Protein 3N0L (pdb70)

InterPro domains:
  IPR001085 Serine hydroxymethyltransferase [MF_00051] (2-410)
  IPR001085 Serine hydroxymethyltransferase [PIRSF000412] (2-402)
  IPR001085 Serine hydroxymethyltransferase [cd00378] (7-402)
  IPR015421 Pyridoxal phosphate-dependent transferase, major domain [G3DSA:3.40.640.10] (32-282)
  IPR015422 Pyridoxal phosphate-dependent transferase, small domain [G3DSA:3.90.1150.10] (6-406)
  IPR015424 Pyridoxal phosphate-dependent transferase [SSF53383] (3-410)
  IPR019798 Serine hydroxymethyltransferase, pyridoxal phosphate binding site [PS00096] (216-232)
  IPR039429 Serine hydroxymethyltransferase-like domain [PF00464] (3-379)
  IPR049943 Serine hydroxymethyltransferase-like [PTHR11680] (3-402)

B-factor: mean 29.07, std 14.07, range [7.84, 104.37]

Sequence (775 aa):
NASLEFDKEEIFDLTNKELERQCEGLEIASEENFTLPEVEVGSILTNKYAEGYPGKRYYGGCEFVDEIETLAIERCKKLFNCKKFANVQPNSGSQANQGVYAALINPGDKILGDLKYESCCFYGVELDGRIDYEKVREEIAKKEKPKLIVCGASAYARVIDFAKFREEIADEIGAYLFADIAHIAGLVVAGEHPSPFPYAHVVSSTTHKTLRGPRGGIITNDEELAKKINSAIFPGIQGGPLHVIAAKAVGFKFNLSDEWKVYAKQVRTNAQVLANVLDRKKFKLVSDGTDNHLVLSFLDREFSGKDADLALGNAGITANKNTVPGEIRSPFITSGLRLGTPALTARGFKEKEEIVSNYIADILDDVNNEKKLQENIKQELKKLASNFIIYEERAFSNASLEFDKEIFDLTNKELERQCEGLEIASENFTLPEVEVGSILTTNKYAEGYPGKRYYGGCEFVDEIETLLAIERCKKLFNCKFANVQPNSGSQANQGVYAALINPGDKILGDLKYEESCCFYGVELDGRIDYEKVREIAKKEKPKLIVCGASAYARVIDFAKFREEIADEIGAYLFADIAHIAGLVVAGEHPSPFPYAHVVSSTTHKTLRGPRGGIITNDEELAKKINSAIFPGIQGGPLHVIAAKAVGFKFNLSDEWKVYAKQVRTNAQQVLANVLDRKFKLVSDGTDNHLVLSFLDREFSGKDADLALGNAGITANKNTVPGEIRSPFITSGLRLGTPALTARGFKEKEEIVSNYIADILDDVNNEKLQENIKQELKKLASNFIIYERAF

Solvent-accessible surface area: 29057 Å² total

Organism: Campylobacter jejuni subsp. jejuni serotype O:2 (strain ATCC 700819 / NCTC 11168) (NCBI:txid192222)

Secondary structure (DSSP, 8-state):
-------HHHHHHHHHHHHHHHHSB--TT-----S------GGGG----EETTEESSS--HHHHHHHHHHHHHHHHHHT-S------SSHHHHHHHHHHHHS-TT-EEE-----EEE-----TTSS--HHHHHHHHHHH--SEEEE--SS--S---HHHHHHHHHHHT-EEEEE-TTTHHHHHTTSS---TTT-SEEEEESSTTT-S-S-EE----HHHHHHHHHIIIIII-SS---HHHHHHHHHHHHTSHHHHHHHHHHHHHHHHHHHH---S---GGGS-SSSEE---TTSSS-HHHHHHHHHHTTB--EE---TT--S-TTT-S-EEEE-HHHHHTT--S---HHHHHHHHHHHTTT-HHHHHHHHHHHHHHHTT----S---/--------HHHHHHHHHHHHHHHHSB--TT-----TT-----GGGG----EETTEESSS--HHHHHHHHHHHHHHHHHHT-S------SSHHHHHHHHHHHHS-TT-EEE-----EEE-----TTSS--HHHHHHHHHHH--SEEEE--SS--S---HHHHHHHHHHTT-EEEEE-TTTHHHHHHTSS---TTT-SEEEEESSTTT-S-S-EE----HHHHHHHHHIIIIII-SS---HHHHHHHHHHHHTSHHHHHHHHHHHHHHHHHHHH---S---GGGS-SSSEE---TTSSS-HHHHHHHHHHTTB--EE---TT--S-TTT-S-EEEE-HHHHHTT--S---HHHHHHHHHHHTTT-HHHHHHHHHHHHHHHTT----S---

Radius of gyration: 27.2 Å; Cα contacts (8 Å, |Δi|>4): 1660; chains: 2; bounding box: 58×62×82 Å

Nearest PDB structures (foldseek):
  4n0w-assembly1_C  TM=9.804E-01  e=1.116E-50  Burkholderia cenocepacia J2315
  6uld-assembly1_A  TM=9.664E-01  e=2.866E-45  Mycobacterium tuberculosis
  3ecd-assembly2_B  TM=9.263E-01  e=5.689E-45  Burkholderia pseudomallei
  3h7f-assembly1_A  TM=9.241E-01  e=9.353E-44  Mycobacterium tuberculosis
  3ecd-assembly1_D  TM=9.207E-01  e=1.628E-42  Burkholderia pseudomallei

Foldseek 3Di:
DPVCVVPVVVVVVLQVVLVLLLQFAEALQAAAADPVLVLVDCQQVDFFFDAQVDTPDPPCVVVNVLLVLLFVLVCVLQVADGKDFFFAALVLLVQLLCQLQHDACFEEEEPLNNHYDYAHAAQLQHGDLVVVLVVCVVPLGQEYEYDDQFRFEADPLQSVLVSCVVSVHAYEYEHQSASLCPSLVLGPRSPPRHQKYKYFCPRRLSFDGGMMMHRDPSSNVSSSVCSPPNRDGGGGSRSSRSSVSSVVSPDPVSNVLQVQLQQQQQLLLVLLCLPDDWRNSGGSHFKIKFQPVHPAALQLLQVLLVLLRYHWHRRAHHVWDDDRVTHGMTMDGRNHVSNLPDGNVVNVVSVLSSVCVVPSPPSVSSVVNSVVSSVVSNVRRDDPDSD/DPDVCVVPVPVVVVLVVVLVLLLQFAEALQAAAADPVLVLVDPQQVDFFFDAQVGTPDPPCPVVNVLLVLLFVLVCVLLVADGKDFFFAALVLLVQLLCQLQHDACFEEEEPLNVHYDYFAAAQLQHGDLVVVLVVCVVVLGQEYEYDDQFRFEADPLQSVLVSCVVSVHAYEYECQSASLCCSLVLGPRNPPRHQKYKYFCPRRLSFDGGMMMHRDVSSNVSSSVCSPPNRDGGGGSRSSRSSVSSVVSPDPVSNVLQVQLQQQQQLLLVLVCLPDDWRNSGGSHFKIKFQPVHDAAQVLLQVLLVLLRYHWHRRAHHVWDDDRVTHGMTMDGRNHVSNLPDGSVVNVVSVLSSVCSVPVPPSVSSNVNSVVSSVVSNVRNDDPDSD

Structure (mmCIF, N/CA/C/O backbone):
data_3N0L
#
_entry.id   3N0L
#
_cell.length_a   58.558
_cell.length_b   108.319
_cell.length_c   126.072
_cell.angle_alpha   90.0
_cell.angle_beta   90.0
_cell.angle_gamma   90.0
#
_symmetry.space_group_name_H-M   'P 21 21 21'
#
loop_
_entity.id
_entity.type
_entity.pdbx_description
1 polymer 'Serine hydroxymethyltransferase'
2 non-polymer 'SULFATE ION'
3 water water
#
loop_
_atom_site.group_PDB
_atom_site.id
_atom_site.type_symbol
_atom_site.label_atom_id
_atom_site.label_alt_id
_atom_site.label_comp_id
_atom_site.label_asym_id
_atom_site.label_entity_id
_atom_site.label_seq_id
_atom_site.pdbx_PDB_ins_code
_atom_site.Cartn_x
_atom_site.Cartn_y
_atom_site.Cartn_z
_atom_site.occupancy
_atom_site.B_iso_or_equiv
_atom_site.auth_seq_id
_atom_site.auth_comp_id
_atom_site.auth_asym_id
_atom_site.auth_atom_id
_atom_site.pdbx_PDB_model_num
ATOM 1 N N . ASN A 1 2 ? 1.293 -41.917 -46.674 1.00 59.66 -1 ASN A N 1
ATOM 2 C CA . ASN A 1 2 ? 0.782 -42.125 -45.324 1.00 63.08 -1 ASN A CA 1
ATOM 3 C C . ASN A 1 2 ? 0.061 -40.887 -44.788 1.00 57.00 -1 ASN A C 1
ATOM 4 O O . ASN A 1 2 ? -0.475 -40.095 -45.566 1.00 54.67 -1 ASN A O 1
ATOM 9 N N . ALA A 1 3 ? 0.065 -40.721 -43.465 1.00 49.43 0 ALA A N 1
ATOM 10 C CA . ALA A 1 3 ? -0.758 -39.707 -42.806 1.00 42.75 0 ALA A CA 1
ATOM 11 C C . ALA A 1 3 ? -2.209 -39.896 -43.230 1.00 36.04 0 ALA A C 1
ATOM 12 O O . ALA A 1 3 ? -2.932 -38.929 -43.494 1.00 32.68 0 ALA A O 1
ATOM 22 N N . SER A 1 5 ? -4.742 -40.930 -41.499 1.00 28.98 2 SER A N 1
ATOM 23 C CA . SER A 1 5 ? -5.704 -40.409 -40.541 1.00 29.30 2 SER A CA 1
ATOM 24 C C . SER A 1 5 ? -5.961 -38.937 -40.823 1.00 24.20 2 SER A C 1
ATOM 25 O O . SER A 1 5 ? -7.110 -38.503 -40.844 1.00 25.42 2 SER A O 1
ATOM 28 N N . LEU A 1 6 ? -4.896 -38.174 -41.051 1.00 20.28 3 LEU A N 1
ATOM 29 C CA . LEU A 1 6 ? -5.070 -36.771 -41.418 1.00 27.37 3 LEU A CA 1
ATOM 30 C C . LEU A 1 6 ? -5.832 -36.644 -42.739 1.00 23.89 3 LEU A C 1
ATOM 31 O O . LEU A 1 6 ? -6.696 -35.785 -42.891 1.00 20.96 3 LEU A O 1
ATOM 36 N N . GLU A 1 7 ? -5.515 -37.504 -43.698 1.00 20.50 4 GLU A N 1
ATOM 37 C CA . GLU A 1 7 ? -6.174 -37.435 -44.990 1.00 20.46 4 GLU A CA 1
ATOM 38 C C . GLU A 1 7 ? -7.682 -37.652 -44.849 1.00 23.52 4 GLU A C 1
ATOM 39 O O . GLU A 1 7 ? -8.478 -37.006 -45.534 1.00 24.00 4 GLU A O 1
ATOM 53 N N . PHE A 1 9 ? -9.448 -37.249 -41.876 1.00 20.45 6 PHE A N 1
ATOM 54 C CA . PHE A 1 9 ? -10.060 -36.281 -40.961 1.00 18.12 6 PHE A CA 1
ATOM 55 C C . PHE A 1 9 ? -10.125 -34.866 -41.529 1.00 19.76 6 PHE A C 1
ATOM 56 O O . PHE A 1 9 ? -11.130 -34.172 -41.365 1.00 23.26 6 PHE A O 1
ATOM 64 N N . ASP A 1 10 ? -9.049 -34.427 -42.177 1.00 18.49 7 ASP A N 1
ATOM 65 C CA . ASP A 1 10 ? -8.967 -33.044 -42.636 1.00 20.24 7 ASP A CA 1
ATOM 66 C C . ASP A 1 10 ? -8.331 -33.015 -44.012 1.00 22.23 7 ASP A C 1
ATOM 67 O O . ASP A 1 10 ? -7.170 -32.647 -44.183 1.00 18.94 7 ASP A O 1
ATOM 72 N N . LYS A 1 11 ? -9.112 -33.428 -45.002 1.00 17.06 8 LYS A N 1
ATOM 73 C CA . LYS A 1 11 ? -8.618 -33.554 -46.373 1.00 18.36 8 LYS A CA 1
ATOM 74 C C . LYS A 1 11 ? -8.063 -32.252 -46.951 1.00 18.74 8 LYS A C 1
ATOM 75 O O . LYS A 1 11 ? -7.102 -32.278 -47.713 1.00 18.95 8 LYS A O 1
ATOM 81 N N . GLU A 1 12 ? -8.660 -31.121 -46.588 1.00 17.68 9 GLU A N 1
ATOM 82 C CA A GLU A 1 12 ? -8.226 -29.817 -47.088 0.50 20.80 9 GLU A CA 1
ATOM 83 C CA B GLU A 1 12 ? -8.210 -29.843 -47.130 0.50 20.90 9 GLU A CA 1
ATOM 84 C C . GLU A 1 12 ? -6.787 -29.507 -46.674 1.00 19.74 9 GLU A C 1
ATOM 85 O O . GLU A 1 12 ? -5.953 -29.095 -47.488 1.00 19.74 9 GLU A O 1
ATOM 96 N N . ILE A 1 13 ? -6.506 -29.687 -45.389 1.00 16.82 10 ILE A N 1
ATOM 97 C CA . ILE A 1 13 ? -5.148 -29.427 -44.881 1.00 17.27 10 ILE A CA 1
ATOM 98 C C . ILE A 1 13 ? -4.158 -30.449 -45.434 1.00 16.28 10 ILE A C 1
ATOM 99 O O . ILE A 1 13 ? -3.023 -30.109 -45.784 1.00 19.35 10 ILE A O 1
ATOM 104 N N . PHE A 1 14 ? -4.580 -31.705 -45.492 1.00 17.67 11 PHE A N 1
ATOM 105 C CA . PHE A 1 14 ? -3.754 -32.754 -46.074 1.00 16.32 11 PHE A CA 1
ATOM 106 C C . PHE A 1 14 ? -3.336 -32.389 -47.503 1.00 20.12 11 PHE A C 1
ATOM 107 O O . PHE A 1 14 ? -2.150 -32.461 -47.862 1.00 18.20 11 PHE A O 1
ATOM 115 N N . ASP A 1 15 ? -4.308 -31.980 -48.309 1.00 19.67 12 ASP A N 1
ATOM 116 C CA . ASP A 1 15 ? -4.055 -31.652 -49.717 1.00 21.46 12 ASP A CA 1
ATOM 117 C C . ASP A 1 15 ? -3.161 -30.433 -49.878 1.00 22.21 12 ASP A C 1
ATOM 118 O O . ASP A 1 15 ? -2.284 -30.397 -50.750 1.00 21.26 12 ASP A O 1
ATOM 123 N N . LEU A 1 16 ? -3.377 -29.427 -49.042 1.00 18.88 13 LEU A N 1
ATOM 124 C CA . LEU A 1 16 ? -2.599 -28.202 -49.148 1.00 20.11 13 LEU A CA 1
ATOM 125 C C . LEU A 1 16 ? -1.146 -28.462 -48.771 1.00 17.19 13 LEU A C 1
ATOM 126 O O . LEU A 1 16 ? -0.245 -27.900 -49.367 1.00 18.38 13 LEU A O 1
ATOM 131 N N . THR A 1 17 ? -0.942 -29.302 -47.762 1.00 17.95 14 THR A N 1
ATOM 132 C CA . THR A 1 17 ? 0.404 -29.685 -47.344 1.00 16.02 14 THR A CA 1
ATOM 133 C C . THR A 1 17 ? 1.128 -30.433 -48.471 1.00 16.61 14 THR A C 1
ATOM 134 O O . THR A 1 17 ? 2.309 -30.184 -48.738 1.00 19.59 14 THR A O 1
ATOM 138 N N . ASN A 1 18 ? 0.432 -31.335 -49.154 1.00 18.69 15 ASN A N 1
ATOM 139 C CA . ASN A 1 18 ? 1.039 -32.010 -50.309 1.00 22.47 15 ASN A CA 1
ATOM 140 C C . ASN A 1 18 ? 1.373 -31.061 -51.458 1.00 23.36 15 ASN A C 1
ATOM 141 O O . ASN A 1 18 ? 2.391 -31.223 -52.134 1.00 22.56 15 ASN A O 1
ATOM 146 N N . LYS A 1 19 ? 0.501 -30.088 -51.703 1.00 22.24 16 LYS A N 1
ATOM 147 C CA . LYS A 1 19 ? 0.775 -29.099 -52.739 1.00 18.57 16 LYS A CA 1
ATOM 148 C C . LYS A 1 19 ? 2.005 -28.288 -52.380 1.00 18.61 16 LYS A C 1
ATOM 149 O O . LYS A 1 19 ? 2.796 -27.934 -53.242 1.00 18.16 16 LYS A O 1
ATOM 155 N N . GLU A 1 20 ? 2.172 -27.986 -51.099 1.00 14.49 17 GLU A N 1
ATOM 156 C CA . GLU A 1 20 ? 3.346 -27.227 -50.692 1.00 17.64 17 GLU A CA 1
ATOM 157 C C . GLU A 1 20 ? 4.601 -28.066 -50.903 1.00 19.13 17 GLU A C 1
ATOM 158 O O . GLU A 1 20 ? 5.644 -27.540 -51.294 1.00 20.37 17 GLU A O 1
ATOM 164 N N . LEU A 1 21 ? 4.505 -29.371 -50.660 1.00 18.45 18 LEU A N 1
ATOM 165 C CA . LEU A 1 21 ? 5.648 -30.253 -50.933 1.00 20.18 18 LEU A CA 1
ATOM 166 C C . LEU A 1 21 ? 5.981 -30.200 -52.416 1.00 18.62 18 LEU A C 1
ATOM 167 O O . LEU A 1 21 ? 7.141 -30.074 -52.823 1.00 19.31 18 LEU A O 1
ATOM 172 N N . GLU A 1 22 ? 4.954 -30.284 -53.244 1.00 17.48 19 GLU A N 1
ATOM 173 C CA . GLU A 1 22 ? 5.193 -30.264 -54.683 1.00 15.75 19 GLU A CA 1
ATOM 174 C C . GLU A 1 22 ? 5.850 -28.948 -55.091 1.00 17.08 19 GLU A C 1
ATOM 175 O O . GLU A 1 22 ? 6.777 -28.928 -55.909 1.00 21.62 19 GLU A O 1
ATOM 181 N N . ARG A 1 23 ? 5.388 -27.847 -54.502 1.00 17.88 20 ARG A N 1
ATOM 182 C CA . ARG A 1 23 ? 5.993 -26.543 -54.776 1.00 20.25 20 ARG A CA 1
ATOM 183 C C . ARG A 1 23 ? 7.482 -26.488 -54.405 1.00 21.48 20 ARG A C 1
ATOM 184 O O . ARG A 1 23 ? 8.285 -25.922 -55.150 1.00 21.53 20 ARG A O 1
ATOM 192 N N . GLN A 1 24 ? 7.849 -27.067 -53.261 1.00 20.36 21 GLN A N 1
ATOM 193 C CA . GLN A 1 24 ? 9.252 -27.078 -52.817 1.00 19.72 21 GLN A CA 1
ATOM 194 C C . GLN A 1 24 ? 10.090 -27.955 -53.747 1.00 23.47 21 GLN A C 1
ATOM 195 O O . GLN A 1 24 ? 11.244 -27.646 -54.041 1.00 23.85 21 GLN A O 1
ATOM 201 N N . CYS A 1 25 ? 9.504 -29.051 -54.214 1.00 18.16 22 CYS A N 1
ATOM 202 C CA . CYS A 1 25 ? 10.214 -29.958 -55.116 1.00 19.08 22 CYS A CA 1
ATOM 203 C C . CYS A 1 25 ? 10.430 -29.364 -56.505 1.00 21.37 22 CYS A C 1
ATOM 204 O O . CYS A 1 25 ? 11.493 -29.522 -57.099 1.00 21.76 22 CYS A O 1
ATOM 207 N N . GLU A 1 26 ? 9.403 -28.721 -57.039 1.00 20.70 23 GLU A N 1
ATOM 208 C CA . GLU A 1 26 ? 9.433 -28.256 -58.420 1.00 22.27 23 GLU A CA 1
ATOM 209 C C . GLU A 1 26 ? 10.178 -26.934 -58.591 1.00 26.84 23 GLU A C 1
ATOM 210 O O . GLU A 1 26 ? 10.793 -26.689 -59.629 1.00 26.96 23 GLU A O 1
ATOM 216 N N . GLY A 1 27 ? 10.128 -26.086 -57.574 1.00 23.12 24 GLY A N 1
ATOM 217 C CA . GLY A 1 27 ? 10.771 -24.784 -57.648 1.00 23.86 24 GLY A CA 1
ATOM 218 C C . GLY A 1 27 ? 12.248 -24.809 -57.278 1.00 25.27 24 GLY A C 1
ATOM 219 O O . GLY A 1 27 ? 12.751 -25.793 -56.739 1.00 24.89 24 GLY A O 1
ATOM 220 N N . LEU A 1 28 ? 12.943 -23.719 -57.581 1.00 19.89 25 LEU A N 1
ATOM 221 C CA . LEU A 1 28 ? 14.323 -23.533 -57.143 1.00 20.12 25 LEU A CA 1
ATOM 222 C C . LEU A 1 28 ? 14.363 -22.488 -56.038 1.00 24.50 25 LEU A C 1
ATOM 223 O O . LEU A 1 28 ? 14.175 -21.303 -56.295 1.00 28.05 25 LEU A O 1
ATOM 228 N N . GLU A 1 29 ? 14.607 -22.937 -54.809 1.00 22.31 26 GLU A N 1
ATOM 229 C CA . GLU A 1 29 ? 14.598 -22.061 -53.640 1.00 20.43 26 GLU A CA 1
ATOM 230 C C . GLU A 1 29 ? 15.919 -21.317 -53.510 1.00 21.66 26 GLU A C 1
ATOM 231 O O . GLU A 1 29 ? 16.962 -21.939 -53.292 1.00 27.09 26 GLU A O 1
ATOM 245 N N . ILE A 1 31 ? 15.907 -17.982 -51.843 1.00 21.83 28 ILE A N 1
ATOM 246 C CA . ILE A 1 31 ? 15.833 -17.045 -50.725 1.00 24.21 28 ILE A CA 1
ATOM 247 C C . ILE A 1 31 ? 16.957 -17.420 -49.759 1.00 25.17 28 ILE A C 1
ATOM 248 O O . ILE A 1 31 ? 17.002 -18.542 -49.255 1.00 25.65 28 ILE A O 1
ATOM 253 N N . ALA A 1 32 ? 17.869 -16.486 -49.512 1.00 21.98 29 ALA A N 1
ATOM 254 C CA . ALA A 1 32 ? 19.091 -16.796 -48.762 1.00 21.21 29 ALA A CA 1
ATOM 255 C C . ALA A 1 32 ? 18.831 -17.424 -47.402 1.00 25.37 29 ALA A C 1
ATOM 256 O O . ALA A 1 32 ? 19.671 -18.173 -46.885 1.00 25.86 29 ALA A O 1
ATOM 258 N N . SER A 1 33 ? 17.672 -17.117 -46.824 1.00 20.20 30 SER A N 1
ATOM 259 C CA . SER A 1 33 ? 17.364 -17.551 -45.478 1.00 24.89 30 SER A CA 1
ATOM 260 C C . SER A 1 33 ? 16.515 -18.819 -45.459 1.00 32.30 30 SER A C 1
ATOM 261 O O . SER A 1 33 ? 16.078 -19.259 -44.398 1.00 43.26 30 SER A O 1
ATOM 264 N N . GLU A 1 34 ? 16.276 -19.405 -46.624 1.00 26.99 31 GLU A N 1
ATOM 265 C CA A GLU A 1 34 ? 15.510 -20.632 -46.593 0.50 29.96 31 GLU A CA 1
ATOM 266 C CA B GLU A 1 34 ? 15.497 -20.640 -46.790 0.50 29.86 31 GLU A CA 1
ATOM 267 C C . GLU A 1 34 ? 16.396 -21.867 -46.620 1.00 25.01 31 GLU A C 1
ATOM 268 O O . GLU A 1 34 ? 17.570 -21.810 -46.969 1.00 22.85 31 GLU A O 1
ATOM 279 N N . ASN A 1 35 ? 15.834 -22.972 -46.149 1.00 21.66 32 ASN A N 1
ATOM 280 C CA . ASN A 1 35 ? 16.571 -24.224 -46.101 1.00 18.35 32 ASN A CA 1
ATOM 281 C C . ASN A 1 35 ? 15.614 -25.392 -46.011 1.00 19.34 32 ASN A C 1
ATOM 282 O O . ASN A 1 35 ? 14.400 -25.198 -45.918 1.00 16.02 32 ASN A O 1
ATOM 287 N N . PHE A 1 36 ? 16.168 -26.598 -46.049 1.00 16.76 33 PHE A N 1
ATOM 288 C CA . PHE A 1 36 ? 15.373 -27.811 -45.944 1.00 16.03 33 PHE A CA 1
ATOM 289 C C . PHE A 1 36 ? 15.737 -28.585 -44.678 1.00 17.97 33 PHE A C 1
ATOM 290 O O . PHE A 1 36 ? 16.860 -29.044 -44.515 1.00 16.54 33 PHE A O 1
ATOM 298 N N . THR A 1 37 ? 14.767 -28.699 -43.787 1.00 16.02 34 THR A N 1
ATOM 299 C CA . THR A 1 37 ? 14.875 -29.452 -42.544 1.00 21.34 34 THR A CA 1
ATOM 300 C C . THR A 1 37 ? 15.173 -30.927 -42.817 1.00 20.00 34 THR A C 1
ATOM 301 O O . THR A 1 37 ? 14.687 -31.485 -43.794 1.00 20.12 34 THR A O 1
ATOM 305 N N . LEU A 1 38 ? 15.960 -31.560 -41.950 1.00 15.79 35 LEU A N 1
ATOM 306 C CA . LEU A 1 38 ? 16.143 -33.009 -41.997 1.00 20.46 35 LEU A CA 1
ATOM 307 C C . LEU A 1 38 ? 14.850 -33.758 -41.727 1.00 25.27 35 LEU A C 1
ATOM 308 O O . LEU A 1 38 ? 14.063 -33.354 -40.871 1.00 22.70 35 LEU A O 1
ATOM 313 N N . PRO A 1 39 ? 14.639 -34.876 -42.438 1.00 26.23 36 PRO A N 1
ATOM 314 C CA . PRO A 1 39 ? 13.496 -35.749 -42.166 1.00 27.03 36 PRO A CA 1
ATOM 315 C C . PRO A 1 39 ? 13.454 -36.192 -40.702 1.00 18.56 36 PRO A C 1
ATOM 316 O O . PRO A 1 39 ? 12.378 -36.256 -40.118 1.00 22.67 36 PRO A O 1
ATOM 320 N N . GLU A 1 40 ? 14.617 -36.467 -40.114 1.00 18.30 37 GLU A N 1
ATOM 321 C CA . GLU A 1 40 ? 14.672 -36.967 -38.744 1.00 26.36 37 GLU A CA 1
ATOM 322 C C . GLU A 1 40 ? 14.244 -35.896 -37.756 1.00 22.25 37 GLU A C 1
ATOM 323 O O . GLU A 1 40 ? 13.700 -36.184 -36.693 1.00 19.40 37 GLU A O 1
ATOM 329 N N . VAL A 1 41 ? 14.518 -34.650 -38.106 1.00 15.66 38 VAL A N 1
ATOM 330 C CA . VAL A 1 41 ? 14.084 -33.532 -37.285 1.00 14.88 38 VAL A CA 1
ATOM 331 C C . VAL A 1 41 ? 12.558 -33.439 -37.321 1.00 18.43 38 VAL A C 1
ATOM 332 O O . VAL A 1 41 ? 11.889 -33.296 -36.291 1.00 19.82 38 VAL A O 1
ATOM 344 N N . GLU A 1 43 ? 10.468 -35.831 -37.944 1.00 20.43 40 GLU A N 1
ATOM 345 C CA . GLU A 1 43 ? 9.857 -36.988 -37.293 1.00 22.53 40 GLU A CA 1
ATOM 346 C C . GLU A 1 43 ? 9.569 -36.698 -35.820 1.00 27.76 40 GLU A C 1
ATOM 347 O O . GLU A 1 43 ? 8.457 -36.943 -35.319 1.00 25.72 40 GLU A O 1
ATOM 353 N N . VAL A 1 44 ? 10.550 -36.142 -35.118 1.00 18.22 41 VAL A N 1
ATOM 354 C CA . VAL A 1 44 ? 10.373 -35.953 -33.684 1.00 17.02 41 VAL A CA 1
ATOM 355 C C . VAL A 1 44 ? 9.482 -34.741 -33.372 1.00 18.31 41 VAL A C 1
ATOM 356 O O . VAL A 1 44 ? 8.984 -34.592 -32.266 1.00 21.80 41 VAL A O 1
ATOM 373 N N . GLY A 1 46 ? 6.572 -34.140 -34.755 1.00 17.08 43 GLY A N 1
ATOM 374 C CA . GLY A 1 46 ? 5.202 -34.603 -34.726 1.00 18.46 43 GLY A CA 1
ATOM 375 C C . GLY A 1 46 ? 5.006 -35.669 -33.669 1.00 21.67 43 GLY A C 1
ATOM 376 O O . GLY A 1 46 ? 4.505 -36.748 -33.959 1.00 25.85 43 GLY A O 1
ATOM 377 N N . SER A 1 47 ? 5.380 -35.354 -32.435 1.00 22.77 44 SER A N 1
ATOM 378 C CA . SER A 1 47 ? 5.417 -36.355 -31.378 1.00 18.96 44 SER A CA 1
ATOM 379 C C . SER A 1 47 ? 4.635 -35.926 -30.150 1.00 23.46 44 SER A C 1
ATOM 380 O O . SER A 1 47 ? 4.239 -34.757 -30.015 1.00 18.91 44 SER A O 1
ATOM 383 N N . ILE A 1 48 ? 4.449 -36.881 -29.240 1.00 20.25 45 ILE A N 1
ATOM 384 C CA . ILE A 1 48 ? 3.729 -36.653 -27.995 1.00 17.32 45 ILE A CA 1
ATOM 385 C C . ILE A 1 48 ? 4.435 -35.713 -27.010 1.00 15.40 45 ILE A C 1
ATOM 386 O O . ILE A 1 48 ? 3.892 -35.409 -25.938 1.00 19.01 45 ILE A O 1
ATOM 391 N N . LEU A 1 49 ? 5.635 -35.242 -27.363 1.00 14.19 46 LEU A N 1
ATOM 392 C CA . LEU A 1 49 ? 6.309 -34.256 -26.523 1.00 14.19 46 LEU A CA 1
ATOM 393 C C . LEU A 1 49 ? 5.529 -32.944 -26.536 1.00 13.71 46 LEU A C 1
ATOM 394 O O . LEU A 1 49 ? 5.691 -32.096 -25.664 1.00 17.05 46 LEU A O 1
ATOM 399 N N . THR A 1 50 ? 4.692 -32.768 -27.543 1.00 15.95 47 THR A N 1
ATOM 400 C CA . THR A 1 50 ? 3.808 -31.603 -27.549 1.00 15.25 47 THR A CA 1
ATOM 401 C C . THR A 1 50 ? 2.897 -31.580 -26.308 1.00 21.24 47 THR A C 1
ATOM 402 O O . THR A 1 50 ? 2.391 -30.518 -25.917 1.00 22.54 47 THR A O 1
ATOM 406 N N . ASN A 1 51 ? 2.706 -32.735 -25.675 1.00 17.63 48 ASN A N 1
ATOM 407 C CA . ASN A 1 51 ? 1.780 -32.828 -24.542 1.00 18.75 48 ASN A CA 1
ATOM 408 C C . ASN A 1 51 ? 2.371 -32.412 -23.197 1.00 24.57 48 ASN A C 1
ATOM 409 O O . ASN A 1 51 ? 1.629 -32.210 -22.242 1.00 29.01 48 ASN A O 1
ATOM 414 N N . LYS A 1 52 ? 3.691 -32.288 -23.099 1.00 19.19 49 LYS A N 1
ATOM 415 C CA . LYS A 1 52 ? 4.294 -31.982 -21.798 1.00 26.56 49 LYS A CA 1
ATOM 416 C C . LYS A 1 52 ? 4.414 -30.482 -21.549 1.00 31.99 49 LYS A C 1
ATOM 417 O O . LYS A 1 52 ? 4.935 -29.743 -22.385 1.00 31.69 49 LYS A O 1
ATOM 423 N N . TYR A 1 53 ? 3.922 -30.038 -20.397 1.00 26.01 50 TYR A N 1
ATOM 424 C CA . TYR A 1 53 ? 4.079 -28.652 -19.990 1.00 29.98 50 TYR A CA 1
ATOM 425 C C . TYR A 1 53 ? 5.275 -28.590 -19.049 1.00 32.69 50 TYR A C 1
ATOM 426 O O . TYR A 1 53 ? 5.253 -29.171 -17.963 1.00 32.69 50 TYR A O 1
ATOM 435 N N . ALA A 1 54 ? 6.332 -27.908 -19.475 1.00 31.89 51 ALA A N 1
ATOM 436 C CA . ALA A 1 54 ? 7.605 -27.995 -18.768 1.00 33.25 51 ALA A CA 1
ATOM 437 C C . ALA A 1 54 ? 8.203 -26.642 -18.402 1.00 32.37 51 ALA A C 1
ATOM 438 O O . ALA A 1 54 ? 9.396 -26.409 -18.633 1.00 30.46 51 ALA A O 1
ATOM 440 N N . GLU A 1 55 ? 7.392 -25.757 -17.834 1.00 30.62 52 GLU A N 1
ATOM 441 C CA . GLU A 1 55 ? 7.889 -24.456 -17.397 1.00 28.92 52 GLU A CA 1
ATOM 442 C C . GLU A 1 55 ? 9.077 -24.616 -16.456 1.00 27.73 52 GLU A C 1
ATOM 443 O O . GLU A 1 55 ? 9.063 -25.464 -15.563 1.00 28.05 52 GLU A O 1
ATOM 449 N N . GLY A 1 56 ? 10.094 -23.782 -16.651 1.00 25.41 53 GLY A N 1
ATOM 450 C CA . GLY A 1 56 ? 11.296 -23.842 -15.841 1.00 24.20 53 GLY A CA 1
ATOM 451 C C . GLY A 1 56 ? 12.439 -24.452 -16.631 1.00 26.45 53 GLY A C 1
ATOM 452 O O . GLY A 1 56 ? 12.382 -24.517 -17.856 1.00 26.91 53 GLY A O 1
ATOM 453 N N . TYR A 1 57 ? 13.472 -24.909 -15.930 1.00 25.56 54 TYR A N 1
ATOM 454 C CA . TYR A 1 57 ? 14.637 -25.494 -16.580 1.00 21.43 54 TYR A CA 1
ATOM 455 C C . TYR A 1 57 ? 14.891 -26.911 -16.063 1.00 26.48 54 TYR A C 1
ATOM 456 O O . TYR A 1 57 ? 14.335 -27.304 -15.041 1.00 27.03 54 TYR A O 1
ATOM 465 N N . PRO A 1 58 ? 15.695 -27.700 -16.793 1.00 30.28 55 PRO A N 1
ATOM 466 C CA . PRO A 1 58 ? 15.916 -29.086 -16.362 1.00 31.40 55 PRO A CA 1
ATOM 467 C C . PRO A 1 58 ? 16.346 -29.173 -14.897 1.00 31.94 55 PRO A C 1
ATOM 468 O O . PRO A 1 58 ? 17.269 -28.470 -14.478 1.00 26.44 55 PRO A O 1
ATOM 472 N N . GLY A 1 59 ? 15.662 -30.013 -14.125 1.00 30.27 56 GLY A N 1
ATOM 473 C CA . GLY A 1 59 ? 15.989 -30.190 -12.721 1.00 36.25 56 GLY A CA 1
ATOM 474 C C . GLY A 1 59 ? 15.401 -29.107 -11.835 1.00 39.35 56 GLY A C 1
ATOM 475 O O . GLY A 1 59 ? 15.469 -29.193 -10.609 1.00 45.72 56 GLY A O 1
ATOM 476 N N . LYS A 1 60 ? 14.823 -28.080 -12.452 1.00 28.81 57 LYS A N 1
ATOM 477 C CA . LYS A 1 60 ? 14.151 -27.026 -11.703 1.00 36.97 57 LYS A CA 1
ATOM 478 C C . LYS A 1 60 ? 12.861 -26.596 -12.401 1.00 33.02 57 LYS A C 1
ATOM 479 O O . LYS A 1 60 ? 12.705 -25.438 -12.792 1.00 31.07 57 LYS A O 1
ATOM 485 N N . ARG A 1 61 ? 11.948 -27.549 -12.564 1.00 32.20 58 ARG A N 1
ATOM 486 C CA . ARG A 1 61 ? 10.672 -27.297 -13.229 1.00 38.10 58 ARG A CA 1
ATOM 487 C C . ARG A 1 61 ? 9.585 -26.956 -12.223 1.00 41.00 58 ARG A C 1
ATOM 488 O O . ARG A 1 61 ? 9.699 -27.264 -11.037 1.00 37.21 58 ARG A O 1
ATOM 496 N N . TYR A 1 62 ? 8.513 -26.338 -12.703 1.00 42.62 59 TYR A N 1
ATOM 497 C CA . TYR A 1 62 ? 7.369 -26.087 -11.842 1.00 44.92 59 TYR A CA 1
ATOM 498 C C . TYR A 1 62 ? 6.564 -27.370 -11.613 1.00 46.94 59 TYR A C 1
ATOM 499 O O . TYR A 1 62 ? 5.887 -27.513 -10.597 1.00 54.68 59 TYR A O 1
ATOM 508 N N . TYR A 1 63 ? 6.661 -28.313 -12.546 1.00 41.54 60 TYR A N 1
ATOM 509 C CA . TYR A 1 63 ? 5.869 -29.540 -12.475 1.00 47.47 60 TYR A CA 1
ATOM 510 C C . TYR A 1 63 ? 6.714 -30.802 -12.372 1.00 46.86 60 TYR A C 1
ATOM 511 O O . TYR A 1 63 ? 7.834 -30.857 -12.875 1.00 39.52 60 TYR A O 1
ATOM 520 N N . GLY A 1 64 ? 6.153 -31.827 -11.736 1.00 44.07 61 GLY A N 1
ATOM 521 C CA . GLY A 1 64 ? 6.753 -33.147 -11.739 1.00 41.98 61 GLY A CA 1
ATOM 522 C C . GLY A 1 64 ? 6.457 -33.847 -13.054 1.00 38.80 61 GLY A C 1
ATOM 523 O O . GLY A 1 64 ? 5.775 -33.295 -13.923 1.00 32.59 61 GLY A O 1
ATOM 524 N N . GLY A 1 65 ? 6.969 -35.064 -13.200 1.00 38.28 62 GLY A N 1
ATOM 525 C CA . GLY A 1 65 ? 6.774 -35.823 -14.422 1.00 32.37 62 GLY A CA 1
ATOM 526 C C . GLY A 1 65 ? 7.722 -35.382 -15.526 1.00 28.14 62 GLY A C 1
ATOM 527 O O . GLY A 1 65 ? 7.520 -35.722 -16.692 1.00 32.74 62 GLY A O 1
ATOM 528 N N . CYS A 1 66 ? 8.767 -34.637 -15.163 1.00 29.53 63 CYS A N 1
ATOM 529 C CA . CYS A 1 66 ? 9.684 -34.074 -16.173 1.00 27.88 63 CYS A CA 1
ATOM 530 C C . CYS A 1 66 ? 11.001 -34.839 -16.343 1.00 31.19 63 CYS A C 1
ATOM 531 O O . CYS A 1 66 ? 11.915 -34.367 -17.018 1.00 28.26 63 CYS A O 1
ATOM 534 N N . GLU A 1 67 ? 11.093 -36.023 -15.747 1.00 31.73 64 GLU A N 1
ATOM 535 C CA . GLU A 1 67 ? 12.305 -36.832 -15.843 1.00 36.97 64 GLU A CA 1
ATOM 536 C C . GLU A 1 67 ? 12.864 -36.908 -17.267 1.00 34.90 64 GLU A C 1
ATOM 537 O O . GLU A 1 67 ? 14.047 -36.640 -17.503 1.00 27.20 64 GLU A O 1
ATOM 543 N N . PHE A 1 68 ? 12.005 -37.265 -18.217 1.00 29.52 65 PHE A N 1
ATOM 544 C CA . PHE A 1 68 ? 12.460 -37.538 -19.576 1.00 25.33 65 PHE A CA 1
ATOM 545 C C . PHE A 1 68 ? 12.638 -36.313 -20.468 1.00 25.90 65 PHE A C 1
ATOM 546 O O . PHE A 1 68 ? 13.561 -36.273 -21.279 1.00 22.19 65 PHE A O 1
ATOM 554 N N . VAL A 1 69 ? 11.761 -35.324 -20.334 1.00 25.43 66 VAL A N 1
ATOM 555 C CA . VAL A 1 69 ? 11.953 -34.077 -21.075 1.00 23.35 66 VAL A CA 1
ATOM 556 C C . VAL A 1 69 ? 13.156 -33.308 -20.538 1.00 23.45 66 VAL A C 1
ATOM 557 O O . VAL A 1 69 ? 13.804 -32.574 -21.276 1.00 21.41 66 VAL A O 1
ATOM 561 N N . ASP A 1 70 ? 13.478 -33.495 -19.262 1.00 24.38 67 ASP A N 1
ATOM 562 C CA . ASP A 1 70 ? 14.683 -32.876 -18.714 1.00 25.79 67 ASP A CA 1
ATOM 563 C C . ASP A 1 70 ? 15.925 -33.440 -19.390 1.00 22.21 67 ASP A C 1
ATOM 564 O O . ASP A 1 70 ? 16.874 -32.703 -19.694 1.00 19.92 67 ASP A O 1
ATOM 569 N N . GLU A 1 71 ? 15.931 -34.749 -19.616 1.00 20.50 68 GLU A N 1
ATOM 570 C CA . GLU A 1 71 ? 17.053 -35.380 -20.302 1.00 21.15 68 GLU A CA 1
ATOM 571 C C . GLU A 1 71 ? 17.140 -34.942 -21.765 1.00 23.12 68 GLU A C 1
ATOM 572 O O . GLU A 1 71 ? 18.228 -34.744 -22.298 1.00 21.05 68 GLU A O 1
ATOM 578 N N . ILE A 1 72 ? 15.992 -34.758 -22.408 1.00 20.46 69 ILE A N 1
ATOM 579 C CA . ILE A 1 72 ? 15.968 -34.240 -23.774 1.00 16.63 69 ILE A CA 1
ATOM 580 C C . ILE A 1 72 ? 16.512 -32.810 -23.877 1.00 18.84 69 ILE A C 1
ATOM 581 O O . ILE A 1 72 ? 17.371 -32.515 -24.726 1.00 19.54 69 ILE A O 1
ATOM 586 N N . GLU A 1 73 ? 16.013 -31.917 -23.026 1.00 14.91 70 GLU A N 1
ATOM 587 C CA . GLU A 1 73 ? 16.490 -30.539 -23.054 1.00 16.38 70 GLU A CA 1
ATOM 588 C C . GLU A 1 73 ? 17.977 -30.456 -22.698 1.00 20.70 70 GLU A C 1
ATOM 589 O O . GLU A 1 73 ? 18.725 -29.693 -23.302 1.00 17.77 70 GLU A O 1
ATOM 595 N N . THR A 1 74 ? 18.405 -31.246 -21.719 1.00 20.02 71 THR A N 1
ATOM 596 C CA . THR A 1 74 ? 19.822 -31.272 -21.343 1.00 19.86 71 THR A CA 1
ATOM 597 C C . THR A 1 74 ? 20.689 -31.669 -22.534 1.00 24.94 71 THR A C 1
ATOM 598 O O . THR A 1 74 ? 21.737 -31.073 -22.786 1.00 24.94 71 THR A O 1
ATOM 602 N N . LEU A 1 75 ? 20.237 -32.675 -23.271 1.00 21.21 72 LEU A N 1
ATOM 603 C CA . LEU A 1 75 ? 20.934 -33.127 -24.459 1.00 22.34 72 LEU A CA 1
ATOM 604 C C . LEU A 1 75 ? 21.025 -32.007 -25.505 1.00 20.80 72 LEU A C 1
ATOM 605 O O . LEU A 1 75 ? 22.075 -31.809 -26.119 1.00 21.57 72 LEU A O 1
ATOM 610 N N . ALA A 1 76 ? 19.934 -31.271 -25.706 1.00 15.96 73 ALA A N 1
ATOM 611 C CA . ALA A 1 76 ? 19.940 -30.138 -26.643 1.00 13.79 73 ALA A CA 1
ATOM 612 C C . ALA A 1 76 ? 20.931 -29.070 -26.193 1.00 16.00 73 ALA A C 1
ATOM 613 O O . ALA A 1 76 ? 21.681 -28.512 -27.006 1.00 15.59 73 ALA A O 1
ATOM 615 N N . ILE A 1 77 ? 20.941 -28.793 -24.894 1.00 14.41 74 ILE A N 1
ATOM 616 C CA . ILE A 1 77 ? 21.816 -27.761 -24.356 1.00 18.27 74 ILE A CA 1
ATOM 617 C C . ILE A 1 77 ? 23.271 -28.179 -24.542 1.00 16.47 74 ILE A C 1
ATOM 618 O O . ILE A 1 77 ? 24.113 -27.384 -24.971 1.00 18.24 74 ILE A O 1
ATOM 623 N N . GLU A 1 78 ? 23.570 -29.437 -24.231 1.00 17.15 75 GLU A N 1
ATOM 624 C CA . GLU A 1 78 ? 24.965 -29.894 -24.268 1.00 21.78 75 GLU A CA 1
ATOM 625 C C . GLU A 1 78 ? 25.493 -29.946 -25.699 1.00 18.55 75 GLU A C 1
ATOM 626 O O . GLU A 1 78 ? 26.671 -29.635 -25.962 1.00 20.65 75 GLU A O 1
ATOM 632 N N . ARG A 1 79 ? 24.630 -30.343 -26.629 1.00 15.12 76 ARG A N 1
ATOM 633 C CA . ARG A 1 79 ? 25.004 -30.377 -28.036 1.00 19.61 76 ARG A CA 1
ATOM 634 C C . ARG A 1 79 ? 25.218 -28.963 -28.588 1.00 19.06 76 ARG A C 1
ATOM 635 O O . ARG A 1 79 ? 26.139 -28.728 -29.381 1.00 15.90 76 ARG A O 1
ATOM 643 N N . CYS A 1 80 ? 24.372 -28.032 -28.157 1.00 14.98 77 CYS A N 1
ATOM 644 C CA . CYS A 1 80 ? 24.495 -26.630 -28.543 1.00 13.57 77 CYS A CA 1
ATOM 645 C C . CYS A 1 80 ? 25.823 -26.050 -28.039 1.00 17.47 77 CYS A C 1
ATOM 646 O O . CYS A 1 80 ? 26.535 -25.385 -28.791 1.00 18.47 77 CYS A O 1
ATOM 649 N N . LYS A 1 81 ? 26.148 -26.306 -26.768 1.00 18.90 78 LYS A N 1
ATOM 650 C CA . LYS A 1 81 ? 27.414 -25.830 -26.184 1.00 18.69 78 LYS A CA 1
ATOM 651 C C . LYS A 1 81 ? 28.606 -26.379 -26.963 1.00 22.21 78 LYS A C 1
ATOM 652 O O . LYS A 1 81 ? 29.578 -25.657 -27.228 1.00 21.29 78 LYS A O 1
ATOM 658 N N . LYS A 1 82 ? 28.541 -27.662 -27.320 1.00 17.89 79 LYS A N 1
ATOM 659 C CA . LYS A 1 82 ? 29.611 -28.290 -28.098 1.00 17.71 79 LYS A CA 1
ATOM 660 C C . LYS A 1 82 ? 29.735 -27.671 -29.500 1.00 20.02 79 LYS A C 1
ATOM 661 O O . LYS A 1 82 ? 30.832 -27.387 -29.989 1.00 20.62 79 LYS A O 1
ATOM 667 N N . LEU A 1 83 ? 28.600 -27.443 -30.140 1.00 18.69 80 LEU A N 1
ATOM 668 C CA . LEU A 1 83 ? 28.572 -26.880 -31.482 1.00 16.31 80 LEU A CA 1
ATOM 669 C C . LEU A 1 83 ? 29.155 -25.471 -31.555 1.00 23.18 80 LEU A C 1
ATOM 670 O O . LEU A 1 83 ? 29.886 -25.145 -32.492 1.00 21.89 80 LEU A O 1
ATOM 675 N N . PHE A 1 84 ? 28.822 -24.634 -30.576 1.00 15.92 81 PHE A N 1
ATOM 676 C CA . PHE A 1 84 ? 29.313 -23.263 -30.555 1.00 18.30 81 PHE A CA 1
ATOM 677 C C . PHE A 1 84 ? 30.550 -23.093 -29.654 1.00 22.80 81 PHE A C 1
ATOM 678 O O . PHE A 1 84 ? 31.063 -21.982 -29.506 1.00 24.66 81 PHE A O 1
ATOM 686 N N . ASN A 1 85 ? 31.024 -24.201 -29.079 1.00 20.14 82 ASN A N 1
ATOM 687 C CA . ASN A 1 85 ? 32.115 -24.194 -28.089 1.00 24.48 82 ASN A CA 1
ATOM 688 C C . ASN A 1 85 ? 31.947 -23.079 -27.068 1.00 29.78 82 ASN A C 1
ATOM 689 O O . ASN A 1 85 ? 32.832 -22.238 -26.907 1.00 28.76 82 ASN A O 1
ATOM 694 N N . CYS A 1 86 ? 30.801 -23.070 -26.390 1.00 23.10 83 CYS A N 1
ATOM 695 C CA . CYS A 1 86 ? 30.527 -22.073 -25.359 1.00 22.00 83 CYS A CA 1
ATOM 696 C C . CYS A 1 86 ? 30.095 -22.761 -24.069 1.00 25.80 83 CYS A C 1
ATOM 697 O O . CYS A 1 86 ? 29.771 -23.951 -24.070 1.00 24.44 83 CYS A O 1
ATOM 700 N N . LYS A 1 87 ? 30.083 -22.013 -22.972 1.00 17.88 84 LYS A N 1
ATOM 701 C CA A LYS A 1 87 ? 29.893 -22.654 -21.677 0.50 17.39 84 LYS A CA 1
ATOM 702 C CA B LYS A 1 87 ? 29.912 -22.566 -21.628 0.50 16.84 84 LYS A CA 1
ATOM 703 C C . LYS A 1 87 ? 28.440 -22.661 -21.215 1.00 15.98 84 LYS A C 1
ATOM 704 O O . LYS A 1 87 ? 28.092 -23.420 -20.311 1.00 16.28 84 LYS A O 1
ATOM 715 N N . PHE A 1 88 ? 27.601 -21.854 -21.861 1.00 16.45 85 PHE A N 1
ATOM 716 C CA . PHE A 1 88 ? 26.165 -21.800 -21.528 1.00 16.79 85 PHE A CA 1
ATOM 717 C C . PHE A 1 88 ? 25.279 -21.693 -22.773 1.00 16.70 85 PHE A C 1
ATOM 718 O O . PHE A 1 88 ? 25.611 -20.978 -23.726 1.00 16.39 85 PHE A O 1
ATOM 726 N N . ALA A 1 89 ? 24.145 -22.400 -22.761 1.00 15.38 86 ALA A N 1
ATOM 727 C CA . ALA A 1 89 ? 23.189 -22.281 -23.847 1.00 13.28 86 ALA A CA 1
ATOM 728 C C . ALA A 1 89 ? 21.771 -22.332 -23.291 1.00 12.79 86 ALA A C 1
ATOM 729 O O . ALA A 1 89 ? 21.506 -23.000 -22.296 1.00 17.41 86 ALA A O 1
ATOM 731 N N . ASN A 1 90 ? 20.880 -21.605 -23.940 1.00 13.27 87 ASN A N 1
ATOM 732 C CA . ASN A 1 90 ? 19.462 -21.663 -23.640 1.00 11.84 87 ASN A CA 1
ATOM 733 C C . ASN A 1 90 ? 18.763 -22.032 -24.940 1.00 13.13 87 ASN A C 1
ATOM 734 O O . ASN A 1 90 ? 18.890 -21.325 -25.939 1.00 14.51 87 ASN A O 1
ATOM 739 N N . VAL A 1 91 ? 18.066 -23.165 -24.937 1.00 13.17 88 VAL A N 1
ATOM 740 C CA . VAL A 1 91 ? 17.463 -23.674 -26.162 1.00 13.53 88 VAL A CA 1
ATOM 741 C C . VAL A 1 91 ? 15.940 -23.488 -26.163 1.00 12.75 88 VAL A C 1
ATOM 742 O O . VAL A 1 91 ? 15.267 -23.983 -27.059 1.00 15.11 88 VAL A O 1
ATOM 746 N N . GLN A 1 92 ? 15.417 -22.774 -25.167 1.00 11.87 89 GLN A N 1
ATOM 747 C CA . GLN A 1 92 ? 13.954 -22.538 -25.088 1.00 11.88 89 GLN A CA 1
ATOM 748 C C . GLN A 1 92 ? 13.311 -21.498 -26.034 1.00 15.40 89 GLN A C 1
ATOM 749 O O . GLN A 1 92 ? 12.106 -21.593 -26.302 1.00 13.42 89 GLN A O 1
ATOM 755 N N . PRO A 1 93 ? 14.070 -20.510 -26.547 1.00 12.85 90 PRO A N 1
ATOM 756 C CA . PRO A 1 93 ? 13.348 -19.489 -27.345 1.00 11.78 90 PRO A CA 1
ATOM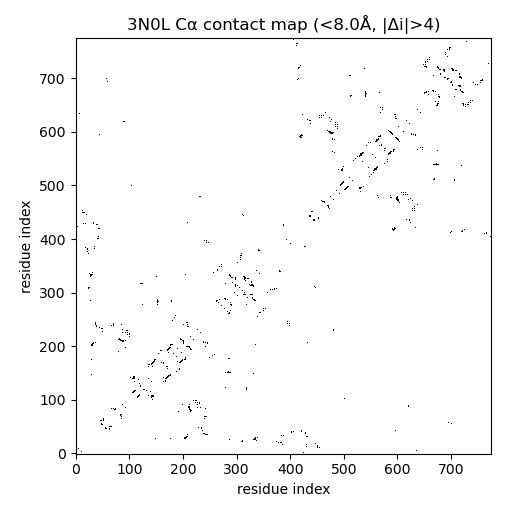 757 C C . PRO A 1 93 ? 12.484 -20.021 -28.496 1.00 12.81 90 PRO A C 1
ATOM 758 O O . PRO A 1 93 ? 12.954 -20.816 -29.317 1.00 15.64 90 PRO A O 1
ATOM 762 N N . ASN A 1 94 ? 11.231 -19.565 -28.552 1.00 12.93 91 ASN A N 1
ATOM 763 C CA . ASN A 1 94 ? 10.279 -20.042 -29.556 1.00 14.40 91 ASN A CA 1
ATOM 764 C C . ASN A 1 94 ? 10.665 -19.622 -30.975 1.00 17.09 91 ASN A C 1
ATOM 765 O O . ASN A 1 94 ? 10.155 -20.162 -31.969 1.00 13.18 91 ASN A O 1
ATOM 770 N N . SER A 1 95 ? 11.507 -18.602 -31.080 1.00 14.04 92 SER A N 1
ATOM 771 C CA . SER A 1 95 ? 11.857 -18.069 -32.387 1.00 11.96 92 SER A CA 1
ATOM 772 C C . SER A 1 95 ? 13.086 -17.188 -32.241 1.00 15.05 92 SER A C 1
ATOM 773 O O . SER A 1 95 ? 13.506 -16.889 -31.114 1.00 13.77 92 SER A O 1
ATOM 776 N N . GLY A 1 96 ? 13.651 -16.769 -33.368 1.00 14.96 93 GLY A N 1
ATOM 777 C CA . GLY A 1 96 ? 14.725 -15.783 -33.348 1.00 12.93 93 GLY A CA 1
ATOM 778 C C . GLY A 1 96 ? 14.274 -14.490 -32.688 1.00 14.78 93 GLY A C 1
ATOM 779 O O . GLY A 1 96 ? 15.032 -13.876 -31.949 1.00 15.86 93 GLY A O 1
ATOM 780 N N . SER A 1 97 ? 13.032 -14.070 -32.942 1.00 12.96 94 SER A N 1
ATOM 781 C CA . SER A 1 97 ? 12.529 -12.844 -32.307 1.00 13.10 94 SER A CA 1
ATOM 782 C C . SER A 1 97 ? 12.514 -12.951 -30.785 1.00 15.96 94 SER A C 1
ATOM 783 O O . SER A 1 97 ? 12.912 -12.013 -30.083 1.00 14.83 94 SER A O 1
ATOM 786 N N . GLN A 1 98 ? 12.036 -14.081 -30.270 1.00 14.44 95 GLN A N 1
ATOM 787 C CA . GLN A 1 98 ? 12.004 -14.275 -28.819 1.00 15.16 95 GLN A CA 1
ATOM 788 C C . GLN A 1 98 ? 13.411 -14.404 -28.239 1.00 13.84 95 GLN A C 1
ATOM 789 O O . GLN A 1 98 ? 13.670 -13.945 -27.124 1.00 16.41 95 GLN A O 1
ATOM 795 N N . ALA A 1 99 ? 14.310 -15.041 -28.982 1.00 13.58 96 ALA A N 1
ATOM 796 C CA . ALA A 1 99 ? 15.698 -15.127 -28.529 1.00 11.13 96 ALA A CA 1
ATOM 797 C C . ALA A 1 99 ? 16.264 -13.721 -28.334 1.00 17.01 96 ALA A C 1
ATOM 798 O O . ALA A 1 99 ? 16.827 -13.411 -27.281 1.00 18.08 96 ALA A O 1
ATOM 800 N N . ASN A 1 100 ? 16.086 -12.871 -29.337 1.00 11.06 97 ASN A N 1
ATOM 801 C CA . ASN A 1 100 ? 16.605 -11.510 -29.255 1.00 20.23 97 ASN A CA 1
ATOM 802 C C . ASN A 1 100 ? 15.946 -10.687 -28.147 1.00 20.47 97 ASN A C 1
ATOM 803 O O . ASN A 1 100 ? 16.644 -10.003 -27.392 1.00 16.59 97 ASN A O 1
ATOM 808 N N . GLN A 1 101 ? 14.612 -10.767 -28.026 1.00 13.01 98 GLN A N 1
ATOM 809 C CA . GLN A 1 101 ? 13.926 -10.124 -26.910 1.00 11.68 98 GLN A CA 1
ATOM 810 C C . GLN A 1 101 ? 14.453 -10.581 -25.556 1.00 19.17 98 GLN A C 1
ATOM 811 O O . GLN A 1 101 ? 14.529 -9.786 -24.619 1.00 16.56 98 GLN A O 1
ATOM 817 N N . GLY A 1 102 ? 14.784 -11.866 -25.446 1.00 16.13 99 GLY A N 1
ATOM 818 C CA . GLY A 1 102 ? 15.331 -12.396 -24.211 1.00 16.30 99 GLY A CA 1
ATOM 819 C C . GLY A 1 102 ? 16.676 -11.740 -23.924 1.00 16.16 99 GLY A C 1
ATOM 820 O O . GLY A 1 102 ? 16.979 -11.375 -22.783 1.00 21.95 99 GLY A O 1
ATOM 821 N N . VAL A 1 103 ? 17.489 -11.589 -24.961 1.00 14.96 100 VAL A N 1
ATOM 822 C CA . VAL A 1 103 ? 18.803 -10.983 -24.774 1.00 18.04 100 VAL A CA 1
ATOM 823 C C . VAL A 1 103 ? 18.677 -9.519 -24.350 1.00 17.29 100 VAL A C 1
ATOM 824 O O . VAL A 1 103 ? 19.356 -9.097 -23.418 1.00 19.19 100 VAL A O 1
ATOM 828 N N . TYR A 1 104 ? 17.814 -8.757 -25.024 1.00 16.63 101 TYR A N 1
ATOM 829 C CA . TYR A 1 104 ? 17.581 -7.365 -24.645 1.00 19.25 101 TYR A CA 1
ATOM 830 C C . TYR A 1 104 ? 17.118 -7.285 -23.191 1.00 23.98 101 TYR A C 1
ATOM 831 O O . TYR A 1 104 ? 17.595 -6.456 -22.420 1.00 22.47 101 TYR A O 1
ATOM 840 N N . ALA A 1 105 ? 16.169 -8.142 -22.832 1.00 22.36 102 ALA A N 1
ATOM 841 C CA . ALA A 1 105 ? 15.584 -8.100 -21.498 1.00 23.86 102 ALA A CA 1
ATOM 842 C C . ALA A 1 105 ? 16.628 -8.453 -20.440 1.00 24.48 102 ALA A C 1
ATOM 843 O O . ALA A 1 105 ? 16.586 -7.942 -19.319 1.00 23.53 102 ALA A O 1
ATOM 845 N N . ALA A 1 106 ? 17.592 -9.292 -20.814 1.00 20.42 103 ALA A N 1
ATOM 846 C CA . ALA A 1 106 ? 18.629 -9.710 -19.880 1.00 21.51 103 ALA A CA 1
ATOM 847 C C . ALA A 1 106 ? 19.706 -8.640 -19.692 1.00 25.67 103 ALA A C 1
ATOM 848 O O . ALA A 1 106 ? 20.246 -8.482 -18.596 1.00 29.31 103 ALA A O 1
ATOM 850 N N . LEU A 1 107 ? 20.022 -7.913 -20.756 1.00 17.98 104 LEU A N 1
ATOM 851 C CA . LEU A 1 107 ? 21.191 -7.032 -20.727 1.00 18.82 104 LEU A CA 1
ATOM 852 C C . LEU A 1 107 ? 20.910 -5.567 -20.426 1.00 24.86 104 LEU A C 1
ATOM 853 O O . LEU A 1 107 ? 21.780 -4.863 -19.909 1.00 25.92 104 LEU A O 1
ATOM 858 N N . ILE A 1 108 ? 19.723 -5.090 -20.785 1.00 22.42 105 ILE A N 1
ATOM 859 C CA . ILE A 1 108 ? 19.447 -3.664 -20.679 1.00 21.39 105 ILE A CA 1
ATOM 860 C C . ILE A 1 108 ? 18.048 -3.424 -20.130 1.00 22.19 105 ILE A C 1
ATOM 861 O O . ILE A 1 108 ? 17.277 -4.365 -19.930 1.00 26.86 105 ILE A O 1
ATOM 866 N N . ASN A 1 109 ? 17.726 -2.158 -19.900 1.00 25.84 106 ASN A N 1
ATOM 867 C CA . ASN A 1 109 ? 16.425 -1.774 -19.359 1.00 27.87 106 ASN A CA 1
ATOM 868 C C . ASN A 1 109 ? 15.533 -1.151 -20.428 1.00 32.78 106 ASN A C 1
ATOM 869 O O . ASN A 1 109 ? 16.030 -0.556 -21.386 1.00 28.85 106 ASN A O 1
ATOM 874 N N . PRO A 1 110 ? 14.205 -1.267 -20.255 1.00 30.26 107 PRO A N 1
ATOM 875 C CA . PRO A 1 110 ? 13.255 -0.617 -21.161 1.00 27.71 107 PRO A CA 1
ATOM 876 C C . PRO A 1 110 ? 13.652 0.838 -21.337 1.00 31.00 107 PRO A C 1
ATOM 877 O O . PRO A 1 110 ? 14.025 1.480 -20.356 1.00 32.60 107 PRO A O 1
ATOM 881 N N . GLY A 1 111 ? 13.587 1.353 -22.559 1.00 31.83 108 GLY A N 1
ATOM 882 C CA . GLY A 1 111 ? 13.987 2.724 -22.803 1.00 34.67 108 GLY A CA 1
ATOM 883 C C . GLY A 1 111 ? 15.456 2.899 -23.157 1.00 33.84 108 GLY A C 1
ATOM 884 O O . GLY A 1 111 ? 15.824 3.893 -23.780 1.00 36.10 108 GLY A O 1
ATOM 885 N N . ASP A 1 112 ? 16.299 1.949 -22.751 1.00 31.08 109 ASP A N 1
ATOM 886 C CA . ASP A 1 112 ? 17.724 1.986 -23.089 1.00 25.00 109 ASP A CA 1
ATOM 887 C C . ASP A 1 112 ? 17.945 1.977 -24.598 1.00 22.24 109 ASP A C 1
ATOM 888 O O . ASP A 1 112 ? 17.092 1.525 -25.359 1.00 28.54 109 ASP A O 1
ATOM 893 N N . LYS A 1 113 ? 19.113 2.438 -25.032 1.00 26.53 110 LYS A N 1
ATOM 894 C CA . LYS A 1 113 ? 19.365 2.594 -26.456 1.00 22.91 110 LYS A CA 1
ATOM 895 C C . LYS A 1 113 ? 20.185 1.442 -27.047 1.00 22.81 110 LYS A C 1
ATOM 896 O O . LYS A 1 113 ? 21.173 1.009 -26.456 1.00 24.08 110 LYS A O 1
ATOM 902 N N . ILE A 1 114 ? 19.766 0.974 -28.219 1.00 22.07 111 ILE A N 1
ATOM 903 C CA . ILE A 1 114 ? 20.444 -0.095 -28.942 1.00 20.50 111 ILE A CA 1
ATOM 904 C C . ILE A 1 114 ? 20.952 0.397 -30.296 1.00 24.79 111 ILE A C 1
ATOM 905 O O . ILE A 1 114 ? 20.222 1.046 -31.048 1.00 24.69 111 ILE A O 1
ATOM 910 N N . LEU A 1 115 ? 22.208 0.082 -30.611 1.00 21.37 112 LEU A N 1
ATOM 911 C CA . LEU A 1 115 ? 22.771 0.394 -31.916 1.00 20.18 112 LEU A CA 1
ATOM 912 C C . LEU A 1 115 ? 22.891 -0.887 -32.742 1.00 22.71 112 LEU A C 1
ATOM 913 O O . LEU A 1 115 ? 23.586 -1.821 -32.345 1.00 23.68 112 LEU A O 1
ATOM 918 N N . GLY A 1 116 ? 22.223 -0.927 -33.891 1.00 18.40 113 GLY A N 1
ATOM 919 C CA . GLY A 1 116 ? 22.146 -2.145 -34.674 1.00 19.77 113 GLY A CA 1
ATOM 920 C C . GLY A 1 116 ? 22.315 -1.883 -36.153 1.00 20.38 113 GLY A C 1
ATOM 921 O O . GLY A 1 116 ? 22.373 -0.737 -36.584 1.00 23.45 113 GLY A O 1
ATOM 930 N N . ASP A 1 118 ? 21.473 -1.630 -40.124 1.00 46.80 115 ASP A N 1
ATOM 931 C CA . ASP A 1 118 ? 20.357 -1.283 -40.993 1.00 59.63 115 ASP A CA 1
ATOM 932 C C . ASP A 1 118 ? 20.677 -1.630 -42.442 1.00 65.39 115 ASP A C 1
ATOM 933 O O . ASP A 1 118 ? 21.393 -0.890 -43.120 1.00 67.20 115 ASP A O 1
ATOM 938 N N . LEU A 1 119 ? 20.145 -2.758 -42.905 1.00 68.53 116 LEU A N 1
ATOM 939 C CA . LEU A 1 119 ? 20.321 -3.194 -44.288 1.00 72.19 116 LEU A CA 1
ATOM 940 C C . LEU A 1 119 ? 21.798 -3.295 -44.679 1.00 72.85 116 LEU A C 1
ATOM 941 O O . LEU A 1 119 ? 22.340 -4.392 -44.842 1.00 70.08 116 LEU A O 1
ATOM 946 N N . LYS A 1 136 ? 9.144 0.128 -29.615 1.00 65.67 133 LYS A N 1
ATOM 947 C CA . LYS A 1 136 ? 8.566 0.928 -28.539 1.00 61.50 133 LYS A CA 1
ATOM 948 C C . LYS A 1 136 ? 9.275 0.696 -27.210 1.00 46.93 133 LYS A C 1
ATOM 949 O O . LYS A 1 136 ? 9.393 1.609 -26.395 1.00 44.19 133 LYS A O 1
ATOM 960 N N . TYR A 1 138 ? 12.504 -0.150 -26.581 1.00 27.22 135 TYR A N 1
ATOM 961 C CA . TYR A 1 138 ? 13.854 0.421 -26.487 1.00 29.22 135 TYR A CA 1
ATOM 962 C C . TYR A 1 138 ? 14.055 1.522 -27.527 1.00 31.93 135 TYR A C 1
ATOM 963 O O . TYR A 1 138 ? 13.308 1.608 -28.494 1.00 33.34 135 TYR A O 1
ATOM 972 N N . GLU A 1 139 ? 15.057 2.371 -27.336 1.00 28.17 136 GLU A N 1
ATOM 973 C CA . GLU A 1 139 ? 15.398 3.313 -28.394 1.00 34.38 136 GLU A CA 1
ATOM 974 C C . GLU A 1 139 ? 16.381 2.653 -29.354 1.00 38.10 136 GLU A C 1
ATOM 975 O O . GLU A 1 139 ? 17.303 1.962 -28.918 1.00 31.28 136 GLU A O 1
ATOM 981 N N . SER A 1 140 ? 16.173 2.858 -30.653 1.00 33.60 137 SER A N 1
ATOM 982 C CA . SER A 1 140 ? 17.003 2.237 -31.680 1.00 34.63 137 SER A CA 1
ATOM 983 C C . SER A 1 140 ? 17.794 3.245 -32.508 1.00 35.56 137 SER A C 1
ATOM 984 O O . SER A 1 140 ? 17.253 4.262 -32.943 1.00 37.23 137 SER A O 1
ATOM 987 N N . CYS A 1 141 ? 19.079 2.965 -32.709 1.00 32.34 138 CYS A N 1
ATOM 988 C CA A CYS A 1 141 ? 19.934 3.735 -33.610 0.50 31.05 138 CYS A CA 1
ATOM 989 C CA B CYS A 1 141 ? 19.872 3.733 -33.660 0.50 30.67 138 CYS A CA 1
ATOM 990 C C . CYS A 1 141 ? 20.630 2.769 -34.565 1.00 27.28 138 CYS A C 1
ATOM 991 O O . CYS A 1 141 ? 20.735 1.578 -34.264 1.00 23.47 138 CYS A O 1
ATOM 996 N N . PHE A 1 142 ? 21.125 3.274 -35.696 1.00 24.28 139 PHE A N 1
ATOM 997 C CA . PHE A 1 142 ? 21.661 2.376 -36.721 1.00 27.44 139 PHE A CA 1
ATOM 998 C C . PHE A 1 142 ? 22.990 2.764 -37.337 1.00 29.21 139 PHE A C 1
ATOM 999 O O . PHE A 1 142 ? 23.331 3.939 -37.436 1.00 26.75 139 PHE A O 1
ATOM 1007 N N . TYR A 1 143 ? 23.718 1.744 -37.778 1.00 26.62 140 TYR A N 1
ATOM 1008 C CA . TYR A 1 143 ? 24.846 1.932 -38.678 1.00 20.71 140 TYR A CA 1
ATOM 1009 C C . TYR A 1 143 ? 24.492 1.158 -39.938 1.00 24.73 140 TYR A C 1
ATOM 1010 O O . TYR A 1 143 ? 23.571 0.339 -39.930 1.00 24.47 140 TYR A O 1
ATOM 1019 N N . GLY A 1 144 ? 25.203 1.424 -41.026 1.00 23.37 141 GLY A N 1
ATOM 1020 C CA . GLY A 1 144 ? 24.916 0.741 -42.267 1.00 26.32 141 GLY A CA 1
ATOM 1021 C C . GLY A 1 144 ? 26.161 0.299 -43.000 1.00 25.08 141 GLY A C 1
ATOM 1022 O O . GLY A 1 144 ? 27.208 0.068 -42.396 1.00 24.23 141 GLY A O 1
ATOM 1023 N N . VAL A 1 145 ? 26.046 0.211 -44.319 1.00 20.31 142 VAL A N 1
ATOM 1024 C CA . VAL A 1 145 ? 27.128 -0.282 -45.161 1.00 23.56 142 VAL A CA 1
ATOM 1025 C C . VAL A 1 145 ? 27.463 0.807 -46.175 1.00 25.74 142 VAL A C 1
ATOM 1026 O O . VAL A 1 145 ? 26.584 1.553 -46.582 1.00 28.66 142 VAL A O 1
ATOM 1030 N N . GLU A 1 146 ? 28.728 0.909 -46.575 1.00 21.68 143 GLU A N 1
ATOM 1031 C CA . GLU A 1 146 ? 29.142 1.944 -47.516 1.00 24.16 143 GLU A CA 1
ATOM 1032 C C . GLU A 1 146 ? 28.855 1.521 -48.951 1.00 23.56 143 GLU A C 1
ATOM 1033 O O . GLU A 1 146 ? 28.381 0.418 -49.196 1.00 26.17 143 GLU A O 1
ATOM 1039 N N . LEU A 1 147 ? 29.158 2.396 -49.906 1.00 26.05 144 LEU A N 1
ATOM 1040 C CA . LEU A 1 147 ? 28.899 2.088 -51.307 1.00 32.87 144 LEU A CA 1
ATOM 1041 C C . LEU A 1 147 ? 29.663 0.852 -51.803 1.00 32.21 144 LEU A C 1
ATOM 1042 O O . LEU A 1 147 ? 29.183 0.130 -52.681 1.00 32.83 144 LEU A O 1
ATOM 1047 N N . ASP A 1 148 ? 30.841 0.607 -51.239 1.00 25.82 145 ASP A N 1
ATOM 1048 C CA . ASP A 1 148 ? 31.634 -0.562 -51.618 1.00 29.80 145 ASP A CA 1
ATOM 1049 C C . ASP A 1 148 ? 31.090 -1.854 -50.991 1.00 29.82 145 ASP A C 1
ATOM 1050 O O . ASP A 1 148 ? 31.703 -2.911 -51.092 1.00 31.21 145 ASP A O 1
ATOM 1055 N N . GLY A 1 149 ? 29.934 -1.752 -50.344 1.00 24.05 146 GLY A N 1
ATOM 1056 C CA . GLY A 1 149 ? 29.256 -2.915 -49.799 1.00 24.39 146 GLY A CA 1
ATOM 1057 C C . GLY A 1 149 ? 29.801 -3.475 -48.493 1.00 32.91 146 GLY A C 1
ATOM 1058 O O . GLY A 1 149 ? 29.445 -4.584 -48.095 1.00 32.19 146 GLY A O 1
ATOM 1059 N N . ARG A 1 150 ? 30.651 -2.709 -47.817 1.00 24.91 147 ARG A N 1
ATOM 1060 C CA . ARG A 1 150 ? 31.269 -3.163 -46.573 1.00 20.37 147 ARG A CA 1
ATOM 1061 C C . ARG A 1 150 ? 31.023 -2.191 -45.438 1.00 23.27 147 ARG A C 1
ATOM 1062 O O . ARG A 1 150 ? 30.829 -0.994 -45.660 1.00 23.30 147 ARG A O 1
ATOM 1070 N N . ILE A 1 151 ? 31.019 -2.712 -44.217 1.00 24.34 148 ILE A N 1
ATOM 1071 C CA . ILE A 1 151 ? 30.875 -1.867 -43.043 1.00 20.17 148 ILE A CA 1
ATOM 1072 C C . ILE A 1 151 ? 32.123 -1.017 -42.878 1.00 19.95 148 ILE A C 1
ATOM 1073 O O . ILE A 1 151 ? 33.245 -1.533 -42.957 1.00 19.65 148 ILE A O 1
ATOM 1078 N N . ASP A 1 152 ? 31.937 0.282 -42.670 1.00 20.72 149 ASP A N 1
ATOM 1079 C CA . ASP A 1 152 ? 33.055 1.158 -42.299 1.00 26.11 149 ASP A CA 1
ATOM 1080 C C . ASP A 1 152 ? 33.122 1.217 -40.773 1.00 20.32 149 ASP A C 1
ATOM 1081 O O . ASP A 1 152 ? 32.305 1.890 -40.139 1.00 21.95 149 ASP A O 1
ATOM 1086 N N . TYR A 1 153 ? 34.067 0.493 -40.178 1.00 19.89 150 TYR A N 1
ATOM 1087 C CA . TYR A 1 153 ? 34.099 0.355 -38.721 1.00 20.92 150 TYR A CA 1
ATOM 1088 C C . TYR A 1 153 ? 34.419 1.664 -37.980 1.00 20.16 150 TYR A C 1
ATOM 1089 O O . TYR A 1 153 ? 33.994 1.855 -36.838 1.00 20.25 150 TYR A O 1
ATOM 1098 N N . GLU A 1 154 ? 35.155 2.562 -38.626 1.00 17.95 151 GLU A N 1
ATOM 1099 C CA . GLU A 1 154 ? 35.416 3.869 -38.028 1.00 21.35 151 GLU A CA 1
ATOM 1100 C C . GLU A 1 154 ? 34.140 4.708 -37.978 1.00 24.39 151 GLU A C 1
ATOM 1101 O O . GLU A 1 154 ? 33.941 5.500 -37.056 1.00 24.47 151 GLU A O 1
ATOM 1107 N N . LYS A 1 155 ? 33.265 4.528 -38.960 1.00 20.51 152 LYS A N 1
ATOM 1108 C CA . LYS A 1 155 ? 31.979 5.218 -38.922 1.00 26.33 152 LYS A CA 1
ATOM 1109 C C . LYS A 1 155 ? 31.095 4.644 -37.815 1.00 24.25 152 LYS A C 1
ATOM 1110 O O . LYS A 1 155 ? 30.462 5.394 -37.071 1.00 23.97 152 LYS A O 1
ATOM 1116 N N . VAL A 1 156 ? 31.070 3.319 -37.698 1.00 18.05 153 VAL A N 1
ATOM 1117 C CA . VAL A 1 156 ? 30.344 2.681 -36.606 1.00 23.66 153 VAL A CA 1
ATOM 1118 C C . VAL A 1 156 ? 30.860 3.221 -35.277 1.00 18.81 153 VAL A C 1
ATOM 1119 O O . VAL A 1 156 ? 30.087 3.531 -34.369 1.00 21.84 153 VAL A O 1
ATOM 1123 N N . ARG A 1 157 ? 32.176 3.331 -35.157 1.00 18.36 154 ARG A N 1
ATOM 1124 C CA . ARG A 1 157 ? 32.767 3.796 -33.909 1.00 15.93 154 ARG A CA 1
ATOM 1125 C C . ARG A 1 157 ? 32.289 5.203 -33.538 1.00 20.58 154 ARG A C 1
ATOM 1126 O O . ARG A 1 157 ? 31.964 5.474 -32.380 1.00 26.89 154 ARG A O 1
ATOM 1134 N N . GLU A 1 158 ? 32.235 6.107 -34.509 1.00 21.14 155 GLU A N 1
ATOM 1135 C CA A GLU A 1 158 ? 31.829 7.472 -34.193 0.50 27.66 155 GLU A CA 1
ATOM 1136 C CA B GLU A 1 158 ? 31.818 7.483 -34.226 0.50 28.54 155 GLU A CA 1
ATOM 1137 C C . GLU A 1 158 ? 30.323 7.592 -33.917 1.00 26.18 155 GLU A C 1
ATOM 1138 O O . GLU A 1 158 ? 29.904 8.405 -33.093 1.00 30.29 155 GLU A O 1
ATOM 1149 N N . ILE A 1 159 ? 29.515 6.765 -34.575 1.00 21.75 156 ILE A N 1
ATOM 1150 C CA . ILE A 1 159 ? 28.094 6.675 -34.245 1.00 26.68 156 ILE A CA 1
ATOM 1151 C C . ILE A 1 159 ? 27.935 6.215 -32.794 1.00 26.22 156 ILE A C 1
ATOM 1152 O O . ILE A 1 159 ? 27.182 6.807 -32.019 1.00 26.70 156 ILE A O 1
ATOM 1157 N N . ALA A 1 160 ? 28.669 5.172 -32.422 1.00 24.78 157 ALA A N 1
ATOM 1158 C CA . ALA A 1 160 ? 28.624 4.650 -31.059 1.00 26.89 157 ALA A CA 1
ATOM 1159 C C . ALA A 1 160 ? 29.038 5.694 -30.018 1.00 22.29 157 ALA A C 1
ATOM 1160 O O . ALA A 1 160 ? 28.410 5.811 -28.963 1.00 25.14 157 ALA A O 1
ATOM 1162 N N . LYS A 1 161 ? 30.096 6.448 -30.306 1.00 21.95 158 LYS A N 1
ATOM 1163 C CA . LYS A 1 161 ? 30.553 7.477 -29.372 1.00 24.89 158 LYS A CA 1
ATOM 1164 C C . LYS A 1 161 ? 29.539 8.608 -29.246 1.00 28.34 158 LYS A C 1
ATOM 1165 O O . LYS A 1 161 ? 29.369 9.178 -28.170 1.00 30.18 158 LYS A O 1
ATOM 1171 N N . LYS A 1 162 ? 28.857 8.917 -30.340 1.00 28.87 159 LYS A N 1
ATOM 1172 C CA . LYS A 1 162 ? 27.844 9.974 -30.337 1.00 37.22 159 LYS A CA 1
ATOM 1173 C C . LYS A 1 162 ? 26.545 9.568 -29.631 1.00 36.21 159 LYS A C 1
ATOM 1174 O O . LYS A 1 162 ? 25.942 10.359 -28.896 1.00 31.60 159 LYS A O 1
ATOM 1180 N N . GLU A 1 163 ? 26.107 8.339 -29.867 1.00 25.61 160 GLU A N 1
ATOM 1181 C CA . GLU A 1 163 ? 24.811 7.886 -29.357 1.00 25.47 160 GLU A CA 1
ATOM 1182 C C . GLU A 1 163 ? 24.894 7.239 -27.976 1.00 31.96 160 GLU A C 1
ATOM 1183 O O . GLU A 1 163 ? 23.917 7.236 -27.221 1.00 33.69 160 GLU A O 1
ATOM 1189 N N . LYS A 1 164 ? 26.056 6.686 -27.653 1.00 24.29 161 LYS A N 1
ATOM 1190 C CA . LYS A 1 164 ? 26.268 6.003 -26.376 1.00 28.55 161 LYS A CA 1
ATOM 1191 C C . LYS A 1 164 ? 25.209 4.949 -26.048 1.00 28.45 161 LYS A C 1
ATOM 1192 O O . LYS A 1 164 ? 24.603 4.983 -24.975 1.00 27.44 161 LYS A O 1
ATOM 1198 N N . PRO A 1 165 ? 24.993 3.997 -26.964 1.00 26.95 162 PRO A N 1
ATOM 1199 C CA . PRO A 1 165 ? 24.033 2.925 -26.667 1.00 24.66 162 PRO A CA 1
ATOM 1200 C C . PRO A 1 165 ? 24.541 2.060 -25.523 1.00 27.80 162 PRO A C 1
ATOM 1201 O O . PRO A 1 165 ? 25.736 2.072 -25.247 1.00 23.16 162 PRO A O 1
ATOM 1205 N N . LYS A 1 166 ? 23.644 1.330 -24.867 1.00 23.39 163 LYS A N 1
ATOM 1206 C CA . LYS A 1 166 ? 24.036 0.389 -23.825 1.00 24.43 163 LYS A CA 1
ATOM 1207 C C . LYS A 1 166 ? 24.353 -0.962 -24.447 1.00 22.35 163 LYS A C 1
ATOM 1208 O O . LYS A 1 166 ? 24.964 -1.820 -23.816 1.00 23.12 163 LYS A O 1
ATOM 1214 N N . LEU A 1 167 ? 23.923 -1.146 -25.689 1.00 20.28 164 LEU A N 1
ATOM 1215 C CA . LEU A 1 167 ? 24.085 -2.426 -26.370 1.00 18.95 164 LEU A CA 1
ATOM 1216 C C . LEU A 1 167 ? 24.301 -2.204 -27.853 1.00 19.23 164 LEU A C 1
ATOM 1217 O O . LEU A 1 167 ? 23.568 -1.444 -28.481 1.00 18.79 164 LEU A O 1
ATOM 1222 N N . ILE A 1 168 ? 25.325 -2.853 -28.404 1.00 17.35 165 ILE A N 1
ATOM 1223 C CA . ILE A 1 168 ? 25.547 -2.844 -29.839 1.00 15.37 165 ILE A CA 1
ATOM 1224 C C . ILE A 1 168 ? 25.211 -4.223 -30.380 1.00 18.91 165 ILE A C 1
ATOM 1225 O O . ILE A 1 168 ? 25.604 -5.219 -29.786 1.00 15.30 165 ILE A O 1
ATOM 1230 N N . VAL A 1 169 ? 24.493 -4.285 -31.503 1.00 13.58 166 VAL A N 1
ATOM 1231 C CA . VAL A 1 169 ? 24.120 -5.564 -32.093 1.00 16.44 166 VAL A CA 1
ATOM 1232 C C . VAL A 1 169 ? 24.781 -5.674 -33.454 1.00 16.87 166 VAL A C 1
ATOM 1233 O O . VAL A 1 169 ? 24.845 -4.700 -34.198 1.00 21.53 166 VAL A O 1
ATOM 1237 N N . CYS A 1 170 ? 25.322 -6.844 -33.764 1.00 14.85 167 CYS A N 1
ATOM 1238 C CA . CYS A 1 170 ? 25.825 -7.076 -35.105 1.00 17.77 167 CYS A CA 1
ATOM 1239 C C . CYS A 1 170 ? 25.203 -8.342 -35.665 1.00 23.70 167 CYS A C 1
ATOM 1240 O O . CYS A 1 170 ? 24.655 -9.167 -34.923 1.00 21.65 167 CYS A O 1
ATOM 1243 N N . GLY A 1 171 ? 25.278 -8.479 -36.981 1.00 19.56 168 GLY A N 1
ATOM 1244 C CA . GLY A 1 171 ? 24.554 -9.522 -37.680 1.00 25.58 168 GLY A CA 1
ATOM 1245 C C . GLY A 1 171 ? 23.552 -8.837 -38.581 1.00 34.98 168 GLY A C 1
ATOM 1246 O O . GLY A 1 171 ? 22.964 -7.816 -38.212 1.00 30.99 168 GLY A O 1
ATOM 1247 N N . ALA A 1 172 ? 23.371 -9.383 -39.777 1.00 37.88 169 ALA A N 1
ATOM 1248 C CA . ALA A 1 172 ? 22.479 -8.785 -40.764 1.00 38.63 169 ALA A CA 1
ATOM 1249 C C . ALA A 1 172 ? 22.022 -9.847 -41.750 1.00 32.20 169 ALA A C 1
ATOM 1250 O O . ALA A 1 172 ? 22.691 -10.855 -41.955 1.00 30.74 169 ALA A O 1
ATOM 1252 N N . SER A 1 173 ? 20.879 -9.625 -42.372 1.00 30.54 170 SER A N 1
ATOM 1253 C CA . SER A 1 173 ? 20.322 -10.650 -43.234 1.00 31.53 170 SER A CA 1
ATOM 1254 C C . SER A 1 173 ? 20.865 -10.575 -44.667 1.00 28.72 170 SER A C 1
ATOM 1255 O O . SER A 1 173 ? 20.680 -11.505 -45.447 1.00 27.13 170 SER A O 1
ATOM 1258 N N . ALA A 1 174 ? 21.515 -9.469 -45.022 1.00 20.38 171 ALA A N 1
ATOM 1259 C CA . ALA A 1 174 ? 21.905 -9.272 -46.411 1.00 22.54 171 ALA A CA 1
ATOM 1260 C C . ALA A 1 174 ? 23.319 -8.734 -46.539 1.00 27.50 171 ALA A C 1
ATOM 1261 O O . ALA A 1 174 ? 23.628 -8.024 -47.486 1.00 32.05 171 ALA A O 1
ATOM 1263 N N . TYR A 1 175 ? 24.175 -9.078 -45.586 1.00 18.11 172 TYR A N 1
ATOM 1264 C CA . TYR A 1 175 ? 25.569 -8.645 -45.633 1.00 21.49 172 TYR A CA 1
ATOM 1265 C C . TYR A 1 175 ? 26.394 -9.783 -46.211 1.00 19.68 172 TYR A C 1
ATOM 1266 O O . TYR A 1 175 ? 26.310 -10.911 -45.732 1.00 22.28 172 TYR A O 1
ATOM 1275 N N . ALA A 1 176 ? 27.178 -9.496 -47.245 1.00 22.72 173 ALA A N 1
ATOM 1276 C CA . ALA A 1 176 ? 27.851 -10.563 -47.991 1.00 24.12 173 ALA A CA 1
ATOM 1277 C C . ALA A 1 176 ? 29.270 -10.863 -47.525 1.00 23.50 173 ALA A C 1
ATOM 1278 O O . ALA A 1 176 ? 29.930 -11.743 -48.075 1.00 24.91 173 ALA A O 1
ATOM 1280 N N . ARG A 1 177 ? 29.755 -10.134 -46.527 1.00 19.15 174 ARG A N 1
ATOM 1281 C CA . ARG A 1 177 ? 31.156 -10.285 -46.165 1.00 17.39 174 ARG A CA 1
ATOM 1282 C C . ARG A 1 177 ? 31.317 -10.693 -44.705 1.00 18.87 174 ARG A C 1
ATOM 1283 O O . ARG A 1 177 ? 30.357 -10.637 -43.930 1.00 19.20 174 ARG A O 1
ATOM 1291 N N . VAL A 1 178 ? 32.528 -11.112 -44.338 1.00 18.74 175 VAL A N 1
ATOM 1292 C CA . VAL A 1 178 ? 32.771 -11.541 -42.968 1.00 19.21 175 VAL A CA 1
ATOM 1293 C C . VAL A 1 178 ? 32.602 -10.355 -42.027 1.00 21.24 175 VAL A C 1
ATOM 1294 O O . VAL A 1 178 ? 33.091 -9.262 -42.303 1.00 20.96 175 VAL A O 1
ATOM 1298 N N . ILE A 1 179 ? 31.909 -10.587 -40.919 1.00 18.48 176 ILE A N 1
ATOM 1299 C CA . ILE A 1 179 ? 31.724 -9.584 -39.870 1.00 16.42 176 ILE A CA 1
ATOM 1300 C C . ILE A 1 179 ? 32.953 -9.577 -38.952 1.00 21.58 176 ILE A C 1
ATOM 1301 O O . ILE A 1 179 ? 33.394 -10.635 -38.504 1.00 22.74 176 ILE A O 1
ATOM 1306 N N . ASP A 1 180 ? 33.509 -8.394 -38.678 1.00 16.70 177 ASP A N 1
ATOM 1307 C CA . ASP A 1 180 ? 34.702 -8.291 -37.834 1.00 15.07 177 ASP A CA 1
ATOM 1308 C C . ASP A 1 180 ? 34.246 -8.168 -36.387 1.00 18.74 177 ASP A C 1
ATOM 1309 O O . ASP A 1 180 ? 34.049 -7.061 -35.875 1.00 15.19 177 ASP A O 1
ATOM 1314 N N . PHE A 1 181 ? 34.049 -9.310 -35.736 1.00 18.34 178 PHE A N 1
ATOM 1315 C CA . PHE A 1 181 ? 33.544 -9.310 -34.372 1.00 15.94 178 PHE A CA 1
ATOM 1316 C C . PHE A 1 181 ? 34.499 -8.627 -33.396 1.00 16.70 178 PHE A C 1
ATOM 1317 O O . PHE A 1 181 ? 34.057 -7.981 -32.454 1.00 16.12 178 PHE A O 1
ATOM 1325 N N . ALA A 1 182 ? 35.806 -8.791 -33.595 1.00 13.71 179 ALA A N 1
ATOM 1326 C CA . ALA A 1 182 ? 36.758 -8.147 -32.697 1.00 15.98 179 ALA A CA 1
ATOM 1327 C C . ALA A 1 182 ? 36.638 -6.619 -32.729 1.00 17.18 179 ALA A C 1
ATOM 1328 O O . ALA A 1 182 ? 36.717 -5.961 -31.691 1.00 17.97 179 ALA A O 1
ATOM 1330 N N . LYS A 1 183 ? 36.457 -6.050 -33.913 1.00 18.10 180 LYS A N 1
ATOM 1331 C CA . LYS A 1 183 ? 36.324 -4.596 -34.027 1.00 17.38 180 LYS A CA 1
ATOM 1332 C C . LYS A 1 183 ? 35.021 -4.106 -33.390 1.00 16.42 180 LYS A C 1
ATOM 1333 O O . LYS A 1 183 ? 34.987 -3.056 -32.748 1.00 15.07 180 LYS A O 1
ATOM 1339 N N . PHE A 1 184 ? 33.945 -4.870 -33.555 1.00 14.21 181 PHE A N 1
ATOM 1340 C CA . PHE A 1 184 ? 32.697 -4.510 -32.891 1.00 14.56 181 PHE A CA 1
ATOM 1341 C C . PHE A 1 184 ? 32.886 -4.507 -31.366 1.00 12.75 181 PHE A C 1
ATOM 1342 O O . PHE A 1 184 ? 32.373 -3.637 -30.669 1.00 16.64 181 PHE A O 1
ATOM 1350 N N . ARG A 1 185 ? 33.612 -5.489 -30.838 1.00 12.19 182 ARG A N 1
ATOM 1351 C CA . ARG A 1 185 ? 33.828 -5.543 -29.390 1.00 13.74 182 ARG A CA 1
ATOM 1352 C C . ARG A 1 185 ? 34.716 -4.394 -28.915 1.00 18.28 182 ARG A C 1
ATOM 1353 O O . ARG A 1 185 ? 34.519 -3.849 -27.827 1.00 17.57 182 ARG A O 1
ATOM 1361 N N . GLU A 1 186 ? 35.715 -4.032 -29.715 1.00 16.62 183 GLU A N 1
ATOM 1362 C CA A GLU A 1 186 ? 36.573 -2.906 -29.361 0.50 17.33 183 GLU A CA 1
ATOM 1363 C CA B GLU A 1 186 ? 36.573 -2.906 -29.374 0.50 17.39 183 GLU A CA 1
ATOM 1364 C C . GLU A 1 186 ? 35.743 -1.626 -29.268 1.00 18.78 183 GLU A C 1
ATOM 1365 O O . GLU A 1 186 ? 35.932 -0.818 -28.357 1.00 19.49 183 GLU A O 1
ATOM 1376 N N . ILE A 1 187 ? 34.834 -1.448 -30.219 1.00 16.08 184 ILE A N 1
ATOM 1377 C CA . ILE A 1 187 ? 33.922 -0.296 -30.217 1.00 21.13 184 ILE A CA 1
ATOM 1378 C C . ILE A 1 187 ? 33.005 -0.310 -28.994 1.00 22.08 184 ILE A C 1
ATOM 1379 O O . ILE A 1 187 ? 32.870 0.706 -28.302 1.00 20.08 184 ILE A O 1
ATOM 1384 N N . ALA A 1 188 ? 32.390 -1.459 -28.721 1.00 17.10 185 ALA A N 1
ATOM 1385 C CA . ALA A 1 188 ? 31.557 -1.618 -27.525 1.00 18.38 185 ALA A CA 1
ATOM 1386 C C . ALA A 1 188 ? 32.322 -1.266 -26.248 1.00 20.54 185 ALA A C 1
ATOM 1387 O O . ALA A 1 188 ? 31.813 -0.560 -25.370 1.00 15.53 185 ALA A O 1
ATOM 1389 N N . ASP A 1 189 ? 33.551 -1.762 -26.145 1.00 19.69 186 ASP A N 1
ATOM 1390 C CA . ASP A 1 189 ? 34.375 -1.514 -24.969 1.00 21.11 186 ASP A CA 1
ATOM 1391 C C . ASP A 1 189 ? 34.674 -0.030 -24.763 1.00 19.52 186 ASP A C 1
ATOM 1392 O O . ASP A 1 189 ? 34.730 0.436 -23.630 1.00 24.83 186 ASP A O 1
ATOM 1397 N N . GLU A 1 190 ? 34.892 0.700 -25.855 1.00 20.34 187 GLU A N 1
ATOM 1398 C CA . GLU A 1 190 ? 35.207 2.124 -25.768 1.00 23.03 187 GLU A CA 1
ATOM 1399 C C . GLU A 1 190 ? 34.082 2.883 -25.072 1.00 26.52 187 GLU A C 1
ATOM 1400 O O . GLU A 1 190 ? 34.326 3.883 -24.400 1.00 24.57 187 GLU A O 1
ATOM 1406 N N . ILE A 1 191 ? 32.847 2.427 -25.249 1.00 22.75 188 ILE A N 1
ATOM 1407 C CA . ILE A 1 191 ? 31.711 3.146 -24.672 1.00 22.87 188 ILE A CA 1
ATOM 1408 C C . ILE A 1 191 ? 31.043 2.395 -23.517 1.00 23.41 188 ILE A C 1
ATOM 1409 O O . ILE A 1 191 ? 30.027 2.837 -22.985 1.00 24.72 188 ILE A O 1
ATOM 1414 N N . GLY A 1 192 ? 31.613 1.262 -23.132 1.00 21.46 189 GLY A N 1
ATOM 1415 C CA . GLY A 1 192 ? 31.087 0.486 -22.023 1.00 22.67 189 GLY A CA 1
ATOM 1416 C C . GLY A 1 192 ? 29.784 -0.231 -22.333 1.00 24.91 189 GLY A C 1
ATOM 1417 O O . GLY A 1 192 ? 28.992 -0.490 -21.431 1.00 27.43 189 GLY A O 1
ATOM 1418 N N . ALA A 1 193 ? 29.563 -0.552 -23.603 1.00 17.86 190 ALA A N 1
ATOM 1419 C CA . ALA A 1 193 ? 28.362 -1.267 -24.031 1.00 19.49 190 ALA A CA 1
ATOM 1420 C C . ALA A 1 193 ? 28.579 -2.787 -24.121 1.00 22.28 190 ALA A C 1
ATOM 1421 O O . ALA A 1 193 ? 29.707 -3.244 -24.267 1.00 19.67 190 ALA A O 1
ATOM 1423 N N . TYR A 1 194 ? 27.495 -3.564 -24.032 1.00 20.30 191 TYR A N 1
ATOM 1424 C CA . TYR A 1 194 ? 27.537 -4.987 -24.366 1.00 16.00 191 TYR A CA 1
ATOM 1425 C C . TYR A 1 194 ? 27.583 -5.168 -25.876 1.00 17.79 191 TYR A C 1
ATOM 1426 O O . TYR A 1 194 ? 27.054 -4.334 -26.616 1.00 16.44 191 TYR A O 1
ATOM 1435 N N . LEU A 1 195 ? 28.193 -6.265 -26.326 1.00 13.29 192 LEU A N 1
ATOM 1436 C CA . LEU A 1 195 ? 28.117 -6.664 -27.733 1.00 13.90 192 LEU A CA 1
ATOM 1437 C C . LEU A 1 195 ? 27.291 -7.928 -27.852 1.00 14.10 192 LEU A C 1
ATOM 1438 O O . LEU A 1 195 ? 27.569 -8.936 -27.191 1.00 14.94 192 LEU A O 1
ATOM 1443 N N . PHE A 1 196 ? 26.261 -7.850 -28.686 1.00 14.05 193 PHE A N 1
ATOM 1444 C CA . PHE A 1 196 ? 25.343 -8.946 -28.943 1.00 11.85 193 PHE A CA 1
ATOM 1445 C C . PHE A 1 196 ? 25.504 -9.315 -30.416 1.00 13.93 193 PHE A C 1
ATOM 1446 O O . PHE A 1 196 ? 25.289 -8.475 -31.286 1.00 17.18 193 PHE A O 1
ATOM 1454 N N . ALA A 1 197 ? 25.921 -10.548 -30.699 1.00 11.71 194 ALA A N 1
ATOM 1455 C CA . ALA A 1 197 ? 25.992 -11.019 -32.080 1.00 12.67 194 ALA A CA 1
ATOM 1456 C C . ALA A 1 197 ? 24.805 -11.910 -32.437 1.00 14.70 194 ALA A C 1
ATOM 1457 O O . ALA A 1 197 ? 24.654 -12.992 -31.881 1.00 14.46 194 ALA A O 1
ATOM 1459 N N . ASP A 1 198 ? 23.962 -11.456 -33.363 1.00 17.08 195 ASP A N 1
ATOM 1460 C CA . ASP A 1 198 ? 22.862 -12.295 -33.847 1.00 16.01 195 ASP A CA 1
ATOM 1461 C C . ASP A 1 198 ? 23.361 -12.984 -35.115 1.00 17.03 195 ASP A C 1
ATOM 1462 O O . ASP A 1 198 ? 23.446 -12.360 -36.172 1.00 18.38 195 ASP A O 1
ATOM 1467 N N . ILE A 1 199 ? 23.730 -14.255 -35.006 1.00 13.82 196 ILE A N 1
ATOM 1468 C CA . ILE A 1 199 ? 24.332 -14.927 -36.146 1.00 13.58 196 ILE A CA 1
ATOM 1469 C C . ILE A 1 199 ? 23.382 -15.885 -36.841 1.00 12.69 196 ILE A C 1
ATOM 1470 O O . ILE A 1 199 ? 23.820 -16.824 -37.491 1.00 15.14 196 ILE A O 1
ATOM 1475 N N . ALA A 1 200 ? 22.083 -15.623 -36.724 1.00 15.25 197 ALA A N 1
ATOM 1476 C CA . ALA A 1 200 ? 21.086 -16.511 -37.304 1.00 16.84 197 ALA A CA 1
ATOM 1477 C C . ALA A 1 200 ? 21.341 -16.796 -38.783 1.00 21.54 197 ALA A C 1
ATOM 1478 O O . ALA A 1 200 ? 21.140 -17.917 -39.243 1.00 22.20 197 ALA A O 1
ATOM 1480 N N . HIS A 1 201 ? 21.791 -15.784 -39.517 1.00 15.00 198 HIS A N 1
ATOM 1481 C CA . HIS A 1 201 ? 21.967 -15.926 -40.965 1.00 17.16 198 HIS A CA 1
ATOM 1482 C C . HIS A 1 201 ? 23.260 -16.615 -41.403 1.00 21.87 198 HIS A C 1
ATOM 1483 O O . HIS A 1 201 ? 23.408 -16.951 -42.576 1.00 25.17 198 HIS A O 1
ATOM 1490 N N . ILE A 1 202 ? 24.188 -16.828 -40.470 1.00 15.23 199 ILE A N 1
ATOM 1491 C CA . ILE A 1 202 ? 25.477 -17.457 -40.802 1.00 13.19 199 ILE A CA 1
ATOM 1492 C C . ILE A 1 202 ? 25.892 -18.587 -39.852 1.00 17.12 199 ILE A C 1
ATOM 1493 O O . ILE A 1 202 ? 26.994 -19.107 -39.968 1.00 15.33 199 ILE A O 1
ATOM 1498 N N . ALA A 1 203 ? 25.021 -18.976 -38.919 1.00 15.04 200 ALA A N 1
ATOM 1499 C CA . ALA A 1 203 ? 25.421 -19.912 -37.869 1.00 15.35 200 ALA A CA 1
ATOM 1500 C C . ALA A 1 203 ? 25.952 -21.238 -38.410 1.00 17.84 200 ALA A C 1
ATOM 1501 O O . ALA A 1 203 ? 26.917 -21.791 -37.885 1.00 19.61 200 ALA A O 1
ATOM 1503 N N . GLY A 1 204 ? 25.332 -21.740 -39.469 1.00 16.54 201 GLY A N 1
ATOM 1504 C CA . GLY A 1 204 ? 25.765 -22.994 -40.068 1.00 16.44 201 GLY A CA 1
ATOM 1505 C C . GLY A 1 204 ? 27.178 -22.917 -40.591 1.00 21.92 201 GLY A C 1
ATOM 1506 O O . GLY A 1 204 ? 27.930 -23.901 -40.528 1.00 20.03 201 GLY A O 1
ATOM 1507 N N . LEU A 1 205 ? 27.551 -21.752 -41.119 1.00 14.18 202 LEU A N 1
ATOM 1508 C CA . LEU A 1 205 ? 28.938 -21.551 -41.555 1.00 14.02 202 LEU A CA 1
ATOM 1509 C C . LEU A 1 205 ? 29.876 -21.439 -40.353 1.00 16.74 202 LEU A C 1
ATOM 1510 O O . LEU A 1 205 ? 30.967 -22.019 -40.332 1.00 17.92 202 LEU A O 1
ATOM 1515 N N . VAL A 1 206 ? 29.462 -20.672 -39.356 1.00 16.49 203 VAL A N 1
ATOM 1516 C CA . VAL A 1 206 ? 30.258 -20.528 -38.136 1.00 16.92 203 VAL A CA 1
ATOM 1517 C C . VAL A 1 206 ? 30.613 -21.873 -37.465 1.00 14.94 203 VAL A C 1
ATOM 1518 O O . VAL A 1 206 ? 31.791 -22.151 -37.168 1.00 17.27 203 VAL A O 1
ATOM 1522 N N . VAL A 1 207 ? 29.614 -22.723 -37.223 1.00 16.17 204 VAL A N 1
ATOM 1523 C CA . VAL A 1 207 ? 29.886 -23.977 -36.509 1.00 16.32 204 VAL A CA 1
ATOM 1524 C C . VAL A 1 207 ? 30.759 -24.946 -37.325 1.00 20.14 204 VAL A C 1
ATOM 1525 O O . VAL A 1 207 ? 31.305 -25.901 -36.782 1.00 21.12 204 VAL A O 1
ATOM 1529 N N . ALA A 1 208 ? 30.898 -24.693 -38.624 1.00 15.92 205 ALA A N 1
ATOM 1530 C CA . ALA A 1 208 ? 31.723 -25.542 -39.471 1.00 17.48 205 ALA A CA 1
ATOM 1531 C C . ALA A 1 208 ? 33.116 -24.957 -39.656 1.00 23.72 205 ALA A C 1
ATOM 1532 O O . ALA A 1 208 ? 33.964 -25.563 -40.316 1.00 21.87 205 ALA A O 1
ATOM 1534 N N . GLY A 1 209 ? 33.348 -23.770 -39.109 1.00 23.45 206 GLY A N 1
ATOM 1535 C CA . GLY A 1 209 ? 34.639 -23.122 -39.283 1.00 22.77 206 GLY A CA 1
ATOM 1536 C C . GLY A 1 209 ? 34.755 -22.397 -40.614 1.00 23.42 206 GLY A C 1
ATOM 1537 O O . GLY A 1 209 ? 35.853 -22.013 -41.022 1.00 24.84 206 GLY A O 1
ATOM 1538 N N . GLU A 1 210 ? 33.621 -22.199 -41.287 1.00 19.56 207 GLU A N 1
ATOM 1539 C CA . GLU A 1 210 ? 33.589 -21.490 -42.571 1.00 15.85 207 GLU A CA 1
ATOM 1540 C C . GLU A 1 210 ? 33.309 -19.985 -42.414 1.00 20.47 207 GLU A C 1
ATOM 1541 O O . GLU A 1 210 ? 33.213 -19.256 -43.409 1.00 20.76 207 GLU A O 1
ATOM 1547 N N . HIS A 1 211 ? 33.195 -19.535 -41.165 1.00 19.42 208 HIS A N 1
ATOM 1548 C CA . HIS A 1 211 ? 33.114 -18.111 -40.816 1.00 18.31 208 HIS A CA 1
ATOM 1549 C C . HIS A 1 211 ? 33.680 -18.019 -39.399 1.00 18.91 208 HIS A C 1
ATOM 1550 O O . HIS A 1 211 ? 33.459 -18.930 -38.599 1.00 17.70 208 HIS A O 1
ATOM 1557 N N . PRO A 1 212 ? 34.420 -16.942 -39.078 1.00 17.58 209 PRO A N 1
ATOM 1558 C CA . PRO A 1 212 ? 34.956 -16.845 -37.712 1.00 15.57 209 PRO A CA 1
ATOM 1559 C C . PRO A 1 212 ? 33.856 -16.838 -36.662 1.00 17.81 209 PRO A C 1
ATOM 1560 O O . PRO A 1 212 ? 32.754 -16.352 -36.939 1.00 18.09 209 PRO A O 1
ATOM 1564 N N . SER A 1 213 ? 34.150 -17.361 -35.477 1.00 15.36 210 SER A N 1
ATOM 1565 C CA . SER A 1 213 ? 33.159 -17.349 -34.393 1.00 12.69 210 SER A CA 1
ATOM 1566 C C . SER A 1 213 ? 33.018 -15.965 -33.757 1.00 13.08 210 SER A C 1
ATOM 1567 O O . SER A 1 213 ? 33.998 -15.217 -33.650 1.00 14.02 210 SER A O 1
ATOM 1570 N N . PRO A 1 214 ? 31.801 -15.614 -33.320 1.00 14.34 211 PRO A N 1
ATOM 1571 C CA . PRO A 1 214 ? 31.608 -14.392 -32.548 1.00 18.74 211 PRO A CA 1
ATOM 1572 C C . PRO A 1 214 ? 32.245 -14.479 -31.169 1.00 12.45 211 PRO A C 1
ATOM 1573 O O . PRO A 1 214 ? 32.489 -13.441 -30.566 1.00 16.11 211 PRO A O 1
ATOM 1577 N N . PHE A 1 215 ? 32.465 -15.680 -30.648 1.00 12.48 212 PHE A N 1
ATOM 1578 C CA . PHE A 1 215 ? 33.165 -15.794 -29.364 1.00 12.67 212 PHE A CA 1
ATOM 1579 C C . PHE A 1 215 ? 34.675 -15.765 -29.582 1.00 12.44 212 PHE A C 1
ATOM 1580 O O . PHE A 1 215 ? 35.167 -16.362 -30.539 1.00 16.15 212 PHE A O 1
ATOM 1588 N N . PRO A 1 216 ? 35.433 -15.143 -28.660 1.00 13.03 213 PRO A N 1
ATOM 1589 C CA . PRO A 1 216 ? 35.014 -14.572 -27.367 1.00 14.23 213 PRO A CA 1
ATOM 1590 C C . PRO A 1 216 ? 34.607 -13.088 -27.415 1.00 18.30 213 PRO A C 1
ATOM 1591 O O . PRO A 1 216 ? 34.443 -12.479 -26.353 1.00 22.22 213 PRO A O 1
ATOM 1595 N N . TYR A 1 217 ? 34.454 -12.516 -28.604 1.00 13.53 214 TYR A N 1
ATOM 1596 C CA . TYR A 1 217 ? 34.235 -11.073 -28.730 1.00 11.79 214 TYR A CA 1
ATOM 1597 C C . TYR A 1 217 ? 32.829 -10.642 -28.299 1.00 14.25 214 TYR A C 1
ATOM 1598 O O . TYR A 1 217 ? 32.670 -9.631 -27.624 1.00 14.43 214 TYR A O 1
ATOM 1607 N N . ALA A 1 218 ? 31.823 -11.418 -28.672 1.00 11.71 215 ALA A N 1
ATOM 1608 C CA . ALA A 1 218 ? 30.440 -11.059 -28.301 1.00 11.01 215 ALA A CA 1
ATOM 1609 C C . ALA A 1 218 ? 30.181 -11.490 -26.854 1.00 17.39 215 ALA A C 1
ATOM 1610 O O . ALA A 1 218 ? 30.596 -12.574 -26.454 1.00 16.70 215 ALA A O 1
ATOM 1612 N N . HIS A 1 219 ? 29.513 -10.652 -26.060 1.00 12.86 216 HIS A N 1
ATOM 1613 C CA . HIS A 1 219 ? 29.108 -11.075 -24.716 1.00 14.15 216 HIS A CA 1
ATOM 1614 C C . HIS A 1 219 ? 28.050 -12.182 -24.790 1.00 18.15 216 HIS A C 1
ATOM 1615 O O . HIS A 1 219 ? 28.030 -13.095 -23.963 1.00 14.07 216 HIS A O 1
ATOM 1622 N N . VAL A 1 220 ? 27.152 -12.061 -25.764 1.00 13.80 217 VAL A N 1
ATOM 1623 C CA . VAL A 1 220 ? 26.018 -12.980 -25.923 1.00 12.96 217 VAL A CA 1
ATOM 1624 C C . VAL A 1 220 ? 25.789 -13.175 -27.413 1.00 13.78 217 VAL A C 1
ATOM 1625 O O . VAL A 1 220 ? 26.010 -12.264 -28.194 1.00 14.26 217 VAL A O 1
ATOM 1629 N N . VAL A 1 221 ? 25.343 -14.360 -27.805 1.00 12.59 218 VAL A N 1
ATOM 1630 C CA . VAL A 1 221 ? 25.169 -14.678 -29.215 1.00 11.86 218 VAL A CA 1
ATOM 1631 C C . VAL A 1 221 ? 23.788 -15.294 -29.359 1.00 16.44 218 VAL A C 1
ATOM 1632 O O . VAL A 1 221 ? 23.391 -16.095 -28.515 1.00 17.27 218 VAL A O 1
ATOM 1636 N N . SER A 1 222 ? 23.040 -14.923 -30.398 1.00 13.36 219 SER A N 1
ATOM 1637 C CA . SER A 1 222 ? 21.780 -15.624 -30.652 1.00 13.19 219 SER A CA 1
ATOM 1638 C C . SER A 1 222 ? 21.782 -16.256 -32.028 1.00 13.26 219 SER A C 1
ATOM 1639 O O . SER A 1 222 ? 22.577 -15.908 -32.902 1.00 13.34 219 SER A O 1
ATOM 1642 N N . SER A 1 223 ? 20.883 -17.199 -32.234 1.00 11.58 220 SER A N 1
ATOM 1643 C CA . SER A 1 223 ? 20.747 -17.754 -33.553 1.00 13.41 220 SER A CA 1
ATOM 1644 C C . SER A 1 223 ? 19.356 -18.359 -33.684 1.00 12.17 220 SER A C 1
ATOM 1645 O O . SER A 1 223 ? 18.658 -18.558 -32.679 1.00 11.54 220 SER A O 1
ATOM 1648 N N . THR A 1 224 ? 18.960 -18.623 -34.919 1.00 16.39 221 THR A N 1
ATOM 1649 C CA . THR A 1 224 ? 17.785 -19.454 -35.167 1.00 14.04 221 THR A CA 1
ATOM 1650 C C . THR A 1 224 ? 18.304 -20.814 -35.605 1.00 14.10 221 THR A C 1
ATOM 1651 O O . THR A 1 224 ? 19.455 -20.946 -36.001 1.00 15.29 221 THR A O 1
ATOM 1655 N N . THR A 1 225 ? 17.447 -21.826 -35.548 1.00 14.33 222 THR A N 1
ATOM 1656 C CA . THR A 1 225 ? 17.899 -23.182 -35.785 1.00 14.97 222 THR A CA 1
ATOM 1657 C C . THR A 1 225 ? 17.523 -23.748 -37.163 1.00 19.43 222 THR A C 1
ATOM 1658 O O . THR A 1 225 ? 17.898 -24.866 -37.460 1.00 15.68 222 THR A O 1
ATOM 1662 N N . HIS A 1 226 ? 16.777 -23.006 -37.990 1.00 16.41 223 HIS A N 1
ATOM 1663 C CA . HIS A 1 226 ? 16.347 -23.557 -39.295 1.00 17.66 223 HIS A CA 1
ATOM 1664 C C . HIS A 1 226 ? 17.144 -23.043 -40.503 1.00 22.92 223 HIS A C 1
ATOM 1665 O O . HIS A 1 226 ? 17.652 -23.826 -41.300 1.00 27.07 223 HIS A O 1
ATOM 1672 N N . LYS A 1 227 ? 17.259 -21.727 -40.612 1.00 17.50 224 LYS A N 1
ATOM 1673 C CA . LYS A 1 227 ? 17.839 -21.057 -41.788 1.00 19.51 224 LYS A CA 1
ATOM 1674 C C . LYS A 1 227 ? 19.126 -21.661 -42.318 1.00 26.77 224 LYS A C 1
ATOM 1675 O O . LYS A 1 227 ? 19.265 -21.934 -43.512 1.00 27.90 224 LYS A O 1
ATOM 1681 N N . THR A 1 228 ? 20.098 -21.776 -41.430 1.00 21.48 225 THR A N 1
ATOM 1682 C CA . THR A 1 228 ? 21.449 -22.142 -41.825 1.00 14.82 225 THR A CA 1
ATOM 1683 C C . THR A 1 228 ? 21.869 -23.466 -41.169 1.00 14.05 225 THR A C 1
ATOM 1684 O O . THR A 1 228 ? 22.785 -24.136 -41.636 1.00 19.55 225 THR A O 1
ATOM 1688 N N . LEU A 1 229 ? 21.152 -23.864 -40.121 1.00 19.29 226 LEU A N 1
ATOM 1689 C CA . LEU A 1 229 ? 21.461 -25.097 -39.393 1.00 17.60 226 LEU A CA 1
ATOM 1690 C C . LEU A 1 229 ? 20.575 -26.289 -39.777 1.00 17.92 226 LEU A C 1
ATOM 1691 O O . LEU A 1 229 ? 20.845 -27.424 -39.376 1.00 17.66 226 LEU A O 1
ATOM 1696 N N . ARG A 1 230 ? 19.524 -26.044 -40.556 1.00 20.81 227 ARG A N 1
ATOM 1697 C CA . ARG A 1 230 ? 18.639 -27.116 -41.033 1.00 14.77 227 ARG A CA 1
ATOM 1698 C C . ARG A 1 230 ? 17.922 -27.871 -39.938 1.00 17.14 227 ARG A C 1
ATOM 1699 O O . ARG A 1 230 ? 17.528 -29.025 -40.122 1.00 21.80 227 ARG A O 1
ATOM 1707 N N . GLY A 1 231 ? 17.745 -27.217 -38.798 1.00 19.03 228 GLY A N 1
ATOM 1708 C CA . GLY A 1 231 ? 16.935 -27.777 -37.739 1.00 18.21 228 GLY A CA 1
ATOM 1709 C C . GLY A 1 231 ? 15.532 -27.208 -37.855 1.00 17.20 228 GLY A C 1
ATOM 1710 O O . GLY A 1 231 ? 15.151 -26.688 -38.910 1.00 13.44 228 GLY A O 1
ATOM 1711 N N . PRO A 1 232 ? 14.750 -27.298 -36.774 1.00 16.48 229 PRO A N 1
ATOM 1712 C CA . PRO A 1 232 ? 13.383 -26.776 -36.817 1.00 16.45 229 PRO A CA 1
ATOM 1713 C C . PRO A 1 232 ? 13.394 -25.257 -36.688 1.00 15.02 229 PRO A C 1
ATOM 1714 O O . PRO A 1 232 ? 14.427 -24.678 -36.381 1.00 14.35 229 PRO A O 1
ATOM 1718 N N . ARG A 1 233 ? 12.246 -24.614 -36.877 1.00 12.92 230 ARG A N 1
ATOM 1719 C CA . ARG A 1 233 ? 12.170 -23.174 -36.658 1.00 14.33 230 ARG A CA 1
ATOM 1720 C C . ARG A 1 233 ? 12.228 -22.926 -35.156 1.00 15.79 230 ARG A C 1
ATOM 1721 O O . ARG A 1 233 ? 11.521 -23.580 -34.380 1.00 16.55 230 ARG A O 1
ATOM 1729 N N . GLY A 1 234 ? 13.101 -22.021 -34.725 1.00 15.02 231 GLY A N 1
ATOM 1730 C CA . GLY A 1 234 ? 13.188 -21.737 -33.307 1.00 11.84 231 GLY A CA 1
ATOM 1731 C C . GLY A 1 234 ? 14.423 -20.911 -33.016 1.00 12.94 231 GLY A C 1
ATOM 1732 O O . GLY A 1 234 ? 15.190 -20.614 -33.923 1.00 12.46 231 GLY A O 1
ATOM 1733 N N . GLY A 1 235 ? 14.598 -20.506 -31.763 1.00 12.54 232 GLY A N 1
ATOM 1734 C CA . GLY A 1 235 ? 15.766 -19.701 -31.414 1.00 12.19 232 GLY A CA 1
ATOM 1735 C C . GLY A 1 235 ? 16.653 -20.317 -30.347 1.00 13.81 232 GLY A C 1
ATOM 1736 O O . GLY A 1 235 ? 16.248 -21.234 -29.642 1.00 12.03 232 GLY A O 1
ATOM 1737 N N . ILE A 1 236 ? 17.890 -19.820 -30.244 1.00 14.36 233 ILE A N 1
ATOM 1738 C CA . ILE A 1 236 ? 18.804 -20.243 -29.182 1.00 14.61 233 ILE A CA 1
ATOM 1739 C C . ILE A 1 236 ? 19.622 -19.028 -28.718 1.00 13.21 233 ILE A C 1
ATOM 1740 O O . ILE A 1 236 ? 19.830 -18.092 -29.494 1.00 12.47 233 ILE A O 1
ATOM 1745 N N . ILE A 1 237 ? 20.056 -19.044 -27.458 1.00 13.18 234 ILE A N 1
ATOM 1746 C CA . ILE A 1 237 ? 20.962 -18.020 -26.935 1.00 13.25 234 ILE A CA 1
ATOM 1747 C C . ILE A 1 237 ? 22.182 -18.684 -26.284 1.00 11.46 234 ILE A C 1
ATOM 1748 O O . ILE A 1 237 ? 22.048 -19.671 -25.541 1.00 14.51 234 ILE A O 1
ATOM 1761 N N . THR A 1 239 ? 26.256 -17.953 -24.375 1.00 14.51 236 THR A N 1
ATOM 1762 C CA . THR A 1 239 ? 27.195 -17.021 -23.737 1.00 13.06 236 THR A CA 1
ATOM 1763 C C . THR A 1 239 ? 28.274 -17.800 -22.994 1.00 18.07 236 THR A C 1
ATOM 1764 O O . THR A 1 239 ? 28.104 -18.991 -22.710 1.00 16.66 236 THR A O 1
ATOM 1768 N N . ASN A 1 240 ? 29.403 -17.146 -22.715 1.00 16.47 237 ASN A N 1
ATOM 1769 C CA . ASN A 1 240 ? 30.428 -17.754 -21.887 1.00 15.77 237 ASN A CA 1
ATOM 1770 C C . ASN A 1 240 ? 30.420 -17.219 -20.459 1.00 19.42 237 ASN A C 1
ATOM 1771 O O . ASN A 1 240 ? 31.179 -17.673 -19.602 1.00 20.76 237 ASN A O 1
ATOM 1776 N N . ASP A 1 241 ? 29.562 -16.242 -20.207 1.00 18.20 238 ASP A N 1
ATOM 1777 C CA . ASP A 1 241 ? 29.552 -15.555 -18.921 1.00 17.42 238 ASP A CA 1
ATOM 1778 C C . ASP A 1 241 ? 28.427 -16.109 -18.055 1.00 23.50 238 ASP A C 1
ATOM 1779 O O . ASP A 1 241 ? 27.264 -16.032 -18.431 1.00 20.76 238 ASP A O 1
ATOM 1784 N N . GLU A 1 242 ? 28.774 -16.659 -16.893 1.00 20.20 239 GLU A N 1
ATOM 1785 C CA . GLU A 1 242 ? 27.789 -17.307 -16.029 1.00 23.25 239 GLU A CA 1
ATOM 1786 C C . GLU A 1 242 ? 26.764 -16.318 -15.486 1.00 22.43 239 GLU A C 1
ATOM 1787 O O . GLU A 1 242 ? 25.592 -16.666 -15.318 1.00 22.85 239 GLU A O 1
ATOM 1793 N N . GLU A 1 243 ? 27.198 -15.086 -15.215 1.00 21.82 240 GLU A N 1
ATOM 1794 C CA . GLU A 1 243 ? 26.276 -14.066 -14.707 1.00 24.90 240 GLU A CA 1
ATOM 1795 C C . GLU A 1 243 ? 25.250 -13.703 -15.787 1.00 20.88 240 GLU A C 1
ATOM 1796 O O . GLU A 1 243 ? 24.051 -13.575 -15.505 1.00 22.36 240 GLU A O 1
ATOM 1802 N N . LEU A 1 244 ? 25.715 -13.546 -17.022 1.00 21.74 241 LEU A N 1
ATOM 1803 C CA . LEU A 1 244 ? 24.782 -13.268 -18.121 1.00 19.72 241 LEU A CA 1
ATOM 1804 C C . LEU A 1 244 ? 23.853 -14.452 -18.373 1.00 21.62 241 LEU A C 1
ATOM 1805 O O . LEU A 1 244 ? 22.670 -14.256 -18.667 1.00 20.93 241 LEU A O 1
ATOM 1810 N N . ALA A 1 245 ? 24.374 -15.675 -18.245 1.00 17.63 242 ALA A N 1
ATOM 1811 C CA . ALA A 1 245 ? 23.560 -16.867 -18.493 1.00 14.46 242 ALA A CA 1
ATOM 1812 C C . ALA A 1 245 ? 22.383 -16.885 -17.541 1.00 19.48 242 ALA A C 1
ATOM 1813 O O . ALA A 1 245 ? 21.264 -17.191 -17.930 1.00 17.20 242 ALA A O 1
ATOM 1815 N N . LYS A 1 246 ? 22.629 -16.530 -16.286 1.00 18.57 243 LYS A N 1
ATOM 1816 C CA . LYS A 1 246 ? 21.537 -16.491 -15.317 1.00 20.66 243 LYS A CA 1
ATOM 1817 C C . LYS A 1 246 ? 20.486 -15.453 -15.701 1.00 21.51 243 LYS A C 1
ATOM 1818 O O . LYS A 1 246 ? 19.276 -15.713 -15.615 1.00 19.57 243 LYS A O 1
ATOM 1824 N N . LYS A 1 247 ? 20.947 -14.271 -16.102 1.00 22.10 244 LYS A N 1
ATOM 1825 C CA . LYS A 1 247 ? 20.036 -13.212 -16.526 1.00 21.75 244 LYS A CA 1
ATOM 1826 C C . LYS A 1 247 ? 19.245 -13.630 -17.762 1.00 18.91 244 LYS A C 1
ATOM 1827 O O . LYS A 1 247 ? 18.040 -13.349 -17.870 1.00 18.67 244 LYS A O 1
ATOM 1833 N N . ILE A 1 248 ? 19.926 -14.295 -18.690 1.00 17.02 245 ILE A N 1
ATOM 1834 C CA . ILE A 1 248 ? 19.290 -14.813 -19.902 1.00 14.40 245 ILE A CA 1
ATOM 1835 C C . ILE A 1 248 ? 18.204 -15.834 -19.562 1.00 18.46 245 ILE A C 1
ATOM 1836 O O . ILE A 1 248 ? 17.089 -15.770 -20.088 1.00 16.04 245 ILE A O 1
ATOM 1841 N N . ASN A 1 249 ? 18.507 -16.771 -18.668 1.00 17.92 246 ASN A N 1
ATOM 1842 C CA . ASN A 1 249 ? 17.514 -17.793 -18.351 1.00 16.48 246 ASN A CA 1
ATOM 1843 C C . ASN A 1 249 ? 16.271 -17.188 -17.696 1.00 22.33 246 ASN A C 1
ATOM 1844 O O . ASN A 1 249 ? 15.137 -17.586 -18.002 1.00 17.94 246 ASN A O 1
ATOM 1849 N N . SER A 1 250 ? 16.483 -16.208 -16.817 1.00 16.15 247 SER A N 1
ATOM 1850 C CA . SER A 1 250 ? 15.367 -15.536 -16.161 1.00 17.42 247 SER A CA 1
ATOM 1851 C C . SER A 1 250 ? 14.531 -14.715 -17.126 1.00 19.13 247 SER A C 1
ATOM 1852 O O . SER A 1 250 ? 13.309 -14.627 -16.974 1.00 21.76 247 SER A O 1
ATOM 1855 N N . ALA A 1 251 ? 15.202 -14.059 -18.062 1.00 19.07 248 ALA A N 1
ATOM 1856 C CA . ALA A 1 251 ? 14.536 -13.258 -19.083 1.00 19.17 248 ALA A CA 1
ATOM 1857 C C . ALA A 1 251 ? 13.629 -14.128 -19.936 1.00 16.21 248 ALA A C 1
ATOM 1858 O O . ALA A 1 251 ? 12.483 -13.771 -20.193 1.00 17.88 248 ALA A O 1
ATOM 1860 N N . ILE A 1 252 ? 14.166 -15.252 -20.405 1.00 17.12 249 ILE A N 1
ATOM 1861 C CA . ILE A 1 252 ? 13.389 -16.164 -21.234 1.00 14.62 249 ILE A CA 1
ATOM 1862 C C . ILE A 1 252 ? 12.208 -16.737 -20.454 1.00 17.65 249 ILE A C 1
ATOM 1863 O O . ILE A 1 252 ? 11.070 -16.722 -20.934 1.00 16.45 249 ILE A O 1
ATOM 1868 N N . PHE A 1 253 ? 12.471 -17.217 -19.244 1.00 14.78 250 PHE A N 1
ATOM 1869 C CA . PHE A 1 253 ? 11.380 -17.668 -18.385 1.00 19.16 250 PHE A CA 1
ATOM 1870 C C . PHE A 1 253 ? 11.639 -17.253 -16.945 1.00 22.33 250 PHE A C 1
ATOM 1871 O O . PHE A 1 253 ? 12.682 -17.585 -16.388 1.00 24.87 250 PHE A O 1
ATOM 1879 N N . PRO A 1 254 ? 10.678 -16.555 -16.326 1.00 24.10 251 PRO A N 1
ATOM 1880 C CA . PRO A 1 254 ? 9.331 -16.280 -16.852 1.00 23.80 251 PRO A CA 1
ATOM 1881 C C . PRO A 1 254 ? 9.165 -14.926 -17.556 1.00 25.20 251 PRO A C 1
ATOM 1882 O O . PRO A 1 254 ? 8.036 -14.479 -17.763 1.00 26.34 251 PRO A O 1
ATOM 1886 N N . GLY A 1 255 ? 10.257 -14.273 -17.922 1.00 21.29 252 GLY A N 1
ATOM 1887 C CA . GLY A 1 255 ? 10.148 -12.947 -18.510 1.00 28.24 252 GLY A CA 1
ATOM 1888 C C . GLY A 1 255 ? 9.371 -12.858 -19.819 1.00 29.26 252 GLY A C 1
ATOM 1889 O O . GLY A 1 255 ? 8.442 -12.058 -19.948 1.00 24.65 252 GLY A O 1
ATOM 1890 N N . ILE A 1 256 ? 9.751 -13.691 -20.785 1.00 24.41 253 ILE A N 1
ATOM 1891 C CA . ILE A 1 256 ? 9.303 -13.558 -22.175 1.00 23.53 253 ILE A CA 1
ATOM 1892 C C . ILE A 1 256 ? 8.405 -14.712 -22.593 1.00 22.28 253 ILE A C 1
ATOM 1893 O O . ILE A 1 256 ? 7.562 -14.559 -23.476 1.00 20.54 253 ILE A O 1
ATOM 1898 N N . GLN A 1 257 ? 8.589 -15.861 -21.952 1.00 19.06 254 GLN A N 1
ATOM 1899 C CA . GLN A 1 257 ? 7.872 -17.074 -22.341 1.00 16.54 254 GLN A CA 1
ATOM 1900 C C . GLN A 1 257 ? 7.310 -17.809 -21.134 1.00 21.33 254 GLN A C 1
ATOM 1901 O O . GLN A 1 257 ? 7.641 -17.501 -19.996 1.00 20.46 254 GLN A O 1
ATOM 1907 N N . GLY A 1 258 ? 6.460 -18.790 -21.407 1.00 21.90 255 GLY A N 1
ATOM 1908 C CA . GLY A 1 258 ? 6.008 -19.721 -20.395 1.00 23.55 255 GLY A CA 1
ATOM 1909 C C . GLY A 1 258 ? 6.690 -21.054 -20.643 1.00 23.04 255 GLY A C 1
ATOM 1910 O O . GLY A 1 258 ? 7.918 -21.150 -20.609 1.00 24.83 255 GLY A O 1
ATOM 1911 N N . GLY A 1 259 ? 5.896 -22.080 -20.918 1.00 28.04 256 GLY A N 1
ATOM 1912 C CA . GLY A 1 259 ? 6.439 -23.396 -21.185 1.00 32.40 256 GLY A CA 1
ATOM 1913 C C . GLY A 1 259 ? 7.086 -23.439 -22.554 1.00 26.50 256 GLY A C 1
ATOM 1914 O O . GLY A 1 259 ? 6.583 -22.832 -23.497 1.00 25.88 256 GLY A O 1
ATOM 1915 N N . PRO A 1 260 ? 8.208 -24.160 -22.670 1.00 20.35 257 PRO A N 1
ATOM 1916 C CA . PRO A 1 260 ? 8.883 -24.265 -23.966 1.00 17.68 257 PRO A CA 1
ATOM 1917 C C . PRO A 1 260 ? 8.160 -25.270 -24.858 1.00 23.10 257 PRO A C 1
ATOM 1918 O O . PRO A 1 260 ? 7.310 -26.009 -24.366 1.00 19.82 257 PRO A O 1
ATOM 1922 N N . LEU A 1 261 ? 8.476 -25.279 -26.150 1.00 16.46 258 LEU A N 1
ATOM 1923 C CA . LEU A 1 261 ? 7.920 -26.263 -27.069 1.00 14.58 258 LEU A CA 1
ATOM 1924 C C . LEU A 1 261 ? 8.800 -27.513 -27.040 1.00 16.21 258 LEU A C 1
ATOM 1925 O O . LEU A 1 261 ? 9.825 -27.560 -27.730 1.00 13.55 258 LEU A O 1
ATOM 1938 N N . HIS A 1 263 ? 8.587 -30.524 -28.104 1.00 14.20 260 HIS A N 1
ATOM 1939 C CA . HIS A 1 263 ? 8.767 -31.255 -29.357 1.00 17.56 260 HIS A CA 1
ATOM 1940 C C . HIS A 1 263 ? 9.782 -30.536 -30.249 1.00 18.28 260 HIS A C 1
ATOM 1941 O O . HIS A 1 263 ? 10.573 -31.169 -30.965 1.00 16.86 260 HIS A O 1
ATOM 1948 N N . VAL A 1 264 ? 9.801 -29.212 -30.177 1.00 14.95 261 VAL A N 1
ATOM 1949 C CA . VAL A 1 264 ? 10.784 -28.449 -30.943 1.00 10.37 261 VAL A CA 1
ATOM 1950 C C . VAL A 1 264 ? 12.177 -28.547 -30.340 1.00 10.59 261 VAL A C 1
ATOM 1951 O O . VAL A 1 264 ? 13.167 -28.614 -31.059 1.00 15.49 261 VAL A O 1
ATOM 1955 N N . ILE A 1 265 ? 12.262 -28.546 -29.020 1.00 13.76 262 ILE A N 1
ATOM 1956 C CA . ILE A 1 265 ? 13.563 -28.699 -28.366 1.00 11.30 262 ILE A CA 1
ATOM 1957 C C . ILE A 1 265 ? 14.189 -30.056 -28.690 1.00 17.22 262 ILE A C 1
ATOM 1958 O O . ILE A 1 265 ? 15.400 -30.146 -28.941 1.00 15.93 262 ILE A O 1
ATOM 1963 N N . ALA A 1 266 ? 13.377 -31.114 -28.712 1.00 12.69 263 ALA A N 1
ATOM 1964 C CA . ALA A 1 266 ? 13.896 -32.416 -29.129 1.00 15.31 263 ALA A CA 1
ATOM 1965 C C . ALA A 1 266 ? 14.380 -32.352 -30.581 1.00 14.32 263 ALA A C 1
ATOM 1966 O O . ALA A 1 266 ? 15.393 -32.956 -30.944 1.00 14.92 263 ALA A O 1
ATOM 1968 N N . ALA A 1 267 ? 13.637 -31.631 -31.409 1.00 12.40 264 ALA A N 1
ATOM 1969 C CA . ALA A 1 267 ? 13.992 -31.458 -32.810 1.00 11.17 264 ALA A CA 1
ATOM 1970 C C . ALA A 1 267 ? 15.284 -30.659 -32.954 1.00 16.19 264 ALA A C 1
ATOM 1971 O O . ALA A 1 267 ? 16.087 -30.934 -33.852 1.00 15.31 264 ALA A O 1
ATOM 1973 N N . LYS A 1 268 ? 15.479 -29.665 -32.091 1.00 12.90 265 LYS A N 1
ATOM 1974 C CA . LYS A 1 268 ? 16.735 -28.899 -32.124 1.00 15.06 265 LYS A CA 1
ATOM 1975 C C . LYS A 1 268 ? 17.896 -29.833 -31.787 1.00 14.84 265 LYS A C 1
ATOM 1976 O O . LYS A 1 268 ? 18.966 -29.738 -32.386 1.00 15.50 265 LYS A O 1
ATOM 1982 N N . ALA A 1 269 ? 17.690 -30.720 -30.812 1.00 13.37 266 ALA A N 1
ATOM 1983 C CA . ALA A 1 269 ? 18.741 -31.668 -30.425 1.00 15.20 266 ALA A CA 1
ATOM 1984 C C . ALA A 1 269 ? 19.150 -32.536 -31.609 1.00 14.78 266 ALA A C 1
ATOM 1985 O O . ALA A 1 269 ? 20.345 -32.771 -31.840 1.00 15.95 266 ALA A O 1
ATOM 1987 N N . VAL A 1 270 ? 18.159 -33.061 -32.322 1.00 15.81 267 VAL A N 1
ATOM 1988 C CA . VAL A 1 270 ? 18.427 -33.910 -33.473 1.00 15.43 267 VAL A CA 1
ATOM 1989 C C . VAL A 1 270 ? 19.210 -33.123 -34.521 1.00 21.94 267 VAL A C 1
ATOM 1990 O O . VAL A 1 270 ? 20.224 -33.599 -35.054 1.00 16.59 267 VAL A O 1
ATOM 1994 N N . GLY A 1 271 ? 18.758 -31.903 -34.795 1.00 16.90 268 GLY A N 1
ATOM 1995 C CA . GLY A 1 271 ? 19.456 -31.031 -35.722 1.00 11.56 268 GLY A CA 1
ATOM 1996 C C . GLY A 1 271 ? 20.907 -30.795 -35.319 1.00 11.68 268 GLY A C 1
ATOM 1997 O O . GLY A 1 271 ? 21.814 -30.899 -36.155 1.00 17.61 268 GLY A O 1
ATOM 1998 N N . PHE A 1 272 ? 21.131 -30.458 -34.051 1.00 12.96 269 PHE A N 1
ATOM 1999 C CA . PHE A 1 272 ? 22.507 -30.264 -33.566 1.00 16.40 269 PHE A CA 1
ATOM 2000 C C . PHE A 1 272 ? 23.375 -31.501 -33.791 1.00 21.68 269 PHE A C 1
ATOM 2001 O O . PHE A 1 272 ? 24.573 -31.376 -34.087 1.00 17.71 269 PHE A O 1
ATOM 2009 N N . LYS A 1 273 ? 22.799 -32.693 -33.624 1.00 18.29 270 LYS A N 1
ATOM 2010 C CA . LYS A 1 273 ? 23.579 -33.913 -33.826 1.00 20.37 270 LYS A CA 1
ATOM 2011 C C . LYS A 1 273 ? 24.114 -33.925 -35.247 1.00 22.25 270 LYS A C 1
ATOM 2012 O O . LYS A 1 273 ? 25.288 -34.234 -35.485 1.00 21.85 270 LYS A O 1
ATOM 2018 N N . PHE A 1 274 ? 23.254 -33.574 -36.197 1.00 20.17 271 PHE A N 1
ATOM 2019 C CA . PHE A 1 274 ? 23.691 -33.481 -37.588 1.00 19.26 271 PHE A CA 1
ATOM 2020 C C . PHE A 1 274 ? 24.746 -32.394 -37.785 1.00 19.02 271 PHE A C 1
ATOM 2021 O O . PHE A 1 274 ? 25.738 -32.606 -38.494 1.00 20.97 271 PHE A O 1
ATOM 2029 N N . ASN A 1 275 ? 24.537 -31.234 -37.168 1.00 14.04 272 ASN A N 1
ATOM 2030 C CA . ASN A 1 275 ? 25.498 -30.133 -37.284 1.00 13.03 272 ASN A CA 1
ATOM 2031 C C . ASN A 1 275 ? 26.880 -30.533 -36.761 1.00 22.12 272 ASN A C 1
ATOM 2032 O O . ASN A 1 275 ? 27.899 -29.966 -37.184 1.00 18.76 272 ASN A O 1
ATOM 2037 N N . LEU A 1 276 ? 26.908 -31.471 -35.820 1.00 20.47 273 LEU A N 1
ATOM 2038 C CA . LEU A 1 276 ? 28.174 -31.905 -35.205 1.00 19.46 273 LEU A CA 1
ATOM 2039 C C . LEU A 1 276 ? 28.895 -32.962 -36.019 1.00 26.24 273 LEU A C 1
ATOM 2040 O O . LEU A 1 276 ? 30.044 -33.304 -35.716 1.00 25.67 273 LEU A O 1
ATOM 2045 N N . SER A 1 277 ? 28.225 -33.492 -37.036 1.00 26.50 274 SER A N 1
ATOM 2046 C CA . SER A 1 277 ? 28.765 -34.613 -37.802 1.00 26.46 274 SER A CA 1
ATOM 2047 C C . SER A 1 277 ? 29.777 -34.129 -38.832 1.00 28.34 274 SER A C 1
ATOM 2048 O O . SER A 1 277 ? 29.859 -32.935 -39.116 1.00 23.40 274 SER A O 1
ATOM 2051 N N . ASP A 1 278 ? 30.549 -35.060 -39.392 1.00 32.19 275 ASP A N 1
ATOM 2052 C CA . ASP A 1 278 ? 31.540 -34.712 -40.404 1.00 33.78 275 ASP A CA 1
ATOM 2053 C C . ASP A 1 278 ? 30.864 -34.206 -41.674 1.00 26.53 275 ASP A C 1
ATOM 2054 O O . ASP A 1 278 ? 31.384 -33.323 -42.356 1.00 24.94 275 ASP A O 1
ATOM 2059 N N . GLU A 1 279 ? 29.693 -34.760 -41.972 1.00 26.82 276 GLU A N 1
ATOM 2060 C CA . GLU A 1 279 ? 28.930 -34.371 -43.147 1.00 27.49 276 GLU A CA 1
ATOM 2061 C C . GLU A 1 279 ? 28.580 -32.874 -43.124 1.00 25.74 276 GLU A C 1
ATOM 2062 O O . GLU A 1 279 ? 28.426 -32.241 -44.175 1.00 23.04 276 GLU A O 1
ATOM 2068 N N . TRP A 1 280 ? 28.459 -32.302 -41.931 1.00 19.47 277 TRP A N 1
ATOM 2069 C CA . TRP A 1 280 ? 28.071 -30.891 -41.842 1.00 19.00 277 TRP A CA 1
ATOM 2070 C C . TRP A 1 280 ? 29.109 -29.969 -42.471 1.00 18.35 277 TRP A C 1
ATOM 2071 O O . TRP A 1 280 ? 28.767 -29.042 -43.215 1.00 18.42 277 TRP A O 1
ATOM 2082 N N . LYS A 1 281 ? 30.377 -30.216 -42.160 1.00 18.75 278 LYS A N 1
ATOM 2083 C CA . LYS A 1 281 ? 31.457 -29.381 -42.685 1.00 23.33 278 LYS A CA 1
ATOM 2084 C C . LYS A 1 281 ? 31.487 -29.460 -44.212 1.00 23.30 278 LYS A C 1
ATOM 2085 O O . LYS A 1 281 ? 31.712 -28.455 -44.902 1.00 20.44 278 LYS A O 1
ATOM 2091 N N . VAL A 1 282 ? 31.232 -30.654 -44.740 1.00 20.45 279 VAL A N 1
ATOM 2092 C CA . VAL A 1 282 ? 31.151 -30.830 -46.188 1.00 20.46 279 VAL A CA 1
ATOM 2093 C C . VAL A 1 282 ? 30.016 -29.979 -46.763 1.00 22.37 279 VAL A C 1
ATOM 2094 O O . VAL A 1 282 ? 30.190 -29.307 -47.787 1.00 20.90 279 VAL A O 1
ATOM 2098 N N . TYR A 1 283 ? 28.858 -30.025 -46.108 1.00 19.56 280 TYR A N 1
ATOM 2099 C CA . TYR A 1 283 ? 27.721 -29.201 -46.514 1.00 17.70 280 TYR A CA 1
ATOM 2100 C C . TYR A 1 283 ? 28.080 -27.713 -46.485 1.00 21.35 280 TYR A C 1
ATOM 2101 O O . TYR A 1 283 ? 27.872 -26.996 -47.458 1.00 17.82 280 TYR A O 1
ATOM 2110 N N . ALA A 1 284 ? 28.614 -27.242 -45.362 1.00 15.97 281 ALA A N 1
ATOM 2111 C CA . ALA A 1 284 ? 28.905 -25.817 -45.229 1.00 16.61 281 ALA A CA 1
ATOM 2112 C C . ALA A 1 284 ? 29.916 -25.343 -46.275 1.00 22.84 281 ALA A C 1
ATOM 2113 O O . ALA A 1 284 ? 29.792 -24.246 -46.811 1.00 16.51 281 ALA A O 1
ATOM 2115 N N . LYS A 1 285 ? 30.927 -26.162 -46.564 1.00 19.72 282 LYS A N 1
ATOM 2116 C CA . LYS A 1 285 ? 31.899 -25.775 -47.581 1.00 17.56 282 LYS A CA 1
ATOM 2117 C C . LYS A 1 285 ? 31.238 -25.678 -48.949 1.00 20.56 282 LYS A C 1
ATOM 2118 O O . LYS A 1 285 ? 31.534 -24.767 -49.724 1.00 19.70 282 LYS A O 1
ATOM 2124 N N . GLN A 1 286 ? 30.339 -26.612 -49.243 1.00 19.94 283 GLN A N 1
ATOM 2125 C CA . GLN A 1 286 ? 29.653 -26.603 -50.532 1.00 19.95 283 GLN A CA 1
ATOM 2126 C C . GLN A 1 286 ? 28.730 -25.386 -50.650 1.00 19.05 283 GLN A C 1
ATOM 2127 O O . GLN A 1 286 ? 28.538 -24.840 -51.740 1.00 21.51 283 GLN A O 1
ATOM 2133 N N . VAL A 1 287 ? 28.153 -24.963 -49.527 1.00 17.87 284 VAL A N 1
ATOM 2134 C CA . VAL A 1 287 ? 27.339 -23.750 -49.525 1.00 18.50 284 VAL A CA 1
ATOM 2135 C C . VAL A 1 287 ? 28.182 -22.569 -50.015 1.00 21.19 284 VAL A C 1
ATOM 2136 O O . VAL A 1 287 ? 27.760 -21.804 -50.885 1.00 17.09 284 VAL A O 1
ATOM 2140 N N . ARG A 1 288 ? 29.380 -22.421 -49.458 1.00 17.68 285 ARG A N 1
ATOM 2141 C CA . ARG A 1 288 ? 30.232 -21.300 -49.841 1.00 18.99 285 ARG A CA 1
ATOM 2142 C C . ARG A 1 288 ? 30.727 -21.438 -51.281 1.00 21.10 285 ARG A C 1
ATOM 2143 O O . ARG A 1 288 ? 30.748 -20.463 -52.041 1.00 19.58 285 ARG A O 1
ATOM 2151 N N . THR A 1 289 ? 31.145 -22.643 -51.653 1.00 19.48 286 THR A N 1
ATOM 2152 C CA . THR A 1 289 ? 31.583 -22.884 -53.032 1.00 19.79 286 THR A CA 1
ATOM 2153 C C . THR A 1 289 ? 30.487 -22.538 -54.038 1.00 19.93 286 THR A C 1
ATOM 2154 O O . THR A 1 289 ? 30.736 -21.863 -55.043 1.00 23.91 286 THR A O 1
ATOM 2158 N N . ASN A 1 290 ? 29.274 -23.008 -53.755 1.00 18.30 287 ASN A N 1
ATOM 2159 C CA . ASN A 1 290 ? 28.129 -22.760 -54.622 1.00 20.29 287 ASN A CA 1
ATOM 2160 C C . ASN A 1 290 ? 27.850 -21.259 -54.749 1.00 21.70 287 ASN A C 1
ATOM 2161 O O . ASN A 1 290 ? 27.515 -20.773 -55.824 1.00 20.17 287 ASN A O 1
ATOM 2166 N N . ALA A 1 291 ? 27.989 -20.525 -53.647 1.00 15.62 288 ALA A N 1
ATOM 2167 C CA . ALA A 1 291 ? 27.796 -19.079 -53.679 1.00 17.20 288 ALA A CA 1
ATOM 2168 C C . ALA A 1 291 ? 28.906 -18.386 -54.481 1.00 18.65 288 ALA A C 1
ATOM 2169 O O . ALA A 1 291 ? 28.664 -17.373 -55.145 1.00 18.61 288 ALA A O 1
ATOM 2171 N N . GLN A 1 292 ? 30.127 -18.921 -54.426 1.00 18.89 289 GLN A N 1
ATOM 2172 C CA . GLN A 1 292 ? 31.185 -18.392 -55.278 1.00 20.81 289 GLN A CA 1
ATOM 2173 C C . GLN A 1 292 ? 30.842 -18.577 -56.756 1.00 25.57 289 GLN A C 1
ATOM 2174 O O . GLN A 1 292 ? 31.069 -17.680 -57.569 1.00 21.79 289 GLN A O 1
ATOM 2180 N N . VAL A 1 293 ? 30.291 -19.739 -57.105 1.00 21.87 290 VAL A N 1
ATOM 2181 C CA . VAL A 1 293 ? 29.910 -20.002 -58.489 1.00 21.96 290 VAL A CA 1
ATOM 2182 C C . VAL A 1 293 ? 28.843 -19.012 -58.944 1.00 21.58 290 VAL A C 1
ATOM 2183 O O . VAL A 1 293 ? 28.926 -18.440 -60.026 1.00 21.19 290 VAL A O 1
ATOM 2187 N N . LEU A 1 294 ? 27.824 -18.836 -58.113 1.00 16.55 291 LEU A N 1
ATOM 2188 C CA . LEU A 1 294 ? 26.740 -17.914 -58.420 1.00 17.94 291 LEU A CA 1
ATOM 2189 C C . LEU A 1 294 ? 27.296 -16.502 -58.633 1.00 22.83 291 LEU A C 1
ATOM 2190 O O . LEU A 1 294 ? 26.985 -15.836 -59.619 1.00 20.11 291 LEU A O 1
ATOM 2195 N N . ALA A 1 295 ? 28.125 -16.050 -57.700 1.00 20.66 292 ALA A N 1
ATOM 2196 C CA . ALA A 1 295 ? 28.727 -14.726 -57.797 1.00 22.95 292 ALA A CA 1
ATOM 2197 C C . ALA A 1 295 ? 29.546 -14.558 -59.083 1.00 21.17 292 ALA A C 1
ATOM 2198 O O . ALA A 1 295 ? 29.415 -13.558 -59.792 1.00 23.10 292 ALA A O 1
ATOM 2200 N N . ASN A 1 296 ? 30.401 -15.532 -59.371 1.00 23.12 293 ASN A N 1
ATOM 2201 C CA . ASN A 1 296 ? 31.324 -15.413 -60.493 1.00 22.89 293 ASN A CA 1
ATOM 2202 C C . ASN A 1 296 ? 30.585 -15.401 -61.813 1.00 25.69 293 ASN A C 1
ATOM 2203 O O . ASN A 1 296 ? 30.923 -14.639 -62.727 1.00 24.65 293 ASN A O 1
ATOM 2208 N N . VAL A 1 297 ? 29.576 -16.259 -61.915 1.00 21.97 294 VAL A N 1
ATOM 2209 C CA . VAL A 1 297 ? 28.789 -16.320 -63.141 1.00 26.10 294 VAL A CA 1
ATOM 2210 C C . VAL A 1 297 ? 28.053 -15.004 -63.365 1.00 24.35 294 VAL A C 1
ATOM 2211 O O . VAL A 1 297 ? 28.079 -14.457 -64.464 1.00 25.90 294 VAL A O 1
ATOM 2215 N N . LEU A 1 298 ? 27.402 -14.485 -62.324 1.00 20.02 295 LEU A N 1
ATOM 2216 C CA . LEU A 1 298 ? 26.662 -13.237 -62.486 1.00 20.78 295 LEU A CA 1
ATOM 2217 C C . LEU A 1 298 ? 27.571 -12.080 -62.913 1.00 25.88 295 LEU A C 1
ATOM 2218 O O . LEU A 1 298 ? 27.216 -11.287 -63.783 1.00 26.71 295 LEU A O 1
ATOM 2231 N N . ASP A 1 300 ? 30.562 -12.361 -64.443 1.00 29.87 297 ASP A N 1
ATOM 2232 C CA . ASP A 1 300 ? 30.971 -12.647 -65.817 1.00 32.29 297 ASP A CA 1
ATOM 2233 C C . ASP A 1 300 ? 29.894 -12.210 -66.798 1.00 36.29 297 ASP A C 1
ATOM 2234 O O . ASP A 1 300 ? 30.201 -11.777 -67.906 1.00 34.49 297 ASP A O 1
ATOM 2239 N N . ARG A 1 301 ? 28.632 -12.348 -66.396 1.00 28.37 298 ARG A N 1
ATOM 2240 C CA . ARG A 1 301 ? 27.508 -11.927 -67.236 1.00 31.41 298 ARG A CA 1
ATOM 2241 C C . ARG A 1 301 ? 27.225 -10.430 -67.087 1.00 29.13 298 ARG A C 1
ATOM 2242 O O . ARG A 1 301 ? 26.183 -9.943 -67.510 1.00 28.58 298 ARG A O 1
ATOM 2250 N N . LYS A 1 302 ? 28.159 -9.729 -66.445 1.00 27.25 299 LYS A N 1
ATOM 2251 C CA A LYS A 1 302 ? 28.151 -8.266 -66.400 0.50 30.76 299 LYS A CA 1
ATOM 2252 C CA B LYS A 1 302 ? 28.166 -8.269 -66.383 0.50 30.59 299 LYS A CA 1
ATOM 2253 C C . LYS A 1 302 ? 27.137 -7.658 -65.426 1.00 31.64 299 LYS A C 1
ATOM 2254 O O . LYS A 1 302 ? 26.747 -6.497 -65.568 1.00 32.82 299 LYS A O 1
ATOM 2265 N N . PHE A 1 303 ? 26.708 -8.425 -64.435 1.00 27.42 300 PHE A N 1
ATOM 2266 C CA . PHE A 1 303 ? 25.842 -7.842 -63.414 1.00 28.74 300 PHE A CA 1
ATOM 2267 C C . PHE A 1 303 ? 26.689 -7.345 -62.257 1.00 28.37 300 PHE A C 1
ATOM 2268 O O . PHE A 1 303 ? 27.757 -7.879 -61.990 1.00 29.88 300 PHE A O 1
ATOM 2276 N N . LYS A 1 304 ? 26.214 -6.303 -61.588 1.00 23.59 301 LYS A N 1
ATOM 2277 C CA . LYS A 1 304 ? 26.928 -5.750 -60.447 1.00 23.47 301 LYS A CA 1
ATOM 2278 C C . LYS A 1 304 ? 26.478 -6.457 -59.170 1.00 26.08 301 LYS A C 1
ATOM 2279 O O . LYS A 1 304 ? 25.285 -6.680 -58.964 1.00 19.90 301 LYS A O 1
ATOM 2285 N N . LEU A 1 305 ? 27.441 -6.834 -58.331 1.00 21.20 302 LEU A N 1
ATOM 2286 C CA . LEU A 1 305 ? 27.152 -7.377 -57.004 1.00 19.42 302 LEU A CA 1
ATOM 2287 C C . LEU A 1 305 ? 27.628 -6.402 -55.932 1.00 21.60 302 LEU A C 1
ATOM 2288 O O . LEU A 1 305 ? 28.712 -5.823 -56.053 1.00 21.59 302 LEU A O 1
ATOM 2293 N N . VAL A 1 306 ? 26.834 -6.219 -54.880 1.00 18.94 303 VAL A N 1
ATOM 2294 C CA . VAL A 1 306 ? 27.272 -5.396 -53.751 1.00 18.76 303 VAL A CA 1
ATOM 2295 C C . VAL A 1 306 ? 28.539 -5.995 -53.128 1.00 22.58 303 VAL A C 1
ATOM 2296 O O . VAL A 1 306 ? 28.571 -7.175 -52.785 1.00 21.32 303 VAL A O 1
ATOM 2300 N N . SER A 1 307 ? 29.581 -5.169 -53.007 1.00 21.16 304 SER A N 1
ATOM 2301 C CA . SER A 1 307 ? 30.918 -5.595 -52.576 1.00 22.39 304 SER A CA 1
ATOM 2302 C C . SER A 1 307 ? 31.647 -6.466 -53.607 1.00 23.98 304 SER A C 1
ATOM 2303 O O . SER A 1 307 ? 32.702 -7.024 -53.310 1.00 24.05 304 SER A O 1
ATOM 2306 N N . ASP A 1 308 ? 31.084 -6.576 -54.807 1.00 20.77 305 ASP A N 1
ATOM 2307 C CA . ASP A 1 308 ? 31.717 -7.318 -55.908 1.00 21.84 305 ASP A CA 1
ATOM 2308 C C . ASP A 1 308 ? 32.036 -8.775 -55.601 1.00 22.07 305 ASP A C 1
ATOM 2309 O O . ASP A 1 308 ? 33.047 -9.305 -56.073 1.00 23.17 305 ASP A O 1
ATOM 2314 N N . GLY A 1 309 ? 31.179 -9.432 -54.828 1.00 22.37 306 GLY A N 1
ATOM 2315 C CA . GLY A 1 309 ? 31.387 -10.838 -54.538 1.00 23.45 306 GLY A CA 1
ATOM 2316 C C . GLY A 1 309 ? 30.809 -11.192 -53.189 1.00 21.97 306 GLY A C 1
ATOM 2317 O O . GLY A 1 309 ? 29.976 -10.464 -52.657 1.00 23.72 306 GLY A O 1
ATOM 2318 N N . THR A 1 310 ? 31.259 -12.304 -52.627 1.00 18.50 307 THR A N 1
ATOM 2319 C CA . THR A 1 310 ? 30.788 -12.706 -51.309 1.00 19.11 307 THR A CA 1
ATOM 2320 C C . THR A 1 310 ? 31.821 -13.552 -50.580 1.00 18.93 307 THR A C 1
ATOM 2321 O O . THR A 1 310 ? 32.680 -14.186 -51.210 1.00 20.07 307 THR A O 1
ATOM 2325 N N . ASP A 1 311 ? 31.721 -13.548 -49.249 1.00 19.63 308 ASP A N 1
ATOM 2326 C CA . ASP A 1 311 ? 32.489 -14.434 -48.383 1.00 22.74 308 ASP A CA 1
ATOM 2327 C C . ASP A 1 311 ? 31.606 -15.543 -47.826 1.00 20.84 308 ASP A C 1
ATOM 2328 O O . ASP A 1 311 ? 32.102 -16.439 -47.143 1.00 21.60 308 ASP A O 1
ATOM 2333 N N . ASN A 1 312 ? 30.294 -15.466 -48.045 1.00 17.69 309 ASN A N 1
ATOM 2334 C CA . ASN A 1 312 ? 29.412 -16.401 -47.367 1.00 15.77 309 ASN A CA 1
ATOM 2335 C C . ASN A 1 312 ? 28.410 -17.117 -48.277 1.00 17.71 309 ASN A C 1
ATOM 2336 O O . ASN A 1 312 ? 28.767 -17.580 -49.362 1.00 21.27 309 ASN A O 1
ATOM 2341 N N . HIS A 1 313 ? 27.164 -17.202 -47.826 1.00 16.52 310 HIS A N 1
ATOM 2342 C CA . HIS A 1 313 ? 26.154 -18.033 -48.491 1.00 18.51 310 HIS A CA 1
ATOM 2343 C C . HIS A 1 313 ? 25.285 -17.220 -49.439 1.00 21.81 310 HIS A C 1
ATOM 2344 O O . HIS A 1 313 ? 24.417 -17.771 -50.111 1.00 21.62 310 HIS A O 1
ATOM 2351 N N . LEU A 1 314 ? 25.484 -15.907 -49.480 1.00 21.34 311 LEU A N 1
ATOM 2352 C CA . LEU A 1 314 ? 24.572 -15.067 -50.251 1.00 22.52 311 LEU A CA 1
ATOM 2353 C C . LEU A 1 314 ? 25.269 -14.120 -51.219 1.00 18.53 311 LEU A C 1
ATOM 2354 O O . LEU A 1 314 ? 26.459 -13.830 -51.084 1.00 20.14 311 LEU A O 1
ATOM 2359 N N . VAL A 1 315 ? 24.519 -13.652 -52.210 1.00 16.18 312 VAL A N 1
ATOM 2360 C CA . VAL A 1 315 ? 24.991 -12.561 -53.049 1.00 17.18 312 VAL A CA 1
ATOM 2361 C C . VAL A 1 315 ? 23.876 -11.537 -53.108 1.00 19.27 312 VAL A C 1
ATOM 2362 O O . VAL A 1 315 ? 22.698 -11.888 -53.008 1.00 17.98 312 VAL A O 1
ATOM 2366 N N . LEU A 1 316 ? 24.258 -10.274 -53.223 1.00 17.75 313 LEU A N 1
ATOM 2367 C CA . LEU A 1 316 ? 23.297 -9.185 -53.316 1.00 17.05 313 LEU A CA 1
ATOM 2368 C C . LEU A 1 316 ? 23.536 -8.445 -54.625 1.00 19.23 313 LEU A C 1
ATOM 2369 O O . LEU A 1 316 ? 24.550 -7.781 -54.793 1.00 20.61 313 LEU A O 1
ATOM 2382 N N . SER A 1 318 ? 22.938 -5.593 -57.462 1.00 22.10 315 SER A N 1
ATOM 2383 C CA . SER A 1 318 ? 22.566 -4.181 -57.481 1.00 24.64 315 SER A CA 1
ATOM 2384 C C . SER A 1 318 ? 22.142 -3.754 -58.882 1.00 24.83 315 SER A C 1
ATOM 2385 O O . SER A 1 318 ? 22.861 -4.008 -59.845 1.00 22.33 315 SER A O 1
ATOM 2388 N N . PHE A 1 319 ? 20.982 -3.104 -58.984 1.00 24.04 316 PHE A N 1
ATOM 2389 C CA . PHE A 1 319 ? 20.440 -2.685 -60.278 1.00 29.30 316 PHE A CA 1
ATOM 2390 C C . PHE A 1 319 ? 20.389 -1.164 -60.422 1.00 30.92 316 PHE A C 1
ATOM 2391 O O . PHE A 1 319 ? 19.552 -0.634 -61.152 1.00 37.23 316 PHE A O 1
ATOM 2399 N N . LEU A 1 320 ? 21.269 -0.460 -59.718 1.00 31.08 317 LEU A N 1
ATOM 2400 C CA . LEU A 1 320 ? 21.312 0.996 -59.824 1.00 34.15 317 LEU A CA 1
ATOM 2401 C C . LEU A 1 320 ? 21.617 1.398 -61.258 1.00 37.44 317 LEU A C 1
ATOM 2402 O O . LEU A 1 320 ? 21.202 2.460 -61.716 1.00 45.73 317 LEU A O 1
ATOM 2407 N N . ASP A 1 321 ? 22.339 0.530 -61.958 1.00 36.81 318 ASP A N 1
ATOM 2408 C CA . ASP A 1 321 ? 22.716 0.761 -63.348 1.00 48.94 318 ASP A CA 1
ATOM 2409 C C . ASP A 1 321 ? 21.726 0.121 -64.326 1.00 51.45 318 ASP A C 1
ATOM 2410 O O . ASP A 1 321 ? 22.099 -0.234 -65.445 1.00 52.43 318 ASP A O 1
ATOM 2415 N N . ARG A 1 322 ? 20.472 -0.029 -63.907 1.00 47.05 319 ARG A N 1
ATOM 2416 C CA . ARG A 1 322 ? 19.478 -0.718 -64.732 1.00 44.71 319 ARG A CA 1
ATOM 2417 C C . ARG A 1 322 ? 18.134 -0.000 -64.764 1.00 43.83 319 ARG A C 1
ATOM 2418 O O . ARG A 1 322 ? 17.847 0.844 -63.915 1.00 48.75 319 ARG A O 1
ATOM 2426 N N . GLU A 1 323 ? 17.306 -0.359 -65.743 1.00 41.12 320 GLU A N 1
ATOM 2427 C CA . GLU A 1 323 ? 15.984 0.239 -65.897 1.00 44.51 320 GLU A CA 1
ATOM 2428 C C . GLU A 1 323 ? 14.914 -0.469 -65.068 1.00 43.24 320 GLU A C 1
ATOM 2429 O O . GLU A 1 323 ? 13.850 0.098 -64.808 1.00 52.82 320 GLU A O 1
ATOM 2435 N N . PHE A 1 324 ? 15.188 -1.706 -64.665 1.00 33.00 321 PHE A N 1
ATOM 2436 C CA . PHE A 1 324 ? 14.240 -2.467 -63.858 1.00 28.67 321 PHE A CA 1
ATOM 2437 C C . PHE A 1 324 ? 14.616 -2.421 -62.379 1.00 27.90 321 PHE A C 1
ATOM 2438 O O . PHE A 1 324 ? 15.762 -2.150 -62.025 1.00 24.82 321 PHE A O 1
ATOM 2446 N N . SER A 1 325 ? 13.643 -2.688 -61.521 1.00 24.08 322 SER A N 1
ATOM 2447 C CA . SER A 1 325 ? 13.854 -2.626 -60.087 1.00 23.12 322 SER A CA 1
ATOM 2448 C C . SER A 1 325 ? 14.115 -4.006 -59.521 1.00 24.89 322 SER A C 1
ATOM 2449 O O . SER A 1 325 ? 14.004 -5.011 -60.229 1.00 26.27 322 SER A O 1
ATOM 2452 N N . GLY A 1 326 ? 14.450 -4.058 -58.235 1.00 19.55 323 GLY A N 1
ATOM 2453 C CA . GLY A 1 326 ? 14.557 -5.329 -57.540 1.00 19.12 323 GLY A CA 1
ATOM 2454 C C . GLY A 1 326 ? 13.222 -6.058 -57.566 1.00 19.35 323 GLY A C 1
ATOM 2455 O O . GLY A 1 326 ? 13.161 -7.271 -57.754 1.00 21.30 323 GLY A O 1
ATOM 2456 N N . LYS A 1 327 ? 12.139 -5.309 -57.394 1.00 20.52 324 LYS A N 1
ATOM 2457 C CA . LYS A 1 327 ? 10.805 -5.901 -57.477 1.00 17.09 324 LYS A CA 1
ATOM 2458 C C . LYS A 1 327 ? 10.553 -6.536 -58.854 1.00 20.78 324 LYS A C 1
ATOM 2459 O O . LYS A 1 327 ? 10.028 -7.649 -58.941 1.00 25.51 324 LYS A O 1
ATOM 2465 N N . ASP A 1 328 ? 10.913 -5.831 -59.924 1.00 25.06 325 ASP A N 1
ATOM 2466 C CA . ASP A 1 328 ? 10.762 -6.382 -61.269 1.00 21.87 325 ASP A CA 1
ATOM 2467 C C . ASP A 1 328 ? 11.561 -7.679 -61.397 1.00 24.00 325 ASP A C 1
ATOM 2468 O O . ASP A 1 328 ? 11.076 -8.667 -61.936 1.00 24.23 325 ASP A O 1
ATOM 2473 N N . ALA A 1 329 ? 12.799 -7.662 -60.914 1.00 23.35 326 ALA A N 1
ATOM 2474 C CA . ALA A 1 329 ? 13.663 -8.836 -61.003 1.00 23.26 326 ALA A CA 1
ATOM 2475 C C . ALA A 1 329 ? 13.086 -10.012 -60.211 1.00 25.31 326 ALA A C 1
ATOM 2476 O O . ALA A 1 329 ? 13.045 -11.153 -60.687 1.00 23.61 326 ALA A O 1
ATOM 2478 N N . ASP A 1 330 ? 12.643 -9.722 -58.995 1.00 21.19 327 ASP A N 1
ATOM 2479 C CA . ASP A 1 330 ? 12.067 -10.738 -58.125 1.00 21.08 327 ASP A CA 1
ATOM 2480 C C . ASP A 1 330 ? 10.861 -11.408 -58.782 1.00 25.81 327 ASP A C 1
ATOM 2481 O O . ASP A 1 330 ? 10.719 -12.638 -58.754 1.00 22.76 327 ASP A O 1
ATOM 2486 N N . LEU A 1 331 ? 9.991 -10.596 -59.376 1.00 19.88 328 LEU A N 1
ATOM 2487 C CA . LEU A 1 331 ? 8.817 -11.120 -60.055 1.00 27.48 328 LEU A CA 1
ATOM 2488 C C . LEU A 1 331 ? 9.192 -11.905 -61.314 1.00 27.94 328 LEU A C 1
ATOM 2489 O O . LEU A 1 331 ? 8.581 -12.930 -61.612 1.00 26.36 328 LEU A O 1
ATOM 2494 N N . ALA A 1 332 ? 10.201 -11.437 -62.046 1.00 28.81 329 ALA A N 1
ATOM 2495 C CA . ALA A 1 332 ? 10.632 -12.142 -63.254 1.00 27.25 329 ALA A CA 1
ATOM 2496 C C . ALA A 1 332 ? 11.195 -13.525 -62.923 1.00 28.46 329 ALA A C 1
ATOM 2497 O O . ALA A 1 332 ? 10.859 -14.507 -63.583 1.00 24.92 329 ALA A O 1
ATOM 2499 N N . LEU A 1 333 ? 12.042 -13.602 -61.898 1.00 20.72 330 LEU A N 1
ATOM 2500 C CA . LEU A 1 333 ? 12.585 -14.888 -61.459 1.00 24.13 330 LEU A CA 1
ATOM 2501 C C . LEU A 1 333 ? 11.478 -15.809 -60.938 1.00 24.18 330 LEU A C 1
ATOM 2502 O O . LEU A 1 333 ? 11.469 -17.005 -61.226 1.00 22.35 330 LEU A O 1
ATOM 2507 N N . GLY A 1 334 ? 10.552 -15.241 -60.170 1.00 23.07 331 GLY A N 1
ATOM 2508 C CA . GLY A 1 334 ? 9.435 -15.995 -59.632 1.00 26.93 331 GLY A CA 1
ATOM 2509 C C . GLY A 1 334 ? 8.626 -16.657 -60.735 1.00 29.26 331 GLY A C 1
ATOM 2510 O O . GLY A 1 334 ? 8.216 -17.816 -60.622 1.00 27.30 331 GLY A O 1
ATOM 2511 N N . ASN A 1 335 ? 8.414 -15.929 -61.820 1.00 23.85 332 ASN A N 1
ATOM 2512 C CA . ASN A 1 335 ? 7.672 -16.485 -62.949 1.00 29.21 332 ASN A CA 1
ATOM 2513 C C . ASN A 1 335 ? 8.414 -17.643 -63.616 1.00 36.03 332 ASN A C 1
ATOM 2514 O O . ASN A 1 335 ? 7.800 -18.520 -64.233 1.00 35.69 332 ASN A O 1
ATOM 2519 N N . ALA A 1 336 ? 9.737 -17.639 -63.490 1.00 27.51 333 ALA A N 1
ATOM 2520 C CA . ALA A 1 336 ? 10.573 -18.695 -64.061 1.00 24.09 333 ALA A CA 1
ATOM 2521 C C . ALA A 1 336 ? 10.816 -19.825 -63.057 1.00 27.44 333 ALA A C 1
ATOM 2522 O O . ALA A 1 336 ? 11.609 -20.736 -63.311 1.00 33.36 333 ALA A O 1
ATOM 2524 N N . GLY A 1 337 ? 10.132 -19.757 -61.920 1.00 24.63 334 GLY A N 1
ATOM 2525 C CA . GLY A 1 337 ? 10.166 -20.817 -60.928 1.00 29.68 334 GLY A CA 1
ATOM 2526 C C . GLY A 1 337 ? 11.263 -20.684 -59.884 1.00 33.56 334 GLY A C 1
ATOM 2527 O O . GLY A 1 337 ? 11.503 -21.616 -59.118 1.00 34.83 334 GLY A O 1
ATOM 2528 N N . ILE A 1 338 ? 11.927 -19.531 -59.844 1.00 24.08 335 ILE A N 1
ATOM 2529 C CA . ILE A 1 338 ? 12.995 -19.292 -58.861 1.00 19.42 335 ILE A CA 1
ATOM 2530 C C . ILE A 1 338 ? 12.534 -18.332 -57.780 1.00 24.98 335 ILE A C 1
ATOM 2531 O O . ILE A 1 338 ? 12.109 -17.221 -58.085 1.00 20.19 335 ILE A O 1
ATOM 2536 N N . THR A 1 339 ? 12.614 -18.757 -56.519 1.00 17.04 336 THR A N 1
ATOM 2537 C CA . THR A 1 339 ? 12.229 -17.874 -55.426 1.00 17.11 336 THR A CA 1
ATOM 2538 C C . THR A 1 339 ? 13.437 -17.112 -54.919 1.00 22.92 336 THR A C 1
ATOM 2539 O O . THR A 1 339 ? 14.476 -17.698 -54.622 1.00 30.50 336 THR A O 1
ATOM 2543 N N . ALA A 1 340 ? 13.303 -15.796 -54.843 1.00 19.40 337 ALA A N 1
ATOM 2544 C CA . ALA A 1 340 ? 14.360 -14.951 -54.306 1.00 20.46 337 ALA A CA 1
ATOM 2545 C C . ALA A 1 340 ? 13.645 -13.827 -53.590 1.00 22.99 337 ALA A C 1
ATOM 2546 O O . ALA A 1 340 ? 12.448 -13.924 -53.338 1.00 25.10 337 ALA A O 1
ATOM 2548 N N . ASN A 1 341 ? 14.346 -12.755 -53.251 1.00 18.16 338 ASN A N 1
ATOM 2549 C CA . ASN A 1 341 ? 13.637 -11.574 -52.765 1.00 24.04 338 ASN A CA 1
ATOM 2550 C C . ASN A 1 341 ? 14.320 -10.265 -53.115 1.00 25.77 338 ASN A C 1
ATOM 2551 O O . ASN A 1 341 ? 15.542 -10.180 -53.144 1.00 20.45 338 ASN A O 1
ATOM 2556 N N . LYS A 1 342 ? 13.512 -9.248 -53.389 1.00 21.82 339 LYS A N 1
ATOM 2557 C CA . LYS A 1 342 ? 14.035 -7.914 -53.645 1.00 23.34 339 LYS A CA 1
ATOM 2558 C C . LYS A 1 342 ? 14.686 -7.425 -52.371 1.00 19.92 339 LYS A C 1
ATOM 2559 O O . LYS A 1 342 ? 14.339 -7.867 -51.277 1.00 19.14 339 LYS A O 1
ATOM 2565 N N . ASN A 1 343 ? 15.662 -6.538 -52.505 1.00 22.12 340 ASN A N 1
ATOM 2566 C CA . ASN A 1 343 ? 16.413 -6.080 -51.353 1.00 23.41 340 ASN A CA 1
ATOM 2567 C C . ASN A 1 343 ? 16.999 -4.725 -51.682 1.00 18.29 340 ASN A C 1
ATOM 2568 O O . ASN A 1 343 ? 17.424 -4.502 -52.816 1.00 24.42 340 ASN A O 1
ATOM 2573 N N . THR A 1 344 ? 17.024 -3.814 -50.714 1.00 18.25 341 THR A N 1
ATOM 2574 C CA . THR A 1 344 ? 17.652 -2.519 -50.956 1.00 24.36 341 THR A CA 1
ATOM 2575 C C . THR A 1 344 ? 19.167 -2.687 -51.009 1.00 27.05 341 THR A C 1
ATOM 2576 O O . THR A 1 344 ? 19.717 -3.700 -50.554 1.00 25.91 341 THR A O 1
ATOM 2580 N N . VAL A 1 345 ? 19.835 -1.686 -51.566 1.00 22.94 342 VAL A N 1
ATOM 2581 C CA . VAL A 1 345 ? 21.280 -1.734 -51.728 1.00 20.95 342 V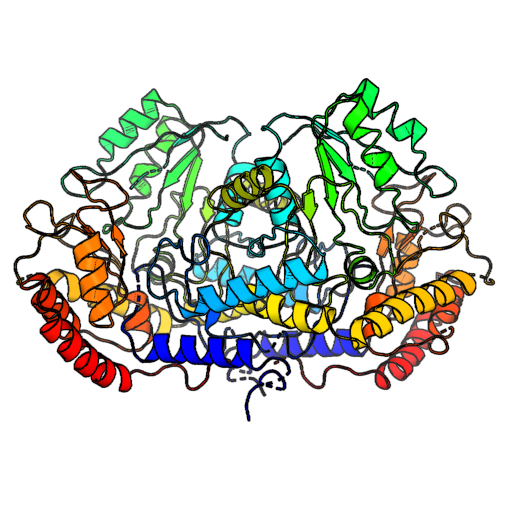AL A CA 1
ATOM 2582 C C . VAL A 1 345 ? 21.892 -0.388 -51.355 1.00 24.55 342 VAL A C 1
ATOM 2583 O O . VAL A 1 345 ? 21.198 0.620 -51.327 1.00 22.93 342 VAL A O 1
ATOM 2587 N N . PRO A 1 346 ? 23.209 -0.363 -51.082 1.00 25.78 343 PRO A N 1
ATOM 2588 C CA . PRO A 1 346 ? 23.856 0.930 -50.826 1.00 24.19 343 PRO A CA 1
ATOM 2589 C C . PRO A 1 346 ? 23.650 1.859 -52.019 1.00 24.30 343 PRO A C 1
ATOM 2590 O O . PRO A 1 346 ? 23.769 1.409 -53.161 1.00 26.58 343 PRO A O 1
ATOM 2594 N N . GLY A 1 347 ? 23.344 3.129 -51.762 1.00 31.29 344 GLY A N 1
ATOM 2595 C CA . GLY A 1 347 ? 23.085 4.086 -52.828 1.00 30.62 344 GLY A CA 1
ATOM 2596 C C . GLY A 1 347 ? 21.657 3.993 -53.348 1.00 29.40 344 GLY A C 1
ATOM 2597 O O . GLY A 1 347 ? 21.331 4.550 -54.394 1.00 29.68 344 GLY A O 1
ATOM 2598 N N . GLU A 1 348 ? 20.807 3.289 -52.606 1.00 25.90 345 GLU A N 1
ATOM 2599 C CA . GLU A 1 348 ? 19.419 3.048 -53.010 1.00 26.65 345 GLU A CA 1
ATOM 2600 C C . GLU A 1 348 ? 18.726 4.336 -53.454 1.00 29.45 345 GLU A C 1
ATOM 2601 O O . GLU A 1 348 ? 18.821 5.358 -52.780 1.00 27.82 345 GLU A O 1
ATOM 2607 N N . ILE A 1 349 ? 18.030 4.288 -54.589 1.00 22.31 346 ILE A N 1
ATOM 2608 C CA . ILE A 1 349 ? 17.351 5.470 -55.121 1.00 28.76 346 ILE A CA 1
ATOM 2609 C C . ILE A 1 349 ? 15.830 5.277 -55.226 1.00 28.39 346 ILE A C 1
ATOM 2610 O O . ILE A 1 349 ? 15.102 6.213 -55.554 1.00 26.78 346 ILE A O 1
ATOM 2615 N N . ARG A 1 350 ? 15.363 4.063 -54.949 1.00 27.66 347 ARG A N 1
ATOM 2616 C CA . ARG A 1 350 ? 13.946 3.732 -55.049 1.00 26.92 347 ARG A CA 1
ATOM 2617 C C . ARG A 1 350 ? 13.325 3.521 -53.679 1.00 28.33 347 ARG A C 1
ATOM 2618 O O . ARG A 1 350 ? 14.028 3.333 -52.690 1.00 24.51 347 ARG A O 1
ATOM 2626 N N . SER A 1 351 ? 11.996 3.541 -53.625 1.00 29.18 348 SER A N 1
ATOM 2627 C CA . SER A 1 351 ? 11.293 3.171 -52.409 1.00 24.93 348 SER A CA 1
ATOM 2628 C C . SER A 1 351 ? 11.830 1.844 -51.884 1.00 23.30 348 SER A C 1
ATOM 2629 O O . SER A 1 351 ? 12.162 0.947 -52.662 1.00 24.17 348 SER A O 1
ATOM 2632 N N . PRO A 1 352 ? 11.908 1.703 -50.556 1.00 26.77 349 PRO A N 1
ATOM 2633 C CA . PRO A 1 352 ? 12.344 0.428 -49.986 1.00 25.25 349 PRO A CA 1
ATOM 2634 C C . PRO A 1 352 ? 11.303 -0.671 -50.202 1.00 27.55 349 PRO A C 1
ATOM 2635 O O . PRO A 1 352 ? 11.588 -1.837 -49.936 1.00 24.65 349 PRO A O 1
ATOM 2639 N N . PHE A 1 353 ? 10.114 -0.314 -50.680 1.00 23.15 350 PHE A N 1
ATOM 2640 C CA . PHE A 1 353 ? 9.120 -1.331 -51.006 1.00 23.44 350 PHE A CA 1
ATOM 2641 C C . PHE A 1 353 ? 9.234 -1.759 -52.470 1.00 29.53 350 PHE A C 1
ATOM 2642 O O . PHE A 1 353 ? 8.468 -2.598 -52.947 1.00 28.32 350 PHE A O 1
ATOM 2650 N N . ILE A 1 354 ? 10.195 -1.174 -53.176 1.00 22.33 351 ILE A N 1
ATOM 2651 C CA . ILE A 1 354 ? 10.422 -1.484 -54.587 1.00 21.16 351 ILE A CA 1
ATOM 2652 C C . ILE A 1 354 ? 11.852 -1.981 -54.732 1.00 24.51 351 ILE A C 1
ATOM 2653 O O . ILE A 1 354 ? 12.089 -3.060 -55.267 1.00 24.95 351 ILE A O 1
ATOM 2658 N N . THR A 1 355 ? 12.790 -1.173 -54.232 1.00 20.63 352 THR A N 1
ATOM 2659 C CA . THR A 1 355 ? 14.226 -1.513 -54.139 1.00 19.80 352 THR A CA 1
ATOM 2660 C C . THR A 1 355 ? 14.957 -1.593 -55.472 1.00 24.32 352 THR A C 1
ATOM 2661 O O . THR A 1 355 ? 14.346 -1.719 -56.534 1.00 24.00 352 THR A O 1
ATOM 2665 N N . SER A 1 356 ? 16.283 -1.514 -55.392 1.00 23.93 353 SER A N 1
ATOM 2666 C CA . SER A 1 356 ? 17.150 -1.624 -56.559 1.00 25.11 353 SER A CA 1
ATOM 2667 C C . SER A 1 356 ? 18.080 -2.830 -56.466 1.00 25.02 353 SER A C 1
ATOM 2668 O O . SER A 1 356 ? 19.175 -2.799 -57.007 1.00 26.24 353 SER A O 1
ATOM 2671 N N . GLY A 1 357 ? 17.658 -3.884 -55.775 1.00 19.63 354 GLY A N 1
ATOM 2672 C CA . GLY A 1 357 ? 18.516 -5.043 -55.643 1.00 23.21 354 GLY A CA 1
ATOM 2673 C C . GLY A 1 357 ? 17.778 -6.356 -55.474 1.00 21.19 354 GLY A C 1
ATOM 2674 O O . GLY A 1 357 ? 16.545 -6.401 -55.402 1.00 18.06 354 GLY A O 1
ATOM 2675 N N . LEU A 1 358 ? 18.555 -7.431 -55.411 1.00 20.67 355 LEU A N 1
ATOM 2676 C CA . LEU A 1 358 ? 18.012 -8.772 -55.314 1.00 21.11 355 LEU A CA 1
ATOM 2677 C C . LEU A 1 358 ? 18.943 -9.624 -54.472 1.00 20.38 355 LEU A C 1
ATOM 2678 O O . LEU A 1 358 ? 20.132 -9.732 -54.766 1.00 18.68 355 LEU A O 1
ATOM 2683 N N . ARG A 1 359 ? 18.415 -10.218 -53.411 1.00 17.94 356 ARG A N 1
ATOM 2684 C CA . ARG A 1 359 ? 19.233 -11.116 -52.603 1.00 16.77 356 ARG A CA 1
ATOM 2685 C C . ARG A 1 359 ? 19.033 -12.557 -53.045 1.00 20.15 356 ARG A C 1
ATOM 2686 O O . ARG A 1 359 ? 17.901 -12.984 -53.250 1.00 18.51 356 ARG A O 1
ATOM 2694 N N . LEU A 1 360 ? 20.135 -13.300 -53.190 1.00 15.33 357 LEU A N 1
ATOM 2695 C CA . LEU A 1 360 ? 20.084 -14.717 -53.571 1.00 17.57 357 LEU A CA 1
ATOM 2696 C C . LEU A 1 360 ? 20.970 -15.507 -52.629 1.00 20.08 357 LEU A C 1
ATOM 2697 O O . LEU A 1 360 ? 22.012 -15.015 -52.221 1.00 23.03 357 LEU A O 1
ATOM 2702 N N . GLY A 1 361 ? 20.580 -16.734 -52.302 1.00 18.43 358 GLY A N 1
ATOM 2703 C CA . GLY A 1 361 ? 21.415 -17.569 -51.447 1.00 19.48 358 GLY A CA 1
ATOM 2704 C C . GLY A 1 361 ? 21.465 -19.018 -51.896 1.00 25.22 358 GLY A C 1
ATOM 2705 O O . GLY A 1 361 ? 20.587 -19.486 -52.633 1.00 26.07 358 GLY A O 1
ATOM 2706 N N . THR A 1 362 ? 22.477 -19.739 -51.426 1.00 20.93 359 THR A N 1
ATOM 2707 C CA . THR A 1 362 ? 22.693 -21.122 -51.829 1.00 16.62 359 THR A CA 1
ATOM 2708 C C . THR A 1 362 ? 22.358 -22.234 -50.812 1.00 15.92 359 THR A C 1
ATOM 2709 O O . THR A 1 362 ? 22.419 -23.408 -51.173 1.00 20.20 359 THR A O 1
ATOM 2713 N N . PRO A 1 363 ? 22.037 -21.897 -49.545 1.00 18.82 360 PRO A N 1
ATOM 2714 C CA . PRO A 1 363 ? 21.840 -23.021 -48.610 1.00 19.46 360 PRO A CA 1
ATOM 2715 C C . PRO A 1 363 ? 20.808 -24.073 -49.035 1.00 21.70 360 PRO A C 1
ATOM 2716 O O . PRO A 1 363 ? 21.066 -25.266 -48.898 1.00 16.68 360 PRO A O 1
ATOM 2720 N N . ALA A 1 364 ? 19.655 -23.648 -49.530 1.00 18.61 361 ALA A N 1
ATOM 2721 C CA . ALA A 1 364 ? 18.604 -24.605 -49.869 1.00 18.73 361 ALA A CA 1
ATOM 2722 C C . ALA A 1 364 ? 18.957 -25.470 -51.074 1.00 19.04 361 ALA A C 1
ATOM 2723 O O . ALA A 1 364 ? 18.768 -26.689 -51.052 1.00 19.26 361 ALA A O 1
ATOM 2725 N N . LEU A 1 365 ? 19.474 -24.852 -52.130 1.00 17.32 362 LEU A N 1
ATOM 2726 C CA . LEU A 1 365 ? 19.891 -25.634 -53.293 1.00 20.89 362 LEU A CA 1
ATOM 2727 C C . LEU A 1 365 ? 21.015 -26.599 -52.923 1.00 21.46 362 LEU A C 1
ATOM 2728 O O . LEU A 1 365 ? 21.054 -27.721 -53.409 1.00 18.59 362 LEU A O 1
ATOM 2733 N N . THR A 1 366 ? 21.936 -26.156 -52.070 1.00 16.47 363 THR A N 1
ATOM 2734 C CA . THR A 1 366 ? 23.022 -27.037 -51.633 1.00 18.98 363 THR A CA 1
ATOM 2735 C C . THR A 1 366 ? 22.473 -28.244 -50.870 1.00 16.94 363 THR A C 1
ATOM 2736 O O . THR A 1 366 ? 22.950 -29.377 -51.043 1.00 19.45 363 THR A O 1
ATOM 2740 N N . ALA A 1 367 ? 21.462 -27.990 -50.039 1.00 16.96 364 ALA A N 1
ATOM 2741 C CA . ALA A 1 367 ? 20.826 -29.031 -49.243 1.00 20.34 364 ALA A CA 1
ATOM 2742 C C . ALA A 1 367 ? 20.218 -30.106 -50.136 1.00 23.56 364 ALA A C 1
ATOM 2743 O O . ALA A 1 367 ? 20.211 -31.280 -49.779 1.00 21.52 364 ALA A O 1
ATOM 2745 N N . ARG A 1 368 ? 19.688 -29.712 -51.288 1.00 18.67 365 ARG A N 1
ATOM 2746 C CA . ARG A 1 368 ? 19.087 -30.720 -52.159 1.00 20.57 365 ARG A CA 1
ATOM 2747 C C . ARG A 1 368 ? 20.083 -31.352 -53.122 1.00 21.89 365 ARG A C 1
ATOM 2748 O O . ARG A 1 368 ? 19.718 -32.203 -53.928 1.00 23.90 365 ARG A O 1
ATOM 2756 N N . GLY A 1 369 ? 21.348 -30.951 -53.015 1.00 21.38 366 GLY A N 1
ATOM 2757 C CA . GLY A 1 369 ? 22.408 -31.664 -53.707 1.00 20.51 366 GLY A CA 1
ATOM 2758 C C . GLY A 1 369 ? 23.087 -30.935 -54.845 1.00 23.39 366 GLY A C 1
ATOM 2759 O O . GLY A 1 369 ? 23.971 -31.503 -55.483 1.00 25.04 366 GLY A O 1
ATOM 2760 N N . PHE A 1 370 ? 22.690 -29.694 -55.114 1.00 20.38 367 PHE A N 1
ATOM 2761 C CA . PHE A 1 370 ? 23.322 -28.934 -56.191 1.00 21.50 367 PHE A CA 1
ATOM 2762 C C . PHE A 1 370 ? 24.798 -28.739 -55.877 1.00 23.61 367 PHE A C 1
ATOM 2763 O O . PHE A 1 370 ? 25.165 -28.432 -54.746 1.00 24.33 367 PHE A O 1
ATOM 2771 N N . LYS A 1 371 ? 25.636 -28.914 -56.887 1.00 22.40 368 LYS A N 1
ATOM 2772 C CA . LYS A 1 371 ? 27.037 -28.546 -56.774 1.00 23.21 368 LYS A CA 1
ATOM 2773 C C . LYS A 1 371 ? 27.367 -27.544 -57.876 1.00 23.03 368 LYS A C 1
ATOM 2774 O O . LYS A 1 371 ? 26.470 -26.923 -58.455 1.00 23.67 368 LYS A O 1
ATOM 2780 N N . GLU A 1 372 ? 28.649 -27.373 -58.158 1.00 25.48 369 GLU A N 1
ATOM 2781 C CA . GLU A 1 372 ? 29.092 -26.307 -59.041 1.00 24.78 369 GLU A CA 1
ATOM 2782 C C . GLU A 1 372 ? 28.402 -26.329 -60.399 1.00 21.95 369 GLU A C 1
ATOM 2783 O O . GLU A 1 372 ? 28.000 -25.285 -60.922 1.00 23.88 369 GLU A O 1
ATOM 2789 N N . LYS A 1 373 ? 28.269 -27.519 -60.974 1.00 25.03 370 LYS A N 1
ATOM 2790 C CA . LYS A 1 373 ? 27.718 -27.652 -62.317 1.00 25.40 370 LYS A CA 1
ATOM 2791 C C . LYS A 1 373 ? 26.280 -27.153 -62.360 1.00 24.70 370 LYS A C 1
ATOM 2792 O O . LYS A 1 373 ? 25.882 -26.429 -63.279 1.00 23.70 370 LYS A O 1
ATOM 2798 N N . GLU A 1 374 ? 25.493 -27.537 -61.360 1.00 26.11 371 GLU A N 1
ATOM 2799 C CA . GLU A 1 374 ? 24.098 -27.104 -61.328 1.00 26.18 371 GLU A CA 1
ATOM 2800 C C . GLU A 1 374 ? 23.998 -25.610 -61.023 1.00 21.02 371 GLU A C 1
ATOM 2801 O O . GLU A 1 374 ? 23.131 -24.918 -61.555 1.00 25.17 371 GLU A O 1
ATOM 2815 N N . GLU A 1 376 ? 26.047 -23.351 -61.967 1.00 22.71 373 GLU A N 1
ATOM 2816 C CA . GLU A 1 376 ? 26.394 -22.621 -63.175 1.00 21.37 373 GLU A CA 1
ATOM 2817 C C . GLU A 1 376 ? 25.197 -22.570 -64.127 1.00 25.32 373 GLU A C 1
ATOM 2818 O O . GLU A 1 376 ? 24.930 -21.551 -64.760 1.00 24.94 373 GLU A O 1
ATOM 2824 N N . ILE A 1 377 ? 24.452 -23.662 -64.199 1.00 25.53 374 ILE A N 1
ATOM 2825 C CA . ILE A 1 377 ? 23.238 -23.673 -65.002 1.00 26.04 374 ILE A CA 1
ATOM 2826 C C . ILE A 1 377 ? 22.218 -22.643 -64.506 1.00 25.65 374 ILE A C 1
ATOM 2827 O O . ILE A 1 377 ? 21.725 -21.807 -65.280 1.00 21.85 374 ILE A O 1
ATOM 2832 N N . VAL A 1 378 ? 21.903 -22.691 -63.216 1.00 22.38 375 VAL A N 1
ATOM 2833 C CA . VAL A 1 378 ? 20.897 -21.781 -62.674 1.00 21.97 375 VAL A CA 1
ATOM 2834 C C . VAL A 1 378 ? 21.344 -20.315 -62.740 1.00 18.24 375 VAL A C 1
ATOM 2835 O O . VAL A 1 378 ? 20.549 -19.432 -63.063 1.00 21.34 375 VAL A O 1
ATOM 2839 N N . SER A 1 379 ? 22.617 -20.055 -62.457 1.00 20.24 376 SER A N 1
ATOM 2840 C CA . SER A 1 379 ? 23.126 -18.682 -62.487 1.00 21.21 376 SER A CA 1
ATOM 2841 C C . SER A 1 379 ? 23.035 -18.066 -63.880 1.00 21.42 376 SER A C 1
ATOM 2842 O O . SER A 1 379 ? 22.718 -16.884 -64.025 1.00 24.69 376 SER A O 1
ATOM 2845 N N . ASN A 1 380 ? 23.342 -18.855 -64.908 1.00 21.25 377 ASN A N 1
ATOM 2846 C CA . ASN A 1 380 ? 23.207 -18.367 -66.278 1.00 21.49 377 ASN A CA 1
ATOM 2847 C C . ASN A 1 380 ? 21.752 -18.145 -66.696 1.00 22.69 377 ASN A C 1
ATOM 2848 O O . ASN A 1 380 ? 21.457 -17.224 -67.459 1.00 28.94 377 ASN A O 1
ATOM 2853 N N . TYR A 1 381 ? 20.846 -18.990 -66.208 1.00 25.28 378 TYR A N 1
ATOM 2854 C CA . TYR A 1 381 ? 19.411 -18.758 -66.407 1.00 25.30 378 TYR A CA 1
ATOM 2855 C C . TYR A 1 381 ? 18.973 -17.449 -65.743 1.00 25.92 378 TYR A C 1
ATOM 2856 O O . TYR A 1 381 ? 18.229 -16.665 -66.331 1.00 24.26 378 TYR A O 1
ATOM 2865 N N . ILE A 1 382 ? 19.451 -17.205 -64.526 1.00 22.90 379 ILE A N 1
ATOM 2866 C CA . ILE A 1 382 ? 19.143 -15.946 -63.850 1.00 24.67 379 ILE A CA 1
ATOM 2867 C C . ILE A 1 382 ? 19.614 -14.756 -64.685 1.00 25.19 379 ILE A C 1
ATOM 2868 O O . ILE A 1 382 ? 18.868 -13.803 -64.898 1.00 22.58 379 ILE A O 1
ATOM 2873 N N . ALA A 1 383 ? 20.858 -14.817 -65.155 1.00 22.98 380 ALA A N 1
ATOM 2874 C CA . ALA A 1 383 ? 21.386 -13.799 -66.055 1.00 21.43 380 ALA A CA 1
ATOM 2875 C C . ALA A 1 383 ? 20.549 -13.653 -67.333 1.00 26.76 380 ALA A C 1
ATOM 2876 O O . ALA A 1 383 ? 20.322 -12.538 -67.803 1.00 28.44 380 ALA A O 1
ATOM 2878 N N . ASP A 1 384 ? 20.092 -14.770 -67.897 1.00 23.19 381 ASP A N 1
ATOM 2879 C CA . ASP A 1 384 ? 19.282 -14.717 -69.111 1.00 28.31 381 ASP A CA 1
ATOM 2880 C C . ASP A 1 384 ? 18.020 -13.914 -68.849 1.00 27.91 381 ASP A C 1
ATOM 2881 O O . ASP A 1 384 ? 17.659 -13.036 -69.622 1.00 25.70 381 ASP A O 1
ATOM 2886 N N . ILE A 1 385 ? 17.354 -14.223 -67.744 1.00 21.24 382 ILE A N 1
ATOM 2887 C CA . ILE A 1 385 ? 16.103 -13.566 -67.417 1.00 21.10 382 ILE A CA 1
ATOM 2888 C C . ILE A 1 385 ? 16.306 -12.066 -67.230 1.00 33.98 382 ILE A C 1
ATOM 2889 O O . ILE A 1 385 ? 15.590 -11.259 -67.821 1.00 32.37 382 ILE A O 1
ATOM 2894 N N . LEU A 1 386 ? 17.300 -11.698 -66.431 1.00 28.90 383 LEU A N 1
ATOM 2895 C CA . LEU A 1 386 ? 17.527 -10.293 -66.110 1.00 31.32 383 LEU A CA 1
ATOM 2896 C C . LEU A 1 386 ? 18.071 -9.478 -67.287 1.00 31.61 383 LEU A C 1
ATOM 2897 O O . LEU A 1 386 ? 17.982 -8.253 -67.285 1.00 30.73 383 LEU A O 1
ATOM 2902 N N . ASP A 1 387 ? 18.632 -10.163 -68.284 1.00 28.68 384 ASP A N 1
ATOM 2903 C CA . ASP A 1 387 ? 19.034 -9.531 -69.540 1.00 36.30 384 ASP A CA 1
ATOM 2904 C C . ASP A 1 387 ? 17.829 -9.187 -70.431 1.00 39.65 384 ASP A C 1
ATOM 2905 O O . ASP A 1 387 ? 17.948 -8.391 -71.363 1.00 39.93 384 ASP A O 1
ATOM 2910 N N . ASP A 1 388 ? 16.681 -9.799 -70.146 1.00 36.69 385 ASP A N 1
ATOM 2911 C CA . ASP A 1 388 ? 15.464 -9.604 -70.930 1.00 41.19 385 ASP A CA 1
ATOM 2912 C C . ASP A 1 388 ? 14.276 -9.715 -69.978 1.00 37.99 385 ASP A C 1
ATOM 2913 O O . ASP A 1 388 ? 13.438 -10.602 -70.117 1.00 34.12 385 ASP A O 1
ATOM 2918 N N . VAL A 1 389 ? 14.214 -8.805 -69.009 1.00 34.98 386 VAL A N 1
ATOM 2919 C CA . VAL A 1 389 ? 13.321 -8.952 -67.864 1.00 31.11 386 VAL A CA 1
ATOM 2920 C C . VAL A 1 389 ? 11.831 -9.025 -68.211 1.00 33.05 386 VAL A C 1
ATOM 2921 O O . VAL A 1 389 ? 11.060 -9.637 -67.484 1.00 32.10 386 VAL A O 1
ATOM 2925 N N . ASN A 1 390 ? 11.426 -8.413 -69.319 1.00 33.53 387 ASN A N 1
ATOM 2926 C CA . ASN A 1 390 ? 10.019 -8.457 -69.716 1.00 35.79 387 ASN A CA 1
ATOM 2927 C C . ASN A 1 390 ? 9.667 -9.622 -70.644 1.00 41.28 387 ASN A C 1
ATOM 2928 O O . ASN A 1 390 ? 8.509 -9.767 -71.058 1.00 39.33 387 ASN A O 1
ATOM 2933 N N . ASN A 1 391 ? 10.656 -10.450 -70.973 1.00 35.58 388 ASN A N 1
ATOM 2934 C CA . ASN A 1 391 ? 10.407 -11.589 -71.854 1.00 37.22 388 ASN A CA 1
ATOM 2935 C C . ASN A 1 391 ? 9.699 -12.716 -71.112 1.00 39.81 388 ASN A C 1
ATOM 2936 O O . ASN A 1 391 ? 10.333 -13.559 -70.476 1.00 39.28 388 ASN A O 1
ATOM 2941 N N . GLU A 1 392 ? 8.375 -12.720 -71.193 1.00 43.32 389 GLU A N 1
ATOM 2942 C CA . GLU A 1 392 ? 7.566 -13.645 -70.411 1.00 48.99 389 GLU A CA 1
ATOM 2943 C C . GLU A 1 392 ? 7.686 -15.084 -70.900 1.00 48.23 389 GLU A C 1
ATOM 2944 O O . GLU A 1 392 ? 7.578 -16.021 -70.109 1.00 41.41 389 GLU A O 1
ATOM 2950 N N . LYS A 1 393 ? 7.904 -15.256 -72.202 1.00 50.22 390 LYS A N 1
ATOM 2951 C CA A LYS A 1 393 ? 8.054 -16.586 -72.778 0.50 50.28 390 LYS A CA 1
ATOM 2952 C CA B LYS A 1 393 ? 8.056 -16.586 -72.782 0.50 50.29 390 LYS A CA 1
ATOM 2953 C C . LYS A 1 393 ? 9.374 -17.226 -72.350 1.00 45.97 390 LYS A C 1
ATOM 2954 O O . LYS A 1 393 ? 9.427 -18.414 -72.040 1.00 42.08 390 LYS A O 1
ATOM 2965 N N . LEU A 1 394 ? 10.438 -16.433 -72.336 1.00 43.01 391 LEU A N 1
ATOM 2966 C CA . LEU A 1 394 ? 11.729 -16.920 -71.872 1.00 37.45 391 LEU A CA 1
ATOM 2967 C C . LEU A 1 394 ? 11.565 -17.476 -70.457 1.00 35.62 391 LEU A C 1
ATOM 2968 O O . LEU A 1 394 ? 12.067 -18.555 -70.144 1.00 34.29 391 LEU A O 1
ATOM 2973 N N . GLN A 1 395 ? 10.853 -16.737 -69.605 1.00 35.39 392 GLN A N 1
ATOM 2974 C CA . GLN A 1 395 ? 10.626 -17.178 -68.231 1.00 32.11 392 GLN A CA 1
ATOM 2975 C C . GLN A 1 395 ? 9.898 -18.513 -68.226 1.00 38.24 392 GLN A C 1
ATOM 2976 O O . GLN A 1 395 ? 10.235 -19.418 -67.458 1.00 35.08 392 GLN A O 1
ATOM 2982 N N . GLU A 1 396 ? 8.900 -18.634 -69.094 1.00 37.12 393 GLU A N 1
ATOM 2983 C CA . GLU A 1 396 ? 8.129 -19.866 -69.192 1.00 42.84 393 GLU A CA 1
ATOM 2984 C C . GLU A 1 396 ? 9.001 -21.033 -69.654 1.00 36.16 393 GLU A C 1
ATOM 2985 O O . GLU A 1 396 ? 8.905 -22.135 -69.119 1.00 41.93 393 GLU A O 1
ATOM 2991 N N . ASN A 1 397 ? 9.857 -20.785 -70.637 1.00 31.86 394 ASN A N 1
ATOM 2992 C CA . ASN A 1 397 ? 10.781 -21.819 -71.104 1.00 36.96 394 ASN A CA 1
ATOM 2993 C C . ASN A 1 397 ? 11.778 -22.254 -70.035 1.00 38.63 394 ASN A C 1
ATOM 2994 O O . ASN A 1 397 ? 12.004 -23.452 -69.829 1.00 37.32 394 ASN A O 1
ATOM 2999 N N . ILE A 1 398 ? 12.369 -21.278 -69.352 1.00 38.32 395 ILE A N 1
ATOM 3000 C CA . ILE A 1 398 ? 13.343 -21.569 -68.307 1.00 30.93 395 ILE A CA 1
ATOM 3001 C C . ILE A 1 398 ? 12.691 -22.320 -67.162 1.00 30.12 395 ILE A C 1
ATOM 3002 O O . ILE A 1 398 ? 13.294 -23.219 -66.573 1.00 38.34 395 ILE A O 1
ATOM 3007 N N . LYS A 1 399 ? 11.454 -21.949 -66.844 1.00 30.16 396 LYS A N 1
ATOM 3008 C CA . LYS A 1 399 ? 10.714 -22.630 -65.797 1.00 27.02 396 LYS A CA 1
ATOM 3009 C C . LYS A 1 399 ? 10.643 -24.116 -66.128 1.00 33.66 396 LYS A C 1
ATOM 3010 O O . LYS A 1 399 ? 10.843 -24.971 -65.265 1.00 37.14 396 LYS A O 1
ATOM 3016 N N . GLN A 1 400 ? 10.363 -24.414 -67.387 1.00 36.46 397 GLN A N 1
ATOM 3017 C CA . GLN A 1 400 ? 10.286 -25.796 -67.842 1.00 38.53 397 GLN A CA 1
ATOM 3018 C C . GLN A 1 400 ? 11.625 -26.500 -67.654 1.00 37.79 397 GLN A C 1
ATOM 3019 O O . GLN A 1 400 ? 11.681 -27.609 -67.129 1.00 35.20 397 GLN A O 1
ATOM 3025 N N . GLU A 1 401 ? 12.704 -25.846 -68.067 1.00 38.50 398 GLU A N 1
ATOM 3026 C CA . GLU A 1 401 ? 14.039 -26.425 -67.928 1.00 35.09 398 GLU A CA 1
ATOM 3027 C C . GLU A 1 401 ? 14.426 -26.649 -66.468 1.00 30.69 398 GLU A C 1
ATOM 3028 O O . GLU A 1 401 ? 15.041 -27.656 -66.137 1.00 35.13 398 GLU A O 1
ATOM 3034 N N . LEU A 1 402 ? 14.058 -25.716 -65.595 1.00 30.10 399 LEU A N 1
ATOM 3035 C CA . LEU A 1 402 ? 14.435 -25.810 -64.185 1.00 30.63 399 LEU A CA 1
ATOM 3036 C C . LEU A 1 402 ? 13.677 -26.903 -63.448 1.00 31.17 399 LEU A C 1
ATOM 3037 O O . LEU A 1 402 ? 14.229 -27.559 -62.571 1.00 30.78 399 LEU A O 1
ATOM 3042 N N . LYS A 1 403 ? 12.404 -27.080 -63.787 1.00 32.63 400 LYS A N 1
ATOM 3043 C CA . LYS A 1 403 ? 11.618 -28.169 -63.220 1.00 33.33 400 LYS A CA 1
ATOM 3044 C C . LYS A 1 403 ? 12.275 -29.508 -63.546 1.00 33.55 400 LYS A C 1
ATOM 3045 O O . LYS A 1 403 ? 12.339 -30.404 -62.705 1.00 30.04 400 LYS A O 1
ATOM 3051 N N . LYS A 1 404 ? 12.783 -29.639 -64.767 1.00 32.33 401 LYS A N 1
ATOM 3052 C CA . LYS A 1 404 ? 13.480 -30.865 -65.156 1.00 37.62 401 LYS A CA 1
ATOM 3053 C C . LYS A 1 404 ? 14.751 -31.053 -64.333 1.00 32.48 401 LYS A C 1
ATOM 3054 O O . LYS A 1 404 ? 15.039 -32.147 -63.850 1.00 34.93 401 LYS A O 1
ATOM 3060 N N . LEU A 1 405 ? 15.515 -29.979 -64.188 1.00 26.72 402 LEU A N 1
ATOM 3061 C CA . LEU A 1 405 ? 16.718 -30.016 -63.374 1.00 29.15 402 LEU A CA 1
ATOM 3062 C C . LEU A 1 405 ? 16.372 -30.398 -61.927 1.00 30.53 402 LEU A C 1
ATOM 3063 O O . LEU A 1 405 ? 17.000 -31.280 -61.339 1.00 36.06 402 LEU A O 1
ATOM 3068 N N . ALA A 1 406 ? 15.350 -29.750 -61.376 1.00 31.81 403 ALA A N 1
ATOM 3069 C CA . ALA A 1 406 ? 14.907 -30.002 -60.006 1.00 29.28 403 ALA A CA 1
ATOM 3070 C C . ALA A 1 406 ? 14.482 -31.456 -59.777 1.00 31.82 403 ALA A C 1
ATOM 3071 O O . ALA A 1 406 ? 14.711 -32.017 -58.703 1.00 27.61 403 ALA A O 1
ATOM 3073 N N . SER A 1 407 ? 13.872 -32.072 -60.785 1.00 27.54 404 SER A N 1
ATOM 3074 C CA . SER A 1 407 ? 13.380 -33.437 -60.636 1.00 31.27 404 SER A CA 1
ATOM 3075 C C . SER A 1 407 ? 14.500 -34.430 -60.337 1.00 33.51 404 SER A C 1
ATOM 3076 O O . SER A 1 407 ? 14.240 -35.558 -59.926 1.00 34.25 404 SER A O 1
ATOM 3079 N N . ASN A 1 408 ? 15.746 -34.023 -60.557 1.00 32.03 405 ASN A N 1
ATOM 3080 C CA . ASN A 1 408 ? 16.880 -34.920 -60.329 1.00 33.23 405 ASN A CA 1
ATOM 3081 C C . ASN A 1 408 ? 17.496 -34.747 -58.952 1.00 32.63 405 ASN A C 1
ATOM 3082 O O . ASN A 1 408 ? 18.467 -35.415 -58.616 1.00 31.54 405 ASN A O 1
ATOM 3087 N N . PHE A 1 409 ? 16.911 -33.853 -58.158 1.00 31.25 406 PHE A N 1
ATOM 3088 C CA . PHE A 1 409 ? 17.460 -33.482 -56.861 1.00 24.88 406 PHE A CA 1
ATOM 3089 C C . PHE A 1 409 ? 16.358 -33.436 -55.809 1.00 28.98 406 PHE A C 1
ATOM 3090 O O . PHE A 1 409 ? 16.041 -32.389 -55.258 1.00 26.99 406 PHE A O 1
ATOM 3098 N N . ILE A 1 410 ? 15.765 -34.592 -55.545 1.00 29.27 407 ILE A N 1
ATOM 3099 C CA . ILE A 1 410 ? 14.614 -34.657 -54.657 1.00 28.70 407 ILE A CA 1
ATOM 3100 C C . ILE A 1 410 ? 15.062 -35.194 -53.311 1.00 33.06 407 ILE A C 1
ATOM 3101 O O . ILE A 1 410 ? 15.623 -36.284 -53.238 1.00 38.56 407 ILE A O 1
ATOM 3106 N N . ILE A 1 411 ? 14.842 -34.436 -52.243 1.00 31.12 408 ILE A N 1
ATOM 3107 C CA . ILE A 1 411 ? 15.233 -34.937 -50.925 1.00 35.49 408 ILE A CA 1
ATOM 3108 C C . ILE A 1 411 ? 14.068 -35.410 -50.059 1.00 36.99 408 ILE A C 1
ATOM 3109 O O . ILE A 1 411 ? 14.281 -36.106 -49.067 1.00 42.51 408 ILE A O 1
ATOM 3114 N N . TYR A 1 412 ? 12.841 -35.062 -50.436 1.00 29.04 409 TYR A N 1
ATOM 3115 C CA . TYR A 1 412 ? 11.689 -35.582 -49.702 1.00 26.34 409 TYR A CA 1
ATOM 3116 C C . TYR A 1 412 ? 10.807 -36.488 -50.555 1.00 27.98 409 TYR A C 1
ATOM 3117 O O . TYR A 1 412 ? 10.342 -36.086 -51.617 1.00 32.02 409 TYR A O 1
ATOM 3126 N N . GLU A 1 413 ? 10.552 -37.690 -50.056 1.00 28.11 410 GLU A N 1
ATOM 3127 C CA A GLU A 1 413 ? 9.669 -38.624 -50.739 0.50 35.75 410 GLU A CA 1
ATOM 3128 C CA B GLU A 1 413 ? 9.672 -38.639 -50.720 0.50 35.79 410 GLU A CA 1
ATOM 3129 C C . GLU A 1 413 ? 8.228 -38.438 -50.266 1.00 32.05 410 GLU A C 1
ATOM 3130 O O . GLU A 1 413 ? 7.304 -39.010 -50.835 1.00 32.31 410 GLU A O 1
ATOM 3141 N N . ARG A 1 414 ? 8.039 -37.624 -49.230 1.00 29.78 411 ARG A N 1
ATOM 3142 C CA . ARG A 1 414 ? 6.701 -37.385 -48.687 1.00 26.08 411 ARG A CA 1
ATOM 3143 C C . ARG A 1 414 ? 6.658 -36.058 -47.954 1.00 23.78 411 ARG A C 1
ATOM 3144 O O . ARG A 1 414 ? 7.704 -35.469 -47.680 1.00 23.25 411 ARG A O 1
ATOM 3152 N N . ALA A 1 415 ? 5.453 -35.592 -47.634 1.00 22.16 412 ALA A N 1
ATOM 3153 C CA . ALA A 1 415 ? 5.286 -34.274 -47.021 1.00 21.44 412 ALA A CA 1
ATOM 3154 C C . ALA A 1 415 ? 5.318 -34.326 -45.503 1.00 23.52 412 ALA A C 1
ATOM 3155 O O . ALA A 1 415 ? 5.705 -33.350 -44.852 1.00 22.36 412 ALA A O 1
ATOM 3165 N N . PHE A 1 417 ? 6.337 -36.524 -41.886 1.00 24.51 414 PHE A N 1
ATOM 3166 C CA . PHE A 1 417 ? 7.262 -37.495 -41.315 1.00 30.68 414 PHE A CA 1
ATOM 3167 C C . PHE A 1 417 ? 6.873 -37.892 -39.893 1.00 43.49 414 PHE A C 1
ATOM 3168 O O . PHE A 1 417 ? 7.253 -38.966 -39.427 1.00 46.83 414 PHE A O 1
ATOM 3177 N N . SER B 1 1 ? 8.204 -50.254 -39.032 1.00 79.60 -2 SER B N 1
ATOM 3178 C CA . SER B 1 1 ? 9.314 -49.627 -38.323 1.00 80.37 -2 SER B CA 1
ATOM 3179 C C . SER B 1 1 ? 9.191 -48.102 -38.365 1.00 83.07 -2 SER B C 1
ATOM 3180 O O . SER B 1 1 ? 9.981 -47.421 -39.021 1.00 79.75 -2 SER B O 1
ATOM 3183 N N . ASN B 1 2 ? 8.194 -47.574 -37.661 1.00 84.81 -1 ASN B N 1
ATOM 3184 C CA . ASN B 1 2 ? 7.937 -46.137 -37.646 1.00 84.30 -1 ASN B CA 1
ATOM 3185 C C . ASN B 1 2 ? 9.117 -45.320 -37.110 1.00 73.34 -1 ASN B C 1
ATOM 3186 O O . ASN B 1 2 ? 9.746 -45.691 -36.115 1.00 67.51 -1 ASN B O 1
ATOM 3191 N N . ALA B 1 3 ? 9.406 -44.207 -37.781 1.00 65.00 0 ALA B N 1
ATOM 3192 C CA . ALA B 1 3 ? 10.523 -43.339 -37.412 1.00 53.11 0 ALA B CA 1
ATOM 3193 C C . ALA B 1 3 ? 11.824 -44.124 -37.236 1.00 41.05 0 ALA B C 1
ATOM 3194 O O . ALA B 1 3 ? 12.613 -43.842 -36.331 1.00 37.17 0 ALA B O 1
ATOM 3204 N N . SER B 1 5 ? 14.353 -44.054 -39.227 1.00 39.88 2 SER B N 1
ATOM 3205 C CA . SER B 1 5 ? 15.466 -43.169 -39.544 1.00 42.22 2 SER B CA 1
ATOM 3206 C C . SER B 1 5 ? 15.922 -42.432 -38.291 1.00 34.39 2 SER B C 1
ATOM 3207 O O . SER B 1 5 ? 17.121 -42.291 -38.051 1.00 33.87 2 SER B O 1
ATOM 3210 N N . LEU B 1 6 ? 14.971 -41.963 -37.492 1.00 28.55 3 LEU B N 1
ATOM 3211 C CA . LEU B 1 6 ? 15.328 -41.272 -36.257 1.00 27.63 3 LEU B CA 1
ATOM 3212 C C . LEU B 1 6 ? 16.010 -42.232 -35.290 1.00 30.17 3 LEU B C 1
ATOM 3213 O O . LEU B 1 6 ? 17.016 -41.895 -34.670 1.00 26.75 3 LEU B O 1
ATOM 3218 N N . GLU B 1 7 ? 15.455 -43.431 -35.161 1.00 30.57 4 GLU B N 1
ATOM 3219 C CA . GLU B 1 7 ? 16.034 -44.439 -34.279 1.00 30.05 4 GLU B CA 1
ATOM 3220 C C . GLU B 1 7 ? 17.487 -44.751 -34.651 1.00 29.63 4 GLU B C 1
ATOM 3221 O O . GLU B 1 7 ? 18.347 -44.897 -33.780 1.00 28.34 4 GLU B O 1
ATOM 3235 N N . PHE B 1 9 ? 19.464 -42.739 -36.486 1.00 23.80 6 PHE B N 1
ATOM 3236 C CA . PHE B 1 9 ? 20.261 -41.519 -36.479 1.00 23.81 6 PHE B CA 1
ATOM 3237 C C . PHE B 1 9 ? 20.535 -40.947 -35.088 1.00 27.67 6 PHE B C 1
ATOM 3238 O O . PHE B 1 9 ? 21.650 -40.504 -34.800 1.00 26.78 6 PHE B O 1
ATOM 3246 N N . ASP B 1 10 ? 19.514 -40.924 -34.240 1.00 22.17 7 ASP B N 1
ATOM 3247 C CA . ASP B 1 10 ? 19.647 -40.313 -32.921 1.00 24.19 7 ASP B CA 1
ATOM 3248 C C . ASP B 1 10 ? 18.896 -41.158 -31.915 1.00 21.22 7 ASP B C 1
ATOM 3249 O O . ASP B 1 10 ? 17.827 -40.765 -31.439 1.00 21.47 7 ASP B O 1
ATOM 3254 N N . LYS B 1 11 ? 19.446 -42.322 -31.595 1.00 22.19 8 LYS B N 1
ATOM 3255 C CA . LYS B 1 11 ? 18.724 -43.286 -30.758 1.00 22.06 8 LYS B CA 1
ATOM 32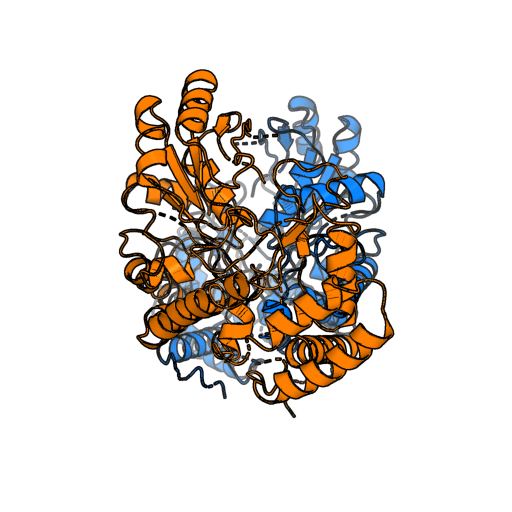56 C C . LYS B 1 11 ? 18.431 -42.738 -29.371 1.00 20.24 8 LYS B C 1
ATOM 3257 O O . LYS B 1 11 ? 17.421 -43.092 -28.772 1.00 25.07 8 LYS B O 1
ATOM 3263 N N . GLU B 1 12 ? 19.298 -41.870 -28.853 1.00 20.72 9 GLU B N 1
ATOM 3264 C CA . GLU B 1 12 ? 19.035 -41.288 -27.533 1.00 24.46 9 GLU B CA 1
ATOM 3265 C C . GLU B 1 12 ? 17.719 -40.490 -27.505 1.00 25.80 9 GLU B C 1
ATOM 3266 O O . GLU B 1 12 ? 16.850 -40.710 -26.645 1.00 21.30 9 GLU B O 1
ATOM 3272 N N . ILE B 1 13 ? 17.569 -39.565 -28.446 1.00 19.96 10 ILE B N 1
ATOM 3273 C CA . ILE B 1 13 ? 16.330 -38.798 -28.551 1.00 16.53 10 ILE B CA 1
ATOM 3274 C C . ILE B 1 13 ? 15.120 -39.718 -28.788 1.00 23.41 10 ILE B C 1
ATOM 3275 O O . ILE B 1 13 ? 14.074 -39.566 -28.154 1.00 20.73 10 ILE B O 1
ATOM 3280 N N . PHE B 1 14 ? 15.274 -40.679 -29.691 1.00 20.19 11 PHE B N 1
ATOM 3281 C CA . PHE B 1 14 ? 14.206 -41.633 -29.995 1.00 22.10 11 PHE B CA 1
ATOM 3282 C C . PHE B 1 14 ? 13.755 -42.384 -28.733 1.00 21.28 11 PHE B C 1
ATOM 3283 O O . PHE B 1 14 ? 12.555 -42.495 -28.455 1.00 18.86 11 PHE B O 1
ATOM 3291 N N . ASP B 1 15 ? 14.721 -42.882 -27.964 1.00 26.00 12 ASP B N 1
ATOM 3292 C CA . ASP B 1 15 ? 14.420 -43.617 -26.737 1.00 28.01 12 ASP B CA 1
ATOM 3293 C C . ASP B 1 15 ? 13.746 -42.752 -25.675 1.00 24.63 12 ASP B C 1
ATOM 3294 O O . ASP B 1 15 ? 12.802 -43.195 -25.014 1.00 24.49 12 ASP B O 1
ATOM 3299 N N . LEU B 1 16 ? 14.237 -41.525 -25.510 1.00 22.56 13 LEU B N 1
ATOM 3300 C CA . LEU B 1 16 ? 13.667 -40.596 -24.535 1.00 20.02 13 LEU B CA 1
ATOM 3301 C C . LEU B 1 16 ? 12.233 -40.236 -24.890 1.00 20.98 13 LEU B C 1
ATOM 3302 O O . LEU B 1 16 ? 11.377 -40.109 -24.013 1.00 22.51 13 LEU B O 1
ATOM 3307 N N . THR B 1 17 ? 11.968 -40.094 -26.180 1.00 18.58 14 THR B N 1
ATOM 3308 C CA . THR B 1 17 ? 10.621 -39.788 -26.637 1.00 21.15 14 THR B CA 1
ATOM 3309 C C . THR B 1 17 ? 9.669 -40.961 -26.343 1.00 20.31 14 THR B C 1
ATOM 3310 O O . THR B 1 17 ? 8.552 -40.747 -25.867 1.00 19.74 14 THR B O 1
ATOM 3314 N N . ASN B 1 18 ? 10.109 -42.193 -26.603 1.00 20.47 15 ASN B N 1
ATOM 3315 C CA . ASN B 1 18 ? 9.285 -43.362 -26.258 1.00 23.21 15 ASN B CA 1
ATOM 3316 C C . ASN B 1 18 ? 9.064 -43.539 -24.759 1.00 25.21 15 ASN B C 1
ATOM 3317 O O . ASN B 1 18 ? 8.006 -44.005 -24.341 1.00 23.59 15 ASN B O 1
ATOM 3322 N N . LYS B 1 19 ? 10.067 -43.200 -23.954 1.00 22.83 16 LYS B N 1
ATOM 3323 C CA . LYS B 1 19 ? 9.907 -43.233 -22.499 1.00 25.31 16 LYS B CA 1
ATOM 3324 C C . LYS B 1 19 ? 8.861 -42.225 -22.034 1.00 22.11 16 LYS B C 1
ATOM 3325 O O . LYS B 1 19 ? 8.109 -42.480 -21.092 1.00 22.89 16 LYS B O 1
ATOM 3331 N N . GLU B 1 20 ? 8.822 -41.076 -22.691 1.00 19.91 17 GLU B N 1
ATOM 3332 C CA . GLU B 1 20 ? 7.830 -40.067 -22.351 1.00 23.88 17 GLU B CA 1
ATOM 3333 C C . GLU B 1 20 ? 6.436 -40.535 -22.753 1.00 23.61 17 GLU B C 1
ATOM 3334 O O . GLU B 1 20 ? 5.461 -40.268 -22.053 1.00 20.94 17 GLU B O 1
ATOM 3340 N N . LEU B 1 21 ? 6.332 -41.245 -23.869 1.00 19.48 18 LEU B N 1
ATOM 3341 C CA . LEU B 1 21 ? 5.050 -41.844 -24.228 1.00 22.18 18 LEU B CA 1
ATOM 3342 C C . LEU B 1 21 ? 4.625 -42.884 -23.184 1.00 23.77 18 LEU B C 1
ATOM 3343 O O . LEU B 1 21 ? 3.466 -42.925 -22.755 1.00 21.05 18 LEU B O 1
ATOM 3348 N N . GLU B 1 22 ? 5.565 -43.735 -22.791 1.00 19.35 19 GLU B N 1
ATOM 3349 C CA . GLU B 1 22 ? 5.288 -44.752 -21.782 1.00 24.71 19 GLU B CA 1
ATOM 3350 C C . GLU B 1 22 ? 4.804 -44.103 -20.488 1.00 26.28 19 GLU B C 1
ATOM 3351 O O . GLU B 1 22 ? 3.847 -44.570 -19.873 1.00 25.93 19 GLU B O 1
ATOM 3357 N N . ARG B 1 23 ? 5.461 -43.020 -20.084 1.00 20.60 20 ARG B N 1
ATOM 3358 C CA . ARG B 1 23 ? 5.038 -42.260 -18.914 1.00 22.83 20 ARG B CA 1
ATOM 3359 C C . ARG B 1 23 ? 3.621 -41.690 -19.073 1.00 24.94 20 ARG B C 1
ATOM 3360 O O . ARG B 1 23 ? 2.824 -41.751 -18.140 1.00 24.92 20 ARG B O 1
ATOM 3368 N N . GLN B 1 24 ? 3.313 -41.109 -20.233 1.00 19.42 21 GLN B N 1
ATOM 3369 C CA . GLN B 1 24 ? 1.952 -40.602 -20.468 1.00 23.44 21 GLN B CA 1
ATOM 3370 C C . GLN B 1 24 ? 0.890 -41.712 -20.473 1.00 26.05 21 GLN B C 1
ATOM 3371 O O . GLN B 1 24 ? -0.263 -41.471 -20.114 1.00 28.28 21 GLN B O 1
ATOM 3377 N N . CYS B 1 25 ? 1.260 -42.917 -20.898 1.00 23.77 22 CYS B N 1
ATOM 3378 C CA . CYS B 1 25 ? 0.292 -44.020 -20.968 1.00 23.19 22 CYS B CA 1
ATOM 3379 C C . CYS B 1 25 ? 0.089 -44.663 -19.610 1.00 26.95 22 CYS B C 1
ATOM 3380 O O . CYS B 1 25 ? -1.025 -45.033 -19.247 1.00 28.58 22 CYS B O 1
ATOM 3383 N N . GLU B 1 26 ? 1.180 -44.816 -18.867 1.00 21.86 23 GLU B N 1
ATOM 3384 C CA . GLU B 1 26 ? 1.152 -45.604 -17.638 1.00 26.19 23 GLU B CA 1
ATOM 3385 C C . GLU B 1 26 ? 0.645 -44.823 -16.432 1.00 31.27 23 GLU B C 1
ATOM 3386 O O . GLU B 1 26 ? 0.085 -45.410 -15.504 1.00 31.98 23 GLU B O 1
ATOM 3392 N N . GLY B 1 27 ? 0.851 -43.511 -16.440 1.00 27.14 24 GLY B N 1
ATOM 3393 C CA . GLY B 1 27 ? 0.435 -42.672 -15.329 1.00 26.91 24 GLY B CA 1
ATOM 3394 C C . GLY B 1 27 ? -0.888 -41.971 -15.579 1.00 22.86 24 GLY B C 1
ATOM 3395 O O . GLY B 1 27 ? -1.440 -42.032 -16.678 1.00 25.60 24 GLY B O 1
ATOM 3396 N N . LEU B 1 28 ? -1.405 -41.322 -14.542 1.00 19.72 25 LEU B N 1
ATOM 3397 C CA . LEU B 1 28 ? -2.621 -40.534 -14.648 1.00 21.29 25 LEU B CA 1
ATOM 3398 C C . LEU B 1 28 ? -2.245 -39.061 -14.625 1.00 26.47 25 LEU B C 1
ATOM 3399 O O . LEU B 1 28 ? -1.743 -38.556 -13.626 1.00 27.41 25 LEU B O 1
ATOM 3404 N N . GLU B 1 29 ? -2.483 -38.388 -15.744 1.00 23.33 26 GLU B N 1
ATOM 3405 C CA . GLU B 1 29 ? -2.124 -36.989 -15.916 1.00 26.71 26 GLU B CA 1
ATOM 3406 C C . GLU B 1 29 ? -3.244 -36.131 -15.367 1.00 29.52 26 GLU B C 1
ATOM 3407 O O . GLU B 1 29 ? -4.309 -36.036 -15.978 1.00 29.82 26 GLU B O 1
ATOM 3421 N N . ILE B 1 31 ? -2.585 -32.811 -14.125 1.00 21.40 28 ILE B N 1
ATOM 3422 C CA . ILE B 1 31 ? -2.205 -31.405 -14.182 1.00 22.89 28 ILE B CA 1
ATOM 3423 C C . ILE B 1 31 ? -3.309 -30.687 -14.967 1.00 27.92 28 ILE B C 1
ATOM 3424 O O . ILE B 1 31 ? -3.581 -31.025 -16.118 1.00 26.51 28 ILE B O 1
ATOM 3429 N N . ALA B 1 32 ? -3.973 -29.726 -14.331 1.00 22.83 29 ALA B N 1
ATOM 3430 C CA . ALA B 1 32 ? -5.196 -29.157 -14.912 1.00 24.73 29 ALA B CA 1
ATOM 3431 C C . ALA B 1 32 ? -4.995 -28.553 -16.293 1.00 24.32 29 ALA B C 1
ATOM 3432 O O . ALA B 1 32 ? -5.922 -28.538 -17.104 1.00 28.19 29 ALA B O 1
ATOM 3434 N N . SER B 1 33 ? -3.783 -28.075 -16.558 1.00 22.49 30 SER B N 1
ATOM 3435 C CA . SER B 1 33 ? -3.468 -27.342 -17.780 1.00 29.98 30 SER B CA 1
ATOM 3436 C C . SER B 1 33 ? -2.870 -28.201 -18.890 1.00 29.19 30 SER B C 1
ATOM 3437 O O . SER B 1 33 ? -2.400 -27.684 -19.896 1.00 35.71 30 SER B O 1
ATOM 3440 N N . GLU B 1 34 ? -2.886 -29.510 -18.712 1.00 25.45 31 GLU B N 1
ATOM 3441 C CA . GLU B 1 34 ? -2.361 -30.382 -19.746 1.00 30.11 31 GLU B CA 1
ATOM 3442 C C . GLU B 1 34 ? -3.455 -31.141 -20.464 1.00 28.15 31 GLU B C 1
ATOM 3443 O O . GLU B 1 34 ? -4.570 -31.279 -19.965 1.00 21.48 31 GLU B O 1
ATOM 3449 N N . ASN B 1 35 ? -3.124 -31.641 -21.642 1.00 17.35 32 ASN B N 1
ATOM 3450 C CA . ASN B 1 35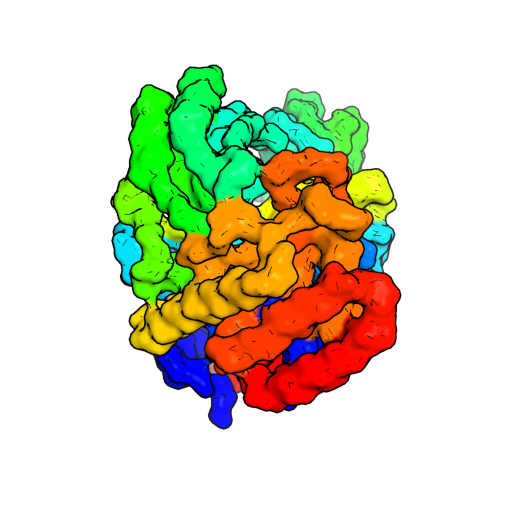 ? -4.101 -32.384 -22.407 1.00 14.77 32 ASN B CA 1
ATOM 3451 C C . ASN B 1 35 ? -3.387 -33.304 -23.378 1.00 18.02 32 ASN B C 1
ATOM 3452 O O . ASN B 1 35 ? -2.144 -33.309 -23.435 1.00 17.41 32 ASN B O 1
ATOM 3457 N N . PHE B 1 36 ? -4.150 -34.089 -24.126 1.00 15.84 33 PHE B N 1
ATOM 3458 C CA . PHE B 1 36 ? -3.568 -34.977 -25.132 1.00 13.30 33 PHE B CA 1
ATOM 3459 C C . PHE B 1 36 ? -3.978 -34.543 -26.537 1.00 18.86 33 PHE B C 1
ATOM 3460 O O . PHE B 1 36 ? -5.151 -34.603 -26.880 1.00 20.31 33 PHE B O 1
ATOM 3468 N N . THR B 1 37 ? -2.995 -34.092 -27.316 1.00 14.48 34 THR B N 1
ATOM 3469 C CA . THR B 1 3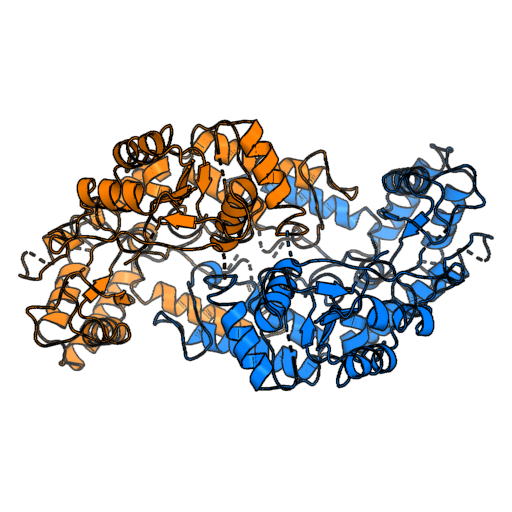7 ? -3.149 -33.634 -28.698 1.00 22.13 34 THR B CA 1
ATOM 3470 C C . THR B 1 37 ? -3.709 -34.752 -29.565 1.00 16.82 34 THR B C 1
ATOM 3471 O O . THR B 1 37 ? -3.450 -35.920 -29.304 1.00 19.74 34 THR B O 1
ATOM 3475 N N . LEU B 1 38 ? -4.455 -34.407 -30.611 1.00 16.52 35 LEU B N 1
ATOM 3476 C CA . LEU B 1 38 ? -4.900 -35.413 -31.583 1.00 19.09 35 LEU B CA 1
ATOM 3477 C C . LEU B 1 38 ? -3.745 -35.943 -32.435 1.00 18.50 35 LEU B C 1
ATOM 3478 O O . LEU B 1 38 ? -2.874 -35.177 -32.846 1.00 18.43 35 LEU B O 1
ATOM 3483 N N . PRO B 1 39 ? -3.759 -37.244 -32.754 1.00 18.32 36 PRO B N 1
ATOM 3484 C CA . PRO B 1 39 ? -2.767 -37.762 -33.700 1.00 20.14 36 PRO B CA 1
ATOM 3485 C C . PRO B 1 39 ? -2.750 -36.958 -35.003 1.00 17.23 36 PRO B C 1
ATOM 3486 O O . PRO B 1 39 ? -1.670 -36.697 -35.531 1.00 22.62 36 PRO B O 1
ATOM 3490 N N . GLU B 1 40 ? -3.918 -36.555 -35.498 1.00 18.35 37 GLU B N 1
ATOM 3491 C CA . GLU B 1 40 ? -3.980 -35.828 -36.764 1.00 18.10 37 GLU B CA 1
ATOM 3492 C C . GLU B 1 40 ? -3.295 -34.472 -36.677 1.00 18.04 37 GLU B C 1
ATOM 3493 O O . GLU B 1 40 ? -2.729 -33.990 -37.655 1.00 19.47 37 GLU B O 1
ATOM 3499 N N . VAL B 1 41 ? -3.365 -33.848 -35.504 1.00 15.79 38 VAL B N 1
ATOM 3500 C CA . VAL B 1 41 ? -2.660 -32.588 -35.283 1.00 16.50 38 VAL B CA 1
ATOM 3501 C C . VAL B 1 41 ? -1.154 -32.831 -35.316 1.00 17.19 38 VAL B C 1
ATOM 3502 O O . VAL B 1 41 ? -0.385 -32.066 -35.898 1.00 16.74 38 VAL B O 1
ATOM 3514 N N . GLU B 1 43 ? 0.414 -35.231 -36.806 1.00 19.52 40 GLU B N 1
ATOM 3515 C CA . GLU B 1 43 ? 0.885 -35.652 -38.112 1.00 22.57 40 GLU B CA 1
ATOM 3516 C C . GLU B 1 43 ? 1.273 -34.440 -38.931 1.00 22.95 40 GLU B C 1
ATOM 3517 O O . GLU B 1 43 ? 2.320 -34.424 -39.565 1.00 28.53 40 GLU B O 1
ATOM 3523 N N . VAL B 1 44 ? 0.465 -33.390 -38.893 1.00 15.11 41 VAL B N 1
ATOM 3524 C CA . VAL B 1 44 ? 0.791 -32.263 -39.753 1.00 16.16 41 VAL B CA 1
ATOM 3525 C C . VAL B 1 44 ? 1.908 -31.415 -39.177 1.00 20.80 41 VAL B C 1
ATOM 3526 O O . VAL B 1 44 ? 2.498 -30.617 -39.886 1.00 16.11 41 VAL B O 1
ATOM 3538 N N . GLY B 1 46 ? 4.765 -32.568 -38.048 1.00 18.71 43 GLY B N 1
ATOM 3539 C CA . GLY B 1 46 ? 6.039 -33.098 -38.505 1.00 18.59 43 GLY B CA 1
ATOM 3540 C C . GLY B 1 46 ? 6.139 -33.044 -40.016 1.00 19.83 43 GLY B C 1
ATOM 3541 O O . GLY B 1 46 ? 6.439 -34.049 -40.660 1.00 23.70 43 GLY B O 1
ATOM 3542 N N . SER B 1 47 ? 5.904 -31.864 -40.585 1.00 22.15 44 SER B N 1
ATOM 3543 C CA . SER B 1 47 ? 5.757 -31.754 -42.034 1.00 21.79 44 SER B CA 1
ATOM 3544 C C . SER B 1 47 ? 6.722 -30.771 -42.658 1.00 20.27 44 SER B C 1
ATOM 3545 O O . SER B 1 47 ? 7.382 -29.988 -41.967 1.00 19.57 44 SER B O 1
ATOM 3548 N N . ILE B 1 48 ? 6.784 -30.797 -43.985 1.00 15.23 45 ILE B N 1
ATOM 3549 C CA . ILE B 1 48 ? 7.612 -29.836 -44.710 1.00 14.79 45 ILE B CA 1
ATOM 3550 C C . ILE B 1 48 ? 7.130 -28.375 -44.619 1.00 17.13 45 ILE B C 1
ATOM 3551 O O . ILE B 1 48 ? 7.770 -27.477 -45.170 1.00 16.60 45 ILE B O 1
ATOM 3556 N N . LEU B 1 49 ? 6.013 -28.123 -43.925 1.00 13.85 46 LEU B N 1
ATOM 3557 C CA . LEU B 1 49 ? 5.604 -26.737 -43.692 1.00 12.42 46 LEU B CA 1
ATOM 3558 C C . LEU B 1 49 ? 6.628 -25.979 -42.852 1.00 15.97 46 LEU B C 1
ATOM 3559 O O . LEU B 1 49 ? 6.667 -24.753 -42.876 1.00 17.60 46 LEU B O 1
ATOM 3564 N N . THR B 1 50 ? 7.456 -26.708 -42.113 1.00 15.95 47 THR B N 1
ATOM 3565 C CA A THR B 1 50 ? 8.525 -26.056 -41.362 0.50 18.16 47 THR B CA 1
ATOM 3566 C CA B THR B 1 50 ? 8.578 -26.116 -41.376 0.50 18.20 47 THR B CA 1
ATOM 3567 C C . THR B 1 50 ? 9.539 -25.320 -42.255 1.00 21.10 47 THR B C 1
ATOM 3568 O O . THR B 1 50 ? 10.222 -24.417 -41.783 1.00 21.42 47 THR B O 1
ATOM 3575 N N . ASN B 1 51 ? 9.614 -25.672 -43.539 1.00 18.25 48 ASN B N 1
ATOM 3576 C CA . ASN B 1 51 ? 10.567 -25.023 -44.441 1.00 16.25 48 ASN B CA 1
ATOM 3577 C C . ASN B 1 51 ? 10.108 -23.672 -44.974 1.00 24.59 48 ASN B C 1
ATOM 3578 O O . ASN B 1 51 ? 10.888 -22.941 -45.567 1.00 23.45 48 ASN B O 1
ATOM 3583 N N . LYS B 1 52 ? 8.839 -23.338 -44.785 1.00 18.08 49 LYS B N 1
ATOM 3584 C CA . LYS B 1 52 ? 8.313 -22.131 -45.418 1.00 18.65 49 LYS B CA 1
ATOM 3585 C C . LYS B 1 52 ? 8.472 -20.910 -44.520 1.00 25.74 49 LYS B C 1
ATOM 3586 O O . LYS B 1 52 ? 8.060 -20.922 -43.365 1.00 27.31 49 LYS B O 1
ATOM 3592 N N . TYR B 1 53 ? 9.102 -19.863 -45.046 1.00 23.94 50 TYR B N 1
ATOM 3593 C CA . TYR B 1 53 ? 9.217 -18.610 -44.314 1.00 29.67 50 TYR B CA 1
ATOM 3594 C C . TYR B 1 53 ? 8.133 -17.665 -44.830 1.00 34.66 50 TYR B C 1
ATOM 3595 O O . TYR B 1 53 ? 8.198 -17.183 -45.962 1.00 39.71 50 TYR B O 1
ATOM 3604 N N . ALA B 1 54 ? 7.118 -17.427 -44.012 1.00 30.25 51 ALA B N 1
ATOM 3605 C CA . ALA B 1 54 ? 5.959 -16.675 -44.477 1.00 34.19 51 ALA B CA 1
ATOM 3606 C C . ALA B 1 54 ? 5.661 -15.418 -43.656 1.00 25.16 51 ALA B C 1
ATOM 3607 O O . ALA B 1 54 ? 4.542 -15.243 -43.170 1.00 27.40 51 ALA B O 1
ATOM 3609 N N . GLU B 1 55 ? 6.643 -14.529 -43.532 1.00 25.88 52 GLU B N 1
ATOM 3610 C CA . GLU B 1 55 ? 6.412 -13.258 -42.841 1.00 28.61 52 GLU B CA 1
ATOM 3611 C C . GLU B 1 55 ? 5.281 -12.459 -43.489 1.00 23.04 52 GLU B C 1
ATOM 3612 O O . GLU B 1 55 ? 5.173 -12.403 -44.717 1.00 21.96 52 GLU B O 1
ATOM 3618 N N . GLY B 1 56 ? 4.457 -11.828 -42.657 1.00 18.33 53 GLY B N 1
ATOM 3619 C CA . GLY B 1 56 ? 3.299 -11.088 -43.139 1.00 20.08 53 GLY B CA 1
ATOM 3620 C C . GLY B 1 56 ? 2.025 -11.892 -42.952 1.00 20.25 53 GLY B C 1
ATOM 3621 O O . GLY B 1 56 ? 2.014 -12.861 -42.201 1.00 19.27 53 GLY B O 1
ATOM 3622 N N . TYR B 1 57 ? 0.950 -11.493 -43.628 1.00 20.10 54 TYR B N 1
ATOM 3623 C CA . TYR B 1 57 ? -0.338 -12.183 -43.501 1.00 23.53 54 TYR B CA 1
ATOM 3624 C C . TYR B 1 57 ? -0.790 -12.694 -44.872 1.00 21.02 54 TYR B C 1
ATOM 3625 O O . TYR B 1 57 ? -0.187 -12.351 -45.893 1.00 22.81 54 TYR B O 1
ATOM 3634 N N . PRO B 1 58 ? -1.821 -13.559 -44.901 1.00 20.52 55 PRO B N 1
ATOM 3635 C CA . PRO B 1 58 ? -2.246 -14.132 -46.187 1.00 25.56 55 PRO B CA 1
ATOM 3636 C C . PRO B 1 58 ? -2.583 -13.059 -47.228 1.00 27.82 55 PRO B C 1
ATOM 3637 O O . PRO B 1 58 ? -3.298 -12.101 -46.930 1.00 25.28 55 PRO B O 1
ATOM 3641 N N . GLY B 1 59 ? -2.044 -13.217 -48.433 1.00 27.59 56 GLY B N 1
ATOM 3642 C CA . GLY B 1 59 ? -2.227 -12.232 -49.484 1.00 30.95 56 GLY B CA 1
ATOM 3643 C C . GLY B 1 59 ? -1.374 -10.991 -49.311 1.00 31.92 56 GLY B C 1
ATOM 3644 O O . GLY B 1 59 ? -1.414 -10.088 -50.145 1.00 33.46 56 GLY B O 1
ATOM 3645 N N . LYS B 1 60 ? -0.593 -10.949 -48.234 1.00 28.04 57 LYS B N 1
ATOM 3646 C CA . LYS B 1 60 ? 0.220 -9.781 -47.901 1.00 26.98 57 LYS B CA 1
ATOM 3647 C C . LYS B 1 60 ? 1.555 -10.216 -47.312 1.00 28.73 57 LYS B C 1
ATOM 3648 O O . LYS B 1 60 ? 1.975 -9.727 -46.259 1.00 28.11 57 LYS B O 1
ATOM 3654 N N . ARG B 1 61 ? 2.218 -11.143 -47.990 1.00 25.67 58 ARG B N 1
ATOM 3655 C CA . ARG B 1 61 ? 3.467 -11.698 -47.487 1.00 25.08 58 ARG B CA 1
ATOM 3656 C C . ARG B 1 61 ? 4.663 -10.918 -48.006 1.00 28.81 58 ARG B C 1
ATOM 3657 O O . ARG B 1 61 ? 4.587 -10.268 -49.044 1.00 29.30 58 ARG B O 1
ATOM 3665 N N . TYR B 1 62 ? 5.781 -11.010 -47.297 1.00 24.91 59 TYR B N 1
ATOM 3666 C CA . TYR B 1 62 ? 7.009 -10.369 -47.753 1.00 31.15 59 TYR B CA 1
ATOM 3667 C C . TYR B 1 62 ? 7.689 -11.135 -48.889 1.00 36.84 59 TYR B C 1
ATOM 3668 O O . TYR B 1 62 ? 8.312 -10.532 -49.757 1.00 42.72 59 TYR B O 1
ATOM 3677 N N . TYR B 1 63 ? 7.559 -12.458 -48.889 1.00 34.83 60 TYR B N 1
ATOM 3678 C CA . TYR B 1 63 ? 8.159 -13.288 -49.934 1.00 38.48 60 TYR B CA 1
ATOM 3679 C C . TYR B 1 63 ? 7.100 -13.912 -50.827 1.00 39.61 60 TYR B C 1
ATOM 3680 O O . TYR B 1 63 ? 5.935 -14.014 -50.440 1.00 32.88 60 TYR B O 1
ATOM 3689 N N . GLY B 1 64 ? 7.524 -14.353 -52.009 1.00 36.97 61 GLY B N 1
ATOM 3690 C CA . GLY B 1 64 ? 6.664 -15.090 -52.918 1.00 34.61 61 GLY B CA 1
ATOM 3691 C C . GLY B 1 64 ? 6.587 -16.569 -52.573 1.00 35.87 61 GLY B C 1
ATOM 3692 O O . GLY B 1 64 ? 7.255 -17.032 -51.648 1.00 35.01 61 GLY B O 1
ATOM 3693 N N . GLY B 1 65 ? 5.764 -17.310 -53.312 1.00 31.69 62 GLY B N 1
ATOM 3694 C CA . GLY B 1 65 ? 5.647 -18.747 -53.128 1.00 28.35 62 GLY B CA 1
ATOM 3695 C C . GLY B 1 65 ? 4.720 -19.157 -51.999 1.00 25.28 62 GLY B C 1
ATOM 3696 O O . GLY B 1 65 ? 4.787 -20.289 -51.516 1.00 25.45 62 GLY B O 1
ATOM 3697 N N . CYS B 1 66 ? 3.841 -18.250 -51.582 1.00 25.04 63 CYS B N 1
ATOM 3698 C CA . CYS B 1 66 ? 3.002 -18.495 -50.409 1.00 24.19 63 CYS B CA 1
ATOM 3699 C C . CYS B 1 66 ? 1.569 -18.906 -50.739 1.00 26.43 63 CYS B C 1
ATOM 3700 O O . CYS B 1 66 ? 0.702 -18.864 -49.868 1.00 22.84 63 CYS B O 1
ATOM 3703 N N . GLU B 1 67 ? 1.324 -19.323 -51.978 1.00 25.68 64 GLU B N 1
ATOM 3704 C CA . GLU B 1 67 ? -0.032 -19.652 -52.406 1.00 31.46 64 GLU B CA 1
ATOM 3705 C C . GLU B 1 67 ? -0.707 -20.630 -51.450 1.00 25.27 64 GLU B C 1
ATOM 3706 O O . GLU B 1 67 ? -1.841 -20.420 -51.024 1.00 23.47 64 GLU B O 1
ATOM 3712 N N . PHE B 1 68 ? 0.002 -21.698 -51.110 1.00 21.87 65 PHE B N 1
ATOM 3713 C CA . PHE B 1 68 ? -0.590 -22.789 -50.343 1.00 17.68 65 PHE B CA 1
ATOM 3714 C C . PHE B 1 68 ? -0.590 -22.514 -48.840 1.00 19.61 65 PHE B C 1
ATOM 3715 O O . PHE B 1 68 ? -1.564 -22.831 -48.145 1.00 19.97 65 PHE B O 1
ATOM 3723 N N . VAL B 1 69 ? 0.471 -21.897 -48.330 1.00 20.11 66 VAL B N 1
ATOM 3724 C CA . VAL B 1 69 ? 0.466 -21.575 -46.906 1.00 17.53 66 VAL B CA 1
ATOM 3725 C C . VAL B 1 69 ? -0.559 -20.465 -46.597 1.00 18.15 66 VAL B C 1
ATOM 3726 O O . VAL B 1 69 ? -1.087 -20.395 -45.490 1.00 16.94 66 VAL B O 1
ATOM 3730 N N . ASP B 1 70 ? -0.825 -19.592 -47.566 1.00 15.98 67 ASP B N 1
ATOM 3731 C CA . ASP B 1 70 ? -1.871 -18.583 -47.391 1.00 21.89 67 ASP B CA 1
ATOM 3732 C C . ASP B 1 70 ? -3.233 -19.264 -47.251 1.00 21.16 67 ASP B C 1
ATOM 3733 O O . ASP B 1 70 ? -4.058 -18.866 -46.428 1.00 19.35 67 ASP B O 1
ATOM 3738 N N . GLU B 1 71 ? -3.473 -20.283 -48.068 1.00 20.10 68 GLU B N 1
ATOM 3739 C CA . GLU B 1 71 ? -4.720 -21.032 -47.951 1.00 18.47 68 GLU B CA 1
ATOM 3740 C C . GLU B 1 71 ? -4.810 -21.754 -46.594 1.00 18.48 68 GLU B C 1
ATOM 3741 O O . GLU B 1 71 ? -5.864 -21.791 -45.960 1.00 15.17 68 GLU B O 1
ATOM 3747 N N . ILE B 1 72 ? -3.694 -22.311 -46.143 1.00 15.41 69 ILE B N 1
ATOM 3748 C CA . ILE B 1 72 ? -3.666 -22.993 -44.854 1.00 13.41 69 ILE B CA 1
ATOM 3749 C C . ILE B 1 72 ? -3.962 -22.006 -43.728 1.00 14.17 69 ILE B C 1
ATOM 3750 O O . ILE B 1 72 ? -4.799 -22.276 -42.856 1.00 15.62 69 ILE B O 1
ATOM 3755 N N . GLU B 1 73 ? -3.279 -20.862 -43.732 1.00 14.36 70 GLU B N 1
ATOM 3756 C CA . GLU B 1 73 ? -3.498 -19.888 -42.657 1.00 12.77 70 GLU B CA 1
ATOM 3757 C C . GLU B 1 73 ? -4.924 -19.344 -42.697 1.00 15.85 70 GLU B C 1
ATOM 3758 O O . GLU B 1 73 ? -5.557 -19.153 -41.663 1.00 16.35 70 GLU B O 1
ATOM 3764 N N . THR B 1 74 ? -5.431 -19.087 -43.895 1.00 12.73 71 THR B N 1
ATOM 3765 C CA . THR B 1 74 ? -6.813 -18.596 -44.030 1.00 17.60 71 THR B CA 1
ATOM 3766 C C . THR B 1 74 ? -7.816 -19.588 -43.448 1.00 16.76 71 THR B C 1
ATOM 3767 O O . THR B 1 74 ? -8.792 -19.207 -42.784 1.00 16.82 71 THR B O 1
ATOM 3771 N N . LEU B 1 75 ? -7.586 -20.866 -43.705 1.00 18.47 72 LEU B N 1
ATOM 3772 C CA A LEU B 1 75 ? -8.421 -21.911 -43.127 0.50 16.29 72 LEU B CA 1
ATOM 3773 C CA B LEU B 1 75 ? -8.417 -21.914 -43.140 0.50 16.27 72 LEU B CA 1
ATOM 3774 C C . LEU B 1 75 ? -8.356 -21.872 -41.612 1.00 17.67 72 LEU B C 1
ATOM 3775 O O . LEU B 1 75 ? -9.374 -21.965 -40.950 1.00 13.60 72 LEU B O 1
ATOM 3784 N N . ALA B 1 76 ? -7.148 -21.744 -41.054 1.00 12.12 73 ALA B N 1
ATOM 3785 C CA . ALA B 1 76 ? -7.034 -21.638 -39.593 1.00 11.93 73 ALA B CA 1
ATOM 3786 C C . ALA B 1 76 ? -7.814 -20.426 -39.053 1.00 14.93 73 ALA B C 1
ATOM 3787 O O . ALA B 1 76 ? -8.523 -20.516 -38.036 1.00 13.80 73 ALA B O 1
ATOM 3789 N N . ILE B 1 77 ? -7.661 -19.285 -39.718 1.00 12.38 74 ILE B N 1
ATOM 3790 C CA . ILE B 1 77 ? -8.313 -18.046 -39.272 1.00 12.07 74 ILE B CA 1
ATOM 3791 C C . ILE B 1 77 ? -9.827 -18.179 -39.362 1.00 13.80 74 ILE B C 1
ATOM 3792 O O . ILE B 1 77 ? -10.551 -17.776 -38.444 1.00 14.00 74 ILE B O 1
ATOM 3797 N N . GLU B 1 78 ? -10.298 -18.752 -40.459 1.00 12.70 75 GLU B N 1
ATOM 3798 C CA . GLU B 1 78 ? -11.757 -18.854 -40.673 1.00 14.42 75 GLU B CA 1
ATOM 3799 C C . GLU B 1 78 ? -12.401 -19.821 -39.681 1.00 16.24 75 GLU B C 1
ATOM 3800 O O . GLU B 1 78 ? -13.495 -19.562 -39.176 1.00 14.46 75 GLU B O 1
ATOM 3806 N N . ARG B 1 79 ? -11.723 -20.930 -39.391 1.00 12.74 76 ARG B N 1
ATOM 3807 C CA . ARG B 1 79 ? -12.241 -21.885 -38.417 1.00 14.58 76 ARG B CA 1
ATOM 3808 C C . ARG B 1 79 ? -12.230 -21.272 -37.026 1.00 15.82 76 ARG B C 1
ATOM 3809 O O . ARG B 1 79 ? -13.160 -21.469 -36.252 1.00 13.35 76 ARG B O 1
ATOM 3817 N N . CYS B 1 80 ? -11.169 -20.536 -36.703 1.00 11.77 77 CYS B N 1
ATOM 3818 C CA . CYS B 1 80 ? -11.081 -19.858 -35.409 1.00 11.76 77 CYS B CA 1
ATOM 3819 C C . CYS B 1 80 ? -12.241 -18.866 -35.236 1.00 14.97 77 CYS B C 1
ATOM 3820 O O . CYS B 1 80 ? -12.908 -18.840 -34.198 1.00 14.20 77 CYS B O 1
ATOM 3823 N N . LYS B 1 81 ? -12.482 -18.052 -36.259 1.00 12.73 78 LYS B N 1
ATOM 3824 C CA . LYS B 1 81 ? -13.607 -17.114 -36.243 1.00 12.99 78 LYS B CA 1
ATOM 3825 C C . LYS B 1 81 ? -14.944 -17.822 -36.022 1.00 15.97 78 LYS B C 1
ATOM 3826 O O . LYS B 1 81 ? -15.784 -17.346 -35.250 1.00 15.99 78 LYS B O 1
ATOM 3832 N N . LYS B 1 82 ? -15.139 -18.953 -36.697 1.00 16.29 79 LYS B N 1
ATOM 3833 C CA . LYS B 1 82 ? -16.395 -19.697 -36.585 1.00 16.14 79 LYS B CA 1
ATOM 3834 C C . LYS B 1 82 ? -16.529 -20.254 -35.172 1.00 17.43 79 LYS B C 1
ATOM 3835 O O . LYS B 1 82 ? -17.585 -20.179 -34.540 1.00 15.24 79 LYS B O 1
ATOM 3841 N N . LEU B 1 83 ? -15.422 -20.766 -34.653 1.00 14.56 80 LEU B N 1
ATOM 3842 C CA . LEU B 1 83 ? -15.405 -21.389 -33.342 1.00 17.21 80 LEU B CA 1
ATOM 3843 C C . LEU B 1 83 ? -15.770 -20.421 -32.219 1.00 17.82 80 LEU B C 1
ATOM 3844 O O . LEU B 1 83 ? -16.483 -20.789 -31.288 1.00 17.23 80 LEU B O 1
ATOM 3849 N N . PHE B 1 84 ? -15.263 -19.194 -32.288 1.00 11.02 81 PHE B N 1
ATOM 3850 C CA . PHE B 1 84 ? -15.528 -18.205 -31.239 1.00 12.43 81 PHE B CA 1
ATOM 3851 C C . PHE B 1 84 ? -16.656 -17.249 -31.647 1.00 15.71 81 PHE B C 1
ATOM 3852 O O . PHE B 1 84 ? -17.015 -16.338 -30.893 1.00 15.60 81 PHE B O 1
ATOM 3860 N N . ASN B 1 85 ? -17.206 -17.473 -32.838 1.00 12.49 82 ASN B N 1
ATOM 3861 C CA . ASN B 1 85 ? -18.229 -16.605 -33.409 1.00 10.91 82 ASN B CA 1
ATOM 3862 C C . ASN B 1 85 ? -17.808 -15.139 -33.370 1.00 17.45 82 ASN B C 1
ATOM 3863 O O . ASN B 1 85 ? -18.530 -14.279 -32.862 1.00 15.47 82 ASN B O 1
ATOM 3868 N N . CYS B 1 86 ? -16.615 -14.853 -33.894 1.00 12.73 83 CYS B N 1
ATOM 3869 C CA . CYS B 1 86 ? -16.098 -13.490 -33.877 1.00 15.81 83 CYS B CA 1
ATOM 3870 C C . CYS B 1 86 ? -15.622 -13.094 -35.274 1.00 14.85 83 CYS B C 1
ATOM 3871 O O . CYS B 1 86 ? -15.517 -13.938 -36.169 1.00 16.08 83 CYS B O 1
ATOM 3874 N N . LYS B 1 87 ? -15.356 -11.808 -35.457 1.00 12.72 84 LYS B N 1
ATOM 3875 C CA . LYS B 1 87 ? -15.100 -11.274 -36.786 1.00 13.13 84 LYS B CA 1
ATOM 3876 C C . LYS B 1 87 ? -13.633 -11.292 -37.212 1.00 15.03 84 LYS B C 1
ATOM 3877 O O . LYS B 1 87 ? -13.346 -11.268 -38.414 1.00 13.35 84 LYS B O 1
ATOM 3883 N N . PHE B 1 88 ? -12.729 -11.349 -36.236 1.00 11.79 85 PHE B N 1
ATOM 3884 C CA . PHE B 1 88 ? -11.286 -11.278 -36.509 1.00 13.61 85 PHE B CA 1
ATOM 3885 C C . PHE B 1 88 ? -10.503 -12.269 -35.653 1.00 13.67 85 PHE B C 1
ATOM 3886 O O . PHE B 1 88 ? -10.787 -12.453 -34.472 1.00 14.91 85 PHE B O 1
ATOM 3894 N N . ALA B 1 89 ? -9.508 -12.909 -36.253 1.00 10.12 86 ALA B N 1
ATOM 3895 C CA . ALA B 1 89 ? -8.649 -13.806 -35.492 1.00 13.26 86 ALA B CA 1
ATOM 3896 C C . ALA B 1 89 ? -7.238 -13.704 -36.013 1.00 14.00 86 ALA B C 1
ATOM 3897 O O . ALA B 1 89 ? -7.024 -13.508 -37.207 1.00 15.48 86 ALA B O 1
ATOM 3899 N N . ASN B 1 90 ? -6.280 -13.814 -35.102 1.00 10.51 87 ASN B N 1
ATOM 3900 C CA . ASN B 1 90 ? -4.887 -13.913 -35.486 1.00 12.00 87 ASN B CA 1
ATOM 3901 C C . ASN B 1 90 ? -4.339 -15.230 -34.955 1.00 13.64 87 ASN B C 1
ATOM 3902 O O . ASN B 1 90 ? -4.370 -15.483 -33.748 1.00 13.10 87 ASN B O 1
ATOM 3907 N N . VAL B 1 91 ? -3.850 -16.078 -35.852 1.00 11.12 88 VAL B N 1
ATOM 3908 C CA . VAL B 1 91 ? -3.432 -17.411 -35.441 1.00 10.17 88 VAL B CA 1
ATOM 3909 C C . VAL B 1 91 ? -1.921 -17.570 -35.463 1.00 10.45 88 VAL B C 1
ATOM 3910 O O . VAL B 1 91 ? -1.409 -18.687 -35.335 1.00 13.52 88 VAL B O 1
ATOM 3914 N N . GLN B 1 92 ? -1.223 -16.448 -35.591 1.00 11.10 89 GLN B N 1
ATOM 3915 C CA . GLN B 1 92 ? 0.245 -16.471 -35.613 1.00 11.39 89 GLN B CA 1
ATOM 3916 C C . GLN B 1 92 ? 1.006 -16.574 -34.278 1.00 14.58 89 GLN B C 1
ATOM 3917 O O . GLN B 1 92 ? 2.168 -17.022 -34.270 1.00 15.58 89 GLN B O 1
ATOM 3923 N N . PRO B 1 93 ? 0.395 -16.164 -33.150 1.00 11.72 90 PRO B N 1
ATOM 3924 C CA . PRO B 1 93 ? 1.247 -16.129 -31.946 1.00 13.72 90 PRO B CA 1
ATOM 3925 C C . PRO B 1 93 ? 1.922 -17.462 -31.610 1.00 15.26 90 PRO B C 1
ATOM 3926 O O . PRO B 1 93 ? 1.269 -18.498 -31.607 1.00 12.69 90 PRO B O 1
ATOM 3930 N N . ASN B 1 94 ? 3.221 -17.423 -31.306 1.00 14.56 91 ASN B N 1
ATOM 3931 C CA . ASN B 1 94 ? 3.981 -18.645 -31.066 1.00 13.10 91 ASN B CA 1
ATOM 3932 C C . ASN B 1 94 ? 3.621 -19.344 -29.755 1.00 15.47 91 ASN B C 1
ATOM 3933 O O . ASN B 1 94 ? 4.022 -20.486 -29.518 1.00 16.58 91 ASN B O 1
ATOM 3938 N N . SER B 1 95 ? 2.915 -18.631 -28.885 1.00 15.34 92 SER B N 1
ATOM 3939 C CA . SER B 1 95 ? 2.598 -19.130 -27.556 1.00 15.07 92 SER B CA 1
ATOM 3940 C C . SER B 1 95 ? 1.558 -18.240 -26.915 1.00 17.57 92 SER B C 1
ATOM 3941 O O . SER B 1 95 ? 1.233 -17.185 -27.458 1.00 13.12 92 SER B O 1
ATOM 3944 N N . GLY B 1 96 ? 1.047 -18.656 -25.753 1.00 14.68 93 GLY B N 1
ATOM 3945 C CA . GLY B 1 96 ? 0.135 -17.814 -24.986 1.00 15.33 93 GLY B CA 1
ATOM 3946 C C . GLY B 1 96 ? 0.806 -16.524 -24.531 1.00 12.83 93 GLY B C 1
ATOM 3947 O O . GLY B 1 96 ? 0.194 -15.447 -24.512 1.00 17.17 93 GLY B O 1
ATOM 3948 N N . SER B 1 97 ? 2.071 -16.634 -24.138 1.00 11.36 94 SER B N 1
ATOM 3949 C CA . SER B 1 97 ? 2.831 -15.450 -23.747 1.00 12.96 94 SER B CA 1
ATOM 3950 C C . SER B 1 97 ? 2.949 -14.437 -24.878 1.00 14.44 94 SER B C 1
ATOM 3951 O O . SER B 1 97 ? 2.774 -13.241 -24.652 1.00 14.75 94 SER B O 1
ATOM 3954 N N . GLN B 1 98 ? 3.251 -14.902 -26.088 1.00 14.28 95 GLN B N 1
ATOM 3955 C CA . GLN B 1 98 ? 3.367 -13.979 -27.219 1.00 15.01 95 GLN B CA 1
ATOM 3956 C C . GLN B 1 98 ? 1.997 -13.414 -27.592 1.00 13.56 95 GLN B C 1
ATOM 3957 O O . GLN B 1 98 ? 1.896 -12.261 -28.002 1.00 15.37 95 GLN B O 1
ATOM 3963 N N . ALA B 1 99 ? 0.955 -14.225 -27.462 1.00 13.88 96 ALA B N 1
ATOM 3964 C CA . ALA B 1 99 ? -0.393 -13.717 -27.705 1.00 13.36 96 ALA B CA 1
ATOM 3965 C C . ALA B 1 99 ? -0.688 -12.563 -26.757 1.00 15.75 96 ALA B C 1
ATOM 3966 O O . ALA B 1 99 ? -1.139 -11.492 -27.177 1.00 15.60 96 ALA B O 1
ATOM 3968 N N . ASN B 1 100 ? -0.423 -12.769 -25.473 1.00 14.09 97 ASN B N 1
ATOM 3969 C CA . ASN B 1 100 ? -0.704 -11.711 -24.503 1.00 14.90 97 ASN B CA 1
ATOM 3970 C C . ASN B 1 100 ? 0.165 -10.477 -24.742 1.00 17.88 97 ASN B C 1
ATOM 3971 O O . ASN B 1 100 ? -0.315 -9.340 -24.697 1.00 14.54 97 ASN B O 1
ATOM 3976 N N . GLN B 1 101 ? 1.449 -10.695 -25.011 1.00 15.31 98 GLN B N 1
ATOM 3977 C CA . GLN B 1 101 ? 2.331 -9.582 -25.338 1.00 15.84 98 GLN B CA 1
ATOM 3978 C C . GLN B 1 101 ? 1.823 -8.778 -26.524 1.00 18.10 98 GLN B C 1
ATOM 3979 O O . GLN B 1 101 ? 1.950 -7.549 -26.559 1.00 18.20 98 GLN B O 1
ATOM 3985 N N . GLY B 1 102 ? 1.282 -9.475 -27.515 1.00 16.68 99 GLY B N 1
ATOM 3986 C CA . GLY B 1 102 ? 0.735 -8.814 -28.688 1.00 16.26 99 GLY B CA 1
ATOM 3987 C C . GLY B 1 102 ? -0.457 -7.951 -28.324 1.00 21.24 99 GLY B C 1
ATOM 3988 O O . GLY B 1 102 ? -0.622 -6.842 -28.838 1.00 20.52 99 GLY B O 1
ATOM 3989 N N . VAL B 1 103 ? -1.294 -8.447 -27.422 1.00 15.45 100 VAL B N 1
ATOM 3990 C CA . VAL B 1 103 ? -2.491 -7.697 -27.035 1.00 12.88 100 VAL B CA 1
ATOM 3991 C C . VAL B 1 103 ? -2.087 -6.445 -26.270 1.00 19.88 100 VAL B C 1
ATOM 3992 O O . VAL B 1 103 ? -2.617 -5.367 -26.524 1.00 20.30 100 VAL B O 1
ATOM 3996 N N . TYR B 1 104 ? -1.145 -6.589 -25.342 1.00 15.69 101 TYR B N 1
ATOM 3997 C CA . TYR B 1 104 ? -0.639 -5.429 -24.587 1.00 17.91 101 TYR B CA 1
ATOM 3998 C C . TYR B 1 104 ? -0.098 -4.368 -25.524 1.00 18.60 101 TYR B C 1
ATOM 3999 O O . TYR B 1 104 ? -0.441 -3.193 -25.408 1.00 22.89 101 TYR B O 1
ATOM 4008 N N . ALA B 1 105 ? 0.756 -4.792 -26.452 1.00 20.49 102 ALA B N 1
ATOM 4009 C CA . ALA B 1 105 ? 1.391 -3.872 -27.393 1.00 22.85 102 ALA B CA 1
ATOM 4010 C C . ALA B 1 105 ? 0.346 -3.192 -28.274 1.00 27.26 102 ALA B C 1
ATOM 4011 O O . ALA B 1 105 ? 0.510 -2.039 -28.678 1.00 29.01 102 ALA B O 1
ATOM 4013 N N . ALA B 1 106 ? -0.729 -3.909 -28.576 1.00 22.20 103 ALA B N 1
ATOM 4014 C CA . ALA B 1 106 ? -1.792 -3.357 -29.410 1.00 22.95 103 ALA B CA 1
ATOM 4015 C C . ALA B 1 106 ? -2.619 -2.311 -28.675 1.00 26.46 103 ALA B C 1
ATOM 4016 O O . ALA B 1 106 ? -3.064 -1.338 -29.281 1.00 30.74 103 ALA B O 1
ATOM 4018 N N . LEU B 1 107 ? -2.819 -2.509 -27.374 1.00 19.80 104 LEU B N 1
ATOM 4019 C CA . LEU B 1 107 ? -3.829 -1.747 -26.629 1.00 21.13 104 LEU B CA 1
ATOM 4020 C C . LEU B 1 107 ? -3.265 -0.617 -25.775 1.00 30.39 104 LEU B C 1
ATOM 4021 O O . LEU B 1 107 ? -3.920 0.397 -25.588 1.00 28.23 104 LEU B O 1
ATOM 4026 N N . ILE B 1 108 ? -2.061 -0.797 -25.244 1.00 25.29 105 ILE B N 1
ATOM 4027 C CA . ILE B 1 108 ? -1.507 0.191 -24.320 1.00 26.70 105 ILE B CA 1
ATOM 4028 C C . ILE B 1 108 ? -0.063 0.496 -24.659 1.00 30.45 105 ILE B C 1
ATOM 4029 O O . ILE B 1 108 ? 0.513 -0.118 -25.547 1.00 27.82 105 ILE B O 1
ATOM 4034 N N . ASN B 1 109 ? 0.512 1.453 -23.946 1.00 31.04 106 ASN B N 1
ATOM 4035 C CA . ASN B 1 109 ? 1.889 1.874 -24.193 1.00 37.73 106 ASN B CA 1
ATOM 4036 C C . ASN B 1 109 ? 2.841 1.391 -23.106 1.00 31.77 106 ASN B C 1
ATOM 4037 O O . ASN B 1 109 ? 2.422 1.143 -21.974 1.00 28.86 106 ASN B O 1
ATOM 4042 N N . PRO B 1 110 ? 4.132 1.247 -23.442 1.00 37.29 107 PRO B N 1
ATOM 4043 C CA . PRO B 1 110 ? 5.071 0.831 -22.399 1.00 32.99 107 PRO B CA 1
ATOM 4044 C C . PRO B 1 110 ? 4.932 1.749 -21.194 1.00 32.59 107 PRO B C 1
ATOM 4045 O O . PRO B 1 110 ? 4.755 2.951 -21.374 1.00 35.85 107 PRO B O 1
ATOM 4049 N N . GLY B 1 111 ? 4.994 1.193 -19.988 1.00 31.59 108 GLY B N 1
ATOM 4050 C CA . GLY B 1 111 ? 4.854 1.996 -18.785 1.00 30.11 108 GLY B CA 1
ATOM 4051 C C . GLY B 1 111 ? 3.423 2.090 -18.276 1.00 35.04 108 GLY B C 1
ATOM 4052 O O . GLY B 1 111 ? 3.203 2.390 -17.101 1.00 36.00 108 GLY B O 1
ATOM 4053 N N . ASP B 1 112 ? 2.444 1.846 -19.148 1.00 33.52 109 ASP B N 1
ATOM 4054 C CA . ASP B 1 112 ? 1.040 1.912 -18.733 1.00 31.49 109 ASP B CA 1
ATOM 4055 C C . ASP B 1 112 ? 0.742 0.851 -17.682 1.00 33.55 109 ASP B C 1
ATOM 4056 O O . ASP B 1 112 ? 1.445 -0.157 -17.590 1.00 29.09 109 ASP B O 1
ATOM 4061 N N . LYS B 1 113 ? -0.320 1.066 -16.910 1.00 30.47 110 LYS B N 1
ATOM 4062 C CA . LYS B 1 113 ? -0.674 0.150 -15.831 1.00 28.73 110 LYS B CA 1
ATOM 4063 C C . LYS B 1 113 ? -1.692 -0.912 -16.261 1.00 24.08 110 LYS B C 1
ATOM 4064 O O . LYS B 1 113 ? -2.679 -0.605 -16.929 1.00 25.36 110 LYS B O 1
ATOM 4070 N N . ILE B 1 114 ? -1.449 -2.155 -15.860 1.00 23.39 111 ILE B N 1
ATOM 4071 C CA . ILE B 1 114 ? -2.381 -3.252 -16.101 1.00 25.19 111 ILE B CA 1
ATOM 4072 C C . ILE B 1 114 ? -2.889 -3.778 -14.767 1.00 28.72 111 ILE B C 1
ATOM 4073 O O . ILE B 1 114 ? -2.115 -3.937 -13.831 1.00 25.93 111 ILE B O 1
ATOM 4078 N N . LEU B 1 115 ? -4.190 -4.052 -14.683 1.00 26.39 112 LEU B N 1
ATOM 4079 C CA . LEU B 1 115 ? -4.764 -4.689 -13.503 1.00 22.64 112 LEU B CA 1
ATOM 4080 C C . LEU B 1 115 ? -5.127 -6.129 -13.834 1.00 24.33 112 LEU B C 1
ATOM 4081 O O . LEU B 1 115 ? -5.991 -6.366 -14.673 1.00 24.04 112 LEU B O 1
ATOM 4086 N N . GLY B 1 116 ? -4.477 -7.082 -13.171 1.00 24.60 113 GLY B N 1
ATOM 4087 C CA . GLY B 1 116 ? -4.688 -8.489 -13.473 1.00 22.45 113 GLY B CA 1
ATOM 4088 C C . GLY B 1 116 ? -4.850 -9.365 -12.249 1.00 24.76 113 GLY B C 1
ATOM 4089 O O . GLY B 1 116 ? -4.634 -8.925 -11.119 1.00 25.60 113 GLY B O 1
ATOM 4098 N N . ASP B 1 118 ? -3.992 -12.384 -9.626 1.00 44.86 115 ASP B N 1
ATOM 4099 C CA . ASP B 1 118 ? -2.842 -13.069 -9.059 1.00 51.10 115 ASP B CA 1
ATOM 4100 C C . ASP B 1 118 ? -3.316 -14.193 -8.143 1.00 57.45 115 ASP B C 1
ATOM 4101 O O . ASP B 1 118 ? -4.107 -13.960 -7.228 1.00 59.58 115 ASP B O 1
ATOM 4106 N N . LEU B 1 119 ? -2.844 -15.410 -8.397 1.00 60.25 116 LEU B N 1
ATOM 4107 C CA . LEU B 1 119 ? -3.176 -16.548 -7.542 1.00 66.19 116 LEU B CA 1
ATOM 4108 C C . LEU B 1 119 ? -1.929 -17.311 -7.099 1.00 73.00 116 LEU B C 1
ATOM 4109 O O . LEU B 1 119 ? -0.906 -16.712 -6.768 1.00 77.89 116 LEU B O 1
ATOM 4114 N N . LYS B 1 136 ? 10.976 -3.639 -16.236 1.00 63.20 133 LYS B N 1
ATOM 4115 C CA . LYS B 1 136 ? 9.521 -3.803 -16.278 1.00 59.23 133 LYS B CA 1
ATOM 4116 C C . LYS B 1 136 ? 8.878 -2.983 -17.402 1.00 49.59 133 LYS B C 1
ATOM 4117 O O . LYS B 1 136 ? 8.862 -1.752 -17.354 1.00 48.63 133 LYS B O 1
ATOM 4127 N N . TYR B 1 138 ? 5.598 -2.884 -18.400 1.00 33.85 135 TYR B N 1
ATOM 4128 C CA . TYR B 1 138 ? 4.362 -2.243 -17.958 1.00 34.43 135 TYR B CA 1
ATOM 4129 C C . TYR B 1 138 ? 4.285 -2.234 -16.436 1.00 34.59 135 TYR B C 1
ATOM 4130 O O . TYR B 1 138 ? 4.961 -3.018 -15.771 1.00 40.29 135 TYR B O 1
ATOM 4139 N N . GLU B 1 139 ? 3.458 -1.352 -15.885 1.00 32.92 136 GLU B N 1
ATOM 4140 C CA A GLU B 1 139 ? 3.208 -1.349 -14.449 0.50 33.26 136 GLU B CA 1
ATOM 4141 C CA B GLU B 1 139 ? 3.197 -1.344 -14.450 0.50 33.27 136 GLU B CA 1
ATOM 4142 C C . GLU B 1 139 ? 2.053 -2.302 -14.126 1.00 37.44 136 GLU B C 1
ATOM 4143 O O . GLU B 1 139 ? 0.995 -2.243 -14.748 1.00 42.62 136 GLU B O 1
ATOM 4154 N N . SER B 1 140 ? 2.265 -3.185 -13.157 1.00 38.06 137 SER B N 1
ATOM 4155 C CA . SER B 1 140 ? 1.263 -4.188 -12.799 1.00 36.94 137 SER B CA 1
ATOM 4156 C C . SER B 1 140 ? 0.627 -3.959 -11.435 1.00 36.76 137 SER B C 1
ATOM 4157 O O . SER B 1 140 ? 1.302 -3.599 -10.478 1.00 38.45 137 SER B O 1
ATOM 4160 N N . CYS B 1 141 ? -0.684 -4.151 -11.361 1.00 28.17 138 CYS B N 1
ATOM 4161 C CA A CYS B 1 141 ? -1.357 -4.233 -10.072 0.50 27.07 138 CYS B CA 1
ATOM 4162 C CA B CYS B 1 141 ? -1.407 -4.192 -10.093 0.50 27.58 138 CYS B CA 1
ATOM 4163 C C . CYS B 1 141 ? -2.292 -5.430 -10.119 1.00 27.35 138 CYS B C 1
ATOM 4164 O O . CYS B 1 141 ? -2.615 -5.929 -11.191 1.00 26.20 138 CYS B O 1
ATOM 4169 N N . PHE B 1 142 ? -2.698 -5.920 -8.956 1.00 32.25 139 PHE B N 1
ATOM 4170 C CA . PHE B 1 142 ? -3.427 -7.182 -8.944 1.00 33.81 139 PHE B CA 1
ATOM 4171 C C . PHE B 1 142 ? -4.690 -7.187 -8.097 1.00 32.27 139 PHE B C 1
ATOM 4172 O O . PHE B 1 142 ? -4.833 -6.402 -7.169 1.00 32.52 139 PHE B O 1
ATOM 4180 N N . TYR B 1 143 ? -5.607 -8.081 -8.447 1.00 28.57 140 TYR B N 1
ATOM 4181 C CA . TYR B 1 143 ? -6.708 -8.443 -7.568 1.00 30.34 140 TYR B CA 1
ATOM 4182 C C . TYR B 1 143 ? -6.568 -9.939 -7.363 1.00 32.18 140 TYR B C 1
ATOM 4183 O O . TYR B 1 143 ? -5.844 -10.599 -8.109 1.00 32.32 140 TYR B O 1
ATOM 4192 N N . GLY B 1 144 ? -7.232 -10.478 -6.346 1.00 32.24 141 GLY B N 1
ATOM 4193 C CA . GLY B 1 144 ? -7.132 -11.896 -6.064 1.00 30.24 141 GLY B CA 1
ATOM 4194 C C . GLY B 1 144 ? -8.478 -12.479 -5.699 1.00 34.21 141 GLY B C 1
ATOM 4195 O O . GLY B 1 144 ? -9.509 -11.981 -6.134 1.00 36.69 141 GLY B O 1
ATOM 4196 N N . VAL B 1 145 ? -8.461 -13.540 -4.900 1.00 31.51 142 VAL B N 1
ATOM 4197 C CA . VAL B 1 145 ? -9.687 -14.173 -4.426 1.00 28.88 142 VAL B CA 1
ATOM 4198 C C . VAL B 1 145 ? -9.773 -14.061 -2.910 1.00 33.23 142 VAL B C 1
ATOM 4199 O O . VAL B 1 145 ? -8.7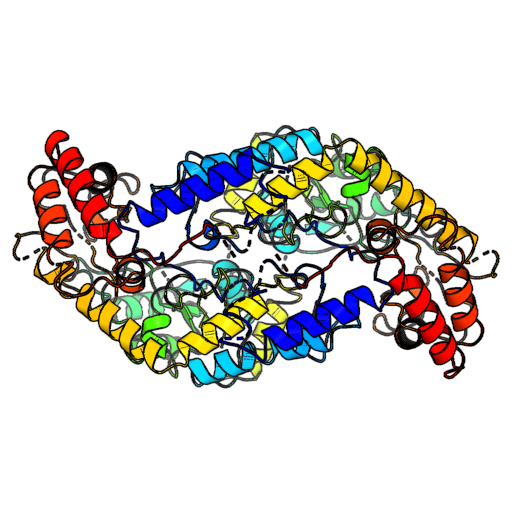57 -13.894 -2.229 1.00 40.44 142 VAL B O 1
ATOM 4203 N N . GLU B 1 146 ? -10.988 -14.157 -2.385 1.00 33.02 143 GLU B N 1
ATOM 4204 C CA . GLU B 1 146 ? -11.213 -14.095 -0.948 1.00 35.81 143 GLU B CA 1
ATOM 4205 C C . GLU B 1 146 ? -11.039 -15.473 -0.314 1.00 38.99 143 GLU B C 1
ATOM 4206 O O . GLU B 1 146 ? -10.840 -16.469 -1.016 1.00 36.19 143 GLU B O 1
ATOM 4212 N N . LEU B 1 147 ? -11.119 -15.525 1.013 1.00 42.64 144 LEU B N 1
ATOM 4213 C CA . LEU B 1 147 ? -10.932 -16.780 1.740 1.00 45.93 144 LEU B CA 1
ATOM 4214 C C . LEU B 1 147 ? -11.899 -17.875 1.285 1.00 46.82 144 LEU B C 1
ATOM 4215 O O . LEU B 1 147 ? -11.594 -19.063 1.401 1.00 51.18 144 LEU B O 1
ATOM 4220 N N . ASP B 1 148 ? -13.060 -17.476 0.774 1.00 39.10 145 ASP B N 1
ATOM 4221 C CA . ASP B 1 148 ? -14.029 -18.434 0.249 1.00 38.78 145 ASP B CA 1
ATOM 4222 C C . ASP B 1 148 ? -13.708 -18.856 -1.196 1.00 39.39 145 ASP B C 1
ATOM 4223 O O . ASP B 1 148 ? -14.511 -19.521 -1.851 1.00 40.20 145 ASP B O 1
ATOM 4228 N N . GLY B 1 149 ? -12.533 -18.463 -1.685 1.00 38.56 146 GLY B N 1
ATOM 4229 C CA . GLY B 1 149 ? -12.063 -18.900 -2.991 1.00 39.67 146 GLY B CA 1
ATOM 4230 C C . GLY B 1 149 ? -12.707 -18.243 -4.203 1.00 41.16 146 GLY B C 1
ATOM 4231 O O . GLY B 1 149 ? -12.481 -18.667 -5.342 1.00 34.97 146 GLY B O 1
ATOM 4232 N N . ARG B 1 150 ? -13.504 -17.206 -3.974 1.00 30.64 147 ARG B N 1
ATOM 4233 C CA . ARG B 1 150 ? -14.134 -16.498 -5.084 1.00 34.27 147 ARG B CA 1
ATOM 4234 C C . ARG B 1 150 ? -13.653 -15.058 -5.204 1.00 32.57 147 ARG B C 1
ATOM 4235 O O . ARG B 1 150 ? -13.236 -14.442 -4.217 1.00 30.38 147 ARG B O 1
ATOM 4243 N N . ILE B 1 151 ? -13.695 -14.531 -6.424 1.00 30.55 148 ILE B N 1
ATOM 4244 C CA . ILE B 1 151 ? -13.408 -13.123 -6.644 1.00 26.39 148 ILE B CA 1
ATOM 4245 C C . ILE B 1 151 ? -14.520 -12.289 -6.014 1.00 28.44 148 ILE B C 1
ATOM 4246 O O . ILE B 1 151 ? -15.703 -12.582 -6.196 1.00 28.21 148 ILE B O 1
ATOM 4251 N N . ASP B 1 152 ? -14.140 -11.257 -5.269 1.00 30.54 149 ASP B N 1
ATOM 4252 C CA . ASP B 1 152 ? -15.104 -10.270 -4.785 1.00 31.58 149 ASP B CA 1
ATOM 4253 C C . ASP B 1 152 ? -15.055 -9.098 -5.746 1.00 28.47 149 ASP B C 1
ATOM 4254 O O . ASP B 1 152 ? -14.101 -8.316 -5.728 1.00 28.81 149 ASP B O 1
ATOM 4259 N N . TYR B 1 153 ? -16.075 -8.993 -6.595 1.00 29.32 150 TYR B N 1
ATOM 4260 C CA . TYR B 1 153 ? -16.065 -8.025 -7.685 1.00 30.52 150 TYR B CA 1
ATOM 4261 C C . TYR B 1 153 ? -16.187 -6.582 -7.196 1.00 34.14 150 TYR B C 1
ATOM 4262 O O . TYR B 1 153 ? -15.801 -5.645 -7.891 1.00 29.50 150 TYR B O 1
ATOM 4271 N N . GLU B 1 154 ? -16.698 -6.401 -5.987 1.00 30.93 151 GLU B N 1
ATOM 4272 C CA . GLU B 1 154 ? -16.763 -5.060 -5.426 1.00 29.76 151 GLU B CA 1
ATOM 4273 C C . GLU B 1 154 ? -15.359 -4.586 -5.067 1.00 32.52 151 GLU B C 1
ATOM 4274 O O . GLU B 1 154 ? -15.008 -3.427 -5.282 1.00 35.20 151 GLU B O 1
ATOM 4280 N N . LYS B 1 155 ? -14.549 -5.494 -4.534 1.00 32.41 152 LYS B N 1
ATOM 4281 C CA . LYS B 1 155 ? -13.162 -5.172 -4.235 1.00 33.40 152 LYS B CA 1
ATOM 4282 C C . LYS B 1 155 ? -12.383 -4.867 -5.513 1.00 31.55 152 LYS B C 1
ATOM 4283 O O . LYS B 1 155 ? -11.644 -3.884 -5.574 1.00 33.26 152 LYS B O 1
ATOM 4289 N N . VAL B 1 156 ? -12.543 -5.709 -6.534 1.00 28.04 153 VAL B N 1
ATOM 4290 C CA . VAL B 1 156 ? -11.915 -5.438 -7.819 1.00 24.24 153 VAL B CA 1
ATOM 4291 C C . VAL B 1 156 ? -12.281 -4.034 -8.283 1.00 26.63 153 VAL B C 1
ATOM 4292 O O . VAL B 1 156 ? -11.418 -3.264 -8.709 1.00 28.63 153 VAL B O 1
ATOM 4296 N N . ARG B 1 157 ? -13.566 -3.709 -8.194 1.00 25.51 154 ARG B N 1
ATOM 4297 C CA . ARG B 1 157 ? -14.061 -2.391 -8.581 1.00 29.88 154 ARG B CA 1
ATOM 4298 C C . ARG B 1 157 ? -13.361 -1.280 -7.795 1.00 31.60 154 ARG B C 1
ATOM 4299 O O . ARG B 1 157 ? -13.011 -0.237 -8.352 1.00 31.73 154 ARG B O 1
ATOM 4307 N N . GLU B 1 158 ? -13.162 -1.508 -6.500 1.00 34.08 155 GLU B N 1
ATOM 4308 C CA . GLU B 1 158 ? -12.495 -0.525 -5.649 1.00 39.28 155 GLU B CA 1
ATOM 4309 C C . GLU B 1 158 ? -11.031 -0.365 -6.046 1.00 38.00 155 GLU B C 1
ATOM 4310 O O . GLU B 1 158 ? -10.530 0.754 -6.147 1.00 35.59 155 GLU B O 1
ATOM 4316 N N . ILE B 1 159 ? -10.356 -1.489 -6.275 1.00 31.13 156 ILE B N 1
ATOM 4317 C CA . ILE B 1 159 ? -8.971 -1.480 -6.730 1.00 30.75 156 ILE B CA 1
ATOM 4318 C C . ILE B 1 159 ? -8.841 -0.743 -8.061 1.00 34.51 156 ILE B C 1
ATOM 4319 O O . ILE B 1 159 ? -7.925 0.059 -8.256 1.00 32.18 156 ILE B O 1
ATOM 4324 N N . ALA B 1 160 ? -9.776 -1.002 -8.970 1.00 33.51 157 ALA B N 1
ATOM 4325 C CA . ALA B 1 160 ? -9.741 -0.375 -10.285 1.00 29.60 157 ALA B CA 1
ATOM 4326 C C . ALA B 1 160 ? -9.936 1.136 -10.174 1.00 32.13 157 ALA B C 1
ATOM 4327 O O . ALA B 1 160 ? -9.253 1.916 -10.838 1.00 29.50 157 ALA B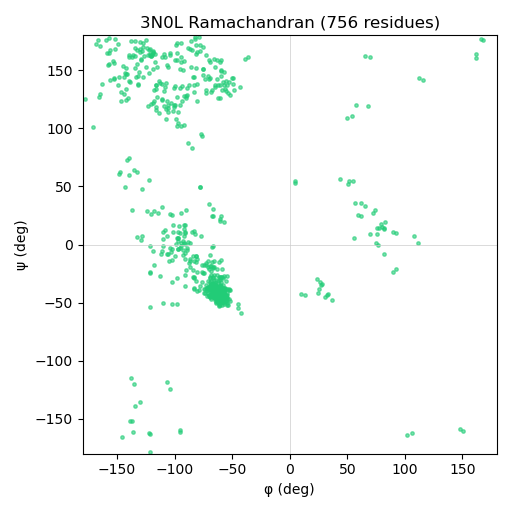 O 1
ATOM 4329 N N . LYS B 1 161 ? -10.864 1.547 -9.321 1.00 34.72 158 LYS B N 1
ATOM 4330 C CA . LYS B 1 161 ? -11.152 2.964 -9.151 1.00 39.20 158 LYS B CA 1
ATOM 4331 C C . LYS B 1 161 ? -9.985 3.734 -8.532 1.00 41.76 158 LYS B C 1
ATOM 4332 O O . LYS B 1 161 ? -9.815 4.919 -8.805 1.00 46.22 158 LYS B O 1
ATOM 4338 N N . LYS B 1 162 ? -9.175 3.066 -7.716 1.00 38.51 159 LYS B N 1
ATOM 4339 C CA . LYS B 1 162 ? -8.042 3.738 -7.087 1.00 46.83 159 LYS B CA 1
ATOM 4340 C C . LYS B 1 162 ? -6.759 3.650 -7.921 1.00 44.49 159 LYS B C 1
ATOM 4341 O O . LYS B 1 162 ? -5.978 4.595 -7.954 1.00 44.05 159 LYS B O 1
ATOM 4347 N N . GLU B 1 163 ? -6.546 2.527 -8.602 1.00 37.71 160 GLU B N 1
ATOM 4348 C CA . GLU B 1 163 ? -5.337 2.360 -9.413 1.00 36.42 160 GLU B CA 1
ATOM 4349 C C . GLU B 1 163 ? -5.461 2.969 -10.813 1.00 33.66 160 GLU B C 1
ATOM 4350 O O . GLU B 1 163 ? -4.460 3.365 -11.414 1.00 39.22 160 GLU B O 1
ATOM 4356 N N . LYS B 1 164 ? -6.682 3.025 -11.336 1.00 36.70 161 LYS B N 1
ATOM 4357 C CA . LYS B 1 164 ? -6.934 3.600 -12.660 1.00 36.85 161 LYS B CA 1
ATOM 4358 C C . LYS B 1 164 ? -6.098 2.954 -13.769 1.00 34.01 161 LYS B C 1
ATOM 4359 O O . LYS B 1 164 ? -5.396 3.648 -14.508 1.00 31.00 161 LYS B O 1
ATOM 4365 N N . PRO B 1 165 ? -6.170 1.623 -13.895 1.00 27.33 162 PRO B N 1
ATOM 4366 C CA . PRO B 1 165 ? -5.380 0.971 -14.944 1.00 28.46 162 PRO B CA 1
ATOM 4367 C C . PRO B 1 165 ? -5.912 1.293 -16.334 1.00 28.42 162 PRO B C 1
ATOM 4368 O O . PRO B 1 165 ? -7.087 1.622 -16.489 1.00 31.77 162 PRO B O 1
ATOM 4372 N N . LYS B 1 166 ? -5.058 1.182 -17.343 1.00 27.53 163 LYS B N 1
ATOM 4373 C CA . LYS B 1 166 ? -5.496 1.413 -18.712 1.00 23.77 163 LYS B CA 1
ATOM 4374 C C . LYS B 1 166 ? -6.127 0.133 -19.260 1.00 22.85 163 LYS B C 1
ATOM 4375 O O . LYS B 1 166 ? -6.923 0.161 -20.200 1.00 25.43 163 LYS B O 1
ATOM 4381 N N . LEU B 1 167 ? -5.770 -0.985 -18.646 1.00 22.54 164 LEU B N 1
ATOM 4382 C CA . LEU B 1 167 ? -6.231 -2.281 -19.099 1.00 21.09 164 LEU B CA 1
ATOM 4383 C C . LEU B 1 167 ? -6.518 -3.201 -17.925 1.00 25.80 164 LEU B C 1
ATOM 4384 O O . LEU B 1 167 ? -5.724 -3.297 -16.998 1.00 23.27 164 LEU B O 1
ATOM 4389 N N . ILE B 1 168 ? -7.664 -3.876 -17.969 1.00 21.55 165 ILE B N 1
ATOM 4390 C CA . ILE B 1 168 ? -7.975 -4.905 -16.989 1.00 18.97 165 ILE B CA 1
ATOM 4391 C C . ILE B 1 168 ? -7.912 -6.267 -17.671 1.00 21.23 165 ILE B C 1
ATOM 4392 O O . ILE B 1 168 ? -8.462 -6.455 -18.758 1.00 18.71 165 ILE B O 1
ATOM 4397 N N . VAL B 1 169 ? -7.226 -7.212 -17.042 1.00 18.26 166 VAL B N 1
ATOM 4398 C CA . VAL B 1 169 ? -7.120 -8.549 -17.600 1.00 18.60 166 VAL B CA 1
ATOM 4399 C C . VAL B 1 169 ? -7.861 -9.510 -16.682 1.00 21.87 166 VAL B C 1
ATOM 4400 O O . VAL B 1 169 ? -7.822 -9.360 -15.463 1.00 22.42 166 VAL B O 1
ATOM 4404 N N . CYS B 1 170 ? -8.566 -10.471 -17.263 1.00 19.39 167 CYS B N 1
ATOM 4405 C CA . CYS B 1 170 ? -9.184 -11.524 -16.463 1.00 19.97 167 CYS B CA 1
ATOM 4406 C C . CYS B 1 170 ? -8.829 -12.889 -17.048 1.00 25.59 167 CYS B C 1
ATOM 4407 O O . CYS B 1 170 ? -8.350 -12.976 -18.181 1.00 19.77 167 CYS B O 1
ATOM 4410 N N . GLY B 1 171 ? -9.060 -13.941 -16.267 1.00 24.57 168 GLY B N 1
ATOM 4411 C CA . GLY B 1 171 ? -8.584 -15.275 -16.591 1.00 23.97 168 GLY B CA 1
ATOM 4412 C C . GLY B 1 171 ? -7.526 -15.673 -15.573 1.00 33.31 168 GLY B C 1
ATOM 4413 O O . GLY B 1 171 ? -6.755 -14.826 -15.126 1.00 29.90 168 GLY B O 1
ATOM 4414 N N . ALA B 1 172 ? -7.497 -16.951 -15.192 1.00 34.59 169 ALA B N 1
ATOM 4415 C CA . ALA B 1 172 ? -6.566 -17.436 -14.171 1.00 40.15 169 ALA B CA 1
ATOM 4416 C C . ALA B 1 172 ? -6.349 -18.935 -14.288 1.00 31.81 169 ALA B C 1
ATOM 4417 O O . ALA B 1 172 ? -7.212 -19.656 -14.773 1.00 33.68 169 ALA B O 1
ATOM 4419 N N . SER B 1 173 ? -5.200 -19.406 -13.821 1.00 27.24 170 SER B N 1
ATOM 4420 C CA . SER B 1 173 ? -4.833 -20.798 -14.015 1.00 34.17 170 SER B CA 1
ATOM 4421 C C . SER B 1 173 ? -5.455 -21.718 -12.978 1.00 34.00 170 SER B C 1
ATOM 4422 O O . SER B 1 173 ? -5.675 -22.896 -13.246 1.00 31.01 170 SER B O 1
ATOM 4425 N N . ALA B 1 174 ? -5.720 -21.188 -11.790 1.00 34.06 171 ALA B N 1
ATOM 4426 C CA . ALA B 1 174 ? -6.210 -22.018 -10.696 1.00 34.85 171 ALA B CA 1
ATOM 4427 C C . ALA B 1 174 ? -7.528 -21.522 -10.115 1.00 36.94 171 ALA B C 1
ATOM 4428 O O . ALA B 1 174 ? -7.806 -21.734 -8.934 1.00 42.04 171 ALA B O 1
ATOM 4430 N N . TYR B 1 175 ? -8.338 -20.866 -10.939 1.00 32.66 172 TYR B N 1
ATOM 4431 C CA . TYR B 1 175 ? -9.654 -20.431 -10.496 1.00 29.75 172 TYR B CA 1
ATOM 4432 C C . TYR B 1 175 ? -10.704 -21.478 -10.855 1.00 23.01 172 TYR B C 1
ATOM 4433 O O . TYR B 1 175 ? -10.874 -21.818 -12.023 1.00 21.91 172 TYR B O 1
ATOM 4442 N N . ALA B 1 176 ? -11.429 -21.953 -9.847 1.00 28.50 173 ALA B N 1
ATOM 4443 C CA . ALA B 1 176 ? -12.354 -23.072 -10.023 1.00 32.33 173 ALA B CA 1
ATOM 4444 C C . ALA B 1 176 ? -13.776 -22.675 -10.423 1.00 29.64 173 ALA B C 1
ATOM 4445 O O . ALA B 1 176 ? -14.612 -23.542 -10.673 1.00 27.66 173 ALA B O 1
ATOM 4447 N N . ARG B 1 177 ? -14.057 -21.378 -10.480 1.00 19.28 174 ARG B N 1
ATOM 4448 C CA . ARG B 1 177 ? -15.422 -20.929 -10.763 1.00 19.33 174 ARG B CA 1
ATOM 4449 C C . ARG B 1 177 ? -15.541 -20.086 -12.043 1.00 17.98 174 ARG B C 1
ATOM 4450 O O . ARG B 1 177 ? -14.548 -19.623 -12.608 1.00 20.05 174 ARG B O 1
ATOM 4458 N N . VAL B 1 178 ? -16.772 -19.897 -12.494 1.00 18.75 175 VAL B N 1
ATOM 4459 C CA . VAL B 1 178 ? -17.034 -19.100 -13.690 1.00 21.60 175 VAL B CA 1
ATOM 4460 C C . VAL B 1 178 ? -16.506 -17.690 -13.520 1.00 22.84 175 VAL B C 1
ATOM 4461 O O . VAL B 1 178 ? -16.723 -17.052 -12.485 1.00 23.48 175 VAL B O 1
ATOM 4465 N N . ILE B 1 179 ? -15.794 -17.207 -14.531 1.00 21.33 176 ILE B N 1
ATOM 4466 C CA . ILE B 1 179 ? -15.349 -15.819 -14.559 1.00 22.93 176 ILE B CA 1
ATOM 4467 C C . ILE B 1 179 ? -16.509 -14.944 -15.031 1.00 20.32 176 ILE B C 1
ATOM 4468 O O . ILE B 1 179 ? -17.050 -15.165 -16.110 1.00 22.70 176 ILE B O 1
ATOM 4473 N N . ASP B 1 180 ? -16.897 -13.954 -14.233 1.00 19.61 177 ASP B N 1
ATOM 4474 C CA . ASP B 1 180 ? -18.040 -13.107 -14.591 1.00 22.68 177 ASP B CA 1
ATOM 4475 C C . ASP B 1 180 ? -17.586 -11.974 -15.503 1.00 22.52 177 ASP B C 1
ATOM 4476 O O . ASP B 1 180 ? -17.310 -10.865 -15.040 1.00 20.71 177 ASP B O 1
ATOM 4481 N N . PHE B 1 181 ? -17.487 -12.255 -16.798 1.00 18.25 178 PHE B N 1
ATOM 4482 C CA . PHE B 1 181 ? -17.005 -11.251 -17.747 1.00 17.56 178 PHE B CA 1
ATOM 4483 C C . PHE B 1 181 ? -17.835 -9.954 -17.730 1.00 17.74 178 PHE B C 1
ATOM 4484 O O . PHE B 1 181 ? -17.294 -8.868 -17.891 1.00 17.58 178 PHE B O 1
ATOM 4492 N N . ALA B 1 182 ? -19.146 -10.073 -17.573 1.00 16.99 179 ALA B N 1
ATOM 4493 C CA . ALA B 1 182 ? -20.006 -8.891 -17.555 1.00 18.52 179 ALA B CA 1
ATOM 4494 C C . ALA B 1 182 ? -19.621 -7.930 -16.428 1.00 19.05 179 ALA B C 1
ATOM 4495 O O . ALA B 1 182 ? -19.548 -6.721 -16.638 1.00 20.52 179 ALA B O 1
ATOM 4497 N N . LYS B 1 183 ? -19.358 -8.455 -15.234 1.00 19.36 180 LYS B N 1
ATOM 4498 C CA . LYS B 1 183 ? -18.947 -7.578 -14.133 1.00 19.56 180 LYS B CA 1
ATOM 4499 C C . LYS B 1 183 ? -17.585 -6.928 -14.409 1.00 20.69 180 LYS B C 1
ATOM 4500 O O . LYS B 1 183 ? -17.386 -5.744 -14.125 1.00 19.49 180 LYS B O 1
ATOM 4506 N N . PHE B 1 184 ? -16.648 -7.696 -14.962 1.00 18.46 181 PHE B N 1
ATOM 4507 C CA . PHE B 1 184 ? -15.352 -7.107 -15.328 1.00 17.81 181 PHE B CA 1
ATOM 4508 C C . PHE B 1 184 ? -15.534 -5.970 -16.328 1.00 18.66 181 PHE B C 1
ATOM 4509 O O . PHE B 1 184 ? -14.852 -4.947 -16.246 1.00 23.19 181 PHE B O 1
ATOM 4517 N N . ARG B 1 185 ? -16.451 -6.141 -17.280 1.00 17.78 182 ARG B N 1
ATOM 4518 C CA . ARG B 1 185 ? -16.665 -5.100 -18.279 1.00 20.40 182 ARG B CA 1
ATOM 4519 C C . ARG B 1 185 ? -17.341 -3.874 -17.668 1.00 21.46 182 ARG B C 1
ATOM 4520 O O . ARG B 1 185 ? -17.033 -2.742 -18.038 1.00 21.97 182 ARG B O 1
ATOM 4528 N N . GLU B 1 186 ? -18.262 -4.095 -16.740 1.00 21.61 183 GLU B N 1
ATOM 4529 C CA A GLU B 1 186 ? -18.894 -2.980 -16.035 0.50 24.39 183 GLU B CA 1
ATOM 4530 C CA B GLU B 1 186 ? -18.895 -2.985 -16.038 0.50 24.41 183 GLU B CA 1
ATOM 4531 C C . GLU B 1 186 ? -17.822 -2.170 -15.317 1.00 24.11 183 GLU B C 1
ATOM 4532 O O . GLU B 1 186 ? -17.814 -0.934 -15.368 1.00 25.33 183 GLU B O 1
ATOM 4543 N N . ILE B 1 187 ? -16.909 -2.870 -14.652 1.00 22.95 184 ILE B N 1
ATOM 4544 C CA . ILE B 1 187 ? -15.806 -2.224 -13.950 1.00 23.27 184 ILE B CA 1
ATOM 4545 C C . ILE B 1 187 ? -14.875 -1.447 -14.899 1.00 26.27 184 ILE B C 1
ATOM 4546 O O . ILE B 1 187 ? -14.509 -0.295 -14.614 1.00 24.87 184 ILE B O 1
ATOM 4551 N N . ALA B 1 188 ? -14.503 -2.065 -16.020 1.00 26.12 185 ALA B N 1
ATOM 4552 C CA . ALA B 1 188 ? -13.638 -1.410 -17.010 1.00 21.79 185 ALA B CA 1
ATOM 4553 C C . ALA B 1 188 ? -14.302 -0.142 -17.549 1.00 23.13 185 ALA B C 1
ATOM 4554 O O . ALA B 1 188 ? -13.640 0.881 -17.764 1.00 23.65 185 ALA B O 1
ATOM 4556 N N . ASP B 1 189 ? -15.613 -0.223 -17.768 1.00 20.01 186 ASP B N 1
ATOM 4557 C CA . ASP B 1 189 ? -16.384 0.901 -18.298 1.00 26.43 186 ASP B CA 1
ATOM 4558 C C . ASP B 1 189 ? -16.372 2.092 -17.337 1.00 31.66 186 ASP B C 1
ATOM 4559 O O . ASP B 1 189 ? -16.279 3.242 -17.762 1.00 29.44 186 ASP B O 1
ATOM 4564 N N . GLU B 1 190 ? -16.461 1.813 -16.042 1.00 30.07 187 GLU B N 1
ATOM 4565 C CA . GLU B 1 190 ? -16.460 2.881 -15.051 1.00 31.92 187 GLU B CA 1
ATOM 4566 C C . GLU B 1 190 ? -15.197 3.729 -15.138 1.00 33.83 187 GLU B C 1
ATOM 4567 O O . GLU B 1 190 ? -15.240 4.947 -14.960 1.00 32.22 187 GLU B O 1
ATOM 4573 N N . ILE B 1 191 ? -14.070 3.084 -15.414 1.00 30.51 188 ILE B N 1
ATOM 4574 C CA . ILE B 1 191 ? -12.794 3.780 -15.411 1.00 31.91 188 ILE B CA 1
ATOM 4575 C C . ILE B 1 191 ? -12.209 3.930 -16.808 1.00 33.59 188 ILE B C 1
ATOM 4576 O O . ILE B 1 191 ? -11.049 4.311 -16.960 1.00 37.10 188 ILE B O 1
ATOM 4581 N N . GLY B 1 192 ? -13.013 3.625 -17.824 1.00 31.97 189 GLY B N 1
ATOM 4582 C CA . GLY B 1 192 ? -12.592 3.769 -19.205 1.00 33.82 189 GLY B CA 1
ATOM 4583 C C . GLY B 1 192 ? -11.402 2.908 -19.601 1.00 33.62 189 GLY B C 1
ATOM 4584 O O . GLY B 1 192 ? -10.567 3.324 -20.403 1.00 37.94 189 GLY B O 1
ATOM 4585 N N . ALA B 1 193 ? -11.324 1.699 -19.055 1.00 28.35 190 ALA B N 1
ATOM 4586 C CA . ALA B 1 193 ? -10.227 0.798 -19.385 1.00 24.80 190 ALA B CA 1
ATOM 4587 C C . ALA B 1 193 ? -10.644 -0.220 -20.455 1.00 23.24 190 ALA B C 1
ATOM 4588 O O . ALA B 1 193 ? -11.830 -0.469 -20.642 1.00 24.88 190 ALA B O 1
ATOM 4590 N N . TYR B 1 194 ? -9.676 -0.804 -21.158 1.00 22.67 191 TYR B N 1
ATOM 4591 C CA . TYR B 1 194 ? -9.979 -1.970 -21.992 1.00 20.04 191 TYR B CA 1
ATOM 4592 C C . TYR B 1 194 ? -10.156 -3.185 -21.094 1.00 19.88 191 TYR B C 1
ATOM 4593 O O . TYR B 1 194 ? -9.556 -3.262 -20.025 1.00 22.49 191 TYR B O 1
ATOM 4602 N N . LEU B 1 195 ? -10.970 -4.140 -21.536 1.00 17.04 192 LEU B N 1
ATOM 4603 C CA . LEU B 1 195 ? -11.049 -5.436 -20.876 1.00 15.89 192 LEU B CA 1
ATOM 4604 C C . LEU B 1 195 ? -10.448 -6.498 -21.804 1.00 18.28 192 LEU B C 1
ATOM 4605 O O . LEU B 1 195 ? -10.880 -6.649 -22.946 1.00 16.32 192 LEU B O 1
ATOM 4610 N N . PHE B 1 196 ? -9.468 -7.235 -21.298 1.00 16.87 193 PHE B N 1
ATOM 4611 C CA . PHE B 1 196 ? -8.784 -8.272 -22.066 1.00 10.97 193 PHE B CA 1
ATOM 4612 C C . PHE B 1 196 ? -9.055 -9.588 -21.333 1.00 15.98 193 PHE B C 1
ATOM 4613 O O . PHE B 1 196 ? -8.772 -9.700 -20.136 1.00 14.46 193 PHE B O 1
ATOM 4621 N N . ALA B 1 197 ? -9.629 -10.571 -22.023 1.00 13.11 194 ALA B N 1
ATOM 4622 C CA . ALA B 1 197 ? -9.870 -11.880 -21.412 1.00 15.17 194 ALA B CA 1
ATOM 4623 C C . ALA B 1 197 ? -8.887 -12.898 -21.951 1.00 13.15 194 ALA B C 1
ATOM 4624 O O . ALA B 1 197 ? -8.876 -13.184 -23.152 1.00 15.46 194 ALA B O 1
ATOM 4626 N N . ASP B 1 198 ? -8.065 -13.443 -21.068 1.00 13.03 195 ASP B N 1
ATOM 4627 C CA . ASP B 1 198 ? -7.169 -14.535 -21.449 1.00 15.76 195 ASP B CA 1
ATOM 4628 C C . ASP B 1 198 ? -7.835 -15.834 -21.021 1.00 16.23 195 ASP B C 1
ATOM 4629 O O . ASP B 1 198 ? -7.829 -16.180 -19.835 1.00 19.22 195 ASP B O 1
ATOM 4634 N N . ILE B 1 199 ? -8.431 -16.536 -21.986 1.00 15.12 196 ILE B N 1
ATOM 4635 C CA . ILE B 1 199 ? -9.223 -17.716 -21.690 1.00 13.55 196 ILE B CA 1
ATOM 4636 C C . ILE B 1 199 ? -8.478 -19.019 -21.995 1.00 13.69 196 ILE B C 1
ATOM 4637 O O . ILE B 1 199 ? -9.093 -20.069 -22.211 1.00 15.08 196 ILE B O 1
ATOM 4642 N N . ALA B 1 200 ? -7.147 -18.961 -21.971 1.00 14.10 197 ALA B N 1
ATOM 4643 C CA . ALA B 1 200 ? -6.346 -20.133 -22.295 1.00 13.63 197 ALA B CA 1
ATOM 4644 C C . ALA B 1 200 ? -6.770 -21.362 -21.492 1.00 19.46 197 ALA B C 1
ATOM 4645 O O . ALA B 1 200 ? -6.813 -22.463 -22.024 1.00 20.56 197 ALA B O 1
ATOM 4647 N N . HIS B 1 201 ? -7.097 -21.175 -20.218 1.00 14.62 198 HIS B N 1
ATOM 4648 C CA . HIS B 1 201 ? -7.382 -22.321 -19.364 1.00 19.83 198 HIS B CA 1
ATOM 4649 C C . HIS B 1 201 ? -8.776 -22.876 -19.496 1.00 25.84 198 HIS B C 1
ATOM 4650 O O . HIS B 1 201 ? -9.047 -23.981 -19.022 1.00 28.38 198 HIS B O 1
ATOM 4657 N N . ILE B 1 202 ? -9.667 -22.111 -20.116 1.00 13.30 199 ILE B N 1
ATOM 4658 C CA . ILE B 1 202 ? -11.051 -22.561 -20.223 1.00 11.48 199 ILE B CA 1
ATOM 4659 C C . ILE B 1 202 ? -11.616 -22.515 -21.643 1.00 13.94 199 ILE B C 1
ATOM 4660 O O . ILE B 1 202 ? -12.822 -22.731 -21.850 1.00 12.53 199 ILE B O 1
ATOM 4665 N N . ALA B 1 203 ? -10.770 -22.222 -22.629 1.00 14.14 200 ALA B N 1
ATOM 4666 C CA . ALA B 1 203 ? -11.264 -22.026 -23.998 1.00 16.96 200 ALA B CA 1
ATOM 4667 C C . ALA B 1 203 ? -12.069 -23.212 -24.563 1.00 13.25 200 ALA B C 1
ATOM 4668 O O . ALA B 1 203 ? -13.055 -23.022 -25.291 1.00 13.92 200 ALA B O 1
ATOM 4670 N N . GLY B 1 204 ? -11.649 -24.434 -24.247 1.00 15.35 201 GLY B N 1
ATOM 4671 C CA . GLY B 1 204 ? -12.324 -25.618 -24.774 1.00 14.49 201 GLY B CA 1
ATOM 4672 C C . GLY B 1 204 ? -13.741 -25.689 -24.233 1.00 14.59 201 GLY B C 1
ATOM 4673 O O . GLY B 1 204 ? -14.672 -26.146 -24.917 1.00 13.39 201 GLY B O 1
ATOM 4674 N N . LEU B 1 205 ? -13.921 -25.249 -22.989 1.00 13.53 202 LEU B N 1
ATOM 4675 C CA . LEU B 1 205 ? -15.282 -25.165 -22.437 1.00 13.80 202 LEU B CA 1
ATOM 4676 C C . LEU B 1 205 ? -16.099 -24.045 -23.086 1.00 17.07 202 LEU B C 1
ATOM 4677 O O . LEU B 1 205 ? -17.279 -24.225 -23.402 1.00 14.35 202 LEU B O 1
ATOM 4682 N N . VAL B 1 206 ? -15.481 -22.880 -23.254 1.00 13.39 203 VAL B N 1
ATOM 4683 C CA . VAL B 1 206 ? -16.152 -21.738 -23.880 1.00 13.94 203 VAL B CA 1
ATOM 4684 C C . VAL B 1 206 ? -16.717 -22.093 -25.263 1.00 17.53 203 VAL B C 1
ATOM 4685 O O . VAL B 1 206 ? -17.907 -21.850 -25.567 1.00 14.02 203 VAL B O 1
ATOM 4689 N N . VAL B 1 207 ? -15.887 -22.686 -26.121 1.00 14.22 204 VAL B N 1
ATOM 4690 C CA . VAL B 1 207 ? -16.356 -22.953 -27.485 1.00 12.31 204 VAL B CA 1
ATOM 4691 C C . VAL B 1 207 ? -17.445 -24.012 -27.533 1.00 18.20 204 VAL B C 1
ATOM 4692 O O . VAL B 1 207 ? -18.170 -24.105 -28.518 1.00 18.54 204 VAL B O 1
ATOM 4696 N N . ALA B 1 208 ? -17.566 -24.800 -26.469 1.00 15.03 205 ALA B N 1
ATOM 4697 C CA . ALA B 1 208 ? -18.613 -25.814 -26.398 1.00 14.97 205 ALA B CA 1
ATOM 4698 C C . ALA B 1 208 ? -19.873 -25.293 -25.720 1.00 18.54 205 ALA B C 1
ATOM 4699 O O . ALA B 1 208 ? -20.875 -26.010 -25.634 1.00 21.10 205 ALA B O 1
ATOM 4701 N N . GLY B 1 209 ? -19.818 -24.070 -25.212 1.00 20.77 206 GLY B N 1
ATOM 4702 C CA . GLY B 1 209 ? -20.945 -23.516 -24.475 1.00 21.89 206 GLY B CA 1
ATOM 4703 C C . GLY B 1 209 ? -21.011 -24.027 -23.040 1.00 26.24 206 GLY B C 1
ATOM 4704 O O . GLY B 1 209 ? -22.046 -23.925 -22.379 1.00 25.27 206 GLY B O 1
ATOM 4705 N N . GLU B 1 210 ? -19.901 -24.576 -22.549 1.00 19.73 207 GLU B N 1
ATOM 4706 C CA . GLU B 1 210 ? -19.833 -25.089 -21.174 1.00 15.71 207 GLU B CA 1
ATOM 4707 C C . GLU B 1 210 ? -19.194 -24.075 -20.218 1.00 17.44 207 GLU B C 1
ATOM 4708 O O . GLU B 1 210 ? -18.937 -24.380 -19.053 1.00 20.66 207 GLU B O 1
ATOM 4714 N N . HIS B 1 211 ? -18.922 -22.879 -20.726 1.00 12.59 208 HIS B N 1
ATOM 4715 C CA . HIS B 1 211 ? -18.538 -21.735 -19.895 1.00 11.99 208 HIS B CA 1
ATOM 4716 C C . HIS B 1 211 ? -19.006 -20.545 -20.697 1.00 13.33 208 HIS B C 1
ATOM 4717 O O . HIS B 1 211 ? -18.943 -20.574 -21.925 1.00 15.12 208 HIS B O 1
ATOM 4724 N N . PRO B 1 212 ? -19.519 -19.505 -20.030 1.00 15.11 209 PRO B N 1
ATOM 4725 C CA . PRO B 1 212 ? -19.960 -18.341 -20.801 1.00 16.20 209 PRO B CA 1
ATOM 4726 C C . PRO B 1 212 ? -18.834 -17.769 -21.658 1.00 17.86 209 PRO B C 1
ATOM 4727 O O . PRO B 1 212 ? -17.643 -17.841 -21.281 1.00 19.04 209 PRO B O 1
ATOM 4731 N N . SER B 1 213 ? -19.202 -17.213 -22.805 1.00 16.13 210 SER B N 1
ATOM 4732 C CA . SER B 1 213 ? -18.222 -16.572 -23.685 1.00 17.89 210 SER B CA 1
ATOM 4733 C C . SER B 1 213 ? -17.718 -15.260 -23.092 1.00 15.05 210 SER B C 1
ATOM 4734 O O . SER B 1 213 ? -18.469 -14.549 -22.434 1.00 15.02 210 SER B O 1
ATOM 4737 N N . PRO B 1 214 ? -16.440 -14.932 -23.319 1.00 14.66 211 PRO B N 1
ATOM 4738 C CA . PRO B 1 214 ? -15.971 -13.596 -22.931 1.00 14.74 211 PRO B CA 1
ATOM 4739 C C . PRO B 1 214 ? -16.524 -12.507 -23.859 1.00 14.82 211 PRO B C 1
ATOM 4740 O O . PRO B 1 214 ? -16.505 -11.327 -23.508 1.00 16.99 211 PRO B O 1
ATOM 4744 N N . PHE B 1 215 ? -17.011 -12.886 -25.034 1.00 11.25 212 PHE B N 1
ATOM 4745 C CA . PHE B 1 215 ? -17.693 -11.910 -25.887 1.00 14.76 212 PHE B CA 1
ATOM 4746 C C . PHE B 1 215 ? -19.151 -11.778 -25.449 1.00 17.52 212 PHE B C 1
ATOM 4747 O O . PHE B 1 215 ? -19.771 -12.772 -25.080 1.00 17.84 212 PHE B O 1
ATOM 4755 N N . PRO B 1 216 ? -19.719 -10.567 -25.519 1.00 15.38 213 PRO B N 1
ATOM 4756 C CA . PRO B 1 216 ? -19.214 -9.290 -26.035 1.00 16.27 213 PRO B CA 1
ATOM 4757 C C . PRO B 1 216 ? -18.523 -8.415 -24.990 1.00 21.02 213 PRO B C 1
ATOM 4758 O O . PRO B 1 216 ? -18.287 -7.236 -25.245 1.00 29.66 213 PRO B O 1
ATOM 4762 N N . TYR B 1 217 ? -18.196 -8.970 -23.835 1.00 15.46 214 TYR B N 1
ATOM 4763 C CA . TYR B 1 217 ? -17.718 -8.130 -22.735 1.00 11.71 214 TYR B CA 1
ATOM 4764 C C . TYR B 1 217 ? -16.255 -7.734 -22.902 1.00 14.49 214 TYR B C 1
ATOM 4765 O O . TYR B 1 217 ? -15.872 -6.605 -22.594 1.00 15.83 214 TYR B O 1
ATOM 4774 N N . ALA B 1 218 ? -15.449 -8.669 -23.374 1.00 16.30 215 ALA B N 1
ATOM 4775 C CA . ALA B 1 218 ? -14.035 -8.400 -23.581 1.00 18.99 215 ALA B CA 1
ATOM 4776 C C . ALA B 1 218 ? -13.844 -7.709 -24.916 1.00 17.83 215 ALA B C 1
ATOM 4777 O O . ALA B 1 218 ? -14.454 -8.106 -25.910 1.00 19.15 215 ALA B O 1
ATOM 4779 N N . HIS B 1 219 ? -12.988 -6.688 -24.949 1.00 14.07 216 HIS B N 1
ATOM 4780 C CA . HIS B 1 219 ? -12.645 -6.027 -26.213 1.00 14.69 216 HIS B CA 1
ATOM 4781 C C . HIS B 1 219 ? -11.783 -6.956 -27.055 1.00 14.22 216 HIS B C 1
ATOM 4782 O O . HIS B 1 219 ? -11.885 -6.974 -28.287 1.00 17.01 216 HIS B O 1
ATOM 4789 N N . VAL B 1 220 ? -10.916 -7.702 -26.376 1.00 14.99 217 VAL B N 1
ATOM 4790 C CA . VAL B 1 220 ? -9.981 -8.608 -27.026 1.00 14.76 217 VAL B CA 1
ATOM 4791 C C . VAL B 1 220 ? -9.900 -9.859 -26.175 1.00 11.19 217 VAL B C 1
ATOM 4792 O O . VAL B 1 220 ? -9.997 -9.790 -24.943 1.00 11.59 217 VAL B O 1
ATOM 4796 N N . VAL B 1 221 ? -9.705 -11.000 -26.828 1.00 12.65 218 VAL B N 1
ATOM 4797 C CA . VAL B 1 221 ? -9.637 -12.275 -26.131 1.00 12.10 218 VAL B CA 1
ATOM 4798 C C . VAL B 1 221 ? -8.404 -13.014 -26.629 1.00 13.50 218 VAL B C 1
ATOM 4799 O O . VAL B 1 221 ? -8.161 -13.028 -27.826 1.00 14.68 218 VAL B O 1
ATOM 4803 N N . SER B 1 222 ? -7.648 -13.631 -25.729 1.00 11.92 219 SER B N 1
ATOM 4804 C CA . SER B 1 222 ? -6.533 -14.482 -26.160 1.00 12.44 219 SER B CA 1
ATOM 4805 C C . SER B 1 222 ? -6.750 -15.894 -25.651 1.00 14.44 219 SER B C 1
ATOM 4806 O O . SER B 1 222 ? -7.540 -16.117 -24.730 1.00 13.34 219 SER B O 1
ATOM 4809 N N . SER B 1 223 ? -6.042 -16.851 -26.239 1.00 12.96 220 SER B N 1
ATOM 4810 C CA . SER B 1 223 ? -6.090 -18.211 -25.742 1.00 10.74 220 SER B CA 1
ATOM 4811 C C . SER B 1 223 ? -4.854 -18.935 -26.227 1.00 13.01 220 SER B C 1
ATOM 4812 O O . SER B 1 223 ? -4.159 -18.471 -27.142 1.00 13.31 220 SER B O 1
ATOM 4815 N N . THR B 1 224 ? -4.584 -20.081 -25.623 1.00 13.23 221 THR B N 1
ATOM 4816 C CA . THR B 1 224 ? -3.633 -21.004 -26.198 1.00 12.96 221 THR B CA 1
ATOM 4817 C C . THR B 1 224 ? -4.429 -22.131 -26.818 1.00 15.51 221 THR B C 1
ATOM 4818 O O . THR B 1 224 ? -5.633 -22.292 -26.540 1.00 16.49 221 THR B O 1
ATOM 4822 N N . THR B 1 225 ? -3.770 -22.909 -27.667 1.00 12.96 222 THR B N 1
ATOM 4823 C CA . THR B 1 225 ? -4.463 -23.928 -28.434 1.00 13.13 222 THR B CA 1
ATOM 4824 C C . THR B 1 225 ? -4.276 -25.356 -27.909 1.00 12.94 222 THR B C 1
ATOM 4825 O O . THR B 1 225 ? -4.922 -26.252 -28.413 1.00 16.18 222 THR B O 1
ATOM 4829 N N . HIS B 1 226 ? -3.412 -25.586 -26.907 1.00 12.14 223 HIS B N 1
ATOM 4830 C CA . HIS B 1 226 ? -3.189 -26.975 -26.440 1.00 14.88 223 HIS B CA 1
ATOM 4831 C C . HIS B 1 226 ? -3.970 -27.384 -25.194 1.00 23.63 223 HIS B C 1
ATOM 4832 O O . HIS B 1 226 ? -4.677 -28.398 -25.198 1.00 31.72 223 HIS B O 1
ATOM 4839 N N . LYS B 1 227 ? -3.877 -26.562 -24.162 1.00 14.32 224 LYS B N 1
ATOM 4840 C CA . LYS B 1 227 ? -4.435 -26.855 -22.828 1.00 16.09 224 LYS B CA 1
ATOM 4841 C C . LYS B 1 227 ? -5.820 -27.483 -22.813 1.00 19.99 224 LYS B C 1
ATOM 4842 O O . LYS B 1 227 ? -6.034 -28.547 -22.233 1.00 34.40 224 LYS B O 1
ATOM 4848 N N . THR B 1 228 ? -6.764 -26.770 -23.405 1.00 23.34 225 THR B N 1
ATOM 4849 C CA . THR B 1 228 ? -8.181 -27.047 -23.246 1.00 19.34 225 THR B CA 1
ATOM 4850 C C . THR B 1 228 ? -8.769 -27.327 -24.637 1.00 16.80 225 THR B C 1
ATOM 4851 O O . THR B 1 228 ? -9.754 -28.044 -24.785 1.00 16.60 225 THR B O 1
ATOM 4855 N N . LEU B 1 229 ? -8.118 -26.808 -25.670 1.00 18.78 226 LEU B N 1
ATOM 4856 C CA . LEU B 1 229 ? -8.605 -27.000 -27.030 1.00 17.37 226 LEU B CA 1
ATOM 4857 C C . LEU B 1 229 ? -8.016 -28.233 -27.685 1.00 17.88 226 LEU B C 1
ATOM 4858 O O . LEU B 1 229 ? -8.427 -28.615 -28.776 1.00 16.64 226 LEU B O 1
ATOM 4863 N N . ARG B 1 230 ? -7.050 -28.863 -27.014 1.00 17.13 227 ARG B N 1
ATOM 4864 C CA . ARG B 1 230 ? -6.412 -30.086 -27.514 1.00 17.85 227 ARG B CA 1
ATOM 4865 C C . ARG B 1 230 ? -5.715 -29.960 -28.861 1.00 18.27 227 ARG B C 1
ATOM 4866 O O . ARG B 1 230 ? -5.538 -30.952 -29.565 1.00 20.79 227 ARG B O 1
ATOM 4874 N N . GLY B 1 231 ? -5.294 -28.752 -29.212 1.00 16.42 228 GLY B N 1
ATOM 4875 C CA . GLY B 1 231 ? -4.508 -28.572 -30.413 1.00 15.32 228 GLY B CA 1
ATOM 4876 C C . GLY B 1 231 ? -3.015 -28.573 -30.088 1.00 16.44 228 GLY B C 1
ATOM 4877 O O . GLY B 1 231 ? -2.595 -29.071 -29.040 1.00 15.94 228 GLY B O 1
ATOM 4878 N N . PRO B 1 232 ? -2.206 -28.018 -30.991 1.00 14.91 229 PRO B N 1
ATOM 4879 C CA . PRO B 1 232 ? -0.763 -27.929 -30.757 1.00 14.15 229 PRO B CA 1
ATOM 4880 C C . PRO B 1 232 ? -0.485 -26.829 -29.748 1.00 15.04 229 PRO B C 1
ATOM 4881 O O . PRO B 1 232 ? -1.395 -26.062 -29.438 1.00 11.11 229 PRO B O 1
ATOM 4885 N N . ARG B 1 233 ? 0.750 -26.721 -29.255 1.00 12.93 230 ARG B N 1
ATOM 4886 C CA . ARG B 1 233 ? 1.078 -25.591 -28.386 1.00 12.23 230 ARG B CA 1
ATOM 4887 C C . ARG B 1 233 ? 1.176 -24.314 -29.233 1.00 12.57 230 ARG B C 1
ATOM 4888 O O . ARG B 1 233 ? 1.836 -24.303 -30.276 1.00 17.34 230 ARG B O 1
ATOM 4896 N N . GLY B 1 234 ? 0.546 -23.235 -28.783 1.00 11.29 231 GLY B N 1
ATOM 4897 C CA . GLY B 1 234 ? 0.594 -21.987 -29.522 1.00 12.01 231 GLY B CA 1
ATOM 4898 C C . GLY B 1 234 ? -0.458 -21.036 -28.984 1.00 15.31 231 GLY B C 1
ATOM 4899 O O . GLY B 1 234 ? -1.219 -21.407 -28.098 1.00 13.69 231 GLY B O 1
ATOM 4900 N N . GLY B 1 235 ? -0.490 -19.820 -29.514 1.00 11.62 232 GLY B N 1
ATOM 4901 C CA . GLY B 1 235 ? -1.467 -18.821 -29.097 1.00 7.84 232 GLY B CA 1
ATOM 4902 C C . GLY B 1 235 ? -2.369 -18.339 -30.222 1.00 12.62 232 GLY B C 1
ATOM 4903 O O . GLY B 1 235 ? -2.082 -18.546 -31.412 1.00 10.22 232 GLY B O 1
ATOM 4904 N N . ILE B 1 236 ? -3.479 -17.712 -29.837 1.00 13.00 233 ILE B N 1
ATOM 4905 C CA . ILE B 1 236 ? -4.389 -17.071 -30.787 1.00 10.66 233 ILE B CA 1
ATOM 4906 C C . ILE B 1 236 ? -4.958 -15.808 -30.126 1.00 10.73 233 ILE B C 1
ATOM 4907 O O . ILE B 1 236 ? -5.020 -15.719 -28.887 1.00 10.50 233 ILE B O 1
ATOM 4912 N N . ILE B 1 237 ? -5.351 -14.836 -30.953 1.00 12.57 234 ILE B N 1
ATOM 4913 C CA . ILE B 1 237 ? -6.010 -13.614 -30.483 1.00 11.82 234 ILE B CA 1
ATOM 4914 C C . ILE B 1 237 ? -7.278 -13.372 -31.304 1.00 11.12 234 ILE B C 1
ATOM 4915 O O . ILE B 1 237 ? -7.268 -13.515 -32.534 1.00 11.83 234 ILE B O 1
ATOM 4928 N N . THR B 1 239 ? -10.980 -10.808 -31.768 1.00 10.46 236 THR B N 1
ATOM 4929 C CA . THR B 1 239 ? -11.652 -9.553 -31.450 1.00 14.95 236 THR B CA 1
ATOM 4930 C C . THR B 1 239 ? -12.793 -9.319 -32.437 1.00 14.12 236 THR B C 1
ATOM 4931 O O . THR B 1 239 ? -12.863 -9.967 -33.490 1.00 14.06 236 THR B O 1
ATOM 4935 N N . ASN B 1 240 ? -13.697 -8.404 -32.098 1.00 12.33 237 ASN B N 1
ATOM 4936 C CA . ASN B 1 240 ? -14.742 -8.044 -33.041 1.00 12.30 237 ASN B CA 1
ATOM 4937 C C . ASN B 1 240 ? -14.555 -6.636 -33.590 1.00 15.66 237 ASN B C 1
ATOM 4938 O O . ASN B 1 240 ? -15.343 -6.182 -34.416 1.00 19.56 237 ASN B O 1
ATOM 4943 N N . ASP B 1 241 ? -13.517 -5.952 -33.117 1.00 13.49 238 ASP B N 1
ATOM 4944 C CA . ASP B 1 241 ? -13.293 -4.549 -33.446 1.00 18.38 238 ASP B CA 1
ATOM 4945 C C . ASP B 1 241 ? -12.233 -4.460 -34.541 1.00 21.99 238 ASP B C 1
ATOM 4946 O O . ASP B 1 241 ? -11.101 -4.883 -34.334 1.00 17.47 238 ASP B O 1
ATOM 4951 N N . GLU B 1 242 ? -12.593 -3.915 -35.700 1.00 20.40 239 GLU B N 1
ATOM 4952 C CA . GLU B 1 242 ? -11.682 -3.930 -36.847 1.00 21.43 239 GLU B CA 1
ATOM 4953 C C . GLU B 1 242 ? -10.425 -3.099 -36.619 1.00 20.04 239 GLU B C 1
ATOM 4954 O O . GLU B 1 242 ? -9.338 -3.456 -37.071 1.00 19.74 239 GLU B O 1
ATOM 4960 N N . GLU B 1 243 ? -10.571 -1.981 -35.922 1.00 22.45 240 GLU B N 1
ATOM 4961 C CA . GLU B 1 243 ? -9.409 -1.158 -35.641 1.00 22.25 240 GLU B CA 1
ATOM 4962 C C . GLU B 1 243 ? -8.465 -1.912 -34.716 1.00 22.40 240 GLU B C 1
ATOM 4963 O O . GLU B 1 243 ? -7.250 -1.904 -34.916 1.00 20.97 240 GLU B O 1
ATOM 4969 N N . LEU B 1 244 ? -9.019 -2.560 -33.694 1.00 20.66 241 LEU B N 1
ATOM 4970 C CA . LEU B 1 244 ? -8.173 -3.324 -32.781 1.00 16.32 241 LEU B CA 1
ATOM 4971 C C . LEU B 1 244 ? -7.523 -4.482 -33.517 1.00 23.23 241 LEU B C 1
ATOM 4972 O O . LEU B 1 244 ? -6.361 -4.802 -33.254 1.00 16.49 241 LEU B O 1
ATOM 4977 N N . ALA B 1 245 ? -8.264 -5.104 -34.437 1.00 19.54 242 ALA B N 1
ATOM 4978 C CA . ALA B 1 245 ? -7.703 -6.205 -35.222 1.00 19.37 242 ALA B CA 1
ATOM 4979 C C . ALA B 1 245 ? -6.445 -5.768 -35.972 1.00 18.14 242 ALA B C 1
ATOM 4980 O O . ALA B 1 245 ? -5.424 -6.478 -35.982 1.00 15.84 242 ALA B O 1
ATOM 4982 N N . LYS B 1 246 ? -6.510 -4.596 -36.596 1.00 16.21 243 LYS B N 1
ATOM 4983 C CA . LYS B 1 246 ? -5.354 -4.074 -37.316 1.00 16.78 243 LYS B CA 1
ATOM 4984 C C . LYS B 1 246 ? -4.165 -3.856 -36.391 1.00 19.21 243 LYS B C 1
ATOM 4985 O O . LYS B 1 246 ? -3.012 -4.114 -36.770 1.00 17.88 243 LYS B O 1
ATOM 4991 N N . LYS B 1 247 ? -4.443 -3.361 -35.190 1.00 15.06 244 LYS B N 1
ATOM 4992 C CA . LYS B 1 247 ? -3.387 -3.073 -34.230 1.00 21.72 244 LYS B CA 1
ATOM 4993 C C . LYS B 1 247 ? -2.750 -4.353 -33.698 1.00 21.46 244 LYS B C 1
ATOM 4994 O O . LYS B 1 247 ? -1.537 -4.419 -33.491 1.00 16.14 244 LYS B O 1
ATOM 5000 N N . ILE B 1 248 ? -3.585 -5.358 -33.478 1.00 17.05 245 ILE B N 1
ATOM 5001 C CA . ILE B 1 248 ? -3.140 -6.682 -33.057 1.00 15.64 245 ILE B CA 1
ATOM 5002 C C . ILE B 1 248 ? -2.282 -7.296 -34.151 1.00 15.29 245 ILE B C 1
ATOM 5003 O O . ILE B 1 248 ? -1.235 -7.873 -33.864 1.00 17.18 245 ILE B O 1
ATOM 5008 N N . ASN B 1 249 ? -2.710 -7.180 -35.405 1.00 11.90 246 ASN B N 1
ATOM 5009 C CA . ASN B 1 249 ? -1.925 -7.784 -36.476 1.00 14.91 246 ASN B CA 1
ATOM 5010 C C . ASN B 1 249 ? -0.520 -7.164 -36.545 1.00 16.63 246 ASN B C 1
ATOM 5011 O O . ASN B 1 249 ? 0.473 -7.883 -36.687 1.00 14.71 246 ASN B O 1
ATOM 5016 N N . SER B 1 250 ? -0.451 -5.838 -36.435 1.00 14.09 247 SER B N 1
ATOM 5017 C CA . SER B 1 250 ? 0.835 -5.131 -36.489 1.00 16.28 247 SER B CA 1
ATOM 5018 C C . SER B 1 250 ? 1.727 -5.427 -35.295 1.00 17.51 247 SER B C 1
ATOM 5019 O O . SER B 1 250 ? 2.963 -5.486 -35.420 1.00 19.76 247 SER B O 1
ATOM 5022 N N . ALA B 1 251 ? 1.105 -5.571 -34.134 1.00 14.86 248 ALA B N 1
ATOM 5023 C CA . ALA B 1 251 ? 1.826 -5.883 -32.901 1.00 16.61 248 ALA B CA 1
ATOM 5024 C C . ALA B 1 251 ? 2.468 -7.266 -32.964 1.00 16.82 248 ALA B C 1
ATOM 5025 O O . ALA B 1 251 ? 3.609 -7.459 -32.523 1.00 17.58 248 ALA B O 1
ATOM 5027 N N . ILE B 1 252 ? 1.738 -8.240 -33.497 1.00 14.40 249 ILE B N 1
ATOM 5028 C CA . ILE B 1 252 ? 2.309 -9.582 -33.642 1.00 15.86 249 ILE B CA 1
ATOM 5029 C C . ILE B 1 252 ? 3.434 -9.619 -34.685 1.00 20.58 249 ILE B C 1
ATOM 5030 O O . ILE B 1 252 ? 4.500 -10.193 -34.446 1.00 20.68 249 ILE B O 1
ATOM 5035 N N . PHE B 1 253 ? 3.186 -9.010 -35.838 1.00 16.38 250 PHE B N 1
ATOM 5036 C CA . PHE B 1 253 ? 4.201 -8.881 -36.873 1.00 18.19 250 PHE B CA 1
ATOM 5037 C C . PHE B 1 253 ? 4.091 -7.527 -37.558 1.00 19.86 250 PHE B C 1
ATOM 5038 O O . PHE B 1 253 ? 3.056 -7.217 -38.128 1.00 19.00 250 PHE B O 1
ATOM 5046 N N . PRO B 1 254 ? 5.182 -6.749 -37.580 1.00 21.78 251 PRO B N 1
ATOM 5047 C CA . PRO B 1 254 ? 6.539 -7.123 -37.155 1.00 21.37 251 PRO B CA 1
ATOM 5048 C C . PRO B 1 254 ? 6.863 -6.833 -35.690 1.00 25.91 251 PRO B C 1
ATOM 5049 O O . PRO B 1 254 ? 8.018 -6.951 -35.294 1.00 25.85 251 PRO B O 1
ATOM 5053 N N . GLY B 1 255 ? 5.872 -6.470 -34.890 1.00 23.30 252 GLY B N 1
ATOM 5054 C CA . GLY B 1 255 ? 6.153 -5.998 -33.548 1.00 23.74 252 GLY B CA 1
ATOM 5055 C C . GLY B 1 255 ? 6.861 -6.975 -32.622 1.00 26.63 252 GLY B C 1
ATOM 5056 O O . GLY B 1 255 ? 7.836 -6.614 -31.972 1.00 28.27 252 GLY B O 1
ATOM 5057 N N . ILE B 1 256 ? 6.367 -8.209 -32.557 1.00 17.63 253 ILE B N 1
ATOM 5058 C CA . ILE B 1 256 ? 6.779 -9.173 -31.531 1.00 20.63 253 ILE B CA 1
ATOM 5059 C C . ILE B 1 256 ? 7.364 -10.458 -32.133 1.00 20.54 253 ILE B C 1
ATOM 5060 O O . ILE B 1 256 ? 8.145 -11.173 -31.486 1.00 19.12 253 ILE B O 1
ATOM 5065 N N . GLN B 1 257 ? 6.993 -10.740 -33.377 1.00 17.38 254 GLN B N 1
ATOM 5066 C CA . GLN B 1 257 ? 7.427 -11.960 -34.053 1.00 16.84 254 GLN B CA 1
ATOM 5067 C C . GLN B 1 257 ? 7.937 -11.660 -35.462 1.00 18.97 254 GLN B C 1
ATOM 5068 O O . GLN B 1 257 ? 7.755 -10.566 -35.981 1.00 21.44 254 GLN B O 1
ATOM 5074 N N . GLY B 1 258 ? 8.589 -12.644 -36.061 1.00 16.73 255 GLY B N 1
ATOM 5075 C CA . GLY B 1 258 ? 8.929 -12.601 -37.470 1.00 20.41 255 GLY B CA 1
ATOM 5076 C C . GLY B 1 258 ? 7.968 -13.509 -38.217 1.00 22.15 255 GLY B C 1
ATOM 5077 O O . GLY B 1 258 ? 6.744 -13.356 -38.106 1.00 23.05 255 GLY B O 1
ATOM 5078 N N . GLY B 1 259 ? 8.518 -14.465 -38.958 1.00 23.10 256 GLY B N 1
ATOM 5079 C CA . GLY B 1 259 ? 7.706 -15.450 -39.644 1.00 28.77 256 GLY B CA 1
ATOM 5080 C C . GLY B 1 259 ? 7.035 -16.407 -38.672 1.00 23.64 256 GLY B C 1
ATOM 5081 O O . GLY B 1 259 ? 7.611 -16.797 -37.659 1.00 21.64 256 GLY B O 1
ATOM 5082 N N . PRO B 1 260 ? 5.800 -16.802 -38.977 1.00 18.93 257 PRO B N 1
ATOM 5083 C CA . PRO B 1 260 ? 5.113 -17.704 -38.049 1.00 16.68 257 PRO B CA 1
ATOM 5084 C C . PRO B 1 260 ? 5.546 -19.153 -38.248 1.00 17.73 257 PRO B C 1
ATOM 5085 O O . PRO B 1 260 ? 6.268 -19.456 -39.193 1.00 20.11 257 PRO B O 1
ATOM 5089 N N . LEU B 1 261 ? 5.116 -20.028 -37.350 1.00 16.17 258 LEU B N 1
ATOM 5090 C CA . LEU B 1 261 ? 5.423 -21.447 -37.462 1.00 16.99 258 LEU B CA 1
ATOM 5091 C C . LEU B 1 261 ? 4.327 -22.090 -38.320 1.00 12.89 258 LEU B C 1
ATOM 5092 O O . LEU B 1 261 ? 3.269 -22.433 -37.806 1.00 13.71 258 LEU B O 1
ATOM 5105 N N . HIS B 1 263 ? 3.876 -24.988 -39.759 1.00 14.19 260 HIS B N 1
ATOM 5106 C CA . HIS B 1 263 ? 3.460 -26.351 -39.438 1.00 16.15 260 HIS B CA 1
ATOM 5107 C C . HIS B 1 263 ? 2.543 -26.310 -38.212 1.00 16.83 260 HIS B C 1
ATOM 5108 O O . HIS B 1 263 ? 1.598 -27.103 -38.095 1.00 16.70 260 HIS B O 1
ATOM 5115 N N . VAL B 1 264 ? 2.789 -25.356 -37.318 1.00 11.09 261 VAL B N 1
ATOM 5116 C CA . VAL B 1 264 ? 1.906 -25.200 -36.158 1.00 12.70 261 VAL B CA 1
ATOM 5117 C C . VAL B 1 264 ? 0.577 -24.584 -36.556 1.00 17.27 261 VAL B C 1
ATOM 5118 O O . VAL B 1 264 ? -0.473 -24.966 -36.035 1.00 13.97 261 VAL B O 1
ATOM 5122 N N . ILE B 1 265 ? 0.611 -23.630 -37.477 1.00 11.35 262 ILE B N 1
ATOM 5123 C CA . ILE B 1 265 ? -0.642 -23.021 -37.933 1.00 12.44 262 ILE B CA 1
ATOM 5124 C C . ILE B 1 265 ? -1.534 -24.070 -38.616 1.00 13.96 262 ILE B C 1
ATOM 5125 O O . ILE B 1 265 ? -2.755 -24.088 -38.410 1.00 13.75 262 ILE B O 1
ATOM 5130 N N . ALA B 1 266 ? -0.933 -24.949 -39.419 1.00 13.13 263 ALA B N 1
ATOM 5131 C CA . ALA B 1 266 ? -1.719 -26.020 -40.046 1.00 11.84 263 ALA B CA 1
ATOM 5132 C C . ALA B 1 266 ? -2.306 -26.914 -38.949 1.00 14.70 263 ALA B C 1
ATOM 5133 O O . ALA B 1 266 ? -3.472 -27.301 -38.987 1.00 13.78 263 ALA B O 1
ATOM 5135 N N . ALA B 1 267 ? -1.481 -27.248 -37.965 1.00 11.52 264 ALA B N 1
ATOM 5136 C CA . ALA B 1 267 ? -1.927 -28.034 -36.814 1.00 14.76 264 ALA B CA 1
ATOM 5137 C C . ALA B 1 267 ? -3.088 -27.346 -36.065 1.00 12.97 264 ALA B C 1
ATOM 5138 O O . ALA B 1 267 ? -4.036 -28.008 -35.614 1.00 11.38 264 ALA B O 1
ATOM 5140 N N . LYS B 1 268 ? -3.010 -26.026 -35.915 1.00 12.82 265 LYS B N 1
ATOM 5141 C CA . LYS B 1 268 ? -4.090 -25.282 -35.263 1.00 13.29 265 LYS B CA 1
ATOM 5142 C C . LYS B 1 268 ? -5.402 -25.456 -36.035 1.00 10.58 265 LYS B C 1
ATOM 5143 O O . LYS B 1 268 ? -6.477 -25.646 -35.429 1.00 12.06 265 LYS B O 1
ATOM 5149 N N . ALA B 1 269 ? -5.313 -25.387 -37.360 1.00 12.62 266 ALA B N 1
ATOM 5150 C CA . ALA B 1 269 ? -6.489 -25.543 -38.217 1.00 15.74 266 ALA B CA 1
ATOM 5151 C C . ALA B 1 269 ? -7.120 -26.924 -38.051 1.00 13.68 266 ALA B C 1
ATOM 5152 O O . ALA B 1 269 ? -8.342 -27.049 -37.973 1.00 12.88 266 ALA B O 1
ATOM 5154 N N . VAL B 1 270 ? -6.285 -27.955 -38.010 1.00 11.20 267 VAL B N 1
ATOM 5155 C CA . VAL B 1 270 ? -6.755 -29.318 -37.767 1.00 11.21 267 VAL B CA 1
ATOM 5156 C C . VAL B 1 270 ? -7.460 -29.408 -36.417 1.00 15.35 267 VAL B C 1
ATOM 5157 O O . VAL B 1 270 ? -8.571 -29.940 -36.330 1.00 14.75 267 VAL B O 1
ATOM 5161 N N . GLY B 1 271 ? -6.823 -28.875 -35.374 1.00 10.94 268 GLY B N 1
ATOM 5162 C CA . GLY B 1 271 ? -7.429 -28.845 -34.056 1.00 13.88 268 GLY B CA 1
ATOM 5163 C C . GLY B 1 271 ? -8.775 -28.138 -34.057 1.00 15.05 268 GLY B C 1
ATOM 5164 O O . GLY B 1 271 ? -9.757 -28.649 -33.493 1.00 15.68 268 GLY B O 1
ATOM 5165 N N . PHE B 1 272 ? -8.843 -26.976 -34.701 1.00 10.18 269 PHE B N 1
ATOM 5166 C CA . PHE B 1 272 ? -10.130 -26.239 -34.764 1.00 10.40 269 PHE B CA 1
ATOM 5167 C C . PHE B 1 272 ? -11.216 -27.047 -35.460 1.00 13.87 269 PHE B C 1
ATOM 5168 O O . PHE B 1 272 ? -12.392 -26.940 -35.089 1.00 14.33 269 PHE B O 1
ATOM 5176 N N . LYS B 1 273 ? -10.851 -27.827 -36.485 1.00 13.88 270 LYS B N 1
ATOM 5177 C CA . LYS B 1 273 ? -11.863 -28.652 -37.152 1.00 13.75 270 LYS B CA 1
ATOM 5178 C C . LYS B 1 273 ? -12.478 -29.619 -36.139 1.00 18.99 270 LYS B C 1
ATOM 5179 O O . LYS B 1 273 ? -13.692 -29.829 -36.120 1.00 15.82 270 LYS B O 1
ATOM 5185 N N . PHE B 1 274 ? -11.637 -30.215 -35.298 1.00 16.32 271 PHE B N 1
ATOM 5186 C CA . PHE B 1 274 ? -12.148 -31.091 -34.246 1.00 15.91 271 PHE B CA 1
ATOM 5187 C C . PHE B 1 274 ? -13.001 -30.305 -33.241 1.00 18.42 271 PHE B C 1
ATOM 5188 O O . PHE B 1 274 ? -14.069 -30.768 -32.839 1.00 19.95 271 PHE B O 1
ATOM 5196 N N . ASN B 1 275 ? -12.538 -29.119 -32.854 1.00 11.86 272 ASN B N 1
ATOM 5197 C CA . ASN B 1 275 ? -13.279 -28.291 -31.883 1.00 9.81 272 ASN B CA 1
ATOM 5198 C C . ASN B 1 275 ? -14.660 -27.918 -32.413 1.00 17.79 272 ASN B C 1
ATOM 5199 O O . ASN B 1 275 ? -15.592 -27.669 -31.631 1.00 16.88 272 ASN B O 1
ATOM 5204 N N . LEU B 1 276 ? -14.776 -27.842 -33.737 1.00 14.65 273 LEU B N 1
ATOM 5205 C CA . LEU B 1 276 ? -16.048 -27.462 -34.383 1.00 14.94 273 LEU B CA 1
ATOM 5206 C C . LEU B 1 276 ? -17.013 -28.625 -34.491 1.00 21.84 273 LEU B C 1
ATOM 5207 O O . LEU B 1 276 ? -18.183 -28.429 -34.858 1.00 24.81 273 LEU B O 1
ATOM 5212 N N . SER B 1 277 ? -16.539 -29.834 -34.198 1.00 20.61 274 SER B N 1
ATOM 5213 C CA . SER B 1 277 ? -17.358 -31.042 -34.412 1.00 21.84 274 SER B CA 1
ATOM 5214 C C . SER B 1 277 ? -18.352 -31.283 -33.273 1.00 20.54 274 SER B C 1
ATOM 5215 O O . SER B 1 277 ? -18.222 -30.709 -32.189 1.00 18.40 274 SER B O 1
ATOM 5218 N N . ASP B 1 278 ? -19.353 -32.132 -33.511 1.00 22.23 275 ASP B N 1
ATOM 5219 C CA . ASP B 1 278 ? -20.335 -32.430 -32.473 1.00 27.84 275 ASP B CA 1
ATOM 5220 C C . ASP B 1 278 ? -19.665 -33.147 -31.310 1.00 24.70 275 ASP B C 1
ATOM 5221 O O . ASP B 1 278 ? -20.035 -32.966 -30.150 1.00 26.66 275 ASP B O 1
ATOM 5226 N N . GLU B 1 279 ? -18.678 -33.967 -31.644 1.00 23.34 276 GLU B N 1
ATOM 5227 C CA . GLU B 1 279 ? -17.889 -34.700 -30.664 1.00 22.38 276 GLU B CA 1
ATOM 5228 C C . GLU B 1 279 ? -17.254 -33.776 -29.627 1.00 18.09 276 GLU B C 1
ATOM 5229 O O . GLU B 1 279 ? -17.056 -34.165 -28.469 1.00 19.71 276 GLU B O 1
ATOM 5235 N N . TRP B 1 280 ? -16.919 -32.556 -30.038 1.00 17.60 277 TRP B N 1
ATOM 5236 C CA . TRP B 1 280 ? -16.258 -31.645 -29.120 1.00 14.55 277 TRP B CA 1
ATOM 5237 C C . TRP B 1 280 ? -17.164 -31.306 -27.941 1.00 15.91 277 TRP B C 1
ATOM 5238 O O . TRP B 1 280 ? -16.728 -31.300 -26.795 1.00 17.67 277 TRP B O 1
ATOM 5249 N N . LYS B 1 281 ? -18.435 -31.026 -28.226 1.00 17.59 278 LYS B N 1
ATOM 5250 C CA . LYS B 1 281 ? -19.345 -30.673 -27.139 1.00 15.58 278 LYS B CA 1
ATOM 5251 C C . LYS B 1 281 ? -19.479 -31.838 -26.157 1.00 14.74 278 LYS B C 1
ATOM 5252 O O . LYS B 1 281 ? -19.546 -31.634 -24.947 1.00 17.94 278 LYS B O 1
ATOM 5258 N N . VAL B 1 282 ? -19.532 -33.059 -26.678 1.00 15.11 279 VAL B N 1
ATOM 5259 C CA . VAL B 1 282 ? -19.572 -34.235 -25.821 1.00 17.13 279 VAL B CA 1
ATOM 5260 C C . VAL B 1 282 ? -18.340 -34.303 -24.910 1.00 18.07 279 VAL B C 1
ATOM 5261 O O . VAL B 1 282 ? -18.454 -34.535 -23.704 1.00 18.54 279 VAL B O 1
ATOM 5265 N N . TYR B 1 283 ? -17.168 -34.100 -25.497 1.00 16.22 280 TYR B N 1
ATOM 5266 C CA . TYR B 1 283 ? -15.924 -34.051 -24.726 1.00 17.10 280 TYR B CA 1
ATOM 5267 C C . TYR B 1 283 ? -15.957 -32.981 -23.622 1.00 16.13 280 TYR B C 1
ATOM 5268 O O . TYR B 1 283 ? -15.678 -33.262 -22.457 1.00 15.59 280 TYR B O 1
ATOM 5277 N N . ALA B 1 284 ? -16.313 -31.756 -23.992 1.00 13.37 281 ALA B N 1
ATOM 5278 C CA . ALA B 1 284 ? -16.299 -30.640 -23.044 1.00 13.92 281 ALA B CA 1
ATOM 5279 C C . ALA B 1 284 ? -17.258 -30.876 -21.889 1.00 18.42 281 ALA B C 1
ATOM 5280 O O . ALA B 1 284 ? -16.938 -30.605 -20.732 1.00 19.21 281 ALA B O 1
ATOM 5282 N N . LYS B 1 285 ? -18.445 -31.374 -22.210 1.00 16.66 282 LYS B N 1
ATOM 5283 C CA . LYS B 1 285 ? -19.408 -31.701 -21.166 1.00 15.59 282 LYS B CA 1
ATOM 5284 C C . LYS B 1 285 ? -18.824 -32.766 -20.235 1.00 21.62 282 LYS B C 1
ATOM 5285 O O . LYS B 1 285 ? -18.937 -32.656 -19.008 1.00 20.80 282 LYS B O 1
ATOM 5291 N N . GLN B 1 286 ? -18.169 -33.776 -20.804 1.00 17.99 283 GLN B N 1
ATOM 5292 C CA . GLN B 1 286 ? -17.593 -34.848 -19.968 1.00 18.31 283 GLN B CA 1
ATOM 5293 C C . GLN B 1 286 ? -16.471 -34.343 -19.059 1.00 19.82 283 GLN B C 1
ATOM 5294 O O . GLN B 1 286 ? -16.318 -34.813 -17.924 1.00 20.20 283 GLN B O 1
ATOM 5300 N N . VAL B 1 287 ? -15.692 -33.383 -19.553 1.00 19.32 284 VAL B N 1
ATOM 5301 C CA . VAL B 1 287 ? -14.666 -32.735 -18.734 1.00 15.55 284 VAL B CA 1
ATOM 5302 C C . VAL B 1 287 ? -15.286 -32.148 -17.466 1.00 17.97 284 VAL B C 1
ATOM 5303 O O . VAL B 1 287 ? -14.788 -32.360 -16.366 1.00 21.04 284 VAL B O 1
ATOM 5307 N N . ARG B 1 288 ? -16.382 -31.409 -17.623 1.00 16.62 285 ARG B N 1
ATOM 5308 C CA . ARG B 1 288 ? -17.046 -30.806 -16.471 1.00 18.74 285 ARG B CA 1
ATOM 5309 C C . ARG B 1 288 ? -17.668 -31.859 -15.553 1.00 19.27 285 ARG B C 1
ATOM 5310 O O . ARG B 1 288 ? -17.559 -31.774 -14.324 1.00 19.13 285 ARG B O 1
ATOM 5318 N N . THR B 1 289 ? -18.328 -32.845 -16.150 1.00 18.02 286 THR B N 1
ATOM 5319 C CA . THR B 1 289 ? -18.930 -33.925 -15.374 1.00 20.72 286 THR B CA 1
ATOM 5320 C C . THR B 1 289 ? -17.881 -34.661 -14.549 1.00 20.33 286 THR B C 1
ATOM 5321 O O . THR B 1 289 ? -18.093 -34.960 -13.368 1.00 20.61 286 THR B O 1
ATOM 5325 N N . ASN B 1 290 ? -16.752 -34.958 -15.182 1.00 19.14 287 ASN B N 1
ATOM 5326 C CA . ASN B 1 290 ? -15.658 -35.624 -14.490 1.00 23.09 287 ASN B CA 1
ATOM 5327 C C . ASN B 1 290 ? -15.110 -34.795 -13.328 1.00 21.82 287 ASN B C 1
ATOM 5328 O O . ASN B 1 290 ? -14.780 -35.345 -12.271 1.00 19.63 287 ASN B O 1
ATOM 5333 N N . ALA B 1 291 ? -15.019 -33.479 -13.520 1.00 18.41 288 ALA B N 1
ATOM 5334 C CA . ALA B 1 291 ? -14.554 -32.590 -12.458 1.00 19.86 288 ALA B CA 1
ATOM 5335 C C . ALA B 1 291 ? -15.556 -32.571 -11.299 1.00 21.17 288 ALA B C 1
ATOM 5336 O O . ALA B 1 291 ? -15.168 -32.469 -10.142 1.00 22.33 288 ALA B O 1
ATOM 5338 N N . GLN B 1 292 ? -16.846 -32.683 -11.616 1.00 19.40 289 GLN B N 1
ATOM 5339 C CA A GLN B 1 292 ? -17.887 -32.720 -10.592 0.50 22.64 289 GLN B CA 1
ATOM 5340 C CA B GLN B 1 292 ? -17.879 -32.717 -10.586 0.50 22.62 289 GLN B CA 1
ATOM 5341 C C . GLN B 1 292 ? -17.774 -33.971 -9.729 1.00 25.42 289 GLN B C 1
ATOM 5342 O O . GLN B 1 292 ? -17.973 -33.915 -8.509 1.00 27.16 289 GLN B O 1
ATOM 5353 N N . VAL B 1 293 ? -17.465 -35.099 -10.368 1.00 21.66 290 VAL B N 1
ATOM 5354 C CA . VAL B 1 293 ? -17.292 -36.359 -9.646 1.00 24.55 290 VAL B CA 1
ATOM 5355 C C . VAL B 1 293 ? -16.059 -36.278 -8.749 1.00 24.82 290 VAL B C 1
ATOM 5356 O O . VAL B 1 293 ? -16.085 -36.671 -7.583 1.00 26.22 290 VAL B O 1
ATOM 5360 N N . LEU B 1 294 ? -14.978 -35.758 -9.312 1.00 23.48 291 LEU B N 1
ATOM 5361 C CA . LEU B 1 294 ? -13.752 -35.535 -8.567 1.00 21.72 291 LEU B CA 1
ATOM 5362 C C . LEU B 1 294 ? -14.038 -34.711 -7.313 1.00 24.71 291 LEU B C 1
ATOM 5363 O O . LEU B 1 294 ? -13.658 -35.094 -6.203 1.00 23.75 291 LEU B O 1
ATOM 5368 N N . ALA B 1 295 ? -14.703 -33.575 -7.500 1.00 22.19 292 ALA B N 1
ATOM 5369 C CA . ALA B 1 295 ? -15.015 -32.677 -6.385 1.00 26.77 292 ALA B CA 1
ATOM 5370 C C . ALA B 1 295 ? -15.928 -33.330 -5.359 1.00 27.80 292 ALA B C 1
ATOM 5371 O O . ALA B 1 295 ? -15.696 -33.224 -4.149 1.00 24.94 292 ALA B O 1
ATOM 5373 N N . ASN B 1 296 ? -16.971 -34.006 -5.828 1.00 24.96 293 ASN B N 1
ATOM 5374 C CA . ASN B 1 296 ? -17.925 -34.588 -4.895 1.00 27.73 293 ASN B CA 1
ATOM 5375 C C . ASN B 1 296 ? -17.321 -35.694 -4.044 1.00 28.49 293 ASN B C 1
ATOM 5376 O O . ASN B 1 296 ? -17.564 -35.756 -2.838 1.00 30.90 293 ASN B O 1
ATOM 5381 N N . VAL B 1 297 ? -16.522 -36.554 -4.667 1.00 27.80 294 VAL B N 1
ATOM 5382 C CA . VAL B 1 297 ? -15.878 -37.633 -3.940 1.00 28.55 294 VAL B CA 1
ATOM 5383 C C . VAL B 1 297 ? -14.890 -37.090 -2.913 1.00 30.66 294 VAL B C 1
ATOM 5384 O O . VAL B 1 297 ? -14.899 -37.509 -1.761 1.00 31.73 294 VAL B O 1
ATOM 5388 N N . LEU B 1 298 ? -14.042 -36.150 -3.320 1.00 30.22 295 LEU B N 1
ATOM 5389 C CA . LEU B 1 298 ? -13.077 -35.583 -2.375 1.00 32.68 295 LEU B CA 1
ATOM 5390 C C . LEU B 1 298 ? -13.788 -34.936 -1.190 1.00 35.09 295 LEU B C 1
ATOM 5391 O O . LEU B 1 298 ? -13.381 -35.104 -0.043 1.00 31.76 295 LEU B O 1
ATOM 5404 N N . ASP B 1 300 ? -16.835 -35.689 -0.095 1.00 32.81 297 ASP B N 1
ATOM 5405 C CA . ASP B 1 300 ? -17.491 -36.755 0.669 1.00 40.39 297 ASP B CA 1
ATOM 5406 C C . ASP B 1 300 ? -16.478 -37.477 1.542 1.00 40.40 297 ASP B C 1
ATOM 5407 O O . ASP B 1 300 ? -16.817 -37.991 2.608 1.00 40.89 297 ASP B O 1
ATOM 5412 N N . ARG B 1 301 ? -15.234 -37.515 1.073 1.00 38.16 298 ARG B N 1
ATOM 5413 C CA . ARG B 1 301 ? -14.141 -38.120 1.820 1.00 38.75 298 ARG B CA 1
ATOM 5414 C C . ARG B 1 301 ? -13.550 -37.116 2.807 1.00 39.81 298 ARG B C 1
ATOM 5415 O O . ARG B 1 301 ? -12.482 -37.346 3.382 1.00 39.77 298 ARG B O 1
ATOM 5423 N N . LYS B 1 302 ? -14.246 -35.994 2.971 1.00 37.45 299 LYS B N 1
ATOM 5424 C CA . LYS B 1 302 ? -13.942 -35.007 4.010 1.00 36.47 299 LYS B CA 1
ATOM 5425 C C . LYS B 1 302 ? -12.705 -34.151 3.744 1.00 39.75 299 LYS B C 1
ATOM 5426 O O . LYS B 1 302 ? -12.042 -33.695 4.682 1.00 42.39 299 LYS B O 1
ATOM 5432 N N . PHE B 1 303 ? -12.397 -33.919 2.472 1.00 35.75 300 PHE B N 1
ATOM 5433 C CA . PHE B 1 303 ? -11.351 -32.961 2.130 1.00 35.02 300 PHE B CA 1
ATOM 5434 C C . PHE B 1 303 ? -11.955 -31.598 1.832 1.00 36.94 300 PHE B C 1
ATOM 5435 O O . PHE B 1 303 ? -13.101 -31.496 1.396 1.00 42.86 300 PHE B O 1
ATOM 5443 N N . LYS B 1 304 ? -11.188 -30.550 2.096 1.00 35.33 301 LYS B N 1
ATOM 5444 C CA . LYS B 1 304 ? -11.632 -29.194 1.823 1.00 33.59 301 LYS B CA 1
ATOM 5445 C C . LYS B 1 304 ? -11.227 -28.776 0.410 1.00 29.18 301 LYS B C 1
ATOM 5446 O O . LYS B 1 304 ? -10.062 -28.905 0.038 1.00 34.89 301 LYS B O 1
ATOM 5452 N N . LEU B 1 305 ? -12.189 -28.290 -0.372 1.00 29.57 302 LEU B N 1
ATOM 5453 C CA . LEU B 1 305 ? -11.901 -27.711 -1.679 1.00 28.90 302 LEU B CA 1
ATOM 5454 C C . LEU B 1 305 ? -12.078 -26.203 -1.605 1.00 32.90 302 LEU B C 1
ATOM 5455 O O . LEU B 1 305 ? -13.017 -25.712 -0.976 1.00 33.61 302 LEU B O 1
ATOM 5460 N N . VAL B 1 306 ? -11.173 -25.469 -2.242 1.00 29.57 303 VAL B N 1
ATOM 5461 C CA . VAL B 1 306 ? -11.320 -24.025 -2.354 1.00 24.86 303 VAL B CA 1
ATOM 5462 C C . VAL B 1 306 ? -12.599 -23.721 -3.134 1.00 29.70 303 VAL B C 1
ATOM 5463 O O . VAL B 1 306 ? -12.807 -24.240 -4.233 1.00 25.44 303 VAL B O 1
ATOM 5467 N N . SER B 1 307 ? -13.456 -22.899 -2.537 1.00 25.49 304 SER B N 1
ATOM 5468 C CA . SER B 1 307 ? -14.782 -22.562 -3.075 1.00 34.45 304 SER B CA 1
ATOM 5469 C C . SER B 1 307 ? -15.820 -23.683 -2.931 1.00 32.83 304 SER B C 1
ATOM 5470 O O . SER B 1 307 ? -16.962 -23.528 -3.362 1.00 31.95 304 SER B O 1
ATOM 5473 N N . ASP B 1 308 ? -15.414 -24.799 -2.328 1.00 30.23 305 ASP B N 1
ATOM 5474 C CA . ASP B 1 308 ? -16.322 -25.907 -2.012 1.00 31.68 305 ASP B CA 1
ATOM 5475 C C . ASP B 1 308 ? -16.893 -26.591 -3.247 1.00 31.20 305 ASP B C 1
ATOM 5476 O O . ASP B 1 308 ? -18.025 -27.069 -3.235 1.00 29.21 305 ASP B O 1
ATOM 5481 N N . GLY B 1 309 ? -16.103 -26.645 -4.312 1.00 31.14 306 GLY B N 1
ATOM 5482 C CA . GLY B 1 309 ? -16.540 -27.290 -5.535 1.00 29.70 306 GLY B CA 1
ATOM 5483 C C . GLY B 1 309 ? -15.924 -26.603 -6.733 1.00 25.20 306 GLY B C 1
ATOM 5484 O O . GLY B 1 309 ? -14.917 -25.907 -6.595 1.00 28.01 306 GLY B O 1
ATOM 5485 N N . THR B 1 310 ? -16.542 -26.782 -7.898 1.00 25.22 307 THR B N 1
ATOM 5486 C CA . THR B 1 310 ? -16.016 -26.237 -9.144 1.00 23.39 307 THR B CA 1
ATOM 5487 C C . THR B 1 310 ? -17.117 -25.984 -10.179 1.00 23.73 307 THR B C 1
ATOM 5488 O O . THR B 1 310 ? -18.196 -26.584 -10.103 1.00 24.91 307 THR B O 1
ATOM 5492 N N . ASP B 1 311 ? -16.838 -25.091 -11.133 1.00 19.73 308 ASP B N 1
ATOM 5493 C CA . ASP B 1 311 ? -17.744 -24.825 -12.260 1.00 23.05 308 ASP B CA 1
ATOM 5494 C C . ASP B 1 311 ? -17.125 -25.314 -13.561 1.00 22.78 308 ASP B C 1
ATOM 5495 O O . ASP B 1 311 ? -17.759 -25.289 -14.630 1.00 21.96 308 ASP B O 1
ATOM 5500 N N . ASN B 1 312 ? -15.866 -25.723 -13.481 1.00 19.47 309 ASN B N 1
ATOM 5501 C CA . ASN B 1 312 ? -15.109 -25.984 -14.695 1.00 16.89 309 ASN B CA 1
ATOM 5502 C C . ASN B 1 312 ? -14.336 -27.296 -14.630 1.00 20.47 309 ASN B C 1
ATOM 5503 O O . ASN B 1 312 ? -14.862 -28.301 -14.141 1.00 21.33 309 ASN B O 1
ATOM 5508 N N . HIS B 1 313 ? -13.109 -27.283 -15.136 1.00 15.36 310 HIS B N 1
ATOM 5509 C CA . HIS B 1 313 ? -12.328 -28.505 -15.345 1.00 18.10 310 HIS B CA 1
ATOM 5510 C C . HIS B 1 313 ? -11.385 -28.817 -14.189 1.00 22.32 310 HIS B C 1
ATOM 5511 O O . HIS B 1 313 ? -10.676 -29.826 -14.210 1.00 20.21 310 HIS B O 1
ATOM 5518 N N . LEU B 1 314 ? -11.342 -27.945 -13.190 1.00 19.32 311 LEU B N 1
ATOM 5519 C CA . LEU B 1 314 ? -10.361 -28.121 -12.132 1.00 23.59 311 LEU B CA 1
ATOM 5520 C C . LEU B 1 314 ? -10.934 -28.083 -10.727 1.00 23.20 311 LEU B C 1
ATOM 5521 O O . LEU B 1 314 ? -12.007 -27.541 -10.482 1.00 20.06 311 LEU B O 1
ATOM 5526 N N . VAL B 1 315 ? -10.175 -28.669 -9.812 1.00 20.90 312 VAL B N 1
ATOM 5527 C CA . VAL B 1 315 ? -10.471 -28.643 -8.394 1.00 24.68 312 VAL B CA 1
ATOM 5528 C C . VAL B 1 315 ? -9.212 -28.140 -7.703 1.00 28.45 312 VAL B C 1
ATOM 5529 O O . VAL B 1 315 ? -8.100 -28.441 -8.145 1.00 26.34 312 VAL B O 1
ATOM 5533 N N . LEU B 1 316 ? -9.381 -27.361 -6.638 1.00 26.26 313 LEU B N 1
ATOM 5534 C CA . LEU B 1 316 ? -8.245 -26.921 -5.836 1.00 24.85 313 LEU B CA 1
ATOM 5535 C C . LEU B 1 316 ? -8.479 -27.305 -4.378 1.00 24.10 313 LEU B C 1
ATOM 5536 O O . LEU B 1 316 ? -9.403 -26.808 -3.733 1.00 28.09 313 LEU B O 1
ATOM 5549 N N . SER B 1 318 ? -7.528 -27.687 -0.342 1.00 30.32 315 SER B N 1
ATOM 5550 C CA . SER B 1 318 ? -6.892 -26.856 0.665 1.00 31.87 315 SER B CA 1
ATOM 5551 C C . SER B 1 318 ? -6.528 -27.705 1.871 1.00 35.88 315 SER B C 1
ATOM 5552 O O . SER B 1 318 ? -7.375 -28.410 2.427 1.00 37.33 315 SER B O 1
ATOM 5555 N N . PHE B 1 319 ? -5.265 -27.639 2.273 1.00 41.86 316 PHE B N 1
ATOM 5556 C CA . PHE B 1 319 ? -4.781 -28.423 3.403 1.00 41.85 316 PHE B CA 1
ATOM 5557 C C . PHE B 1 319 ? -4.434 -27.535 4.596 1.00 40.24 316 PHE B C 1
ATOM 5558 O O . PHE B 1 319 ? -3.520 -27.843 5.351 1.00 42.65 316 PHE B O 1
ATOM 5566 N N . LEU B 1 320 ? -5.159 -26.431 4.755 1.00 39.93 317 LEU B N 1
ATOM 5567 C CA . LEU B 1 320 ? -4.943 -25.536 5.885 1.00 48.80 317 LEU B CA 1
ATOM 5568 C C . LEU B 1 320 ? -5.366 -26.208 7.188 1.00 54.27 317 LEU B C 1
ATOM 5569 O O . LEU B 1 320 ? -4.860 -25.880 8.264 1.00 55.13 317 LEU B O 1
ATOM 5574 N N . ASP B 1 321 ? -6.295 -27.153 7.078 1.00 49.56 318 ASP B N 1
ATOM 5575 C CA . ASP B 1 321 ? -6.814 -27.879 8.233 1.00 55.80 318 ASP B CA 1
ATOM 5576 C C . ASP B 1 321 ? -6.110 -29.218 8.399 1.00 56.05 318 ASP B C 1
ATOM 5577 O O . ASP B 1 321 ? -6.539 -30.058 9.192 1.00 58.10 318 ASP B O 1
ATOM 5582 N N . ARG B 1 322 ? -5.031 -29.419 7.651 1.00 51.79 319 ARG B N 1
ATOM 5583 C CA . ARG B 1 322 ? -4.389 -30.725 7.605 1.00 53.62 319 ARG B CA 1
ATOM 5584 C C . ARG B 1 322 ? -2.952 -30.707 8.103 1.00 56.86 319 ARG B C 1
ATOM 5585 O O . ARG B 1 322 ? -2.328 -29.654 8.233 1.00 46.32 319 ARG B O 1
ATOM 5593 N N . GLU B 1 323 ? -2.441 -31.905 8.358 1.00 63.35 320 GLU B N 1
ATOM 5594 C CA . GLU B 1 323 ? -1.097 -32.117 8.864 1.00 67.52 320 GLU B CA 1
ATOM 5595 C C . GLU B 1 323 ? -0.018 -31.840 7.809 1.00 62.33 320 GLU B C 1
ATOM 5596 O O . GLU B 1 323 ? 1.027 -31.265 8.110 1.00 59.50 320 GLU B O 1
ATOM 5602 N N . PHE B 1 324 ? -0.286 -32.243 6.570 1.00 54.68 321 PHE B N 1
ATOM 5603 C CA . PHE B 1 324 ? 0.707 -32.196 5.500 1.00 48.58 321 PHE B CA 1
ATOM 5604 C C . PHE B 1 324 ? 0.567 -30.964 4.597 1.00 50.05 321 PHE B C 1
ATOM 5605 O O . PHE B 1 324 ? -0.459 -30.284 4.600 1.00 51.11 321 PHE B O 1
ATOM 5613 N N . SER B 1 325 ? 1.607 -30.701 3.812 1.00 43.69 322 SER B N 1
ATOM 5614 C CA . SER B 1 325 ? 1.633 -29.555 2.912 1.00 42.98 322 SER B CA 1
ATOM 5615 C C . SER B 1 325 ? 1.173 -29.938 1.511 1.00 39.06 322 SER B C 1
ATOM 5616 O O . SER B 1 325 ? 0.980 -31.114 1.210 1.00 39.47 322 SER B O 1
ATOM 5619 N N . GLY B 1 326 ? 1.023 -28.933 0.652 1.00 35.63 323 GLY B N 1
ATOM 5620 C CA . GLY B 1 326 ? 0.704 -29.160 -0.744 1.00 34.52 323 GLY B CA 1
ATOM 5621 C C . GLY B 1 326 ? 1.811 -29.905 -1.467 1.00 34.30 323 GLY B C 1
ATOM 5622 O O . GLY B 1 326 ? 1.542 -30.781 -2.283 1.00 29.32 323 GLY B O 1
ATOM 5623 N N . LYS B 1 327 ? 3.065 -29.559 -1.183 1.00 34.89 324 LYS B N 1
ATOM 5624 C CA . LYS B 1 327 ? 4.177 -30.281 -1.794 1.00 36.40 324 LYS B CA 1
ATOM 5625 C C . LYS B 1 327 ? 4.205 -31.743 -1.341 1.00 36.43 324 LYS B C 1
ATOM 5626 O O . LYS B 1 327 ? 4.502 -32.639 -2.133 1.00 36.34 324 LYS B O 1
ATOM 5632 N N . ASP B 1 328 ? 3.879 -31.985 -0.075 1.00 36.54 325 ASP B N 1
ATOM 5633 C CA . ASP B 1 328 ? 3.774 -33.355 0.430 1.00 39.64 325 ASP B CA 1
ATOM 5634 C C . ASP B 1 328 ? 2.743 -34.145 -0.379 1.00 37.74 325 ASP B C 1
ATOM 5635 O O . ASP B 1 328 ? 2.997 -35.273 -0.803 1.00 37.44 325 ASP B O 1
ATOM 5640 N N . ALA B 1 329 ? 1.577 -33.544 -0.587 1.00 35.53 326 ALA B N 1
ATOM 5641 C CA . ALA B 1 329 ? 0.496 -34.204 -1.312 1.00 32.21 326 ALA B CA 1
ATOM 5642 C C . ALA B 1 329 ? 0.894 -34.497 -2.758 1.00 34.77 326 ALA B C 1
ATOM 5643 O O . ALA B 1 329 ? 0.634 -35.587 -3.279 1.00 34.00 326 ALA B O 1
ATOM 5645 N N . ASP B 1 330 ? 1.514 -33.510 -3.398 1.00 27.65 327 ASP B N 1
ATOM 5646 C CA . ASP B 1 330 ? 1.985 -33.634 -4.774 1.00 24.23 327 ASP B CA 1
ATOM 5647 C C . ASP B 1 330 ? 2.954 -34.813 -4.909 1.00 32.35 327 ASP B C 1
ATOM 5648 O O . ASP B 1 330 ? 2.861 -35.599 -5.849 1.00 32.45 327 ASP B O 1
ATOM 5653 N N . LEU B 1 331 ? 3.883 -34.937 -3.964 1.00 30.02 328 LEU B N 1
ATOM 5654 C CA . LEU B 1 331 ? 4.892 -35.995 -4.025 1.00 26.65 328 LEU B CA 1
ATOM 5655 C C . LEU B 1 331 ? 4.320 -37.381 -3.737 1.00 30.82 328 LEU B C 1
ATOM 5656 O O . LEU B 1 331 ? 4.728 -38.371 -4.344 1.00 38.16 328 LEU B O 1
ATOM 5661 N N . ALA B 1 332 ? 3.384 -37.456 -2.799 1.00 33.90 329 ALA B N 1
ATOM 5662 C CA . ALA B 1 332 ? 2.708 -38.714 -2.517 1.00 33.36 329 ALA B CA 1
ATOM 5663 C C . ALA B 1 332 ? 1.941 -39.174 -3.763 1.00 32.75 329 ALA B C 1
ATOM 5664 O O . ALA B 1 332 ? 2.051 -40.319 -4.189 1.00 31.64 329 ALA B O 1
ATOM 5666 N N . LEU B 1 333 ? 1.167 -38.270 -4.350 1.00 27.70 330 LEU B N 1
ATOM 5667 C CA . LEU B 1 333 ? 0.404 -38.616 -5.546 1.00 25.52 330 LEU B CA 1
ATOM 5668 C C . LEU B 1 333 ? 1.340 -39.054 -6.666 1.00 28.27 330 LEU B C 1
ATOM 5669 O O . LEU B 1 333 ? 1.081 -40.036 -7.359 1.00 26.61 330 LEU B O 1
ATOM 5674 N N . GLY B 1 334 ? 2.442 -38.331 -6.824 1.00 28.04 331 GLY B N 1
ATOM 5675 C CA . GLY B 1 334 ? 3.419 -38.641 -7.851 1.00 27.23 331 GLY B CA 1
ATOM 5676 C C . GLY B 1 334 ? 3.947 -40.054 -7.687 1.00 34.20 331 GLY B C 1
ATOM 5677 O O . GLY B 1 334 ? 4.121 -40.794 -8.657 1.00 35.74 331 GLY B O 1
ATOM 5678 N N . ASN B 1 335 ? 4.196 -40.434 -6.442 1.00 29.04 332 ASN B N 1
ATOM 5679 C CA . ASN B 1 335 ? 4.725 -41.753 -6.152 1.00 37.75 332 ASN B CA 1
ATOM 5680 C C . ASN B 1 335 ? 3.689 -42.838 -6.437 1.00 35.67 332 ASN B C 1
ATOM 5681 O O . ASN B 1 335 ? 4.027 -44.014 -6.582 1.00 40.38 332 ASN B O 1
ATOM 5686 N N . ALA B 1 336 ? 2.427 -42.435 -6.507 1.00 32.41 333 ALA B N 1
ATOM 5687 C CA . ALA B 1 336 ? 1.338 -43.361 -6.833 1.00 30.44 333 ALA B CA 1
ATOM 5688 C C . ALA B 1 336 ? 0.968 -43.312 -8.320 1.00 29.93 333 ALA B C 1
ATOM 5689 O O . ALA B 1 336 ? 0.001 -43.934 -8.750 1.00 32.09 333 ALA B O 1
ATOM 5691 N N . GLY B 1 337 ? 1.737 -42.564 -9.101 1.00 28.98 334 GLY B N 1
ATOM 5692 C CA . GLY B 1 337 ? 1.550 -42.538 -10.543 1.00 33.44 334 GLY B CA 1
ATOM 5693 C C . GLY B 1 337 ? 0.630 -41.432 -11.023 1.00 36.99 334 GLY B C 1
ATOM 5694 O O . GLY B 1 337 ? 0.240 -41.399 -12.198 1.00 32.48 334 GLY B O 1
ATOM 5695 N N . ILE B 1 338 ? 0.279 -40.526 -10.116 1.00 28.70 335 ILE B N 1
ATOM 5696 C CA . ILE B 1 338 ? -0.643 -39.447 -10.443 1.00 26.82 335 ILE B CA 1
ATOM 5697 C C . ILE B 1 338 ? 0.106 -38.136 -10.481 1.00 28.92 335 ILE B C 1
ATOM 5698 O O . ILE B 1 338 ? 0.686 -37.727 -9.485 1.00 29.82 335 ILE B O 1
ATOM 5703 N N . THR B 1 339 ? 0.106 -37.477 -11.635 1.00 24.72 336 THR B N 1
ATOM 5704 C CA . THR B 1 339 ? 0.807 -36.205 -11.763 1.00 23.45 336 THR B CA 1
ATOM 5705 C C . THR B 1 339 ? -0.172 -35.062 -11.549 1.00 28.15 336 THR B C 1
ATOM 5706 O O . THR B 1 339 ? -1.147 -34.949 -12.275 1.00 29.78 336 THR B O 1
ATOM 5710 N N . ALA B 1 340 ? 0.088 -34.238 -10.534 1.00 26.61 337 ALA B N 1
ATOM 5711 C CA . ALA B 1 340 ? -0.707 -33.049 -10.244 1.00 26.90 337 ALA B CA 1
ATOM 5712 C C . ALA B 1 340 ? 0.272 -31.931 -9.936 1.00 26.27 337 ALA B C 1
ATOM 5713 O O . ALA B 1 340 ? 1.434 -32.025 -10.302 1.00 33.46 337 ALA B O 1
ATOM 5715 N N . ASN B 1 341 ? -0.180 -30.865 -9.288 1.00 22.23 338 ASN B N 1
ATOM 5716 C CA . ASN B 1 341 ? 0.763 -29.844 -8.854 1.00 29.78 338 ASN B CA 1
ATOM 5717 C C . ASN B 1 341 ? 0.332 -29.138 -7.588 1.00 29.12 338 ASN B C 1
ATOM 5718 O O . ASN B 1 341 ? -0.836 -28.817 -7.411 1.00 23.19 338 ASN B O 1
ATOM 5723 N N . LYS B 1 342 ? 1.286 -28.931 -6.692 1.00 30.55 339 LYS B N 1
ATOM 5724 C CA . LYS B 1 342 ? 1.046 -28.148 -5.496 1.00 27.74 339 LYS B CA 1
ATOM 5725 C C . LYS B 1 342 ? 0.643 -26.743 -5.924 1.00 28.22 339 LYS B C 1
ATOM 5726 O O . LYS B 1 342 ? 0.969 -26.294 -7.026 1.00 28.59 339 LYS B O 1
ATOM 5732 N N . ASN B 1 343 ? -0.058 -26.042 -5.049 1.00 26.58 340 ASN B N 1
ATOM 5733 C CA . ASN B 1 343 ? -0.620 -24.759 -5.406 1.00 28.37 340 ASN B CA 1
ATOM 5734 C C . ASN B 1 343 ? -0.992 -24.034 -4.130 1.00 27.88 340 ASN B C 1
ATOM 5735 O O . ASN B 1 343 ? -1.507 -24.647 -3.201 1.00 30.15 340 ASN B O 1
ATOM 5740 N N . THR B 1 344 ? -0.716 -22.735 -4.066 1.00 28.15 341 THR B N 1
ATOM 5741 C CA . THR B 1 344 ? -1.068 -21.955 -2.883 1.00 29.57 341 THR B CA 1
ATOM 5742 C C . THR B 1 344 ? -2.585 -21.811 -2.829 1.00 31.70 341 THR B C 1
ATOM 5743 O O . THR B 1 344 ? -3.256 -21.963 -3.846 1.00 31.38 341 THR B O 1
ATOM 5747 N N . VAL B 1 345 ? -3.120 -21.535 -1.644 1.00 37.95 342 VAL B N 1
ATOM 5748 C CA . VAL B 1 345 ? -4.562 -21.381 -1.466 1.00 37.09 342 VAL B CA 1
ATOM 5749 C C . VAL B 1 345 ? -4.863 -20.152 -0.616 1.00 35.53 342 VAL B C 1
ATOM 5750 O O . VAL B 1 345 ? -3.978 -19.645 0.078 1.00 39.39 342 VAL B O 1
ATOM 5754 N N . PRO B 1 346 ? -6.111 -19.664 -0.666 1.00 36.95 343 PRO B N 1
ATOM 5755 C CA . PRO B 1 346 ? -6.468 -18.504 0.158 1.00 37.64 343 PRO B CA 1
ATOM 5756 C C . PRO B 1 346 ? -6.166 -18.780 1.623 1.00 44.16 343 PRO B C 1
ATOM 5757 O O . PRO B 1 346 ? -6.373 -19.904 2.089 1.00 42.95 343 PRO B O 1
ATOM 5761 N N . GLY B 1 347 ? -5.668 -17.771 2.331 1.00 48.10 344 GLY B N 1
ATOM 5762 C CA . GLY B 1 347 ? -5.253 -17.942 3.712 1.00 48.93 344 GLY B CA 1
ATOM 5763 C C . GLY B 1 347 ? -3.928 -18.672 3.833 1.00 50.03 344 GLY B C 1
ATOM 5764 O O . GLY B 1 347 ? -3.560 -19.128 4.915 1.00 55.88 344 GLY B O 1
ATOM 5765 N N . GLU B 1 348 ? -3.210 -18.779 2.717 1.00 43.93 345 GLU B N 1
ATOM 5766 C CA . GLU B 1 348 ? -1.931 -19.489 2.664 1.00 43.62 345 GLU B CA 1
ATOM 5767 C C . GLU B 1 348 ? -1.047 -19.172 3.871 1.00 49.06 345 GLU B C 1
ATOM 5768 O O . GLU B 1 348 ? -0.925 -18.017 4.262 1.00 52.26 345 GLU B O 1
ATOM 5774 N N . ILE B 1 349 ? -0.437 -20.201 4.456 1.00 55.55 346 ILE B N 1
ATOM 5775 C CA . ILE B 1 349 ? 0.445 -20.022 5.613 1.00 59.92 346 ILE B CA 1
ATOM 5776 C C . ILE B 1 349 ? 1.863 -20.539 5.380 1.00 56.03 346 ILE B C 1
ATOM 5777 O O . ILE B 1 349 ? 2.710 -20.435 6.261 1.00 64.77 346 ILE B O 1
ATOM 5782 N N . ARG B 1 350 ? 2.123 -21.102 4.206 1.00 47.48 347 ARG B N 1
ATOM 5783 C CA . ARG B 1 350 ? 3.440 -21.657 3.906 1.00 47.34 347 ARG B CA 1
ATOM 5784 C C . ARG B 1 350 ? 4.115 -20.924 2.751 1.00 52.56 347 ARG B C 1
ATOM 5785 O O . ARG B 1 350 ? 3.463 -20.197 1.996 1.00 50.35 347 ARG B O 1
ATOM 5793 N N . SER B 1 351 ? 5.423 -21.125 2.615 1.00 48.92 348 SER B N 1
ATOM 5794 C CA . SER B 1 351 ? 6.167 -20.621 1.466 1.00 51.68 348 SER B CA 1
ATOM 5795 C C . SER B 1 351 ? 5.492 -21.001 0.150 1.00 49.25 348 SER B C 1
ATOM 5796 O O . SER B 1 351 ? 4.941 -22.092 0.025 1.00 48.36 348 SER B O 1
ATOM 5799 N N . PRO B 1 352 ? 5.540 -20.097 -0.840 1.00 47.39 349 PRO B N 1
ATOM 5800 C CA . PRO B 1 352 ? 5.011 -20.360 -2.181 1.00 46.01 349 PRO B CA 1
ATOM 5801 C C . PRO B 1 352 ? 5.710 -21.548 -2.830 1.00 42.72 349 PRO B C 1
ATOM 5802 O O . PRO B 1 352 ? 5.249 -22.056 -3.851 1.00 38.63 349 PRO B O 1
ATOM 5806 N N . PHE B 1 353 ? 6.821 -21.977 -2.242 1.00 46.77 350 PHE B N 1
ATOM 5807 C CA . PHE B 1 353 ? 7.560 -23.130 -2.740 1.00 50.21 350 PHE B CA 1
ATOM 5808 C C . PHE B 1 353 ? 7.076 -24.412 -2.075 1.00 45.65 350 PHE B C 1
ATOM 5809 O O . PHE B 1 353 ? 7.402 -25.509 -2.519 1.00 50.41 350 PHE B O 1
ATOM 5817 N N . ILE B 1 354 ? 6.297 -24.264 -1.009 1.00 44.20 351 ILE B N 1
ATOM 5818 C CA . ILE B 1 354 ? 5.733 -25.405 -0.293 1.00 45.01 351 ILE B CA 1
ATOM 5819 C C . ILE B 1 354 ? 4.214 -25.520 -0.481 1.00 39.57 351 ILE B C 1
ATOM 5820 O O . ILE B 1 354 ? 3.698 -26.594 -0.791 1.00 37.52 351 ILE B O 1
ATOM 5825 N N . THR B 1 355 ? 3.510 -24.413 -0.264 1.00 35.30 352 THR B N 1
ATOM 5826 C CA . THR B 1 355 ? 2.061 -24.329 -0.451 1.00 38.43 352 THR B CA 1
ATOM 5827 C C . THR B 1 355 ? 1.267 -25.196 0.515 1.00 39.61 352 THR B C 1
ATOM 5828 O O . THR B 1 355 ? 1.797 -26.132 1.114 1.00 43.43 352 THR B O 1
ATOM 5832 N N . SER B 1 356 ? -0.020 -24.889 0.637 1.00 36.19 353 SER B N 1
ATOM 5833 C CA . SER B 1 356 ? -0.926 -25.677 1.454 1.00 35.92 353 SER B CA 1
ATOM 5834 C C . SER B 1 356 ? -2.068 -26.237 0.612 1.00 35.76 353 SER B C 1
ATOM 5835 O O . SER B 1 356 ? -3.158 -26.488 1.122 1.00 37.62 353 SER B O 1
ATOM 5838 N N . GLY B 1 357 ? -1.822 -26.422 -0.683 1.00 33.90 354 GLY B N 1
ATOM 5839 C CA . GLY B 1 357 ? -2.865 -26.876 -1.581 1.00 33.27 354 GLY B CA 1
ATOM 5840 C C . GLY B 1 357 ? -2.389 -27.713 -2.756 1.00 34.91 354 GLY B C 1
ATOM 5841 O O . GLY B 1 357 ? -1.187 -27.867 -2.999 1.00 29.06 354 GLY B O 1
ATOM 5842 N N . LEU B 1 358 ? -3.355 -28.253 -3.490 1.00 27.25 355 LEU B N 1
ATOM 5843 C CA . LEU B 1 358 ? -3.079 -29.101 -4.642 1.00 28.74 355 LEU B CA 1
ATOM 5844 C C . LEU B 1 358 ? -4.113 -28.847 -5.721 1.00 31.10 355 LEU B C 1
ATOM 5845 O O . LEU B 1 358 ? -5.321 -28.881 -5.456 1.00 27.12 355 LEU B O 1
ATOM 5850 N N . ARG B 1 359 ? -3.645 -28.599 -6.939 1.00 25.56 356 ARG B N 1
ATOM 5851 C CA . ARG B 1 359 ? -4.558 -28.397 -8.060 1.00 20.90 356 ARG B CA 1
ATOM 5852 C C . ARG B 1 359 ? -4.656 -29.672 -8.882 1.00 25.02 356 ARG B C 1
ATOM 5853 O O . ARG B 1 359 ? -3.645 -30.313 -9.185 1.00 24.41 356 ARG B O 1
ATOM 5861 N N . LEU B 1 360 ? -5.883 -30.040 -9.231 1.00 18.84 357 LEU B N 1
ATOM 5862 C CA . LEU B 1 360 ? -6.134 -31.239 -10.018 1.00 19.17 357 LEU B CA 1
ATOM 5863 C C . LEU B 1 360 ? -7.113 -30.874 -11.138 1.00 21.67 357 LEU B C 1
ATOM 5864 O O . LEU B 1 360 ? -8.018 -30.069 -10.934 1.00 26.84 357 LEU B O 1
ATOM 5869 N N . GLY B 1 361 ? -6.942 -31.473 -12.310 1.00 21.62 358 GLY B N 1
ATOM 5870 C CA . GLY B 1 361 ? -7.847 -31.208 -13.422 1.00 21.32 358 GLY B CA 1
ATOM 5871 C C . GLY B 1 361 ? -8.193 -32.463 -14.203 1.00 22.87 358 GLY B C 1
ATOM 5872 O O . GLY B 1 361 ? -7.496 -33.477 -14.107 1.00 22.78 358 GLY B O 1
ATOM 5873 N N . THR B 1 362 ? -9.261 -32.391 -14.992 1.00 21.62 359 THR B N 1
ATOM 5874 C CA . THR B 1 362 ? -9.776 -33.558 -15.696 1.00 18.64 359 THR B CA 1
ATOM 5875 C C . THR B 1 362 ? -9.625 -33.575 -17.229 1.00 18.16 359 THR B C 1
ATOM 5876 O O . THR B 1 362 ? -9.940 -34.584 -17.847 1.00 18.62 359 THR B O 1
ATOM 5880 N N . PRO B 1 363 ? -9.133 -32.483 -17.854 1.00 16.90 360 PRO B N 1
ATOM 5881 C CA . PRO B 1 363 ? -9.093 -32.568 -19.325 1.00 14.32 360 PRO B CA 1
ATOM 5882 C C . PRO B 1 363 ? -8.349 -33.778 -19.909 1.00 16.81 360 PRO B C 1
ATOM 5883 O O . PRO B 1 363 ? -8.866 -34.396 -20.834 1.00 17.33 360 PRO B O 1
ATOM 5887 N N . ALA B 1 364 ? -7.160 -34.095 -19.404 1.00 17.91 361 ALA B N 1
ATOM 5888 C CA . ALA B 1 364 ? -6.376 -35.168 -20.006 1.00 18.07 361 ALA B CA 1
ATOM 5889 C C . ALA B 1 364 ? -6.998 -36.544 -19.768 1.00 19.10 361 ALA B C 1
ATOM 5890 O O . ALA B 1 364 ? -7.073 -37.356 -20.679 1.00 19.09 361 ALA B O 1
ATOM 5892 N N . LEU B 1 365 ? -7.437 -36.814 -18.546 1.00 17.79 362 LEU B N 1
ATOM 5893 C CA . LEU B 1 365 ? -8.086 -38.099 -18.280 1.00 20.35 362 LEU B CA 1
ATOM 5894 C C . LEU B 1 365 ? -9.358 -38.248 -19.109 1.00 17.25 362 LEU B C 1
ATOM 5895 O O . LEU B 1 365 ? -9.670 -39.340 -19.600 1.00 17.93 362 LEU B O 1
ATOM 5900 N N . THR B 1 366 ? -10.088 -37.149 -19.275 1.00 14.24 363 THR B N 1
ATOM 5901 C CA . THR B 1 366 ? -11.293 -37.178 -20.109 1.00 16.14 363 THR B CA 1
ATOM 5902 C C . THR B 1 366 ? -10.952 -37.484 -21.562 1.00 17.27 363 THR B C 1
ATOM 5903 O O . THR B 1 366 ? -11.654 -38.248 -22.238 1.00 16.43 363 THR B O 1
ATOM 5907 N N . ALA B 1 367 ? -9.857 -36.895 -22.032 1.00 15.64 364 ALA B N 1
ATOM 5908 C CA . ALA B 1 367 ? -9.391 -37.118 -23.391 1.00 16.66 364 ALA B CA 1
ATOM 5909 C C . ALA B 1 367 ? -9.064 -38.596 -23.617 1.00 17.53 364 ALA B C 1
ATOM 5910 O O . ALA B 1 367 ? -9.288 -39.124 -24.705 1.00 20.11 364 ALA B O 1
ATOM 5912 N N . ARG B 1 368 ? -8.548 -39.285 -22.601 1.00 16.57 365 ARG B N 1
ATOM 5913 C CA . ARG B 1 368 ? -8.214 -40.691 -22.830 1.00 16.75 365 ARG B CA 1
ATOM 5914 C C . ARG B 1 368 ? -9.391 -41.631 -22.606 1.00 20.39 365 ARG B C 1
ATOM 5915 O O . ARG B 1 368 ? -9.254 -42.847 -22.746 1.00 20.47 365 ARG B O 1
ATOM 5923 N N . GLY B 1 369 ? -10.545 -41.054 -22.274 1.00 17.46 366 GLY B N 1
ATOM 5924 C CA . GLY B 1 369 ? -11.791 -41.816 -22.212 1.00 16.61 366 GLY B CA 1
ATOM 5925 C C . GLY B 1 369 ? -12.355 -42.098 -20.826 1.00 20.00 366 GLY B C 1
ATOM 5926 O O . GLY B 1 369 ? -13.319 -42.852 -20.707 1.00 20.58 366 GLY B O 1
ATOM 5927 N N . PHE B 1 370 ? -11.773 -41.515 -19.776 1.00 19.65 367 PHE B N 1
ATOM 5928 C CA . PHE B 1 370 ? -12.304 -41.720 -18.420 1.00 20.11 367 PHE B CA 1
ATOM 5929 C C . PHE B 1 370 ? -13.698 -41.111 -18.305 1.00 20.85 367 PHE B C 1
ATOM 5930 O O . PHE B 1 370 ? -13.939 -40.011 -18.790 1.00 21.82 367 PHE B O 1
ATOM 5938 N N . LYS B 1 371 ? -14.616 -41.821 -17.664 1.00 19.24 368 LYS B N 1
ATOM 5939 C CA . LYS B 1 371 ? -15.923 -41.243 -17.404 1.00 21.48 368 LYS B CA 1
ATOM 5940 C C . LYS B 1 371 ? -16.191 -41.242 -15.904 1.00 23.09 368 LYS B C 1
ATOM 5941 O O . LYS B 1 371 ? -15.258 -41.377 -15.114 1.00 21.17 368 LYS B O 1
ATOM 5947 N N . GLU B 1 372 ? -17.446 -41.070 -15.502 1.00 20.47 369 GLU B N 1
ATOM 5948 C CA . GLU B 1 372 ? -17.743 -40.939 -14.082 1.00 21.03 369 GLU B CA 1
ATOM 5949 C C . GLU B 1 372 ? -17.208 -42.099 -13.234 1.00 22.52 369 GLU B C 1
ATOM 5950 O O . GLU B 1 372 ? -16.699 -41.887 -12.139 1.00 21.52 369 GLU B O 1
ATOM 5956 N N . LYS B 1 373 ? -17.331 -43.326 -13.727 1.00 22.06 370 LYS B N 1
ATOM 5957 C CA . LYS B 1 373 ? -16.905 -44.469 -12.928 1.00 24.99 370 LYS B CA 1
ATOM 5958 C C . LYS B 1 373 ? -15.397 -44.426 -12.699 1.00 24.19 370 LYS B C 1
ATOM 5959 O O . LYS B 1 373 ? -14.917 -44.650 -11.592 1.00 24.77 370 LYS B O 1
ATOM 5965 N N . GLU B 1 374 ? -14.646 -44.110 -13.743 1.00 18.73 371 GLU B N 1
ATOM 5966 C CA . GLU B 1 374 ? -13.194 -44.028 -13.601 1.00 22.06 371 GLU B CA 1
ATOM 5967 C C . GLU B 1 374 ? -12.783 -42.871 -12.681 1.00 22.66 371 GLU B C 1
ATOM 5968 O O . GLU B 1 374 ? -11.857 -43.000 -11.876 1.00 24.11 371 GLU B O 1
ATOM 5982 N N . GLU B 1 376 ? -14.534 -41.700 -10.180 1.00 21.59 373 GLU B N 1
ATOM 5983 C CA . GLU B 1 376 ? -14.815 -42.111 -8.809 1.00 19.13 373 GLU B CA 1
ATOM 5984 C C . GLU B 1 376 ? -13.706 -43.007 -8.257 1.00 25.64 373 GLU B C 1
ATOM 5985 O O . GLU B 1 376 ? -13.294 -42.863 -7.104 1.00 28.60 373 GLU B O 1
ATOM 5991 N N . ILE B 1 377 ? -13.221 -43.926 -9.084 1.00 22.76 374 ILE B N 1
ATOM 5992 C CA . ILE B 1 377 ? -12.126 -44.805 -8.678 1.00 24.45 374 ILE B CA 1
ATOM 5993 C C . ILE B 1 377 ? -10.851 -44.031 -8.336 1.00 26.13 374 ILE B C 1
ATOM 5994 O O . ILE B 1 377 ? -10.239 -44.242 -7.284 1.00 26.46 374 ILE B O 1
ATOM 5999 N N . VAL B 1 378 ? -10.456 -43.130 -9.231 1.00 21.95 375 VAL B N 1
ATOM 6000 C CA . VAL B 1 378 ? -9.239 -42.348 -9.034 1.00 21.34 375 VAL B CA 1
ATOM 6001 C C . VAL B 1 378 ? -9.394 -41.411 -7.840 1.00 25.43 375 VAL B C 1
ATOM 6002 O O . VAL B 1 378 ? -8.477 -41.265 -7.031 1.00 23.22 375 VAL B O 1
ATOM 6006 N N . SER B 1 379 ? -10.566 -40.789 -7.728 1.00 26.17 376 SER B N 1
ATOM 6007 C CA . SER B 1 379 ? -10.818 -39.843 -6.647 1.00 28.01 376 SER B CA 1
ATOM 6008 C C . SER B 1 379 ? -10.711 -40.519 -5.289 1.00 30.36 376 SER B C 1
ATOM 6009 O O . SER B 1 379 ? -10.134 -39.964 -4.356 1.00 29.14 376 SER B O 1
ATOM 6012 N N . ASN B 1 380 ? -11.265 -41.719 -5.175 1.00 29.10 377 ASN B N 1
ATOM 6013 C CA . ASN B 1 380 ? -11.168 -42.453 -3.921 1.00 29.75 377 ASN B CA 1
ATOM 6014 C C . ASN B 1 380 ? -9.741 -42.864 -3.563 1.00 30.74 377 ASN B C 1
ATOM 6015 O O . ASN B 1 380 ? -9.365 -42.854 -2.393 1.00 33.06 377 ASN B O 1
ATOM 6020 N N . TYR B 1 381 ? -8.955 -43.223 -4.573 1.00 27.95 378 TYR B N 1
ATOM 6021 C CA . TYR B 1 381 ? -7.542 -43.537 -4.373 1.00 32.83 378 TYR B CA 1
ATOM 6022 C C . TYR B 1 381 ? -6.766 -42.292 -3.931 1.00 29.07 378 TYR B C 1
ATOM 6023 O O . TYR B 1 381 ? -5.939 -42.350 -3.014 1.00 29.37 378 TYR B O 1
ATOM 6032 N N . ILE B 1 382 ? -7.023 -41.165 -4.585 1.00 23.04 379 ILE B N 1
ATOM 6033 C CA . ILE B 1 382 ? -6.386 -39.921 -4.168 1.00 24.92 379 ILE B CA 1
ATOM 6034 C C . ILE B 1 382 ? -6.674 -39.709 -2.683 1.00 31.82 379 ILE B C 1
ATOM 6035 O O . ILE B 1 382 ? -5.781 -39.403 -1.896 1.00 36.66 379 ILE B O 1
ATOM 6040 N N . ALA B 1 383 ? -7.932 -39.906 -2.308 1.00 28.88 380 ALA B N 1
ATOM 6041 C CA . ALA B 1 383 ? -8.358 -39.747 -0.930 1.00 31.02 380 ALA B CA 1
ATOM 6042 C C . ALA B 1 383 ? -7.619 -40.722 -0.018 1.00 33.46 380 ALA B C 1
ATOM 6043 O O . ALA B 1 383 ? -7.186 -40.353 1.073 1.00 36.32 380 ALA B O 1
ATOM 6045 N N . ASP B 1 384 ? -7.482 -41.968 -0.465 1.00 31.41 381 ASP B N 1
ATOM 6046 C CA . ASP B 1 384 ? -6.825 -42.991 0.342 1.00 36.44 381 ASP B CA 1
ATOM 6047 C C . ASP B 1 384 ? -5.408 -42.548 0.671 1.00 37.47 381 ASP B C 1
ATOM 6048 O O . ASP B 1 384 ? -4.967 -42.641 1.812 1.00 38.76 381 ASP B O 1
ATOM 6053 N N . ILE B 1 385 ? -4.704 -42.068 -0.348 1.00 37.87 382 ILE B N 1
ATOM 6054 C CA . ILE B 1 385 ? -3.321 -41.634 -0.210 1.00 39.17 382 ILE B CA 1
ATOM 6055 C C . ILE B 1 385 ? -3.187 -40.472 0.766 1.00 41.92 382 ILE B C 1
ATOM 6056 O O . ILE B 1 385 ? -2.354 -40.504 1.673 1.00 40.38 382 ILE B O 1
ATOM 6061 N N . LEU B 1 386 ? -4.008 -39.444 0.576 1.00 39.25 383 LEU B N 1
ATOM 6062 C CA . LEU B 1 386 ? -3.915 -38.250 1.405 1.00 41.89 383 LEU B CA 1
ATOM 6063 C C . LEU B 1 386 ? -4.439 -38.501 2.818 1.00 43.91 383 LEU B C 1
ATOM 6064 O O . LEU B 1 386 ? -4.170 -37.722 3.735 1.00 43.32 383 LEU B O 1
ATOM 6069 N N . ASP B 1 387 ? -5.181 -39.592 2.991 1.00 42.80 384 ASP B N 1
ATOM 6070 C CA . ASP B 1 387 ? -5.611 -40.012 4.323 1.00 46.16 384 ASP B CA 1
ATOM 6071 C C . ASP B 1 387 ? -4.457 -40.650 5.080 1.00 46.16 384 ASP B C 1
ATOM 6072 O O . ASP B 1 387 ? -4.501 -40.776 6.305 1.00 47.29 384 ASP B O 1
ATOM 6077 N N . ASP B 1 388 ? -3.427 -41.056 4.345 1.00 43.57 385 ASP B N 1
ATOM 6078 C CA . ASP B 1 388 ? -2.292 -41.773 4.927 1.00 42.58 385 ASP B CA 1
ATOM 6079 C C . ASP B 1 388 ? -1.048 -41.402 4.130 1.00 40.84 385 ASP B C 1
ATOM 6080 O O . ASP B 1 388 ? -0.398 -42.263 3.542 1.00 43.33 385 ASP B O 1
ATOM 6085 N N . VAL B 1 389 ? -0.730 -40.111 4.123 1.00 40.50 386 VAL B N 1
ATOM 6086 C CA . VAL B 1 389 ? 0.188 -39.528 3.139 1.00 46.96 386 VAL B CA 1
ATOM 6087 C C . VAL B 1 389 ? 1.626 -40.027 3.233 1.00 50.42 386 VAL B C 1
ATOM 6088 O O . VAL B 1 389 ? 2.391 -39.907 2.276 1.00 53.35 386 VAL B O 1
ATOM 6092 N N . ASN B 1 390 ? 1.992 -40.586 4.381 1.00 53.10 387 ASN B N 1
ATOM 6093 C CA . ASN B 1 390 ? 3.350 -41.079 4.582 1.00 54.98 387 ASN B CA 1
ATOM 6094 C C . ASN B 1 390 ? 3.516 -42.561 4.248 1.00 56.50 387 ASN B C 1
ATOM 6095 O O . ASN B 1 390 ? 4.633 -43.075 4.217 1.00 60.22 387 ASN B O 1
ATOM 6100 N N . ASN B 1 391 ? 2.406 -43.247 3.999 1.00 55.27 388 ASN B N 1
ATOM 6101 C CA . ASN B 1 391 ? 2.456 -44.673 3.692 1.00 52.77 388 ASN B CA 1
ATOM 6102 C C . ASN B 1 391 ? 2.916 -44.929 2.259 1.00 47.07 388 ASN B C 1
ATOM 6103 O O . ASN B 1 391 ? 2.117 -44.911 1.323 1.00 43.87 388 ASN B O 1
ATOM 6108 N N . GLU B 1 392 ? 4.210 -45.179 2.101 1.00 49.54 389 GLU B N 1
ATOM 6109 C CA . GLU B 1 392 ? 4.814 -45.308 0.781 1.00 54.76 389 GLU B CA 1
ATOM 6110 C C . GLU B 1 392 ? 4.444 -46.635 0.123 1.00 50.70 389 GLU B C 1
ATOM 6111 O O . GLU B 1 392 ? 4.460 -46.760 -1.103 1.00 47.78 389 GLU B O 1
ATOM 6117 N N . LYS B 1 393 ? 4.105 -47.627 0.936 1.00 50.21 390 LYS B N 1
ATOM 6118 C CA . LYS B 1 393 ? 3.677 -48.909 0.395 1.00 54.57 390 LYS B CA 1
ATOM 6119 C C . LYS B 1 393 ? 2.296 -48.785 -0.247 1.00 47.54 390 LYS B C 1
ATOM 6120 O O . LYS B 1 393 ? 2.041 -49.347 -1.315 1.00 47.56 390 LYS B O 1
ATOM 6126 N N . LEU B 1 394 ? 1.401 -48.052 0.406 1.00 44.18 391 LEU B N 1
ATOM 6127 C CA . LEU B 1 394 ? 0.089 -47.771 -0.179 1.00 43.16 391 LEU B CA 1
ATOM 6128 C C . LEU B 1 394 ? 0.214 -47.113 -1.561 1.00 43.75 391 LEU B C 1
ATOM 6129 O O . LEU B 1 394 ? -0.509 -47.469 -2.495 1.00 36.69 391 LEU B O 1
ATOM 6134 N N . GLN B 1 395 ? 1.129 -46.155 -1.690 1.00 41.65 392 GLN B N 1
ATOM 6135 C CA . GLN B 1 395 ? 1.337 -45.475 -2.968 1.00 37.56 392 GLN B CA 1
ATOM 6136 C C . GLN B 1 395 ? 1.827 -46.443 -4.044 1.00 39.27 392 GLN B C 1
ATOM 6137 O O . GLN B 1 395 ? 1.364 -46.404 -5.177 1.00 36.08 392 GLN B O 1
ATOM 6143 N N . GLU B 1 396 ? 2.768 -47.312 -3.689 1.00 43.34 393 GLU B N 1
ATOM 6144 C CA . GLU B 1 396 ? 3.261 -48.304 -4.637 1.00 44.33 393 GLU B CA 1
ATOM 6145 C C . GLU B 1 396 ? 2.132 -49.200 -5.138 1.00 41.05 393 GLU B C 1
ATOM 6146 O O . GLU B 1 396 ? 2.056 -49.509 -6.329 1.00 36.80 393 GLU B O 1
ATOM 6152 N N . ASN B 1 397 ? 1.270 -49.628 -4.221 1.00 39.03 394 ASN B N 1
ATOM 6153 C CA . ASN B 1 397 ? 0.164 -50.517 -4.562 1.00 40.72 394 ASN B CA 1
ATOM 6154 C C . ASN B 1 397 ? -0.813 -49.848 -5.516 1.00 42.51 394 ASN B C 1
ATOM 6155 O O . ASN B 1 397 ? -1.190 -50.412 -6.542 1.00 41.12 394 ASN B O 1
ATOM 6160 N N . ILE B 1 398 ? -1.214 -48.633 -5.163 1.00 42.17 395 ILE B N 1
ATOM 6161 C CA . ILE B 1 398 ? -2.118 -47.854 -5.993 1.00 32.90 395 ILE B CA 1
ATOM 6162 C C . ILE B 1 398 ? -1.500 -47.592 -7.359 1.00 36.34 395 ILE B C 1
ATOM 6163 O O . ILE B 1 398 ? -2.191 -47.593 -8.377 1.00 34.55 395 ILE B O 1
ATOM 6168 N N . LYS B 1 399 ? -0.189 -47.385 -7.386 1.00 36.77 396 LYS B N 1
ATOM 6169 C CA . LYS B 1 399 ? 0.486 -47.121 -8.649 1.00 33.43 396 LYS B CA 1
ATOM 6170 C C . LYS B 1 399 ? 0.262 -48.274 -9.615 1.00 31.70 396 LYS B C 1
ATOM 6171 O O . LYS B 1 399 ? -0.021 -48.056 -10.792 1.00 36.55 396 LYS B O 1
ATOM 6177 N N . GLN B 1 400 ? 0.393 -49.500 -9.117 1.00 31.60 397 GLN B N 1
ATOM 6178 C CA . GLN B 1 400 ? 0.171 -50.678 -9.953 1.00 39.22 397 GLN B CA 1
ATOM 6179 C C . GLN B 1 400 ? -1.294 -50.821 -10.376 1.00 35.60 397 GLN B C 1
ATOM 6180 O O . GLN B 1 400 ? -1.574 -51.153 -11.524 1.00 33.55 397 GLN B O 1
ATOM 6186 N N . GLU B 1 401 ? -2.221 -50.563 -9.458 1.00 34.61 398 GLU B N 1
ATOM 6187 C CA . GLU B 1 401 ? -3.648 -50.619 -9.795 1.00 31.33 398 GLU B CA 1
ATOM 6188 C C . GLU B 1 401 ? -4.013 -49.579 -10.853 1.00 29.95 398 GLU B C 1
ATOM 6189 O O . GLU B 1 401 ? -4.800 -49.854 -11.758 1.00 31.37 398 GLU B O 1
ATOM 6195 N N . LEU B 1 402 ? -3.448 -48.380 -10.734 1.00 31.22 399 LEU B N 1
ATOM 6196 C CA . LEU B 1 402 ? -3.716 -47.310 -11.694 1.00 32.83 399 LEU B CA 1
ATOM 6197 C C . LEU B 1 402 ? -3.105 -47.573 -13.073 1.00 27.86 399 LEU B C 1
ATOM 6198 O O . LEU B 1 402 ? -3.701 -47.253 -14.101 1.00 30.45 399 LEU B O 1
ATOM 6203 N N . LYS B 1 403 ? -1.918 -48.161 -13.096 1.00 30.59 400 LYS B N 1
ATOM 6204 C CA . LYS B 1 403 ? -1.320 -48.554 -14.356 1.00 32.10 400 LYS B CA 1
ATOM 6205 C C . LYS B 1 403 ? -2.222 -49.567 -15.062 1.00 31.28 400 LYS B C 1
ATOM 6206 O O . LYS B 1 403 ? -2.447 -49.475 -16.269 1.00 37.29 400 LYS B O 1
ATOM 6212 N N . LYS B 1 404 ? -2.746 -50.533 -14.309 1.00 28.41 401 LYS B N 1
ATOM 6213 C CA . LYS B 1 404 ? -3.703 -51.476 -14.866 1.00 26.27 401 LYS B CA 1
ATOM 6214 C C . LYS B 1 404 ? -4.938 -50.733 -15.392 1.00 29.50 401 LYS B C 1
ATOM 6215 O O . LYS B 1 404 ? -5.387 -50.967 -16.512 1.00 28.63 401 LYS B O 1
ATOM 6221 N N . LEU B 1 405 ? -5.487 -49.834 -14.583 1.00 26.17 402 LEU B N 1
ATOM 6222 C CA . LEU B 1 405 ? -6.708 -49.133 -14.976 1.00 27.07 402 LEU B CA 1
ATOM 6223 C C . LEU B 1 405 ? -6.451 -48.363 -16.260 1.00 28.20 402 LEU B C 1
ATOM 6224 O O . LEU B 1 405 ? -7.244 -48.414 -17.203 1.00 29.78 402 LEU B O 1
ATOM 6229 N N . ALA B 1 406 ? -5.317 -47.669 -16.286 1.00 29.71 403 ALA B N 1
ATOM 6230 C CA . ALA B 1 406 ? -4.934 -46.823 -17.414 1.00 31.47 403 ALA B CA 1
ATOM 6231 C C . ALA B 1 406 ? -4.740 -47.630 -18.691 1.00 31.70 403 ALA B C 1
ATOM 6232 O O . ALA B 1 406 ? -4.900 -47.103 -19.794 1.00 30.79 403 ALA B O 1
ATOM 6234 N N . SER B 1 407 ? -4.404 -48.910 -18.547 1.00 30.75 404 SER B N 1
ATOM 6235 C CA . SER B 1 407 ? -4.136 -49.751 -19.711 1.00 29.19 404 SER B CA 1
ATOM 6236 C C . SER B 1 407 ? -5.378 -49.975 -20.561 1.00 31.93 404 SER B C 1
ATOM 6237 O O . SER B 1 407 ? -5.293 -50.445 -21.696 1.00 34.02 404 SER B O 1
ATOM 6240 N N . ASN B 1 408 ? -6.539 -49.643 -20.009 1.00 26.57 405 ASN B N 1
ATOM 6241 C CA . ASN B 1 408 ? -7.780 -49.774 -20.751 1.00 30.91 405 ASN B CA 1
ATOM 6242 C C . ASN B 1 408 ? -8.117 -48.514 -21.532 1.00 29.84 405 ASN B C 1
ATOM 6243 O O . ASN B 1 408 ? -9.101 -48.485 -22.261 1.00 33.30 405 ASN B O 1
ATOM 6248 N N . PHE B 1 409 ? -7.294 -47.480 -21.379 1.00 28.97 406 PHE B N 1
ATOM 6249 C CA . PHE B 1 409 ? -7.568 -46.178 -21.987 1.00 24.61 406 PHE B CA 1
ATOM 6250 C C . PHE B 1 409 ? -6.341 -45.611 -22.701 1.00 25.69 406 PHE B C 1
ATOM 6251 O O . PHE B 1 409 ? -5.823 -44.558 -22.331 1.00 27.84 406 PHE B O 1
ATOM 6259 N N . ILE B 1 410 ? -5.882 -46.318 -23.725 1.00 29.26 407 ILE B N 1
ATOM 6260 C CA . ILE B 1 410 ? -4.674 -45.929 -24.439 1.00 30.05 407 ILE B CA 1
ATOM 6261 C C . ILE B 1 410 ? -5.085 -45.213 -25.707 1.00 30.86 407 ILE B C 1
ATOM 6262 O O . ILE B 1 410 ? -5.781 -45.792 -26.535 1.00 38.88 407 ILE B O 1
ATOM 6267 N N . ILE B 1 411 ? -4.677 -43.959 -25.870 1.00 26.03 408 ILE B N 1
ATOM 6268 C CA . ILE B 1 411 ? -5.043 -43.247 -27.090 1.00 29.21 408 ILE B CA 1
ATOM 6269 C C . ILE B 1 411 ? -3.929 -43.133 -28.124 1.00 28.96 408 ILE B C 1
ATOM 6270 O O . ILE B 1 411 ? -4.190 -42.796 -29.278 1.00 30.68 408 ILE B O 1
ATOM 6275 N N . TYR B 1 412 ? -2.699 -43.438 -27.721 1.00 23.09 409 TYR B N 1
ATOM 6276 C CA . TYR B 1 412 ? -1.570 -43.403 -28.633 1.00 27.30 409 TYR B CA 1
ATOM 6277 C C . TYR B 1 412 ? -0.914 -44.774 -28.772 1.00 30.32 409 TYR B C 1
ATOM 6278 O O . TYR B 1 412 ? -0.444 -45.343 -27.785 1.00 30.87 409 TYR B O 1
ATOM 6287 N N . GLU B 1 413 ? -0.851 -45.285 -29.996 1.00 30.43 410 GLU B N 1
ATOM 6288 C CA . GLU B 1 413 ? -0.157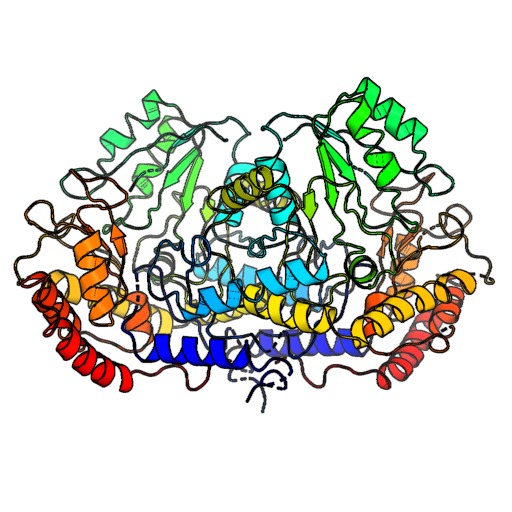 -46.541 -30.260 1.00 38.10 410 GLU B CA 1
ATOM 6289 C C . GLU B 1 413 ? 1.338 -46.315 -30.513 1.00 34.74 410 GLU B C 1
ATOM 6290 O O . GLU B 1 413 ? 2.123 -47.263 -30.553 1.00 29.95 410 GLU B O 1
ATOM 6296 N N . ARG B 1 414 ? 1.723 -45.059 -30.706 1.00 26.69 411 ARG B N 1
ATOM 6297 C CA . ARG B 1 414 ? 3.114 -44.733 -30.988 1.00 27.29 411 ARG B CA 1
ATOM 6298 C C . ARG B 1 414 ? 3.445 -43.332 -30.508 1.00 19.18 411 ARG B C 1
ATOM 6299 O O . ARG B 1 414 ? 2.552 -42.565 -30.153 1.00 19.36 411 ARG B O 1
ATOM 6307 N N . ALA B 1 415 ? 4.732 -42.999 -30.481 1.00 21.20 412 ALA B N 1
ATOM 6308 C CA . ALA B 1 415 ? 5.158 -41.731 -29.897 1.00 25.90 412 ALA B CA 1
ATOM 6309 C C . ALA B 1 415 ? 5.238 -40.633 -30.950 1.00 23.05 412 ALA B C 1
ATOM 6310 O O . ALA B 1 415 ? 5.112 -39.447 -30.644 1.00 22.10 412 ALA B O 1
ATOM 6320 N N . PHE B 1 417 ? 4.140 -39.266 -34.953 1.00 26.55 414 PHE B N 1
ATOM 6321 C CA . PHE B 1 417 ? 3.084 -39.358 -35.941 1.00 30.73 414 PHE B CA 1
ATOM 6322 C C . PHE B 1 417 ? 3.481 -38.685 -37.250 1.00 43.81 414 PHE B C 1
ATOM 6323 O O . PHE B 1 417 ? 2.915 -38.984 -38.300 1.00 49.88 414 PHE B O 1
#

CATH classification: 3.40.640.10 (+1 more: 3.90.1150.10)